Protein AF-0000000068872765 (afdb_homodimer)

Radius of gyration: 24.96 Å; Cα contacts (8 Å, |Δi|>4): 2607; chains: 2; bounding box: 56×69×62 Å

Foldseek 3Di:
DQFWKFFFFKFKFFLQDGALVSVLVCLQVVAFSKDFAVVCVVVPFQAGIAREGPPLVVLLVVQEPPVLCPLADQQQSQLQSRLQRRCVSQPHDADRPCPPPDAAQFEAEEAEEAQALVCCCVVQVVVCVVVVNNVVSDDSSCLSRDQQNNQVSNCVRVRYNYDGYYAYDKLCRFLVQVQVQRVCCSVPVHFKYWGGYWFGDDCRVCVVVSVVQQAFHDCSVPRLLRFAFQAQPQRHFHEYTHAIITIMGGPVVCVVVVGDTLWTWLFKFKDFDQCDDQRHLFRADLVGALCRLLVRCVSSVHQLLQAQEEAEQRRSGPCRLVRLVSQCVSNVHFLCSGHQYAYPCSRGTRHIRRRGRNSVSVVSCCQRVQKRGARENRPRGRPSSPRNVNRHHHHIGRGHGAKYKYKHARRVRMIMIIIIGGDD/DQFFKFFFFKFKQFLQDGALVSVLVCLQVVAFSKDFAVVCVVVVFQAGIAREGPPLVVLLVVQEPPVLCPLADQQQSQLQSRLQRRCVSFPHDADRPCPPPDAAQFEAEEAEEAQALVCCCVVQVVVCVVVVNNVVSDDSSCLSRDQQNNQVSNCVRVRYNYDGYYAYDKLCRFLVQVQVQRVCCSVPVHFKYWGGYWFGDDCRVCVVVSVVQQAFHDCSVPRLLRFAFQAQPQRHFHEYTHAIITIMGGPVVCVVVVGDTLWTWLFKFKDFDQCDDPRHLFRADLVGALVRLLVRCVSSVHQLLQAQEEAEQRRSGPCRLVRLVSQCVSNVHFLCSGHQYAYPCSRGTRHIRRRGRNSVSVVSCCQRVQKRGARENRPRGRPSSVRNVNRHHHHIGRGHGAKYKYKHARRVRMIMIIIIGGDD

Organism: Coxiella burnetii (strain RSA 493 / Nine Mile phase I) (NCBI:txid227377)

Structure (mmCIF, N/CA/C/O backbone):
data_AF-0000000068872765-model_v1
#
loop_
_entity.id
_entity.type
_entity.pdbx_description
1 polymer 3-oxoacyl-
#
loop_
_atom_site.group_PDB
_atom_site.id
_atom_site.type_symbol
_atom_site.label_atom_id
_atom_site.label_alt_id
_atom_site.label_comp_id
_atom_site.label_asym_id
_atom_site.label_entity_id
_atom_site.label_seq_id
_atom_site.pdbx_PDB_ins_code
_atom_site.Cartn_x
_atom_site.Cartn_y
_atom_site.Cartn_z
_atom_site.occupancy
_atom_site.B_iso_or_equiv
_atom_site.auth_seq_id
_atom_site.auth_comp_id
_atom_site.auth_asym_id
_atom_site.auth_atom_id
_atom_site.pdbx_PDB_model_num
ATOM 1 N N . MET A 1 1 ? 25.641 2.045 -1.28 1 64.06 1 MET A N 1
ATOM 2 C CA . MET A 1 1 ? 25.75 3.488 -1.489 1 64.06 1 MET A CA 1
ATOM 3 C C . MET A 1 1 ? 24.719 4.23 -0.635 1 64.06 1 MET A C 1
ATOM 5 O O . MET A 1 1 ? 23.672 3.689 -0.312 1 64.06 1 MET A O 1
ATOM 9 N N . ASN A 1 2 ? 25.203 5.066 0.123 1 81.44 2 ASN A N 1
ATOM 10 C CA . ASN A 1 2 ? 24.438 5.934 1.012 1 81.44 2 ASN A CA 1
ATOM 11 C C . ASN A 1 2 ? 24.25 7.324 0.414 1 81.44 2 ASN A C 1
ATOM 13 O O . ASN A 1 2 ? 24.969 8.258 0.766 1 81.44 2 ASN A O 1
ATOM 17 N N . HIS A 1 3 ? 23.172 7.453 -0.451 1 94.06 3 HIS A N 1
ATOM 18 C CA . HIS A 1 3 ? 22.922 8.695 -1.173 1 94.06 3 HIS A CA 1
ATOM 19 C C . HIS A 1 3 ? 22.188 9.695 -0.298 1 94.06 3 HIS A C 1
ATOM 21 O O . HIS A 1 3 ? 21.344 9.312 0.529 1 94.06 3 HIS A O 1
ATOM 27 N N . ARG A 1 4 ? 22.562 10.969 -0.498 1 98.19 4 ARG A N 1
ATOM 28 C CA . ARG A 1 4 ? 21.703 12.016 0.076 1 98.19 4 ARG A CA 1
ATOM 29 C C . ARG A 1 4 ? 20.438 12.195 -0.743 1 98.19 4 ARG A C 1
ATOM 31 O O . ARG A 1 4 ? 20.469 12.133 -1.974 1 98.19 4 ARG A O 1
ATOM 38 N N . VAL A 1 5 ? 19.312 12.375 -0.152 1 98.81 5 VAL A N 1
ATOM 39 C CA . VAL A 1 5 ? 18.016 12.492 -0.812 1 98.81 5 VAL A CA 1
ATOM 40 C C . VAL A 1 5 ? 17.453 13.898 -0.623 1 98.81 5 VAL A C 1
ATOM 42 O O . VAL A 1 5 ? 17.344 14.391 0.506 1 98.81 5 VAL A O 1
ATOM 45 N N . VAL A 1 6 ? 17.062 14.555 -1.74 1 98.94 6 VAL A N 1
ATOM 46 C CA . VAL A 1 6 ? 16.594 15.93 -1.693 1 98.94 6 VAL A CA 1
ATOM 47 C C . VAL A 1 6 ? 15.211 16.016 -2.34 1 98.94 6 VAL A C 1
ATOM 49 O O . VAL A 1 6 ? 14.766 15.078 -3.008 1 98.94 6 VAL A O 1
ATOM 52 N N . ILE A 1 7 ? 14.523 17.062 -2.002 1 98.94 7 ILE A N 1
ATOM 53 C CA . ILE A 1 7 ? 13.203 17.359 -2.555 1 98.94 7 ILE A CA 1
ATOM 54 C C . ILE A 1 7 ? 13.32 18.438 -3.623 1 98.94 7 ILE A C 1
ATOM 56 O O . ILE A 1 7 ? 13.781 19.547 -3.342 1 98.94 7 ILE A O 1
ATOM 60 N N . THR A 1 8 ? 12.844 18.125 -4.852 1 98.94 8 THR A N 1
ATOM 61 C CA . THR A 1 8 ? 13.086 19.031 -5.965 1 98.94 8 THR A CA 1
ATOM 62 C C . THR A 1 8 ? 11.766 19.531 -6.547 1 98.94 8 THR A C 1
ATOM 64 O O . THR A 1 8 ? 11.758 20.438 -7.391 1 98.94 8 THR A O 1
ATOM 67 N N . GLY A 1 9 ? 10.656 19.031 -6.105 1 98.88 9 GLY A N 1
ATOM 68 C CA . GLY A 1 9 ? 9.344 19.453 -6.578 1 98.88 9 GLY A CA 1
ATOM 69 C C . GLY A 1 9 ? 8.242 19.234 -5.559 1 98.88 9 GLY A C 1
ATOM 70 O O . GLY A 1 9 ? 8.336 18.328 -4.727 1 98.88 9 GLY A O 1
ATOM 71 N N . LEU A 1 10 ? 7.223 20.047 -5.684 1 98.94 10 LEU A N 1
ATOM 72 C CA . LEU A 1 10 ? 6.047 19.969 -4.824 1 98.94 10 LEU A CA 1
ATOM 73 C C . LEU A 1 10 ? 4.766 19.984 -5.652 1 98.94 10 LEU A C 1
ATOM 75 O O . LEU A 1 10 ? 4.699 20.641 -6.691 1 98.94 10 LEU A O 1
ATOM 79 N N . GLY A 1 11 ? 3.787 19.219 -5.262 1 98.94 11 GLY A N 1
ATOM 80 C CA . GLY A 1 11 ? 2.428 19.234 -5.773 1 98.94 11 GLY A CA 1
ATOM 81 C C . GLY A 1 11 ? 1.378 19.109 -4.688 1 98.94 11 GLY A C 1
ATOM 82 O O . GLY A 1 11 ? 1.568 18.359 -3.721 1 98.94 11 GLY A O 1
ATOM 83 N N . ILE A 1 12 ? 0.225 19.859 -4.844 1 98.75 12 ILE A N 1
ATOM 84 C CA . ILE A 1 12 ? -0.726 19.875 -3.738 1 98.75 12 ILE A CA 1
ATOM 85 C C . ILE A 1 12 ? -2.135 20.125 -4.27 1 98.75 12 ILE A C 1
ATOM 87 O O . ILE A 1 12 ? -2.324 20.906 -5.195 1 98.75 12 ILE A O 1
ATOM 91 N N . ILE A 1 13 ? -3.041 19.391 -3.873 1 98.88 13 ILE A N 1
ATOM 92 C CA . ILE A 1 13 ? -4.48 19.625 -3.883 1 98.88 13 ILE A CA 1
ATOM 93 C C . ILE A 1 13 ? -5.023 19.562 -2.457 1 98.88 13 ILE A C 1
ATOM 95 O O . ILE A 1 13 ? -5.094 18.484 -1.859 1 98.88 13 ILE A O 1
ATOM 99 N N . ALA A 1 14 ? -5.316 20.656 -1.861 1 98.88 14 ALA A N 1
ATOM 100 C CA . ALA A 1 14 ? -5.793 20.766 -0.485 1 98.88 14 ALA A CA 1
ATOM 101 C C . ALA A 1 14 ? -7.164 21.438 -0.43 1 98.88 14 ALA A C 1
ATOM 103 O O . ALA A 1 14 ? -7.602 22.047 -1.408 1 98.88 14 ALA A O 1
ATOM 104 N N . PRO A 1 15 ? -7.867 21.312 0.677 1 98.75 15 PRO A N 1
ATOM 105 C CA . PRO A 1 15 ? -9.172 21.953 0.815 1 98.75 15 PRO A CA 1
ATOM 106 C C . PRO A 1 15 ? -9.094 23.469 0.675 1 98.75 15 PRO A C 1
ATOM 108 O O . PRO A 1 15 ? -10.062 24.109 0.247 1 98.75 15 PRO A O 1
ATOM 111 N N . ASN A 1 16 ? -7.914 24.047 0.989 1 98.75 16 ASN A N 1
ATOM 112 C CA . ASN A 1 16 ? -7.82 25.516 0.997 1 98.75 16 ASN A CA 1
ATOM 113 C C . ASN A 1 16 ? -6.926 26.016 -0.131 1 98.75 16 ASN A C 1
ATOM 115 O O . ASN A 1 16 ? -6.676 27.219 -0.236 1 98.75 16 ASN A O 1
ATOM 119 N N . ALA A 1 17 ? -6.438 25.125 -0.99 1 98.56 17 ALA A N 1
ATOM 120 C CA . ALA A 1 17 ? -5.566 25.578 -2.076 1 98.56 17 ALA A CA 1
ATOM 121 C C . ALA A 1 17 ? -5.363 24.469 -3.102 1 98.56 17 ALA A C 1
ATOM 123 O O . ALA A 1 17 ? -5.281 23.281 -2.744 1 98.56 17 ALA A O 1
ATOM 124 N N . ASN A 1 18 ? -5.145 24.812 -4.414 1 97.75 18 ASN A N 1
ATOM 125 C CA . ASN A 1 18 ? -4.926 23.828 -5.469 1 97.75 18 ASN A CA 1
ATOM 126 C C . ASN A 1 18 ? -3.596 24.062 -6.18 1 97.75 18 ASN A C 1
ATOM 128 O O . ASN A 1 18 ? -3.414 23.625 -7.32 1 97.75 18 ASN A O 1
ATOM 132 N N . SER A 1 19 ? -2.746 24.844 -5.555 1 98.06 19 SER A N 1
ATOM 133 C CA . SER A 1 19 ? -1.379 25.062 -6.02 1 98.06 19 SER A CA 1
ATOM 134 C C . SER A 1 19 ? -0.437 25.344 -4.855 1 98.06 19 SER A C 1
ATOM 136 O O . SER A 1 19 ? -0.879 25.734 -3.771 1 98.06 19 SER A O 1
ATOM 138 N N . VAL A 1 20 ? 0.821 25.172 -5.109 1 98.56 20 VAL A N 1
ATOM 139 C CA . VAL A 1 20 ? 1.827 25.344 -4.066 1 98.56 20 VAL A CA 1
ATOM 140 C C . VAL A 1 20 ? 1.855 26.797 -3.607 1 98.56 20 VAL A C 1
ATOM 142 O O . VAL A 1 20 ? 1.938 27.078 -2.41 1 98.56 20 VAL A O 1
ATOM 145 N N . GLU A 1 21 ? 1.75 27.703 -4.559 1 98.31 21 GLU A N 1
ATOM 146 C CA . GLU A 1 21 ? 1.762 29.125 -4.234 1 98.31 21 GLU A CA 1
ATOM 147 C C . GLU A 1 21 ? 0.555 29.5 -3.383 1 98.31 21 GLU A C 1
ATOM 149 O O . GLU A 1 21 ? 0.691 30.219 -2.389 1 98.31 21 GLU A O 1
ATOM 154 N N . HIS A 1 22 ? -0.599 29.078 -3.82 1 98.38 22 HIS A N 1
ATOM 155 C CA . HIS A 1 22 ? -1.811 29.375 -3.066 1 98.38 22 HIS A CA 1
ATOM 156 C C . HIS A 1 22 ? -1.788 28.703 -1.698 1 98.38 22 HIS A C 1
ATOM 158 O O . HIS A 1 22 ? -2.314 29.234 -0.725 1 98.38 22 HIS A O 1
ATOM 164 N N . PHE A 1 23 ? -1.205 27.547 -1.65 1 98.88 23 PHE A N 1
ATOM 165 C CA . PHE A 1 23 ? -1.109 26.828 -0.384 1 98.88 23 PHE A CA 1
ATOM 166 C C . PHE A 1 23 ? -0.205 27.578 0.592 1 98.88 23 PHE A C 1
ATOM 168 O O . PHE A 1 23 ? -0.535 27.703 1.771 1 98.88 23 PHE A O 1
ATOM 175 N N . GLU A 1 24 ? 0.958 28.062 0.125 1 98.81 24 GLU A N 1
ATOM 176 C CA . GLU A 1 24 ? 1.818 28.891 0.965 1 98.81 24 GLU A CA 1
ATOM 177 C C . GLU A 1 24 ? 1.057 30.094 1.522 1 98.81 24 GLU A C 1
ATOM 179 O O . GLU A 1 24 ? 1.142 30.391 2.717 1 98.81 24 GLU A O 1
ATOM 184 N N . SER A 1 25 ? 0.361 30.719 0.652 1 98.75 25 SER A N 1
ATOM 185 C CA . SER A 1 25 ? -0.419 31.891 1.067 1 98.75 25 SER A CA 1
ATOM 186 C C . SER A 1 25 ? -1.452 31.516 2.123 1 98.75 25 SER A C 1
ATOM 188 O O . SER A 1 25 ? -1.624 32.219 3.113 1 98.75 25 SER A O 1
ATOM 190 N N . ALA A 1 26 ? -2.139 30.422 1.904 1 98.81 26 ALA A N 1
ATOM 191 C CA . ALA A 1 26 ? -3.156 29.969 2.85 1 98.81 26 ALA A CA 1
ATOM 192 C C . ALA A 1 26 ? -2.535 29.625 4.203 1 98.81 26 ALA A C 1
ATOM 194 O O . ALA A 1 26 ? -3.119 29.922 5.25 1 98.81 26 ALA A O 1
ATOM 195 N N . LEU A 1 27 ? -1.39 28.969 4.195 1 98.75 27 LEU A N 1
ATOM 196 C CA . LEU A 1 27 ? -0.688 28.641 5.434 1 98.75 27 LEU A CA 1
ATOM 197 C C . LEU A 1 27 ? -0.313 29.922 6.188 1 98.75 27 LEU A C 1
ATOM 199 O O . LEU A 1 27 ? -0.54 30.016 7.395 1 98.75 27 LEU A O 1
ATOM 203 N N . ARG A 1 28 ? 0.235 30.906 5.508 1 98.56 28 ARG A N 1
ATOM 204 C CA . ARG A 1 28 ? 0.707 32.156 6.113 1 98.56 28 ARG A CA 1
ATOM 205 C C . ARG A 1 28 ? -0.452 32.938 6.699 1 98.56 28 ARG A C 1
ATOM 207 O O . ARG A 1 28 ? -0.32 33.562 7.762 1 98.56 28 ARG A O 1
ATOM 214 N N . GLN A 1 29 ? -1.564 32.938 6.02 1 98.44 29 GLN A N 1
ATOM 215 C CA . GLN A 1 29 ? -2.684 33.781 6.383 1 98.44 29 GLN A CA 1
ATOM 216 C C . GLN A 1 29 ? -3.666 33.062 7.293 1 98.44 29 GLN A C 1
ATOM 218 O O . GLN A 1 29 ? -4.613 33.656 7.805 1 98.44 29 GLN A O 1
ATOM 223 N N . GLY A 1 30 ? -3.451 31.812 7.492 1 98.25 30 GLY A N 1
ATOM 224 C CA . GLY A 1 30 ? -4.359 31.047 8.32 1 98.25 30 GLY A CA 1
ATOM 225 C C . GLY A 1 30 ? -5.727 30.859 7.695 1 98.25 30 GLY A C 1
ATOM 226 O O . GLY A 1 30 ? -6.75 31.031 8.359 1 98.25 30 GLY A O 1
ATOM 227 N N . ILE A 1 31 ? -5.781 30.469 6.453 1 98.31 31 ILE A N 1
ATOM 228 C CA . ILE A 1 31 ? -7.043 30.281 5.746 1 98.31 31 ILE A CA 1
ATOM 229 C C . ILE A 1 31 ? -7.516 28.844 5.898 1 98.31 31 ILE A C 1
ATOM 231 O O . ILE A 1 31 ? -6.828 27.906 5.48 1 98.31 31 ILE A O 1
ATOM 235 N N . SER A 1 32 ? -8.703 28.672 6.449 1 98.44 32 SER A N 1
ATOM 236 C CA . SER A 1 32 ? -9.312 27.359 6.613 1 98.44 32 SER A CA 1
ATOM 237 C C . SER A 1 32 ? -10.008 26.906 5.336 1 98.44 32 SER A C 1
ATOM 239 O O . SER A 1 32 ? -10.648 27.719 4.652 1 98.44 32 SER A O 1
ATOM 241 N N . GLY A 1 33 ? -9.859 25.594 5.023 1 98.62 33 GLY A N 1
ATOM 242 C CA . GLY A 1 33 ? -10.555 25 3.885 1 98.62 33 GLY A CA 1
ATOM 243 C C . GLY A 1 33 ? -11.773 24.203 4.277 1 98.62 33 GLY A C 1
ATOM 244 O O . GLY A 1 33 ? -12.352 23.5 3.451 1 98.62 33 GLY A O 1
ATOM 245 N N . ILE A 1 34 ? -12.25 24.266 5.523 1 98.44 34 ILE A N 1
ATOM 246 C CA . ILE A 1 34 ? -13.359 23.469 6.043 1 98.44 34 ILE A CA 1
ATOM 247 C C . ILE A 1 34 ? -14.68 24.156 5.73 1 98.44 34 ILE A C 1
ATOM 249 O O . ILE A 1 34 ? -14.812 25.375 5.906 1 98.44 34 ILE A O 1
ATOM 253 N N . ARG A 1 35 ? -15.617 23.391 5.242 1 97.69 35 ARG A N 1
ATOM 254 C CA . ARG A 1 35 ? -16.938 23.906 4.875 1 97.69 35 ARG A CA 1
ATOM 255 C C . ARG A 1 35 ? -18.047 22.969 5.348 1 97.69 35 ARG A C 1
ATOM 257 O O . ARG A 1 35 ? -17.781 21.812 5.668 1 97.69 35 ARG A O 1
ATOM 264 N N . HIS A 1 36 ? -19.219 23.547 5.398 1 97.5 36 HIS A N 1
ATOM 265 C CA . HIS A 1 36 ? -20.391 22.719 5.641 1 97.5 36 HIS A CA 1
ATOM 266 C C . HIS A 1 36 ? -20.719 21.844 4.434 1 97.5 36 HIS A C 1
ATOM 268 O O . HIS A 1 36 ? -20.594 22.281 3.289 1 97.5 36 HIS A O 1
ATOM 274 N N . HIS A 1 37 ? -21.156 20.594 4.68 1 96.06 37 HIS A N 1
ATOM 275 C CA . HIS A 1 37 ? -21.531 19.656 3.629 1 96.06 37 HIS A CA 1
ATOM 276 C C . HIS A 1 37 ? -22.969 19.188 3.809 1 96.06 37 HIS A C 1
ATOM 278 O O . HIS A 1 37 ? -23.234 18.266 4.582 1 96.06 37 HIS A O 1
ATOM 284 N N . SER A 1 38 ? -23.844 19.641 2.994 1 96.06 38 SER A N 1
ATOM 285 C CA . SER A 1 38 ? -25.266 19.328 3.088 1 96.06 38 SER A CA 1
ATOM 286 C C . SER A 1 38 ? -25.516 17.828 2.854 1 96.06 38 SER A C 1
ATOM 288 O O . SER A 1 38 ? -26.453 17.266 3.418 1 96.06 38 SER A O 1
ATOM 290 N N . SER A 1 39 ? -24.703 17.234 2.025 1 95.38 39 SER A N 1
ATOM 291 C CA . SER A 1 39 ? -24.875 15.805 1.743 1 95.38 39 SER A CA 1
ATOM 292 C C . SER A 1 39 ? -24.703 14.969 3.004 1 95.38 39 SER A C 1
ATOM 294 O O . SER A 1 39 ? -25.391 13.961 3.191 1 95.38 39 SER A O 1
ATOM 296 N N . LEU A 1 40 ? -23.734 15.336 3.826 1 97.62 40 LEU A N 1
ATOM 297 C CA . LEU A 1 40 ? -23.547 14.625 5.086 1 97.62 40 LEU A CA 1
ATOM 298 C C . LEU A 1 40 ? -24.766 14.789 5.988 1 97.62 40 LEU A C 1
ATOM 300 O O . LEU A 1 40 ? -25.172 13.836 6.668 1 97.62 40 LEU A O 1
ATOM 304 N N . GLN A 1 41 ? -25.297 15.977 5.992 1 96.25 41 GLN A N 1
ATOM 305 C CA . GLN A 1 41 ? -26.516 16.234 6.758 1 96.25 41 GLN A CA 1
ATOM 306 C C . GLN A 1 41 ? -27.672 15.367 6.27 1 96.25 41 GLN A C 1
ATOM 308 O O . GLN A 1 41 ? -28.375 14.758 7.078 1 96.25 41 GLN A O 1
ATOM 313 N N . GLN A 1 42 ? -27.844 15.273 4.996 1 97.44 42 GLN A N 1
ATOM 314 C CA . GLN A 1 42 ? -28.906 14.492 4.395 1 97.44 42 GLN A CA 1
ATOM 315 C C . GLN A 1 42 ? -28.766 13.008 4.723 1 97.44 42 GLN A C 1
ATOM 317 O O . GLN A 1 42 ? -29.766 12.289 4.84 1 97.44 42 GLN A O 1
ATOM 322 N N . LEU A 1 43 ? -27.578 12.562 4.895 1 97.88 43 LEU A N 1
ATOM 323 C CA . LEU A 1 43 ? -27.297 11.156 5.18 1 97.88 43 LEU A CA 1
ATOM 324 C C . LEU A 1 43 ? -27.25 10.906 6.684 1 97.88 43 LEU A C 1
ATOM 326 O O . LEU A 1 43 ? -26.844 9.828 7.129 1 97.88 43 LEU A O 1
ATOM 330 N N . ASN A 1 44 ? -27.578 11.859 7.5 1 97.31 44 ASN A N 1
ATOM 331 C CA . ASN A 1 44 ? -27.766 11.773 8.945 1 97.31 44 ASN A CA 1
ATOM 332 C C . ASN A 1 44 ? -26.438 11.602 9.672 1 97.31 44 ASN A C 1
ATOM 334 O O . ASN A 1 44 ? -26.359 10.883 10.672 1 97.31 44 ASN A O 1
ATOM 338 N N . PHE A 1 45 ? -25.422 12.188 9.086 1 98 45 PHE A N 1
ATOM 339 C CA . PHE A 1 45 ? -24.156 12.25 9.812 1 98 45 PHE A CA 1
ATOM 340 C C . PHE A 1 45 ? -24.266 13.203 11 1 98 45 PHE A C 1
ATOM 342 O O . PHE A 1 45 ? -24.906 14.25 10.906 1 98 45 PHE A O 1
ATOM 349 N N . LEU A 1 46 ? -23.578 12.844 12.094 1 97.12 46 LEU A N 1
ATOM 350 C CA . LEU A 1 46 ? -23.422 13.797 13.188 1 97.12 46 LEU A CA 1
ATOM 351 C C . LEU A 1 46 ? -22.5 14.945 12.781 1 97.12 46 LEU A C 1
ATOM 353 O O . LEU A 1 46 ? -22.781 16.109 13.086 1 97.12 46 LEU A O 1
ATOM 357 N N . CYS A 1 47 ? -21.359 14.594 12.188 1 98 47 CYS A N 1
ATOM 358 C CA . CYS A 1 47 ? -20.438 15.594 11.633 1 98 47 CYS A CA 1
ATOM 359 C C . CYS A 1 47 ? -20.906 16.031 10.25 1 98 47 CYS A C 1
ATOM 361 O O . CYS A 1 47 ? -20.969 15.227 9.32 1 98 47 CYS A O 1
ATOM 363 N N . GLN A 1 48 ? -21.109 17.281 10.102 1 98.25 48 GLN A N 1
ATOM 364 C CA . GLN A 1 48 ? -21.656 17.766 8.836 1 98.25 48 GLN A CA 1
ATOM 365 C C . GLN A 1 48 ? -20.719 18.781 8.188 1 98.25 48 GLN A C 1
ATOM 367 O O . GLN A 1 48 ? -21.141 19.594 7.375 1 98.25 48 GLN A O 1
ATOM 372 N N . VAL A 1 49 ? -19.453 18.828 8.578 1 98.31 49 VAL A N 1
ATOM 373 C CA . VAL A 1 49 ? -18.422 19.672 7.992 1 98.31 49 VAL A CA 1
ATOM 374 C C . VAL A 1 49 ? -17.281 18.812 7.469 1 98.31 49 VAL A C 1
ATOM 376 O O . VAL A 1 49 ? -17.109 17.672 7.91 1 98.31 49 VAL A O 1
ATOM 379 N N . ALA A 1 50 ? -16.547 19.25 6.465 1 98.62 50 ALA A N 1
ATOM 380 C CA . ALA A 1 50 ? -15.406 18.531 5.895 1 98.62 50 ALA A CA 1
ATOM 381 C C . ALA A 1 50 ? -14.523 19.484 5.09 1 98.62 50 ALA A C 1
ATOM 383 O O . ALA A 1 50 ? -14.969 20.562 4.684 1 98.62 50 ALA A O 1
ATOM 384 N N . GLY A 1 51 ? -13.25 19.141 5.016 1 98.62 51 GLY A N 1
ATOM 385 C CA . GLY A 1 51 ? -12.359 19.797 4.078 1 98.62 51 GLY A CA 1
ATOM 386 C C . GLY A 1 51 ? -12.297 19.125 2.725 1 98.62 51 GLY A C 1
ATOM 387 O O . GLY A 1 51 ? -11.578 18.125 2.555 1 98.62 51 GLY A O 1
ATOM 388 N N . THR A 1 52 ? -12.969 19.656 1.701 1 98.25 52 THR A N 1
ATOM 389 C CA . THR A 1 52 ? -12.969 19.094 0.354 1 98.25 52 THR A CA 1
ATOM 390 C C . THR A 1 52 ? -12.375 20.078 -0.642 1 98.25 52 THR A C 1
ATOM 392 O O . THR A 1 52 ? -12.812 21.234 -0.722 1 98.25 52 THR A O 1
ATOM 395 N N . PRO A 1 53 ? -11.359 19.594 -1.409 1 98.5 53 PRO A N 1
ATOM 396 C CA . PRO A 1 53 ? -10.82 20.516 -2.426 1 98.5 53 PRO A CA 1
ATOM 397 C C . PRO A 1 53 ? -11.891 21.016 -3.395 1 98.5 53 PRO A C 1
ATOM 399 O O . PRO A 1 53 ? -12.789 20.25 -3.777 1 98.5 53 PRO A O 1
ATOM 402 N N . GLN A 1 54 ? -11.734 22.266 -3.77 1 97 54 GLN A N 1
ATOM 403 C CA . GLN A 1 54 ? -12.711 22.891 -4.664 1 97 54 GLN A CA 1
ATOM 404 C C . GLN A 1 54 ? -12.094 23.188 -6.027 1 97 54 GLN A C 1
ATOM 406 O O . GLN A 1 54 ? -10.898 23.469 -6.129 1 97 54 GLN A O 1
ATOM 411 N N . GLY A 1 55 ? -12.859 23.031 -7.055 1 96.5 55 GLY A N 1
ATOM 412 C CA . GLY A 1 55 ? -12.469 23.469 -8.383 1 96.5 55 GLY A CA 1
ATOM 413 C C . GLY A 1 55 ? -11.453 22.562 -9.047 1 96.5 55 GLY A C 1
ATOM 414 O O . GLY A 1 55 ? -10.836 22.938 -10.039 1 96.5 55 GLY A O 1
ATOM 415 N N . VAL A 1 56 ? -11.266 21.359 -8.602 1 97.69 56 VAL A N 1
ATOM 416 C CA . VAL A 1 56 ? -10.211 20.484 -9.109 1 97.69 56 VAL A CA 1
ATOM 417 C C . VAL A 1 56 ? -10.586 19.984 -10.5 1 97.69 56 VAL A C 1
ATOM 419 O O . VAL A 1 56 ? -9.711 19.797 -11.352 1 97.69 56 VAL A O 1
ATOM 422 N N . GLU A 1 57 ? -11.859 19.766 -10.75 1 95.88 57 GLU A N 1
ATOM 423 C CA . GLU A 1 57 ? -12.312 19.281 -12.047 1 95.88 57 GLU A CA 1
ATOM 424 C C . GLU A 1 57 ? -11.938 20.25 -13.164 1 95.88 57 GLU A C 1
ATOM 426 O O . GLU A 1 57 ? -11.594 19.828 -14.273 1 95.88 57 GLU A O 1
ATOM 431 N N . ALA A 1 58 ? -12.102 21.516 -12.883 1 97 58 ALA A N 1
ATOM 432 C CA . ALA A 1 58 ? -11.742 22.531 -13.875 1 97 58 ALA A CA 1
ATOM 433 C C . ALA A 1 58 ? -10.242 22.484 -14.18 1 97 58 ALA A C 1
ATOM 435 O O . ALA A 1 58 ? -9.836 22.641 -15.336 1 97 58 ALA A O 1
ATOM 436 N N . ILE A 1 59 ? -9.43 22.312 -13.195 1 97.25 59 ILE A N 1
ATOM 437 C CA . ILE A 1 59 ? -7.988 22.219 -13.391 1 97.25 59 ILE A CA 1
ATOM 438 C C . ILE A 1 59 ? -7.668 20.953 -14.195 1 97.25 59 ILE A C 1
ATOM 440 O O . ILE A 1 59 ? -6.879 21 -15.141 1 97.25 59 ILE A O 1
ATOM 444 N N . ALA A 1 60 ? -8.273 19.828 -13.797 1 96.88 60 ALA A N 1
ATOM 445 C CA . ALA A 1 60 ? -8.047 18.562 -14.461 1 96.88 60 ALA A CA 1
ATOM 446 C C . ALA A 1 60 ? -8.383 18.641 -15.953 1 96.88 60 ALA A C 1
ATOM 448 O O . ALA A 1 60 ? -7.707 18.031 -16.781 1 96.88 60 ALA A O 1
ATOM 449 N N . SER A 1 61 ? -9.398 19.406 -16.344 1 95.69 61 SER A N 1
ATOM 450 C CA . SER A 1 61 ? -9.82 19.516 -17.734 1 95.69 61 SER A CA 1
ATOM 451 C C . SER A 1 61 ? -8.789 20.281 -18.562 1 95.69 61 SER A C 1
ATOM 453 O O . SER A 1 61 ? -8.742 20.141 -19.781 1 95.69 61 SER A O 1
ATOM 455 N N . ARG A 1 62 ? -7.984 21.078 -17.906 1 94.31 62 ARG A N 1
ATOM 456 C CA . ARG A 1 62 ? -6.918 21.797 -18.594 1 94.31 62 ARG A CA 1
ATOM 457 C C . ARG A 1 62 ? -5.664 20.938 -18.703 1 94.31 62 ARG A C 1
ATOM 459 O O . ARG A 1 62 ? -4.867 21.109 -19.625 1 94.31 62 ARG A O 1
ATOM 466 N N . TYR A 1 63 ? -5.539 20.047 -17.719 1 94.94 63 TYR A N 1
ATOM 467 C CA . TYR A 1 63 ? -4.332 19.219 -17.672 1 94.94 63 TYR A CA 1
ATOM 468 C C . TYR A 1 63 ? -4.488 17.969 -18.516 1 94.94 63 TYR A C 1
ATOM 470 O O . TYR A 1 63 ? -3.521 17.469 -19.094 1 94.94 63 TYR A O 1
ATOM 478 N N . PHE A 1 64 ? -5.699 17.406 -18.562 1 94.88 64 PHE A N 1
ATOM 479 C CA . PHE A 1 64 ? -5.934 16.094 -19.141 1 94.88 64 PHE A CA 1
ATOM 480 C C . PHE A 1 64 ? -7.039 16.141 -20.188 1 94.88 64 PHE A C 1
ATOM 482 O O . PHE A 1 64 ? -8.016 16.875 -20.031 1 94.88 64 PHE A O 1
ATOM 489 N N . SER A 1 65 ? -6.953 15.32 -21.25 1 92.81 65 SER A N 1
ATOM 490 C CA . SER A 1 65 ? -8.031 15.148 -22.219 1 92.81 65 SER A CA 1
ATOM 491 C C . SER A 1 65 ? -9.242 14.461 -21.594 1 92.81 65 SER A C 1
ATOM 493 O O . SER A 1 65 ? -9.148 13.922 -20.484 1 92.81 65 SER A O 1
ATOM 495 N N . GLU A 1 66 ? -10.32 14.516 -22.266 1 92.5 66 GLU A N 1
ATOM 496 C CA . GLU A 1 66 ? -11.523 13.828 -21.812 1 92.5 66 GLU A CA 1
ATOM 497 C C . GLU A 1 66 ? -11.273 12.328 -21.656 1 92.5 66 GLU A C 1
ATOM 499 O O . GLU A 1 66 ? -11.734 11.711 -20.688 1 92.5 66 GLU A O 1
ATOM 504 N N . GLU A 1 67 ? -10.547 11.789 -22.562 1 89.88 67 GLU A N 1
ATOM 505 C CA . GLU A 1 67 ? -10.219 10.367 -22.516 1 89.88 67 GLU A CA 1
ATOM 506 C C . GLU A 1 67 ? -9.383 10.031 -21.281 1 89.88 67 GLU A C 1
ATOM 508 O O . GLU A 1 67 ? -9.609 9.008 -20.641 1 89.88 67 GLU A O 1
ATOM 513 N N . GLN A 1 68 ? -8.484 10.867 -20.953 1 90.94 68 GLN A N 1
ATOM 514 C CA . GLN A 1 68 ? -7.613 10.648 -19.797 1 90.94 68 GLN A CA 1
ATOM 515 C C . GLN A 1 68 ? -8.391 10.758 -18.5 1 90.94 68 GLN A C 1
ATOM 517 O O . GLN A 1 68 ? -8.055 10.109 -17.516 1 90.94 68 GLN A O 1
ATOM 522 N N . ARG A 1 69 ? -9.391 11.555 -18.5 1 94.06 69 ARG A N 1
ATOM 523 C CA . ARG A 1 69 ? -10.148 11.789 -17.281 1 94.06 69 ARG A CA 1
ATOM 524 C C . ARG A 1 69 ? -11.203 10.703 -17.078 1 94.06 69 ARG A C 1
ATOM 526 O O . ARG A 1 69 ? -11.742 10.555 -15.977 1 94.06 69 ARG A O 1
ATOM 533 N N . LEU A 1 70 ? -11.383 9.992 -18.234 1 87.44 70 LEU A N 1
ATOM 534 C CA . LEU A 1 70 ? -12.367 8.914 -18.141 1 87.44 70 LEU A CA 1
ATOM 535 C C . LEU A 1 70 ? -11.93 7.875 -17.109 1 87.44 70 LEU A C 1
ATOM 537 O O . LEU A 1 70 ? -10.773 7.438 -17.109 1 87.44 70 LEU A O 1
ATOM 541 N N . GLY A 1 71 ? -12.742 7.574 -16.156 1 89.5 71 GLY A N 1
ATOM 542 C CA . GLY A 1 71 ? -12.461 6.523 -15.195 1 89.5 71 GLY A CA 1
ATOM 543 C C . GLY A 1 71 ? -11.703 7.023 -13.977 1 89.5 71 GLY A C 1
ATOM 544 O O . GLY A 1 71 ? -11.133 6.23 -13.227 1 89.5 71 GLY A O 1
ATOM 545 N N . MET A 1 72 ? -11.578 8.328 -13.875 1 96.12 72 MET A N 1
ATOM 546 C CA . MET A 1 72 ? -10.922 8.828 -12.672 1 96.12 72 MET A CA 1
ATOM 547 C C . MET A 1 72 ? -11.93 9.031 -11.547 1 96.12 72 MET A C 1
ATOM 549 O O . MET A 1 72 ? -12.953 9.695 -11.734 1 96.12 72 MET A O 1
ATOM 553 N N . ASN A 1 73 ? -11.695 8.359 -10.461 1 96.88 73 ASN A N 1
ATOM 554 C CA . ASN A 1 73 ? -12.406 8.758 -9.25 1 96.88 73 ASN A CA 1
ATOM 555 C C . ASN A 1 73 ? -11.773 9.992 -8.609 1 96.88 73 ASN A C 1
ATOM 557 O O . ASN A 1 73 ? -10.859 10.594 -9.18 1 96.88 73 ASN A O 1
ATOM 561 N N . SER A 1 74 ? -12.273 10.469 -7.477 1 96.25 74 SER A N 1
ATOM 562 C CA . SER A 1 74 ? -11.812 11.711 -6.867 1 96.25 74 SER A CA 1
ATOM 563 C C . SER A 1 74 ? -10.344 11.617 -6.461 1 96.25 74 SER A C 1
ATOM 565 O O . SER A 1 74 ? -9.562 12.539 -6.719 1 96.25 74 SER A O 1
ATOM 567 N N . SER A 1 75 ? -9.945 10.516 -5.832 1 97.94 75 SER A N 1
ATOM 568 C CA . SER A 1 75 ? -8.562 10.344 -5.406 1 97.94 75 SER A CA 1
ATOM 569 C C . SER A 1 75 ? -7.605 10.367 -6.594 1 97.94 75 SER A C 1
ATOM 571 O O . SER A 1 75 ? -6.539 10.984 -6.527 1 97.94 75 SER A O 1
ATOM 573 N N . MET A 1 76 ? -7.988 9.672 -7.648 1 98.19 76 MET A N 1
ATOM 574 C CA . MET A 1 76 ? -7.164 9.633 -8.852 1 98.19 76 MET A CA 1
ATOM 575 C C . MET A 1 76 ? -6.988 11.031 -9.438 1 98.19 76 MET A C 1
ATOM 577 O O . MET A 1 76 ? -5.895 11.398 -9.859 1 98.19 76 MET A O 1
ATOM 581 N N . MET A 1 77 ? -8.086 11.75 -9.461 1 98.25 77 MET A N 1
ATOM 582 C CA . MET A 1 77 ? -8.039 13.102 -10.016 1 98.25 77 MET A CA 1
ATOM 583 C C . MET A 1 77 ? -7.129 14 -9.188 1 98.25 77 MET A C 1
ATOM 585 O O . MET A 1 77 ? -6.293 14.719 -9.734 1 98.25 77 MET A O 1
ATOM 589 N N . TYR A 1 78 ? -7.301 13.977 -7.832 1 98.81 78 TYR A N 1
ATOM 590 C CA . TYR A 1 78 ? -6.457 14.773 -6.949 1 98.81 78 TYR A CA 1
ATOM 591 C C . TYR A 1 78 ? -4.988 14.414 -7.129 1 98.81 78 TYR A C 1
ATOM 593 O O . TYR A 1 78 ? -4.141 15.297 -7.273 1 98.81 78 TYR A O 1
ATOM 601 N N . ALA A 1 79 ? -4.703 13.133 -7.145 1 98.88 79 ALA A N 1
ATOM 602 C CA . ALA A 1 79 ? -3.326 12.656 -7.273 1 98.88 79 ALA A CA 1
ATOM 603 C C . ALA A 1 79 ? -2.732 13.062 -8.617 1 98.88 79 ALA A C 1
ATOM 605 O O . ALA A 1 79 ? -1.562 13.445 -8.703 1 98.88 79 ALA A O 1
ATOM 606 N N . SER A 1 80 ? -3.502 12.945 -9.664 1 98.38 80 SER A N 1
ATOM 607 C CA . SER A 1 80 ? -3.018 13.234 -11.008 1 98.38 80 SER A CA 1
ATOM 608 C C . SER A 1 80 ? -2.67 14.711 -11.156 1 98.38 80 SER A C 1
ATOM 610 O O . SER A 1 80 ? -1.619 15.055 -11.703 1 98.38 80 SER A O 1
ATOM 612 N N . VAL A 1 81 ? -3.557 15.578 -10.703 1 98.69 81 VAL A N 1
ATOM 613 C CA . VAL A 1 81 ? -3.301 17.016 -10.797 1 98.69 81 VAL A CA 1
ATOM 614 C C . VAL A 1 81 ? -2.078 17.375 -9.953 1 98.69 81 VAL A C 1
ATOM 616 O O . VAL A 1 81 ? -1.181 18.078 -10.422 1 98.69 81 VAL A O 1
ATOM 619 N N . ALA A 1 82 ? -2.027 16.859 -8.719 1 98.94 82 ALA A N 1
ATOM 620 C CA . ALA A 1 82 ? -0.884 17.125 -7.852 1 98.94 82 ALA A CA 1
ATOM 621 C C . ALA A 1 82 ? 0.409 16.609 -8.477 1 98.94 82 ALA A C 1
ATOM 623 O O . ALA A 1 82 ? 1.465 17.234 -8.336 1 98.94 82 ALA A O 1
ATOM 624 N N . ALA A 1 83 ? 0.327 15.484 -9.125 1 98.81 83 ALA A N 1
ATOM 625 C CA . ALA A 1 83 ? 1.504 14.867 -9.734 1 98.81 83 ALA A CA 1
ATOM 626 C C . ALA A 1 83 ? 2.035 15.711 -10.883 1 98.81 83 ALA A C 1
ATOM 628 O O . ALA A 1 83 ? 3.246 15.898 -11.023 1 98.81 83 ALA A O 1
ATOM 629 N N . VAL A 1 84 ? 1.161 16.172 -11.75 1 97.81 84 VAL A N 1
ATOM 630 C CA . VAL A 1 84 ? 1.573 17 -12.875 1 97.81 84 VAL A CA 1
ATOM 631 C C . VAL A 1 84 ? 2.209 18.297 -12.352 1 97.81 84 VAL A C 1
ATOM 633 O O . VAL A 1 84 ? 3.254 18.719 -12.852 1 97.81 84 VAL A O 1
ATOM 636 N N . ASP A 1 85 ? 1.586 18.906 -11.344 1 98.62 85 ASP A N 1
ATOM 637 C CA . ASP A 1 85 ? 2.141 20.109 -10.75 1 98.62 85 ASP A CA 1
ATOM 638 C C . ASP A 1 85 ? 3.508 19.844 -10.133 1 98.62 85 ASP A C 1
ATOM 640 O O . ASP A 1 85 ? 4.426 20.656 -10.266 1 98.62 85 ASP A O 1
ATOM 644 N N . CYS A 1 86 ? 3.619 18.75 -9.43 1 98.81 86 CYS A N 1
ATOM 645 C CA . CYS A 1 86 ? 4.887 18.359 -8.82 1 98.81 86 CYS A CA 1
ATOM 646 C C . CYS A 1 86 ? 5.961 18.141 -9.875 1 98.81 86 CYS A C 1
ATOM 648 O O . CYS A 1 86 ? 7.098 18.578 -9.711 1 98.81 86 CYS A O 1
ATOM 650 N N . TRP A 1 87 ? 5.59 17.438 -10.93 1 98.19 87 TRP A N 1
ATOM 651 C CA . TRP A 1 87 ? 6.461 17.141 -12.062 1 98.19 87 TRP A CA 1
ATOM 652 C C . TRP A 1 87 ? 6.98 18.422 -12.703 1 98.19 87 TRP A C 1
ATOM 654 O O . TRP A 1 87 ? 8.188 18.562 -12.945 1 98.19 87 TRP A O 1
ATOM 664 N N . ARG A 1 88 ? 6.098 19.375 -12.945 1 97.69 88 ARG A N 1
ATOM 665 C CA . ARG A 1 88 ? 6.465 20.672 -13.516 1 97.69 88 ARG A CA 1
ATOM 666 C C . ARG A 1 88 ? 7.328 21.469 -12.555 1 97.69 88 ARG A C 1
ATOM 668 O O . ARG A 1 88 ? 8.305 22.094 -12.961 1 97.69 88 ARG A O 1
ATOM 675 N N . ASP A 1 89 ? 6.934 21.438 -11.312 1 98.69 89 ASP A N 1
ATOM 676 C CA . ASP A 1 89 ? 7.684 22.172 -10.297 1 98.69 89 ASP A CA 1
ATOM 677 C C . ASP A 1 89 ? 9.109 21.641 -10.18 1 98.69 89 ASP A C 1
ATOM 679 O O . ASP A 1 89 ? 10.031 22.391 -9.852 1 98.69 89 ASP A O 1
ATOM 683 N N . ALA A 1 90 ? 9.32 20.406 -10.414 1 98.56 90 ALA A N 1
ATOM 684 C CA . ALA A 1 90 ? 10.641 19.781 -10.359 1 98.56 90 ALA A CA 1
ATOM 685 C C . ALA A 1 90 ? 11.461 20.125 -11.602 1 98.56 90 ALA A C 1
ATOM 687 O O . ALA A 1 90 ? 12.633 19.781 -11.695 1 98.56 90 ALA A O 1
ATOM 688 N N . GLY A 1 91 ? 10.875 20.719 -12.578 1 97.81 91 GLY A N 1
ATOM 689 C CA . GLY A 1 91 ? 11.602 21.188 -13.742 1 97.81 91 GLY A CA 1
ATOM 690 C C . GLY A 1 91 ? 11.406 20.312 -14.969 1 97.81 91 GLY A C 1
ATOM 691 O O . GLY A 1 91 ? 12.094 20.484 -15.977 1 97.81 91 GLY A O 1
ATOM 692 N N . PHE A 1 92 ? 10.492 19.391 -14.945 1 96.12 92 PHE A N 1
ATOM 693 C CA . PHE A 1 92 ? 10.242 18.5 -16.078 1 96.12 92 PHE A CA 1
ATOM 694 C C . PHE A 1 92 ? 9.07 19.016 -16.906 1 96.12 92 PHE A C 1
ATOM 696 O O . PHE A 1 92 ? 8.172 19.688 -16.391 1 96.12 92 PHE A O 1
ATOM 703 N N . GLU A 1 93 ? 9.062 18.688 -18.172 1 92.69 93 GLU A N 1
ATOM 704 C CA . GLU A 1 93 ? 7.996 19.109 -19.062 1 92.69 93 GLU A CA 1
ATOM 705 C C . GLU A 1 93 ? 6.859 18.094 -19.094 1 92.69 93 GLU A C 1
ATOM 707 O O . GLU A 1 93 ? 7.102 16.891 -19.047 1 92.69 93 GLU A O 1
ATOM 712 N N . TYR A 1 94 ? 5.715 18.578 -19.031 1 91.31 94 TYR A N 1
ATOM 713 C CA . TYR A 1 94 ? 4.523 17.75 -19.203 1 91.31 94 TYR A CA 1
ATOM 714 C C . TYR A 1 94 ? 3.67 18.266 -20.359 1 91.31 94 TYR A C 1
ATOM 716 O O . TYR A 1 94 ? 3.402 19.469 -20.453 1 91.31 94 TYR A O 1
ATOM 724 N N . SER A 1 95 ? 3.369 17.406 -21.312 1 83.44 95 SER A N 1
ATOM 725 C CA . SER A 1 95 ? 2.455 17.766 -22.391 1 83.44 95 SER A CA 1
ATOM 726 C C . SER A 1 95 ? 1.285 16.781 -22.469 1 83.44 95 SER A C 1
ATOM 728 O O . SER A 1 95 ? 1.483 15.57 -22.484 1 83.44 95 SER A O 1
ATOM 730 N N . GLN A 1 96 ? 0.146 17.422 -22.438 1 72.88 96 GLN A N 1
ATOM 731 C CA . GLN A 1 96 ? -1.075 16.625 -22.547 1 72.88 96 GLN A CA 1
ATOM 732 C C . GLN A 1 96 ? -1.065 15.773 -23.812 1 72.88 96 GLN A C 1
ATOM 734 O O . GLN A 1 96 ? -1.624 14.68 -23.828 1 72.88 96 GLN A O 1
ATOM 739 N N . ASN A 1 97 ? -0.697 16.453 -24.922 1 60.69 97 ASN A N 1
ATOM 740 C CA . ASN A 1 97 ? -0.777 15.867 -26.25 1 60.69 97 ASN A CA 1
ATOM 741 C C . ASN A 1 97 ? 0.367 14.883 -26.5 1 60.69 97 ASN A C 1
ATOM 743 O O . ASN A 1 97 ? 0.522 14.375 -27.609 1 60.69 97 ASN A O 1
ATOM 747 N N . ASP A 1 98 ? 1.271 14.883 -25.469 1 54.41 98 ASP A N 1
ATOM 748 C CA . ASP A 1 98 ? 2.473 14.156 -25.859 1 54.41 98 ASP A CA 1
ATOM 749 C C . ASP A 1 98 ? 2.211 12.648 -25.906 1 54.41 98 ASP A C 1
ATOM 751 O O . ASP A 1 98 ? 1.825 12.055 -24.891 1 54.41 98 ASP A O 1
ATOM 755 N N . ASP A 1 99 ? 1.545 12.258 -26.844 1 55.5 99 ASP A N 1
ATOM 756 C CA . ASP A 1 99 ? 1.602 10.867 -27.266 1 55.5 99 ASP A CA 1
ATOM 757 C C . ASP A 1 99 ? 2.971 10.258 -26.969 1 55.5 99 ASP A C 1
ATOM 759 O O . ASP A 1 99 ? 3.426 9.367 -27.688 1 55.5 99 ASP A O 1
ATOM 763 N N . HIS A 1 100 ? 3.75 10.891 -26.078 1 63.22 100 HIS A N 1
ATOM 764 C CA . HIS A 1 100 ? 5.184 10.633 -26.078 1 63.22 100 HIS A CA 1
ATOM 765 C C . HIS A 1 100 ? 5.488 9.211 -25.625 1 63.22 100 HIS A C 1
ATOM 767 O O . HIS A 1 100 ? 4.926 8.742 -24.625 1 63.22 100 HIS A O 1
ATOM 773 N N . ASN A 1 101 ? 5.848 8.438 -26.562 1 79.38 101 ASN A N 1
ATOM 774 C CA . ASN A 1 101 ? 6.352 7.07 -26.531 1 79.38 101 ASN A CA 1
ATOM 775 C C . ASN A 1 101 ? 7.555 6.926 -25.609 1 79.38 101 ASN A C 1
ATOM 777 O O . ASN A 1 101 ? 8.047 5.82 -25.391 1 79.38 101 ASN A O 1
ATOM 781 N N . HIS A 1 102 ? 7.832 8.102 -24.891 1 91.06 102 HIS A N 1
ATOM 782 C CA . HIS A 1 102 ? 9.023 8.016 -24.062 1 91.06 102 HIS A CA 1
ATOM 783 C C . HIS A 1 102 ? 8.688 7.473 -22.672 1 91.06 102 HIS A C 1
ATOM 785 O O . HIS A 1 102 ? 7.668 7.84 -22.078 1 91.06 102 HIS A O 1
ATOM 791 N N . ILE A 1 103 ? 9.523 6.633 -22.219 1 95.38 103 ILE A N 1
ATOM 792 C CA . ILE A 1 103 ? 9.414 6.074 -20.875 1 95.38 103 ILE A CA 1
ATOM 793 C C . ILE A 1 103 ? 10.578 6.562 -20.016 1 95.38 103 ILE A C 1
ATOM 795 O O . ILE A 1 103 ? 11.742 6.402 -20.375 1 95.38 103 ILE A O 1
ATOM 799 N N . ASP A 1 104 ? 10.312 7.262 -18.922 1 95.75 104 ASP A N 1
ATOM 800 C CA . ASP A 1 104 ? 11.344 7.609 -17.953 1 95.75 104 ASP A CA 1
ATOM 801 C C . ASP A 1 104 ? 11.648 6.426 -17.031 1 95.75 104 ASP A C 1
ATOM 803 O O . ASP A 1 104 ? 11.031 6.277 -15.969 1 95.75 104 ASP A O 1
ATOM 807 N N . TRP A 1 105 ? 12.641 5.664 -17.312 1 96.56 105 TRP A N 1
ATOM 808 C CA . TRP A 1 105 ? 12.977 4.426 -16.625 1 96.56 105 TRP A CA 1
ATOM 809 C C . TRP A 1 105 ? 13.555 4.707 -15.242 1 96.56 105 TRP A C 1
ATOM 811 O O . TRP A 1 105 ? 13.766 3.787 -14.453 1 96.56 105 TRP A O 1
ATOM 821 N N . THR A 1 106 ? 13.766 6.008 -14.914 1 95.69 106 THR A N 1
ATOM 822 C CA . THR A 1 106 ? 14.539 6.312 -13.719 1 95.69 106 THR A CA 1
ATOM 823 C C . THR A 1 106 ? 13.633 6.859 -12.617 1 95.69 106 THR A C 1
ATOM 825 O O . THR A 1 106 ? 14.07 7.043 -11.477 1 95.69 106 THR A O 1
ATOM 828 N N . THR A 1 107 ? 12.398 7.145 -12.938 1 98 107 THR A N 1
ATOM 829 C CA . THR A 1 107 ? 11.477 7.75 -11.984 1 98 107 THR A CA 1
ATOM 830 C C . THR A 1 107 ? 10.336 6.793 -11.641 1 98 107 THR A C 1
ATOM 832 O O . THR A 1 107 ? 9.75 6.188 -12.539 1 98 107 THR A O 1
ATOM 835 N N . GLY A 1 108 ? 10.086 6.555 -10.359 1 98.56 108 GLY A N 1
ATOM 836 C CA . GLY A 1 108 ? 8.93 5.816 -9.883 1 98.56 108 GLY A CA 1
ATOM 837 C C . GLY A 1 108 ? 7.949 6.684 -9.109 1 98.56 108 GLY A C 1
ATOM 838 O O . GLY A 1 108 ? 8.117 7.902 -9.039 1 98.56 108 GLY A O 1
ATOM 839 N N . ALA A 1 109 ? 6.895 6.117 -8.594 1 98.88 109 ALA A N 1
ATOM 840 C CA . ALA A 1 109 ? 5.914 6.785 -7.746 1 98.88 109 ALA A CA 1
ATOM 841 C C . ALA A 1 109 ? 5.438 5.863 -6.625 1 98.88 109 ALA A C 1
ATOM 843 O O . ALA A 1 109 ? 5.117 4.699 -6.871 1 98.88 109 ALA A O 1
ATOM 844 N N . ILE A 1 110 ? 5.504 6.285 -5.434 1 98.94 110 ILE A N 1
ATOM 845 C CA . ILE A 1 110 ? 4.902 5.625 -4.277 1 98.94 110 ILE A CA 1
ATOM 846 C C . ILE A 1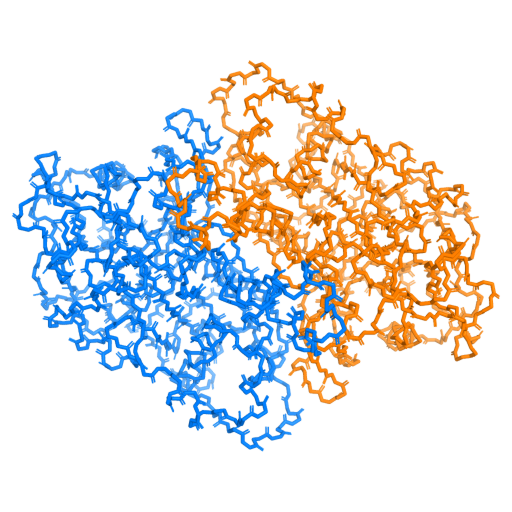 110 ? 3.896 6.562 -3.615 1 98.94 110 ILE A C 1
ATOM 848 O O . ILE A 1 110 ? 4.281 7.543 -2.975 1 98.94 110 ILE A O 1
ATOM 852 N N . ILE A 1 111 ? 2.625 6.246 -3.723 1 98.94 111 ILE A N 1
ATOM 853 C CA . ILE A 1 111 ? 1.556 7.129 -3.275 1 98.94 111 ILE A CA 1
ATOM 854 C C . ILE A 1 111 ? 0.741 6.441 -2.18 1 98.94 111 ILE A C 1
ATOM 856 O O . ILE A 1 111 ? 0.204 5.352 -2.389 1 98.94 111 ILE A O 1
ATOM 860 N N . GLY A 1 112 ? 0.684 7.07 -0.998 1 98.88 112 GLY A N 1
ATOM 861 C CA . GLY A 1 112 ? -0.085 6.535 0.115 1 98.88 112 GLY A CA 1
ATOM 862 C C . GLY A 1 112 ? -1.572 6.812 -0.001 1 98.88 112 GLY A C 1
ATOM 863 O O . GLY A 1 112 ? -1.977 7.887 -0.455 1 98.88 112 GLY A O 1
ATOM 864 N N . THR A 1 113 ? -2.381 5.867 0.366 1 98.38 113 THR A N 1
ATOM 865 C CA . THR A 1 113 ? -3.832 6.02 0.406 1 98.38 113 THR A CA 1
ATOM 866 C C . THR A 1 113 ? -4.418 5.289 1.61 1 98.38 113 THR A C 1
ATOM 868 O O . THR A 1 113 ? -3.965 4.199 1.964 1 98.38 113 THR A O 1
ATOM 871 N N . GLY A 1 114 ? -5.418 5.859 2.242 1 97.31 114 GLY A N 1
ATOM 872 C CA . GLY A 1 114 ? -6.082 5.227 3.371 1 97.31 114 GLY A CA 1
ATOM 873 C C . GLY A 1 114 ? -7.188 4.273 2.955 1 97.31 114 GLY A C 1
ATOM 874 O O . GLY A 1 114 ? -7.141 3.084 3.275 1 97.31 114 GLY A O 1
ATOM 875 N N . ILE A 1 115 ? -8.195 4.707 2.262 1 94.56 115 ILE A N 1
ATOM 876 C CA . ILE A 1 115 ? -9.367 3.924 1.896 1 94.56 115 ILE A CA 1
ATOM 877 C C . ILE A 1 115 ? -9.594 4.008 0.388 1 94.56 115 ILE A C 1
ATOM 879 O O . ILE A 1 115 ? -9.883 3.002 -0.262 1 94.56 115 ILE A O 1
ATOM 883 N N . GLY A 1 116 ? -9.398 5.055 -0.264 1 89.19 116 GLY A N 1
ATOM 884 C CA . GLY A 1 116 ? -9.383 5.332 -1.691 1 89.19 116 GLY A CA 1
ATOM 885 C C . GLY A 1 116 ? -10.617 4.816 -2.412 1 89.19 116 GLY A C 1
ATOM 886 O O . GLY A 1 116 ? -11.242 3.854 -1.968 1 89.19 116 GLY A O 1
ATOM 887 N N . GLY A 1 117 ? -11.031 5.398 -3.496 1 95.31 117 GLY A N 1
ATOM 888 C CA . GLY A 1 117 ? -11.914 4.98 -4.574 1 95.31 117 GLY A CA 1
ATOM 889 C C . GLY A 1 117 ? -13.352 4.793 -4.137 1 95.31 117 GLY A C 1
ATOM 890 O O . GLY A 1 117 ? -14.164 4.227 -4.871 1 95.31 117 GLY A O 1
ATOM 891 N N . MET A 1 118 ? -13.766 5.262 -2.971 1 98 118 MET A N 1
ATOM 892 C CA . MET A 1 118 ? -15.047 4.906 -2.367 1 98 118 MET A CA 1
ATOM 893 C C . MET A 1 118 ? -16.203 5.602 -3.084 1 98 118 MET A C 1
ATOM 895 O O . MET A 1 118 ? -17.328 5.113 -3.07 1 98 118 MET A O 1
ATOM 899 N N . ASP A 1 119 ? -15.93 6.777 -3.719 1 97.44 119 ASP A N 1
ATOM 900 C CA . ASP A 1 119 ? -16.984 7.441 -4.477 1 97.44 119 ASP A CA 1
ATOM 901 C C . ASP A 1 119 ? -17.484 6.555 -5.621 1 97.44 119 ASP A C 1
ATOM 903 O O . ASP A 1 119 ? -18.688 6.406 -5.82 1 97.44 119 ASP A O 1
ATOM 907 N N . THR A 1 120 ? -16.578 5.891 -6.336 1 97.88 120 THR A N 1
ATOM 908 C CA . THR A 1 120 ? -16.922 5 -7.438 1 97.88 120 THR A CA 1
ATOM 909 C C . THR A 1 120 ? -17.484 3.686 -6.91 1 97.88 120 THR A C 1
ATOM 911 O O . THR A 1 120 ? -18.453 3.15 -7.461 1 97.88 120 THR A O 1
ATOM 914 N N . ILE A 1 121 ? -16.922 3.137 -5.855 1 98.38 121 ILE A N 1
ATOM 915 C CA . ILE A 1 121 ? -17.359 1.87 -5.285 1 98.38 121 ILE A CA 1
ATOM 916 C C . ILE A 1 121 ? -18.812 2.004 -4.801 1 98.38 121 ILE A C 1
ATOM 918 O O . ILE A 1 121 ? -19.656 1.177 -5.129 1 98.38 121 ILE A O 1
ATOM 922 N N . GLY A 1 122 ? -19.047 3.02 -4.023 1 98.31 122 GLY A N 1
ATOM 923 C CA . GLY A 1 122 ? -20.375 3.221 -3.465 1 98.31 122 GLY A CA 1
ATOM 924 C C . GLY A 1 122 ? -21.375 3.73 -4.48 1 98.31 122 GLY A C 1
ATOM 925 O O . GLY A 1 122 ? -22.547 3.355 -4.441 1 98.31 122 GLY A O 1
ATOM 926 N N . GLY A 1 123 ? -20.906 4.562 -5.402 1 97.19 123 GLY A N 1
ATOM 927 C CA . GLY A 1 123 ? -21.812 5.234 -6.316 1 97.19 123 GLY A CA 1
ATOM 928 C C . GLY A 1 123 ? -22.125 4.418 -7.555 1 97.19 123 GLY A C 1
ATOM 929 O O . GLY A 1 123 ? -23.156 4.621 -8.203 1 97.19 123 GLY A O 1
ATOM 930 N N . GLU A 1 124 ? -21.266 3.506 -7.902 1 97.69 124 GLU A N 1
ATOM 931 C CA . GLU A 1 124 ? -21.422 2.836 -9.188 1 97.69 124 GLU A CA 1
ATOM 932 C C . GLU A 1 124 ? -21.297 1.323 -9.047 1 97.69 124 GLU A C 1
ATOM 934 O O . GLU A 1 124 ? -22.203 0.574 -9.414 1 97.69 124 GLU A O 1
ATOM 939 N N . LEU A 1 125 ? -20.234 0.838 -8.484 1 98.44 125 LEU A N 1
ATOM 940 C CA . LEU A 1 125 ? -19.906 -0.583 -8.484 1 98.44 125 LEU A CA 1
ATOM 941 C C . LEU A 1 125 ? -20.953 -1.383 -7.707 1 98.44 125 LEU A C 1
ATOM 943 O O . LEU A 1 125 ? -21.547 -2.32 -8.242 1 98.44 125 LEU A O 1
ATOM 947 N N . VAL A 1 126 ? -21.109 -1.006 -6.414 1 98.62 126 VAL A N 1
ATOM 948 C CA . VAL A 1 126 ? -21.969 -1.791 -5.527 1 98.62 126 VAL A CA 1
ATOM 949 C C . VAL A 1 126 ? -23.406 -1.776 -6.047 1 98.62 126 VAL A C 1
ATOM 951 O O . VAL A 1 126 ? -24.016 -2.832 -6.227 1 98.62 126 VAL A O 1
ATOM 954 N N . PRO A 1 127 ? -24 -0.589 -6.387 1 98.25 127 PRO A N 1
ATOM 955 C CA . PRO A 1 127 ? -25.359 -0.599 -6.941 1 98.25 127 PRO A CA 1
ATOM 956 C C . PRO A 1 127 ? -25.453 -1.393 -8.242 1 98.25 127 PRO A C 1
ATOM 958 O O . PRO A 1 127 ? -26.469 -2.059 -8.492 1 98.25 127 PRO A O 1
ATOM 961 N N . GLY A 1 128 ? -24.453 -1.271 -9.117 1 98.44 128 GLY A N 1
ATOM 962 C CA . GLY A 1 128 ? -24.469 -1.994 -10.383 1 98.44 128 GLY A CA 1
ATOM 963 C C . GLY A 1 128 ? -24.453 -3.502 -10.203 1 98.44 128 GLY A C 1
ATOM 964 O O . GLY A 1 128 ? -25.203 -4.215 -10.875 1 98.44 128 GLY A O 1
ATOM 965 N N . VAL A 1 129 ? -23.578 -4.035 -9.328 1 98.62 129 VAL A N 1
ATOM 966 C CA . VAL A 1 129 ? -23.484 -5.465 -9.062 1 98.62 129 VAL A CA 1
ATOM 967 C C . VAL A 1 129 ? -24.797 -5.961 -8.438 1 98.62 129 VAL A C 1
ATOM 969 O O . VAL A 1 129 ? -25.344 -6.98 -8.867 1 98.62 129 VAL A O 1
ATOM 972 N N . ASP A 1 130 ? -25.297 -5.246 -7.445 1 98 130 ASP A N 1
ATOM 973 C CA . ASP A 1 130 ? -26.5 -5.645 -6.719 1 98 130 ASP A CA 1
ATOM 974 C C . ASP A 1 130 ? -27.719 -5.711 -7.648 1 98 130 ASP A C 1
ATOM 976 O O . ASP A 1 130 ? -28.625 -6.523 -7.445 1 98 130 ASP A O 1
ATOM 980 N N . ALA A 1 131 ? -27.734 -4.887 -8.617 1 97.94 131 ALA A N 1
ATOM 981 C CA . ALA A 1 131 ? -28.844 -4.828 -9.555 1 97.94 131 ALA A CA 1
ATOM 982 C C . ALA A 1 131 ? -28.703 -5.879 -10.656 1 97.94 131 ALA A C 1
ATOM 984 O O . ALA A 1 131 ? -29.547 -5.98 -11.547 1 97.94 131 ALA A O 1
ATOM 985 N N . GLY A 1 132 ? -27.656 -6.707 -10.664 1 97.62 132 GLY A N 1
ATOM 986 C CA . GLY A 1 132 ? -27.406 -7.688 -11.703 1 97.62 132 GLY A CA 1
ATOM 987 C C . GLY A 1 132 ? -27 -7.059 -13.023 1 97.62 132 GLY A C 1
ATOM 988 O O . GLY A 1 132 ? -27.25 -7.621 -14.094 1 97.62 132 GLY A O 1
ATOM 989 N N . ARG A 1 133 ? -26.422 -5.867 -13.031 1 97.19 133 ARG A N 1
ATOM 990 C CA . ARG A 1 133 ? -26.016 -5.133 -14.227 1 97.19 133 ARG A CA 1
ATOM 991 C C . ARG A 1 133 ? -24.5 -5.086 -14.359 1 97.19 133 ARG A C 1
ATOM 993 O O . ARG A 1 133 ? -23.922 -4.031 -14.633 1 97.19 133 ARG A O 1
ATOM 1000 N N . VAL A 1 134 ? -23.859 -6.168 -14.008 1 96.81 134 VAL A N 1
ATOM 1001 C CA . VAL A 1 134 ? -22.406 -6.273 -14 1 96.81 134 VAL A CA 1
ATOM 1002 C C . VAL A 1 134 ? -21.844 -5.922 -15.375 1 96.81 134 VAL A C 1
ATOM 1004 O O . VAL A 1 134 ? -20.828 -5.23 -15.484 1 96.81 134 VAL A O 1
ATOM 1007 N N . ARG A 1 135 ? -22.453 -6.273 -16.438 1 91.75 135 ARG A N 1
ATOM 1008 C CA . ARG A 1 135 ? -21.984 -6.051 -17.812 1 91.75 135 ARG A CA 1
ATOM 1009 C C . ARG A 1 135 ? -22.016 -4.57 -18.156 1 91.75 135 ARG A C 1
ATOM 1011 O O . ARG A 1 135 ? -21.391 -4.148 -19.141 1 91.75 135 ARG A O 1
ATOM 1018 N N . ARG A 1 136 ? -22.656 -3.748 -17.375 1 95.62 136 ARG A N 1
ATOM 1019 C CA . ARG A 1 136 ? -22.812 -2.328 -17.672 1 95.62 136 ARG A CA 1
ATOM 1020 C C . ARG A 1 136 ? -21.828 -1.482 -16.891 1 95.62 136 ARG A C 1
ATOM 1022 O O . ARG A 1 136 ? -21.781 -0.259 -17.031 1 95.62 136 ARG A O 1
ATOM 1029 N N . LEU A 1 137 ? -21.031 -2.08 -16 1 96.62 137 LEU A N 1
ATOM 1030 C CA . LEU A 1 137 ? -20.078 -1.354 -15.156 1 96.62 137 LEU A CA 1
ATOM 1031 C C . LEU A 1 137 ? -19.016 -0.676 -16 1 96.62 137 LEU A C 1
ATOM 1033 O O . LEU A 1 137 ? -18.391 0.288 -15.562 1 96.62 137 LEU A O 1
ATOM 1037 N N . GLY A 1 138 ? -18.828 -1.059 -17.234 1 93.75 138 GLY A N 1
ATOM 1038 C CA . GLY A 1 138 ? -17.859 -0.449 -18.141 1 93.75 138 GLY A CA 1
ATOM 1039 C C . GLY A 1 138 ? -16.469 -1.013 -17.984 1 93.75 138 GLY A C 1
ATOM 1040 O O . GLY A 1 138 ? -16.188 -1.717 -17.016 1 93.75 138 GLY A O 1
ATOM 1041 N N . SER A 1 139 ? -15.516 -0.601 -18.859 1 94.12 139 SER A N 1
ATOM 1042 C CA . SER A 1 139 ? -14.188 -1.193 -18.953 1 94.12 139 SER A CA 1
ATOM 1043 C C . SER A 1 139 ? -13.211 -0.51 -18 1 94.12 139 SER A C 1
ATOM 1045 O O . SER A 1 139 ? -12.125 -1.029 -17.734 1 94.12 139 SER A O 1
ATOM 1047 N N . THR A 1 140 ? -13.57 0.615 -17.359 1 95.69 140 THR A N 1
ATOM 1048 C CA . THR A 1 140 ? -12.641 1.37 -16.531 1 95.69 140 THR A CA 1
ATOM 1049 C C . THR A 1 140 ? -12.914 1.127 -15.047 1 95.69 140 THR A C 1
ATOM 1051 O O . THR A 1 140 ? -12.258 1.708 -14.18 1 95.69 140 THR A O 1
ATOM 1054 N N . MET A 1 141 ? -13.883 0.254 -14.711 1 97.19 141 MET A N 1
ATOM 1055 C CA . MET A 1 141 ? -14.312 0.064 -13.328 1 97.19 141 MET A CA 1
ATOM 1056 C C . MET A 1 141 ? -13.18 -0.509 -12.484 1 97.19 141 MET A C 1
ATOM 1058 O O . MET A 1 141 ? -12.914 -0.03 -11.375 1 97.19 141 MET A O 1
ATOM 1062 N N . VAL A 1 142 ? -12.43 -1.471 -13.023 1 97.31 142 VAL A N 1
ATOM 1063 C CA . VAL A 1 142 ? -11.383 -2.127 -12.25 1 97.31 142 VAL A CA 1
ATOM 1064 C C . VAL A 1 142 ? -10.297 -1.114 -11.883 1 97.31 142 VAL A C 1
ATOM 1066 O O . VAL A 1 142 ? -9.859 -1.048 -10.734 1 97.31 142 VAL A O 1
ATOM 1069 N N . GLU A 1 143 ? -9.812 -0.313 -12.867 1 96.25 143 GLU A N 1
ATOM 1070 C CA . GLU A 1 143 ? -8.734 0.628 -12.594 1 96.25 143 GLU A CA 1
ATOM 1071 C C . GLU A 1 143 ? -9.156 1.673 -11.562 1 96.25 143 GLU A C 1
ATOM 1073 O O . GLU A 1 143 ? -8.32 2.217 -10.844 1 96.25 143 GLU A O 1
ATOM 1078 N N . GLN A 1 144 ? -10.492 1.894 -11.453 1 96.94 144 GLN A N 1
ATOM 1079 C CA . GLN A 1 144 ? -10.992 2.898 -10.523 1 96.94 144 GLN A CA 1
ATOM 1080 C C . GLN A 1 144 ? -11.047 2.354 -9.094 1 96.94 144 GLN A C 1
ATOM 1082 O O . GLN A 1 144 ? -10.953 3.115 -8.133 1 96.94 144 GLN A O 1
ATOM 1087 N N . ILE A 1 145 ? -11.164 1.037 -8.984 1 96.06 145 ILE A N 1
ATOM 1088 C CA . ILE A 1 145 ? -11.469 0.553 -7.641 1 96.06 145 ILE A CA 1
ATOM 1089 C C . ILE A 1 145 ? -10.25 -0.175 -7.074 1 96.06 145 ILE A C 1
ATOM 1091 O O . ILE A 1 145 ? -10.203 -0.478 -5.879 1 96.06 145 ILE A O 1
ATOM 1095 N N . MET A 1 146 ? -9.234 -0.491 -7.902 1 97.5 146 MET A N 1
ATOM 1096 C CA . MET A 1 146 ? -8.047 -1.148 -7.355 1 97.5 146 MET A CA 1
ATOM 1097 C C . MET A 1 146 ? -7.32 -0.234 -6.375 1 97.5 146 MET A C 1
ATOM 1099 O O . MET A 1 146 ? -7.293 0.984 -6.559 1 97.5 146 MET A O 1
ATOM 1103 N N . ALA A 1 147 ? -6.73 -0.819 -5.348 1 97.56 147 ALA A N 1
ATOM 1104 C CA . ALA A 1 147 ? -6.031 -0.066 -4.309 1 97.56 147 ALA A CA 1
ATOM 1105 C C . ALA A 1 147 ? -4.859 0.719 -4.895 1 97.56 147 ALA A C 1
ATOM 1107 O O . ALA A 1 147 ? -4.43 1.723 -4.32 1 97.56 147 ALA A O 1
ATOM 1108 N N . SER A 1 148 ? -4.332 0.328 -6.039 1 98.25 148 SER A N 1
ATOM 1109 C CA . SER A 1 148 ? -3.18 0.964 -6.672 1 98.25 148 SER A CA 1
ATOM 1110 C C . SER A 1 148 ? -3.617 1.998 -7.703 1 98.25 148 SER A C 1
ATOM 1112 O O . SER A 1 148 ? -2.809 2.455 -8.516 1 98.25 148 SER A O 1
ATOM 1114 N N . ALA A 1 149 ? -4.844 2.436 -7.738 1 98.19 149 ALA A N 1
ATOM 1115 C CA . ALA A 1 149 ? -5.449 3.242 -8.789 1 98.19 149 ALA A CA 1
ATOM 1116 C C . ALA A 1 149 ? -4.668 4.535 -9.016 1 98.19 149 ALA A C 1
ATOM 1118 O O . ALA A 1 149 ? -4.359 4.895 -10.156 1 98.19 149 ALA A O 1
ATOM 1119 N N . SER A 1 150 ? -4.332 5.203 -7.945 1 98.31 150 SER A N 1
ATOM 1120 C CA . SER A 1 150 ? -3.732 6.527 -8.07 1 98.31 150 SER A CA 1
ATOM 1121 C C . SER A 1 150 ? -2.33 6.449 -8.656 1 98.31 150 SER A C 1
ATOM 1123 O O . SER A 1 150 ? -1.988 7.215 -9.562 1 98.31 150 SER A O 1
ATOM 1125 N N . SER A 1 151 ? -1.495 5.535 -8.117 1 98.56 151 SER A N 1
ATOM 1126 C CA . SER A 1 151 ? -0.139 5.414 -8.641 1 98.56 151 SER A CA 1
ATOM 1127 C C . SER A 1 151 ? -0.146 4.93 -10.086 1 98.56 151 SER A C 1
ATOM 1129 O O . SER A 1 151 ? 0.659 5.383 -10.898 1 98.56 151 SER A O 1
ATOM 1131 N N . ALA A 1 152 ? -1.038 3.982 -10.406 1 98.06 152 ALA A N 1
ATOM 1132 C CA . ALA A 1 152 ? -1.134 3.479 -11.773 1 98.06 152 ALA A CA 1
ATOM 1133 C C . ALA A 1 152 ? -1.498 4.594 -12.742 1 98.06 152 ALA A C 1
ATOM 1135 O O . ALA A 1 152 ? -0.921 4.691 -13.828 1 98.06 152 ALA A O 1
ATOM 1136 N N . LYS A 1 153 ? -2.504 5.379 -12.398 1 97.38 153 LYS A N 1
ATOM 1137 C CA . LYS A 1 153 ? -2.928 6.484 -13.258 1 97.38 153 LYS A CA 1
ATOM 1138 C C . LYS A 1 153 ? -1.803 7.5 -13.445 1 97.38 153 LYS A C 1
ATOM 1140 O O . LYS A 1 153 ? -1.515 7.918 -14.562 1 97.38 153 LYS A O 1
ATOM 1145 N N . VAL A 1 154 ? -1.17 7.883 -12.359 1 97.75 154 VAL A N 1
ATOM 1146 C CA . VAL A 1 154 ? -0.072 8.844 -12.391 1 97.75 154 VAL A CA 1
ATOM 1147 C C . VAL A 1 154 ? 1.065 8.305 -13.25 1 97.75 154 VAL A C 1
ATOM 1149 O O . VAL A 1 154 ? 1.642 9.031 -14.062 1 97.75 154 VAL A O 1
ATOM 1152 N N . GLY A 1 155 ? 1.413 7.016 -13.07 1 97.06 155 GLY A N 1
ATOM 1153 C CA . GLY A 1 155 ? 2.455 6.387 -13.859 1 97.06 155 GLY A CA 1
ATOM 1154 C C . GLY A 1 155 ? 2.203 6.477 -15.359 1 97.06 155 GLY A C 1
ATOM 1155 O O . GLY A 1 155 ? 3.121 6.758 -16.125 1 97.06 155 GLY A O 1
ATOM 1156 N N . GLY A 1 156 ? 1.006 6.191 -15.766 1 95.38 156 GLY A N 1
ATOM 1157 C CA . GLY A 1 156 ? 0.645 6.27 -17.172 1 95.38 156 GLY A CA 1
ATOM 1158 C C . GLY A 1 156 ? 0.681 7.684 -17.719 1 95.38 156 GLY A C 1
ATOM 1159 O O . GLY A 1 156 ? 1.129 7.906 -18.844 1 95.38 156 GLY A O 1
ATOM 1160 N N . LEU A 1 157 ? 0.155 8.648 -16.906 1 94.94 157 LEU A N 1
ATOM 1161 C CA . LEU A 1 157 ? 0.101 10.039 -17.344 1 94.94 157 LEU A CA 1
ATOM 1162 C C . LEU A 1 157 ? 1.503 10.586 -17.594 1 94.94 157 LEU A C 1
ATOM 1164 O O . LEU A 1 157 ? 1.723 11.344 -18.547 1 94.94 157 LEU A O 1
ATOM 1168 N N . LEU A 1 158 ? 2.486 10.148 -16.75 1 95.69 158 LEU A N 1
ATOM 1169 C CA . LEU A 1 158 ? 3.812 10.758 -16.797 1 95.69 158 LEU A CA 1
ATOM 1170 C C . LEU A 1 158 ? 4.801 9.844 -17.516 1 95.69 158 LEU A C 1
ATOM 1172 O O . LEU A 1 158 ? 5.945 10.234 -17.766 1 95.69 158 LEU A O 1
ATOM 1176 N N . GLY A 1 159 ? 4.406 8.633 -17.891 1 95.44 159 GLY A N 1
ATOM 1177 C CA . GLY A 1 159 ? 5.285 7.684 -18.562 1 95.44 159 GLY A CA 1
ATOM 1178 C C . GLY A 1 159 ? 6.418 7.203 -17.672 1 95.44 159 GLY A C 1
ATOM 1179 O O . GLY A 1 159 ? 7.578 7.199 -18.094 1 95.44 159 GLY A O 1
ATOM 1180 N N . LEU A 1 160 ? 6.082 6.812 -16.484 1 97.06 160 LEU A N 1
ATOM 1181 C CA . LEU A 1 160 ? 7.105 6.402 -15.531 1 97.06 160 LEU A CA 1
ATOM 1182 C C . LEU A 1 160 ? 7.508 4.949 -15.75 1 97.06 160 LEU A C 1
ATOM 1184 O O . LEU A 1 160 ? 6.664 4.109 -16.078 1 97.06 160 LEU A O 1
ATOM 1188 N N . GLY A 1 161 ? 8.82 4.629 -15.555 1 97.88 161 GLY A N 1
ATOM 1189 C CA . GLY A 1 161 ? 9.32 3.281 -15.781 1 97.88 161 GLY A CA 1
ATOM 1190 C C . GLY A 1 161 ? 9.875 2.635 -14.523 1 97.88 161 GLY A C 1
ATOM 1191 O O . GLY A 1 161 ? 10.266 1.465 -14.539 1 97.88 161 GLY A O 1
ATOM 1192 N N . GLY A 1 162 ? 9.961 3.43 -13.414 1 98.25 162 GLY A N 1
ATOM 1193 C CA . GLY A 1 162 ? 10.391 2.904 -12.133 1 98.25 162 GLY A CA 1
ATOM 1194 C C . GLY A 1 162 ? 9.281 2.219 -11.359 1 98.25 162 GLY A C 1
ATOM 1195 O O . GLY A 1 162 ? 8.227 1.918 -11.914 1 98.25 162 GLY A O 1
ATOM 1196 N N . GLN A 1 163 ? 9.469 1.987 -10.117 1 98.44 163 GLN A N 1
ATOM 1197 C CA . GLN A 1 163 ? 8.492 1.34 -9.25 1 98.44 163 GLN A CA 1
ATOM 1198 C C . GLN A 1 163 ? 7.227 2.182 -9.117 1 98.44 163 GLN A C 1
ATOM 1200 O O . GLN A 1 163 ? 7.301 3.387 -8.867 1 98.44 163 GLN A O 1
ATOM 1205 N N . LEU A 1 164 ? 6.094 1.622 -9.375 1 98.5 164 LEU A N 1
ATOM 1206 C CA . LEU A 1 164 ? 4.781 2.219 -9.141 1 98.5 164 LEU A CA 1
ATOM 1207 C C . LEU A 1 164 ? 4.02 1.442 -8.07 1 98.5 164 LEU A C 1
ATOM 1209 O O . LEU A 1 164 ? 3.639 0.29 -8.289 1 98.5 164 LEU A O 1
ATOM 1213 N N . SER A 1 165 ? 3.736 2.105 -6.922 1 98.44 165 SER A N 1
ATOM 1214 C CA . SER A 1 165 ? 3.107 1.392 -5.816 1 98.44 165 SER A CA 1
ATOM 1215 C C . SER A 1 165 ? 2.203 2.314 -5.008 1 98.44 165 SER A C 1
ATOM 1217 O O . SER A 1 165 ? 2.49 3.504 -4.863 1 98.44 165 SER A O 1
ATOM 1219 N N . ASN A 1 166 ? 1.105 1.749 -4.574 1 98.69 166 ASN A N 1
ATOM 1220 C CA . ASN A 1 166 ? 0.38 2.355 -3.465 1 98.69 166 ASN A CA 1
ATOM 1221 C C . ASN A 1 166 ? 0.71 1.674 -2.139 1 98.69 166 ASN A C 1
ATOM 1223 O O . ASN A 1 166 ? 0.863 0.452 -2.086 1 98.69 166 ASN A O 1
ATOM 1227 N N . VAL A 1 167 ? 0.873 2.463 -1.138 1 98.69 167 VAL A N 1
ATOM 1228 C CA . VAL A 1 167 ? 1.099 1.913 0.196 1 98.69 167 VAL A CA 1
ATOM 1229 C C . VAL A 1 167 ? 0.028 2.428 1.155 1 98.69 167 VAL A C 1
ATOM 1231 O O . VAL A 1 167 ? -0.549 3.496 0.936 1 98.69 167 VAL A O 1
ATOM 1234 N N . SER A 1 168 ? -0.275 1.588 2.137 1 98.75 168 SER A N 1
ATOM 1235 C CA . SER A 1 168 ? -1.294 1.986 3.104 1 98.75 168 SER A CA 1
ATOM 1236 C C . SER A 1 168 ? -0.917 1.551 4.516 1 98.75 168 SER A C 1
ATOM 1238 O O . SER A 1 168 ? -0.546 0.396 4.734 1 98.75 168 SER A O 1
ATOM 1240 N N . SER A 1 169 ? -0.934 2.461 5.398 1 98.44 169 SER A N 1
ATOM 1241 C CA . SER A 1 169 ? -0.84 2.314 6.844 1 98.44 169 SER A CA 1
ATOM 1242 C C . SER A 1 169 ? -1.786 3.273 7.562 1 98.44 169 SER A C 1
ATOM 1244 O O . SER A 1 169 ? -1.386 3.963 8.5 1 98.44 169 SER A O 1
ATOM 1246 N N . ALA A 1 170 ? -2.938 3.367 7.07 1 97.94 170 ALA A N 1
ATOM 1247 C CA . ALA A 1 170 ? -3.971 4.262 7.586 1 97.94 170 ALA A CA 1
ATOM 1248 C C . ALA A 1 170 ? -3.541 5.723 7.465 1 97.94 170 ALA A C 1
ATOM 1250 O O . ALA A 1 170 ? -3.145 6.172 6.387 1 97.94 170 ALA A O 1
ATOM 1251 N N . CYS A 1 171 ? -3.689 6.496 8.562 1 98.38 171 CYS A N 1
ATOM 1252 C CA . CYS A 1 171 ? -3.477 7.938 8.492 1 98.38 171 CYS A CA 1
ATOM 1253 C C . CYS A 1 171 ? -1.996 8.266 8.328 1 98.38 171 CYS A C 1
ATOM 1255 O O . CYS A 1 171 ? -1.638 9.398 8.008 1 98.38 171 CYS A O 1
ATOM 1257 N N . SER A 1 172 ? -1.092 7.289 8.438 1 98.75 172 SER A N 1
ATOM 1258 C CA . SER A 1 172 ? 0.337 7.523 8.258 1 98.75 172 SER A CA 1
ATOM 1259 C C . SER A 1 172 ? 0.779 7.184 6.836 1 98.75 172 SER A C 1
ATOM 1261 O O . SER A 1 172 ? 1.971 7.227 6.523 1 98.75 172 SER A O 1
ATOM 1263 N N . SER A 1 173 ? -0.141 6.855 5.953 1 98.88 173 SER A N 1
ATOM 1264 C CA . SER A 1 173 ? 0.149 6.316 4.629 1 98.88 173 SER A CA 1
ATOM 1265 C C . SER A 1 173 ? 1.022 7.273 3.822 1 98.88 173 SER A C 1
ATOM 1267 O O . SER A 1 173 ? 1.992 6.852 3.189 1 98.88 173 SER A O 1
ATOM 1269 N N . GLY A 1 174 ? 0.635 8.539 3.779 1 98.94 174 GLY A N 1
ATOM 1270 C CA . GLY A 1 174 ? 1.427 9.5 3.033 1 98.94 174 GLY A CA 1
ATOM 1271 C C . GLY A 1 174 ? 2.857 9.609 3.527 1 98.94 174 GLY A C 1
ATOM 1272 O O . GLY A 1 174 ? 3.795 9.656 2.727 1 98.94 174 GLY A O 1
ATOM 1273 N N . THR A 1 175 ? 3.062 9.68 4.859 1 98.94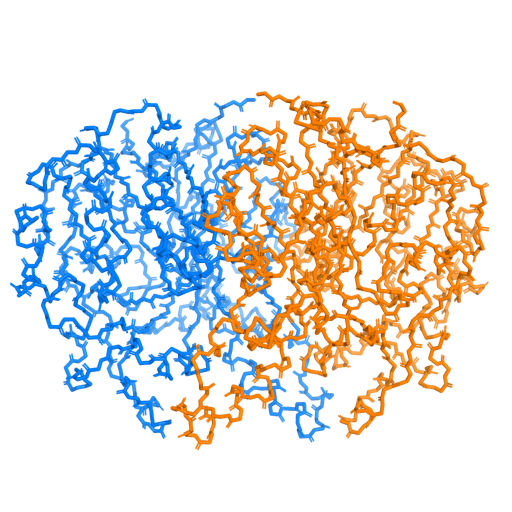 175 THR A N 1
ATOM 1274 C CA . THR A 1 175 ? 4.398 9.75 5.445 1 98.94 175 THR A CA 1
ATOM 1275 C C . THR A 1 175 ? 5.18 8.469 5.164 1 98.94 175 THR A C 1
ATOM 1277 O O . THR A 1 175 ? 6.375 8.516 4.879 1 98.94 175 THR A O 1
ATOM 1280 N N . GLU A 1 176 ? 4.508 7.379 5.242 1 98.81 176 GLU A N 1
ATOM 1281 C CA . GLU A 1 176 ? 5.148 6.102 4.945 1 98.81 176 GLU A CA 1
ATOM 1282 C C . GLU A 1 176 ? 5.598 6.035 3.488 1 98.81 176 GLU A C 1
ATOM 1284 O O . GLU A 1 176 ? 6.641 5.453 3.182 1 98.81 176 GLU A O 1
ATOM 1289 N N . ALA A 1 177 ? 4.73 6.516 2.582 1 98.94 177 ALA A N 1
ATOM 1290 C CA . ALA A 1 177 ? 5.105 6.543 1.17 1 98.94 177 ALA A CA 1
ATOM 1291 C C . ALA A 1 177 ? 6.406 7.309 0.961 1 98.94 177 ALA A C 1
ATOM 1293 O O . ALA A 1 177 ? 7.289 6.859 0.226 1 98.94 177 ALA A O 1
ATOM 1294 N N . ILE A 1 178 ? 6.547 8.43 1.579 1 98.94 178 ILE A N 1
ATOM 1295 C CA . ILE A 1 178 ? 7.75 9.242 1.488 1 98.94 178 ILE A CA 1
ATOM 1296 C C . ILE A 1 178 ? 8.93 8.492 2.096 1 98.94 178 ILE A C 1
ATOM 1298 O O . ILE A 1 178 ? 10.031 8.484 1.533 1 98.94 178 ILE A O 1
ATOM 1302 N N . ALA A 1 179 ? 8.727 7.832 3.24 1 98.88 179 ALA A N 1
ATOM 1303 C CA . ALA A 1 179 ? 9.773 7.043 3.887 1 98.88 179 ALA A CA 1
ATOM 1304 C C . ALA A 1 179 ? 10.266 5.93 2.965 1 98.88 179 ALA A C 1
ATOM 1306 O O . ALA A 1 179 ? 11.477 5.707 2.848 1 98.88 179 ALA A O 1
ATOM 1307 N N . SER A 1 180 ? 9.32 5.23 2.342 1 98.56 180 SER A N 1
ATOM 1308 C CA . SER A 1 180 ? 9.672 4.137 1.441 1 98.56 180 SER A CA 1
ATOM 1309 C C . SER A 1 180 ? 10.492 4.637 0.26 1 98.56 180 SER A C 1
ATOM 1311 O O . SER A 1 180 ? 11.484 4.012 -0.121 1 98.56 180 SER A O 1
ATOM 1313 N N . ALA A 1 181 ? 10.039 5.723 -0.33 1 98.81 181 ALA A N 1
ATOM 1314 C CA . ALA A 1 181 ? 10.781 6.316 -1.438 1 98.81 181 ALA A CA 1
ATOM 1315 C C . ALA A 1 181 ? 12.172 6.758 -0.994 1 98.81 181 ALA A C 1
ATOM 1317 O O . ALA A 1 181 ? 13.148 6.547 -1.712 1 98.81 181 ALA A O 1
ATOM 1318 N N . PHE A 1 182 ? 12.289 7.336 0.203 1 98.75 182 PHE A N 1
ATOM 1319 C CA . PHE A 1 182 ? 13.555 7.789 0.77 1 98.75 182 PHE A CA 1
ATOM 1320 C C . PHE A 1 182 ? 14.555 6.641 0.843 1 98.75 182 PHE A C 1
ATOM 1322 O O . PHE A 1 182 ? 15.688 6.77 0.38 1 98.75 182 PHE A O 1
ATOM 1329 N N . TYR A 1 183 ? 14.141 5.52 1.334 1 97.56 183 TYR A N 1
ATOM 1330 C CA . TYR A 1 183 ? 15.07 4.41 1.526 1 97.56 183 TYR A CA 1
ATOM 1331 C C . TYR A 1 183 ? 15.453 3.783 0.191 1 97.56 183 TYR A C 1
ATOM 1333 O O . TYR A 1 183 ? 16.578 3.322 0.018 1 97.56 183 TYR A O 1
ATOM 1341 N N . ALA A 1 184 ? 14.492 3.723 -0.774 1 97.25 184 ALA A N 1
ATOM 1342 C CA . ALA A 1 184 ? 14.836 3.227 -2.104 1 97.25 184 ALA A CA 1
ATOM 1343 C C . ALA A 1 184 ? 15.922 4.09 -2.746 1 97.25 184 ALA A C 1
ATOM 1345 O O . ALA A 1 184 ? 16.844 3.568 -3.373 1 97.25 184 ALA A O 1
ATOM 1346 N N . LEU A 1 185 ? 15.781 5.379 -2.604 1 98.19 185 LEU A N 1
ATOM 1347 C CA . LEU A 1 185 ? 16.75 6.312 -3.162 1 98.19 185 LEU A CA 1
ATOM 1348 C C . LEU A 1 185 ? 18.078 6.227 -2.414 1 98.19 185 LEU A C 1
ATOM 1350 O O . LEU A 1 185 ? 19.141 6.219 -3.033 1 98.19 185 LEU A O 1
ATOM 1354 N N . LYS A 1 186 ? 17.969 6.215 -1.102 1 96.56 186 LYS A N 1
ATOM 1355 C CA . LYS A 1 186 ? 19.156 6.164 -0.247 1 96.56 186 LYS A CA 1
ATOM 1356 C C . LYS A 1 186 ? 20.031 4.973 -0.601 1 96.56 186 LYS A C 1
ATOM 1358 O O . LYS A 1 186 ? 21.266 5.062 -0.544 1 96.56 186 LYS A O 1
ATOM 1363 N N . ASN A 1 187 ? 19.391 3.877 -1.049 1 93.38 187 ASN A N 1
ATOM 1364 C CA . ASN A 1 187 ? 20.109 2.631 -1.307 1 93.38 187 ASN A CA 1
ATOM 1365 C C . ASN A 1 187 ? 20.406 2.455 -2.791 1 93.38 187 ASN A C 1
ATOM 1367 O O . ASN A 1 187 ? 20.891 1.401 -3.211 1 93.38 187 ASN A O 1
ATOM 1371 N N . GLY A 1 188 ? 20.125 3.402 -3.656 1 92.62 188 GLY A N 1
ATOM 1372 C CA . GLY A 1 188 ? 20.531 3.422 -5.051 1 92.62 188 GLY A CA 1
ATOM 1373 C C . GLY A 1 188 ? 19.625 2.6 -5.949 1 92.62 188 GLY A C 1
ATOM 1374 O O . GLY A 1 188 ? 20 2.252 -7.07 1 92.62 188 GLY A O 1
ATOM 1375 N N . ARG A 1 189 ? 18.422 2.256 -5.535 1 90.56 189 ARG A N 1
ATOM 1376 C CA . ARG A 1 189 ? 17.516 1.431 -6.328 1 90.56 189 ARG A CA 1
ATOM 1377 C C . ARG A 1 189 ? 16.766 2.273 -7.352 1 90.56 189 ARG A C 1
ATOM 1379 O O . ARG A 1 189 ? 16.141 1.734 -8.273 1 90.56 189 ARG A O 1
ATOM 1386 N N . ALA A 1 190 ? 16.797 3.549 -7.137 1 93 190 ALA A N 1
ATOM 1387 C CA . ALA A 1 190 ? 16.156 4.516 -8.031 1 93 190 ALA A CA 1
ATOM 1388 C C . ALA A 1 190 ? 16.875 5.867 -7.969 1 93 190 ALA A C 1
ATOM 1390 O O . ALA A 1 190 ? 17.703 6.098 -7.094 1 93 190 ALA A O 1
ATOM 1391 N N . CYS A 1 191 ? 16.469 6.75 -8.914 1 96.44 191 CYS A N 1
ATOM 1392 C CA . CYS A 1 191 ? 17.031 8.094 -8.922 1 96.44 191 CYS A CA 1
ATOM 1393 C C . CYS A 1 191 ? 16.016 9.125 -8.469 1 96.44 191 CYS A C 1
ATOM 1395 O O . CYS A 1 191 ? 16.359 10.156 -7.898 1 96.44 191 CYS A O 1
ATOM 1397 N N . ARG A 1 192 ? 14.742 8.852 -8.758 1 98.5 192 ARG A N 1
ATOM 1398 C CA . ARG A 1 192 ? 13.672 9.797 -8.453 1 98.5 192 ARG A CA 1
ATOM 1399 C C . ARG A 1 192 ? 12.383 9.062 -8.102 1 98.5 192 ARG A C 1
ATOM 1401 O O . ARG A 1 192 ? 12.102 7.988 -8.641 1 98.5 192 ARG A O 1
ATOM 1408 N N . PHE A 1 193 ? 11.617 9.617 -7.207 1 98.88 193 PHE A N 1
ATOM 1409 C CA . PHE A 1 193 ? 10.273 9.164 -6.898 1 98.88 193 PHE A CA 1
ATOM 1410 C C . PHE A 1 193 ? 9.328 10.344 -6.711 1 98.88 193 PHE A C 1
ATOM 1412 O O . PHE A 1 193 ? 9.672 11.328 -6.047 1 98.88 193 PHE A O 1
ATOM 1419 N N . LEU A 1 194 ? 8.156 10.312 -7.332 1 98.94 194 LEU A N 1
ATOM 1420 C CA . LEU A 1 194 ? 7.02 11.016 -6.75 1 98.94 194 LEU A CA 1
ATOM 1421 C C . LEU A 1 194 ? 6.504 10.297 -5.512 1 98.94 194 LEU A C 1
ATOM 1423 O O . LEU A 1 194 ? 6.184 9.102 -5.574 1 98.94 194 LEU A O 1
ATOM 1427 N N . ALA A 1 195 ? 6.449 10.945 -4.359 1 98.94 195 ALA A N 1
ATOM 1428 C CA . ALA A 1 195 ? 6.031 10.273 -3.133 1 98.94 195 ALA A CA 1
ATOM 1429 C C . ALA A 1 195 ? 5.156 11.188 -2.277 1 98.94 195 ALA A C 1
ATOM 1431 O O . ALA A 1 195 ? 5.379 12.398 -2.223 1 98.94 195 ALA A O 1
ATOM 1432 N N . GLY A 1 196 ? 4.188 10.688 -1.624 1 98.94 196 GLY A N 1
ATOM 1433 C CA . GLY A 1 196 ? 3.238 11.383 -0.765 1 98.94 196 GLY A CA 1
ATOM 1434 C C . GLY A 1 196 ? 1.952 10.609 -0.552 1 98.94 196 GLY A C 1
ATOM 1435 O O . GLY A 1 196 ? 1.981 9.398 -0.321 1 98.94 196 GLY A O 1
ATOM 1436 N N . GLY A 1 197 ? 0.825 11.344 -0.497 1 98.88 197 GLY A N 1
ATOM 1437 C CA . GLY A 1 197 ? -0.432 10.656 -0.232 1 98.88 197 GLY A CA 1
ATOM 1438 C C . GLY A 1 197 ? -1.622 11.32 -0.899 1 98.88 197 GLY A C 1
ATOM 1439 O O . GLY A 1 197 ? -1.526 12.453 -1.367 1 98.88 197 GLY A O 1
ATOM 1440 N N . VAL A 1 198 ? -2.717 10.57 -0.952 1 98.94 198 VAL A N 1
ATOM 1441 C CA . VAL A 1 198 ? -3.965 11.047 -1.537 1 98.94 198 VAL A CA 1
ATOM 1442 C C . VAL A 1 198 ? -5.152 10.398 -0.827 1 98.94 198 VAL A C 1
ATOM 1444 O O . VAL A 1 198 ? -5.039 9.281 -0.316 1 98.94 198 VAL A O 1
ATOM 1447 N N . GLU A 1 199 ? -6.199 11.078 -0.769 1 98.81 199 GLU A N 1
ATOM 1448 C CA . GLU A 1 199 ? -7.484 10.562 -0.307 1 98.81 199 GLU A CA 1
ATOM 1449 C C . GLU A 1 199 ? -8.648 11.305 -0.955 1 98.81 199 GLU A C 1
ATOM 1451 O O . GLU A 1 199 ? -8.57 12.516 -1.172 1 98.81 199 GLU A O 1
ATOM 1456 N N . GLY A 1 200 ? -9.68 10.602 -1.277 1 97.94 200 GLY A N 1
ATOM 1457 C CA . GLY A 1 200 ? -10.867 11.211 -1.857 1 97.94 200 GLY A CA 1
ATOM 1458 C C . GLY A 1 200 ? -11.859 11.68 -0.816 1 97.94 200 GLY A C 1
ATOM 1459 O O . GLY A 1 200 ? -11.703 11.406 0.374 1 97.94 200 GLY A O 1
ATOM 1460 N N . ALA A 1 201 ? -12.844 12.445 -1.308 1 96.81 201 ALA A N 1
ATOM 1461 C CA . ALA A 1 201 ? -13.953 12.906 -0.478 1 96.81 201 ALA A CA 1
ATOM 1462 C C . ALA A 1 201 ? -15.203 12.07 -0.729 1 96.81 201 ALA A C 1
ATOM 1464 O O . ALA A 1 201 ? -15.688 12 -1.86 1 96.81 201 ALA A O 1
ATOM 1465 N N . SER A 1 202 ? -15.672 11.398 0.244 1 97.44 202 SER A N 1
ATOM 1466 C CA . SER A 1 202 ? -16.875 10.602 0.089 1 97.44 202 SER A CA 1
ATOM 1467 C C . SER A 1 202 ? -17.5 10.266 1.442 1 97.44 202 SER A C 1
ATOM 1469 O O . SER A 1 202 ? -16.781 9.938 2.393 1 97.44 202 SER A O 1
ATOM 1471 N N . PRO A 1 203 ? -18.875 10.344 1.535 1 98.06 203 PRO A N 1
ATOM 1472 C CA . PRO A 1 203 ? -19.516 9.883 2.766 1 98.06 203 PRO A CA 1
ATOM 1473 C C . PRO A 1 203 ? -19.188 8.422 3.086 1 98.06 203 PRO A C 1
ATOM 1475 O O . PRO A 1 203 ? -19.188 8.031 4.254 1 98.06 203 PRO A O 1
ATOM 1478 N N . TYR A 1 204 ? -18.859 7.641 2.023 1 98.44 204 TYR A N 1
ATOM 1479 C CA . TYR A 1 204 ? -18.547 6.227 2.219 1 98.44 204 TYR A CA 1
ATOM 1480 C C . TYR A 1 204 ? -17.203 6.051 2.904 1 98.44 204 TYR A C 1
ATOM 1482 O O . TYR A 1 204 ? -16.938 5.02 3.525 1 98.44 204 TYR A O 1
ATOM 1490 N N . ILE A 1 205 ? -16.297 7.055 2.758 1 98.31 205 ILE A N 1
ATOM 1491 C CA . ILE A 1 205 ? -15.016 7.035 3.457 1 98.31 205 ILE A CA 1
ATOM 1492 C C . ILE A 1 205 ? -15.219 7.422 4.918 1 98.31 205 ILE A C 1
ATOM 1494 O O . ILE A 1 205 ? -14.617 6.832 5.816 1 98.31 205 ILE A O 1
ATOM 1498 N N . TRP A 1 206 ? -16.172 8.344 5.18 1 98.31 206 TRP A N 1
ATOM 1499 C CA . TRP A 1 206 ? -16.234 9.023 6.473 1 98.31 206 TRP A CA 1
ATOM 1500 C C . TRP A 1 206 ? -17.266 8.352 7.379 1 98.31 206 TRP A C 1
ATOM 1502 O O . TRP A 1 206 ? -17.266 8.57 8.594 1 98.31 206 TRP A O 1
ATOM 1512 N N . GLY A 1 207 ? -18.156 7.469 6.812 1 98.31 207 GLY A N 1
ATOM 1513 C CA . GLY A 1 207 ? -19.266 6.898 7.559 1 98.31 207 GLY A CA 1
ATOM 1514 C C . GLY A 1 207 ? -18.828 6.098 8.766 1 98.31 207 GLY A C 1
ATOM 1515 O O . GLY A 1 207 ? -19.406 6.23 9.852 1 98.31 207 GLY A O 1
ATOM 1516 N N . GLY A 1 208 ? -17.797 5.258 8.57 1 97.94 208 GLY A N 1
ATOM 1517 C CA . GLY A 1 208 ? -17.312 4.469 9.688 1 97.94 208 GLY A CA 1
ATOM 1518 C C . GLY A 1 208 ? -16.75 5.316 10.82 1 97.94 208 GLY A C 1
ATOM 1519 O O . GLY A 1 208 ? -16.906 4.969 11.992 1 97.94 208 GLY A O 1
ATOM 1520 N N . PHE A 1 209 ? -16.141 6.398 10.492 1 98.06 209 PHE A N 1
ATOM 1521 C CA . PHE A 1 209 ? -15.578 7.285 11.5 1 98.06 209 PHE A CA 1
ATOM 1522 C C . PHE A 1 209 ? -16.688 8 12.266 1 98.06 209 PHE A C 1
ATOM 1524 O O . PHE A 1 209 ? -16.562 8.258 13.469 1 98.06 209 PHE A O 1
ATOM 1531 N N . ASP A 1 210 ? -17.688 8.383 11.555 1 98 210 ASP A N 1
ATOM 1532 C CA . ASP A 1 210 ? -18.828 8.992 12.219 1 98 210 ASP A CA 1
ATOM 1533 C C . ASP A 1 210 ? -19.484 8.016 13.195 1 98 210 ASP A C 1
ATOM 1535 O O . ASP A 1 210 ? -19.875 8.406 14.297 1 98 210 ASP A O 1
ATOM 1539 N N . ALA A 1 211 ? -19.625 6.785 12.766 1 97.5 211 ALA A N 1
ATOM 1540 C CA . ALA A 1 211 ? -20.188 5.734 13.602 1 97.5 211 ALA A CA 1
ATOM 1541 C C . ALA A 1 211 ? -19.375 5.551 14.875 1 97.5 211 ALA A C 1
ATOM 1543 O O . ALA A 1 211 ? -19.922 5.242 15.938 1 97.5 211 ALA A O 1
ATOM 1544 N N . MET A 1 212 ? -18.094 5.762 14.805 1 96.38 212 MET A N 1
ATOM 1545 C CA . MET A 1 212 ? -17.188 5.625 15.938 1 96.38 212 MET A CA 1
ATOM 1546 C C . MET A 1 212 ? -17.25 6.852 16.844 1 96.38 212 MET A C 1
ATOM 1548 O O . MET A 1 212 ? -16.703 6.844 17.953 1 96.38 212 MET A O 1
ATOM 1552 N N . ARG A 1 213 ? -17.844 7.93 16.359 1 95.12 213 ARG A N 1
ATOM 1553 C CA . ARG A 1 213 ? -18 9.18 17.094 1 95.12 213 ARG A CA 1
ATOM 1554 C C . ARG A 1 213 ? -16.641 9.859 17.312 1 95.12 213 ARG A C 1
ATOM 1556 O O . ARG A 1 213 ? -16.375 10.406 18.375 1 95.12 213 ARG A O 1
ATOM 1563 N N . VAL A 1 214 ? -15.797 9.711 16.266 1 96 214 VAL A N 1
ATOM 1564 C CA . VAL A 1 214 ? -14.477 10.32 16.391 1 96 214 VAL A CA 1
ATOM 1565 C C . VAL A 1 214 ? -14.391 11.57 15.531 1 96 214 VAL A C 1
ATOM 1567 O O . VAL A 1 214 ? -13.398 12.297 15.57 1 96 214 VAL A O 1
ATOM 1570 N N . LEU A 1 215 ? -15.461 11.852 14.766 1 97.75 215 LEU A N 1
ATOM 1571 C CA . LEU A 1 215 ? -15.5 13.07 13.969 1 97.75 215 LEU A CA 1
ATOM 1572 C C . LEU A 1 215 ? -16.016 14.25 14.797 1 97.75 215 LEU A C 1
ATOM 1574 O O . LEU A 1 215 ? -16.734 14.055 15.781 1 97.75 215 LEU A O 1
ATOM 1578 N N . ALA A 1 216 ? -15.578 15.43 14.336 1 96 216 ALA A N 1
ATOM 1579 C CA . ALA A 1 216 ? -15.953 16.656 15.031 1 96 216 ALA A CA 1
ATOM 1580 C C . ALA A 1 216 ? -17.469 16.797 15.133 1 96 216 ALA A C 1
ATOM 1582 O O . ALA A 1 216 ? -18.188 16.578 14.156 1 96 216 ALA A O 1
ATOM 1583 N N . LYS A 1 217 ? -17.844 17.078 16.438 1 87.31 217 LYS A N 1
ATOM 1584 C CA . LYS A 1 217 ? -19.25 17.297 16.703 1 87.31 217 LYS A CA 1
ATOM 1585 C C . LYS A 1 217 ? -19.5 18.688 17.281 1 87.31 217 LYS A C 1
ATOM 1587 O O . LYS A 1 217 ? -18.609 19.25 17.938 1 87.31 217 LYS A O 1
ATOM 1592 N N . GLY A 1 218 ? -20.547 19.328 16.969 1 86.69 218 GLY A N 1
ATOM 1593 C CA . GLY A 1 218 ? -20.984 20.531 17.656 1 86.69 218 GLY A CA 1
ATOM 1594 C C . GLY A 1 218 ? -20.641 21.812 16.891 1 86.69 218 GLY A C 1
ATOM 1595 O O . GLY A 1 218 ? -20.922 22.906 17.359 1 86.69 218 GLY A O 1
ATOM 1596 N N . PHE A 1 219 ? -19.906 21.719 15.75 1 93.81 219 PHE A N 1
ATOM 1597 C CA . PHE A 1 219 ? -19.516 22.922 15.023 1 93.81 219 PHE A CA 1
ATOM 1598 C C . PHE A 1 219 ? -20.078 22.906 13.609 1 93.81 219 PHE A C 1
ATOM 1600 O O . PHE A 1 219 ? -19.5 23.484 12.695 1 93.81 219 PHE A O 1
ATOM 1607 N N . ASN A 1 220 ? -21.156 22.219 13.438 1 96.19 220 ASN A N 1
ATOM 1608 C CA . ASN A 1 220 ? -21.75 22.094 12.109 1 96.19 220 ASN A CA 1
ATOM 1609 C C . ASN A 1 220 ? -22.141 23.453 11.547 1 96.19 220 ASN A C 1
ATOM 1611 O O . ASN A 1 220 ? -22.125 23.641 10.328 1 96.19 220 ASN A O 1
ATOM 1615 N N . GLU A 1 221 ? -22.438 24.469 12.414 1 96.19 221 GLU A N 1
ATOM 1616 C CA . GLU A 1 221 ? -22.875 25.781 11.977 1 96.19 221 GLU A CA 1
ATOM 1617 C C . GLU A 1 221 ? -21.703 26.766 11.859 1 96.19 221 GLU A C 1
ATOM 1619 O O . GLU A 1 221 ? -21.875 27.891 11.422 1 96.19 221 GLU A O 1
ATOM 1624 N N . ALA A 1 222 ? -20.562 26.391 12.258 1 97.06 222 ALA A N 1
ATOM 1625 C CA . ALA A 1 222 ? -19.344 27.188 12.172 1 97.06 222 ALA A CA 1
ATOM 1626 C C . ALA A 1 222 ? -18.172 26.344 11.664 1 97.06 222 ALA A C 1
ATOM 1628 O O . ALA A 1 222 ? -17.203 26.109 12.391 1 97.06 222 ALA A O 1
ATOM 1629 N N . PRO A 1 223 ? -18.25 26 10.398 1 97.38 223 PRO A N 1
ATOM 1630 C CA . PRO A 1 223 ? -17.297 25.016 9.852 1 97.38 223 PRO A CA 1
ATOM 1631 C C . PRO A 1 223 ? -15.844 25.438 10.062 1 97.38 223 PRO A C 1
ATOM 1633 O O . PRO A 1 223 ? -15 24.594 10.391 1 97.38 223 PRO A O 1
ATOM 1636 N N . GLU A 1 224 ? -15.477 26.688 9.93 1 96.44 224 GLU A N 1
ATOM 1637 C CA . GLU A 1 224 ? -14.094 27.156 10.016 1 96.44 224 GLU A CA 1
ATOM 1638 C C . GLU A 1 224 ? -13.555 27.016 11.43 1 96.44 224 GLU A C 1
ATOM 1640 O O . GLU A 1 224 ? -12.344 27.094 11.648 1 96.44 224 GLU A O 1
ATOM 1645 N N . LYS A 1 225 ? -14.422 26.766 12.414 1 96.94 225 LYS A N 1
ATOM 1646 C CA . LYS A 1 225 ? -14.016 26.625 13.805 1 96.94 225 LYS A CA 1
ATOM 1647 C C . LYS A 1 225 ? -14 25.156 14.227 1 96.94 225 LYS A C 1
ATOM 1649 O O . LYS A 1 225 ? -13.648 24.828 15.367 1 96.94 225 LYS A O 1
ATOM 1654 N N . ALA A 1 226 ? -14.305 24.25 13.281 1 97.56 226 ALA A N 1
ATOM 1655 C CA . ALA A 1 226 ? -14.57 22.859 13.641 1 97.56 226 ALA A CA 1
ATOM 1656 C C . ALA A 1 226 ? -13.273 22.109 13.93 1 97.56 226 ALA A C 1
ATOM 1658 O O . ALA A 1 226 ? -13.227 21.266 14.836 1 97.56 226 ALA A O 1
ATOM 1659 N N . SER A 1 227 ? -12.266 22.297 13.102 1 98 227 SER A N 1
ATOM 1660 C CA . SER A 1 227 ? -10.977 21.641 13.328 1 98 227 SER A CA 1
ATOM 1661 C C . SER A 1 227 ? -10.141 22.406 14.352 1 98 227 SER A C 1
ATOM 1663 O O . SER A 1 227 ? -9.688 23.516 14.094 1 98 227 SER A O 1
ATOM 1665 N N . ARG A 1 228 ? -9.914 21.828 15.477 1 97.06 228 ARG A N 1
ATOM 1666 C CA . ARG A 1 228 ? -9.336 22.594 16.578 1 97.06 228 ARG A CA 1
ATOM 1667 C C . ARG A 1 228 ? -8.344 21.75 17.375 1 97.06 228 ARG A C 1
ATOM 1669 O O . ARG A 1 228 ? -8.539 21.516 18.578 1 97.06 228 ARG A O 1
ATOM 1676 N N . PRO A 1 229 ? -7.262 21.297 16.719 1 98.19 229 PRO A N 1
ATOM 1677 C CA . PRO A 1 229 ? -6.227 20.547 17.406 1 98.19 229 PRO A CA 1
ATOM 1678 C C . PRO A 1 229 ? -5.688 21.266 18.641 1 98.19 229 PRO A C 1
ATOM 1680 O O . PRO A 1 229 ? -5.512 22.484 18.625 1 98.19 229 PRO A O 1
ATOM 1683 N N . MET A 1 230 ? -5.434 20.484 19.797 1 98.12 230 MET A N 1
ATOM 1684 C CA . MET A 1 230 ? -4.809 20.906 21.047 1 98.12 230 MET A CA 1
ATOM 1685 C C . MET A 1 230 ? -5.754 21.781 21.859 1 98.12 230 MET A C 1
ATOM 1687 O O . MET A 1 230 ? -5.414 22.188 22.969 1 98.12 230 MET A O 1
ATOM 1691 N N . SER A 1 231 ? -6.949 22.016 21.375 1 97.06 231 SER A N 1
ATOM 1692 C CA . SER A 1 231 ? -7.941 22.828 22.062 1 97.06 231 SER A CA 1
ATOM 1693 C C . SER A 1 231 ? -8.648 22.047 23.156 1 97.06 231 SER A C 1
ATOM 1695 O O . SER A 1 231 ? -8.852 20.844 23.031 1 97.06 231 SER A O 1
ATOM 1697 N N . ALA A 1 232 ? -9.07 22.75 24.141 1 96.38 232 ALA A N 1
ATOM 1698 C CA . ALA A 1 232 ? -9.859 22.156 25.219 1 96.38 232 ALA A CA 1
ATOM 1699 C C . ALA A 1 232 ? -11.234 21.734 24.719 1 96.38 232 ALA A C 1
ATOM 1701 O O . ALA A 1 232 ? -11.836 20.797 25.25 1 96.38 232 ALA A O 1
ATOM 1702 N N . SER A 1 233 ? -11.711 22.359 23.734 1 94.94 233 SER A N 1
ATOM 1703 C CA . SER A 1 233 ? -13.055 22.109 23.219 1 94.94 233 SER A CA 1
ATOM 1704 C C . SER A 1 233 ? -13.016 21.25 21.953 1 94.94 233 SER A C 1
ATOM 1706 O O . SER A 1 233 ? -13.992 21.203 21.203 1 94.94 233 SER A O 1
ATOM 1708 N N . ALA A 1 234 ? -11.82 20.641 21.703 1 94.5 234 ALA A N 1
ATOM 1709 C CA . ALA A 1 234 ? -11.742 19.703 20.578 1 94.5 234 ALA A CA 1
ATOM 1710 C C . ALA A 1 234 ? -12.742 18.562 20.75 1 94.5 234 ALA A C 1
ATOM 1712 O O . ALA A 1 234 ? -12.93 18.062 21.859 1 94.5 234 ALA A O 1
ATOM 1713 N N . SER A 1 235 ? -13.445 18.203 19.734 1 90.75 235 SER A N 1
ATOM 1714 C CA . SER A 1 235 ? -14.453 17.156 19.859 1 90.75 235 SER A CA 1
ATOM 1715 C C . SER A 1 235 ? -14.305 16.109 18.75 1 90.75 235 SER A C 1
ATOM 1717 O O . SER A 1 235 ? -15.281 15.438 18.406 1 90.75 235 SER A O 1
ATOM 1719 N N . GLY A 1 236 ? -13.172 15.992 18.109 1 95.81 236 GLY A N 1
ATOM 1720 C CA . GLY A 1 236 ? -12.938 15.039 17.031 1 95.81 236 GLY A CA 1
ATOM 1721 C C . GLY A 1 236 ? -12.281 15.664 15.812 1 95.81 236 GLY A C 1
ATOM 1722 O O . GLY A 1 236 ? -12.172 16.891 15.711 1 95.81 236 GLY A O 1
ATOM 1723 N N . PHE A 1 237 ? -11.812 14.789 14.938 1 97.75 237 PHE A N 1
ATOM 1724 C CA . PHE A 1 237 ? -11.172 15.359 13.758 1 97.75 237 PHE A CA 1
ATOM 1725 C C . PHE A 1 237 ? -12.195 15.68 12.68 1 97.75 237 PHE A C 1
ATOM 1727 O O . PHE A 1 237 ? -13.281 15.086 12.648 1 97.75 237 PHE A O 1
ATOM 1734 N N . VAL A 1 238 ? -11.984 16.688 11.914 1 98.62 238 VAL A N 1
ATOM 1735 C CA . VAL A 1 238 ? -12.789 17.031 10.742 1 98.62 238 VAL A CA 1
ATOM 1736 C C . VAL A 1 238 ? -12.289 16.25 9.523 1 98.62 238 VAL A C 1
ATOM 1738 O O . VAL A 1 238 ? -11.133 16.391 9.125 1 98.62 238 VAL A O 1
ATOM 1741 N N . PRO A 1 239 ? -13.148 15.398 8.938 1 98.44 239 PRO A N 1
ATOM 1742 C CA . PRO A 1 239 ? -12.672 14.656 7.77 1 98.44 239 PRO A CA 1
ATOM 1743 C C . PRO A 1 239 ? -12.344 15.562 6.586 1 98.44 239 PRO A C 1
ATOM 1745 O O . PRO A 1 239 ? -12.945 16.625 6.438 1 98.44 239 PRO A O 1
ATOM 1748 N N . SER A 1 240 ? -11.43 15.148 5.805 1 98.75 240 SER A N 1
ATOM 1749 C CA . SER A 1 240 ? -11.039 15.953 4.652 1 98.75 240 SER A CA 1
ATOM 1750 C C . SER A 1 240 ? -10.453 15.086 3.543 1 98.75 240 SER A C 1
ATOM 1752 O O . SER A 1 240 ? -10.484 13.852 3.633 1 98.75 240 SER A O 1
ATOM 1754 N N . ALA A 1 241 ? -10.078 15.68 2.402 1 98.69 241 ALA A N 1
ATOM 1755 C CA . ALA A 1 241 ? -9.547 15.031 1.205 1 98.69 241 ALA A CA 1
ATOM 1756 C C . ALA A 1 241 ? -8.461 15.883 0.555 1 98.69 241 ALA A C 1
ATOM 1758 O O . ALA A 1 241 ? -8.328 17.062 0.869 1 98.69 241 ALA A O 1
ATOM 1759 N N . GLY A 1 242 ? -7.734 15.242 -0.322 1 98.88 242 GLY A N 1
ATOM 1760 C CA . GLY A 1 242 ? -6.711 15.969 -1.062 1 98.88 242 GLY A CA 1
ATOM 1761 C C . GLY A 1 242 ? -5.547 15.086 -1.479 1 98.88 242 GLY A C 1
ATOM 1762 O O . GLY A 1 242 ? -5.664 13.859 -1.508 1 98.88 242 GLY A O 1
ATOM 1763 N N . ALA A 1 243 ? -4.52 15.742 -1.91 1 98.94 243 ALA A N 1
ATOM 1764 C CA . ALA A 1 243 ? -3.281 15.078 -2.307 1 98.94 243 ALA A CA 1
ATOM 1765 C C . ALA A 1 243 ? -2.076 15.992 -2.094 1 98.94 243 ALA A C 1
ATOM 1767 O O . ALA A 1 243 ? -2.152 17.203 -2.324 1 98.94 243 ALA A O 1
ATOM 1768 N N . GLY A 1 244 ? -1.065 15.5 -1.51 1 98.94 244 GLY A N 1
ATOM 1769 C CA . GLY A 1 244 ? 0.248 16.109 -1.421 1 98.94 244 GLY A CA 1
ATOM 1770 C C . GLY A 1 244 ? 1.368 15.203 -1.886 1 98.94 244 GLY A C 1
ATOM 1771 O O . GLY A 1 244 ? 1.505 14.078 -1.397 1 98.94 244 GLY A O 1
ATOM 1772 N N . LEU A 1 245 ? 2.133 15.703 -2.875 1 98.94 245 LEU A N 1
ATOM 1773 C CA . LEU A 1 245 ? 3.209 14.898 -3.449 1 98.94 245 LEU A CA 1
ATOM 1774 C C . LEU A 1 245 ? 4.512 15.688 -3.49 1 98.94 245 LEU A C 1
ATOM 1776 O O . LEU A 1 245 ? 4.504 16.891 -3.756 1 98.94 245 LEU A O 1
ATOM 1780 N N . LEU A 1 246 ? 5.602 15.008 -3.197 1 99 246 LEU A N 1
ATOM 1781 C CA . LEU A 1 246 ? 6.965 15.508 -3.33 1 99 246 LEU A CA 1
ATOM 1782 C C . LEU A 1 246 ? 7.707 14.773 -4.445 1 99 246 LEU A C 1
ATOM 1784 O O . LEU A 1 246 ? 7.516 13.578 -4.641 1 99 246 LEU A O 1
ATOM 1788 N N . MET A 1 247 ? 8.523 15.5 -5.199 1 98.94 247 MET A N 1
ATOM 1789 C CA . MET A 1 247 ? 9.555 14.844 -6 1 98.94 247 MET A CA 1
ATOM 1790 C C . MET A 1 247 ? 10.82 14.625 -5.184 1 98.94 247 MET A C 1
ATOM 1792 O O . MET A 1 247 ? 11.523 15.578 -4.848 1 98.94 247 MET A O 1
ATOM 1796 N N . LEU A 1 248 ? 11.07 13.422 -4.777 1 98.94 248 LEU A N 1
ATOM 1797 C CA . LEU A 1 248 ? 12.32 13.047 -4.121 1 98.94 248 LEU A CA 1
ATOM 1798 C C . LEU A 1 248 ? 13.367 12.641 -5.148 1 98.94 248 LEU A C 1
ATOM 1800 O O . LEU A 1 248 ? 13.055 11.977 -6.141 1 98.94 248 LEU A O 1
ATOM 1804 N N . GLU A 1 249 ? 14.562 13.016 -4.906 1 98.81 249 GLU A N 1
ATOM 1805 C CA . GLU A 1 249 ? 15.641 12.789 -5.859 1 98.81 249 GLU A CA 1
ATOM 1806 C C . GLU A 1 249 ? 16.984 12.656 -5.148 1 98.81 249 GLU A C 1
ATOM 1808 O O . GLU A 1 249 ? 17.203 13.289 -4.113 1 98.81 249 GLU A O 1
ATOM 1813 N N . THR A 1 250 ? 17.859 11.695 -5.66 1 98.69 250 THR A N 1
ATOM 1814 C CA . THR A 1 250 ? 19.219 11.711 -5.141 1 98.69 250 THR A CA 1
ATOM 1815 C C . THR A 1 250 ? 19.891 13.055 -5.422 1 98.69 250 THR A C 1
ATOM 1817 O O . THR A 1 250 ? 19.641 13.672 -6.453 1 98.69 250 THR A O 1
ATOM 1820 N N . LEU A 1 251 ? 20.719 13.469 -4.492 1 98.56 251 LEU A N 1
ATOM 1821 C CA . LEU A 1 251 ? 21.406 14.742 -4.68 1 98.56 251 LEU A CA 1
ATOM 1822 C C . LEU A 1 251 ? 22.188 14.75 -5.984 1 98.56 251 LEU A C 1
ATOM 1824 O O . LEU A 1 251 ? 22.203 15.758 -6.699 1 98.56 251 LEU A O 1
ATOM 1828 N N . GLU A 1 252 ? 22.844 13.617 -6.332 1 98.06 252 GLU A N 1
ATOM 1829 C CA . GLU A 1 252 ? 23.641 13.508 -7.551 1 98.06 252 GLU A CA 1
ATOM 1830 C C . GLU A 1 252 ? 22.781 13.758 -8.789 1 98.06 252 GLU A C 1
ATOM 1832 O O . GLU A 1 252 ? 23.172 14.523 -9.68 1 98.06 252 GLU A O 1
ATOM 1837 N N . SER A 1 253 ? 21.641 13.109 -8.82 1 97.88 253 SER A N 1
ATOM 1838 C CA . SER A 1 253 ? 20.734 13.289 -9.945 1 97.88 253 SER A CA 1
ATOM 1839 C C . SER A 1 253 ? 20.25 14.734 -10.047 1 97.88 253 SER A C 1
ATOM 1841 O O . SER A 1 253 ? 20.188 15.289 -11.148 1 97.88 253 SER A O 1
ATOM 1843 N N . ALA A 1 254 ? 19.875 15.352 -8.961 1 98.44 254 ALA A N 1
ATOM 1844 C CA . ALA A 1 254 ? 19.375 16.734 -8.922 1 98.44 254 ALA A CA 1
ATOM 1845 C C . ALA A 1 254 ? 20.453 17.703 -9.422 1 98.44 254 ALA A C 1
ATOM 1847 O O . ALA A 1 254 ? 20.156 18.609 -10.203 1 98.44 254 ALA A O 1
ATOM 1848 N N . GLU A 1 255 ? 21.688 17.516 -8.953 1 98.19 255 GLU A N 1
ATOM 1849 C CA . GLU A 1 255 ? 22.797 18.391 -9.328 1 98.19 255 GLU A CA 1
ATOM 1850 C C . GLU A 1 255 ? 23.125 18.25 -10.812 1 98.19 255 GLU A C 1
ATOM 1852 O O . GLU A 1 255 ? 23.438 19.234 -11.484 1 98.19 255 GLU A O 1
ATOM 1857 N N . GLN A 1 256 ? 23.109 17.047 -11.328 1 97.81 256 GLN A N 1
ATOM 1858 C CA . GLN A 1 256 ? 23.422 16.781 -12.727 1 97.81 256 GLN A CA 1
ATOM 1859 C C . GLN A 1 256 ? 22.516 17.578 -13.656 1 97.81 256 GLN A C 1
ATOM 1861 O O . GLN A 1 256 ? 22.953 18.047 -14.711 1 97.81 256 GLN A O 1
ATOM 1866 N N . ARG A 1 257 ? 21.281 17.812 -13.281 1 96.56 257 ARG A N 1
ATOM 1867 C CA . ARG A 1 257 ? 20.359 18.516 -14.164 1 96.56 257 ARG A CA 1
ATOM 1868 C C . ARG A 1 257 ? 20.141 19.953 -13.695 1 96.56 257 ARG A C 1
ATOM 1870 O O . ARG A 1 257 ? 19.25 20.641 -14.195 1 96.56 257 ARG A O 1
ATOM 1877 N N . GLY A 1 258 ? 20.812 20.406 -12.641 1 98.06 258 GLY A N 1
ATOM 1878 C CA . GLY A 1 258 ? 20.688 21.75 -12.133 1 98.06 258 GLY A CA 1
ATOM 1879 C C . GLY A 1 258 ? 19.328 22.047 -11.531 1 98.06 258 GLY A C 1
ATOM 1880 O O . GLY A 1 258 ? 18.781 23.141 -11.719 1 98.06 258 GLY A O 1
ATOM 1881 N N . ALA A 1 259 ? 18.812 21.094 -10.812 1 98.25 259 ALA A N 1
ATOM 1882 C CA . ALA A 1 259 ? 17.469 21.234 -10.234 1 98.25 259 ALA A CA 1
ATOM 1883 C C . ALA A 1 259 ? 17.484 22.203 -9.047 1 98.25 259 ALA A C 1
ATOM 1885 O O . ALA A 1 259 ? 18.453 22.234 -8.289 1 98.25 259 ALA A O 1
ATOM 1886 N N . ARG A 1 260 ? 16.391 22.953 -8.961 1 97.81 260 ARG A N 1
ATOM 1887 C CA . ARG A 1 260 ? 16.141 23.625 -7.691 1 97.81 260 ARG A CA 1
ATOM 1888 C C . ARG A 1 260 ? 15.891 22.609 -6.578 1 97.81 260 ARG A C 1
ATOM 1890 O O . ARG A 1 260 ? 15.203 21.609 -6.785 1 97.81 260 ARG A O 1
ATOM 1897 N N . ILE A 1 261 ? 16.469 22.906 -5.383 1 98.81 261 ILE A N 1
ATOM 1898 C CA . ILE A 1 261 ? 16.297 22.016 -4.238 1 98.81 261 ILE A CA 1
ATOM 1899 C C . ILE A 1 261 ? 15.57 22.75 -3.119 1 98.81 261 ILE A C 1
ATOM 1901 O O . ILE A 1 261 ? 15.992 23.828 -2.697 1 98.81 261 ILE A O 1
ATOM 1905 N N . TYR A 1 262 ? 14.453 22.188 -2.621 1 98.88 262 TYR A N 1
ATOM 1906 C CA . TYR A 1 262 ? 13.648 22.781 -1.562 1 98.88 262 TYR A CA 1
ATOM 1907 C C . TYR A 1 262 ? 14.227 22.453 -0.189 1 98.88 262 TYR A C 1
ATOM 1909 O O . TYR A 1 262 ? 14.305 23.328 0.683 1 98.88 262 TYR A O 1
ATOM 1917 N N . ALA A 1 263 ? 14.508 21.234 0.051 1 98.94 263 ALA A N 1
ATOM 1918 C CA . ALA A 1 263 ? 14.93 20.688 1.343 1 98.94 263 ALA A CA 1
ATOM 1919 C C . ALA A 1 263 ? 15.602 19.328 1.179 1 98.94 263 ALA A C 1
ATOM 1921 O O . ALA A 1 263 ? 15.633 18.781 0.077 1 98.94 263 ALA A O 1
ATOM 1922 N N . GLU A 1 264 ? 16.234 18.891 2.182 1 98.88 264 GLU A N 1
ATOM 1923 C CA . GLU A 1 264 ? 16.828 17.562 2.256 1 98.88 264 GLU A CA 1
ATOM 1924 C C . GLU A 1 264 ? 16.078 16.688 3.268 1 98.88 264 GLU A C 1
ATOM 1926 O O . GLU A 1 264 ? 15.664 17.172 4.324 1 98.88 264 GLU A O 1
ATOM 1931 N N . ILE A 1 265 ? 15.773 15.469 2.938 1 98.88 265 ILE A N 1
ATOM 1932 C CA . ILE A 1 265 ? 15.312 14.508 3.93 1 98.88 265 ILE A CA 1
ATOM 1933 C C . ILE A 1 265 ? 16.5 13.82 4.582 1 98.88 265 ILE A C 1
ATOM 1935 O O . ILE A 1 265 ? 17.266 13.109 3.916 1 98.88 265 ILE A O 1
ATOM 1939 N N . LEU A 1 266 ? 16.641 13.984 5.883 1 98.69 266 LEU A N 1
ATOM 1940 C CA . LEU A 1 266 ? 17.766 13.414 6.605 1 98.69 266 LEU A CA 1
ATOM 1941 C C . LEU A 1 266 ? 17.484 11.961 6.984 1 98.69 266 LEU A C 1
ATOM 1943 O O . LEU A 1 266 ? 18.406 11.148 7.043 1 98.69 266 LEU A O 1
ATOM 1947 N N . SER A 1 267 ? 16.25 11.75 7.316 1 98.5 267 SER A N 1
ATOM 1948 C CA . SER A 1 267 ? 15.898 10.406 7.77 1 98.5 267 SER A CA 1
ATOM 1949 C C . SER A 1 267 ? 14.391 10.188 7.719 1 98.5 267 SER A C 1
ATOM 1951 O O . SER A 1 267 ? 13.625 11.133 7.547 1 98.5 267 SER A O 1
ATOM 1953 N N . ALA A 1 268 ? 14.008 8.984 7.805 1 98.62 268 ALA A N 1
ATOM 1954 C CA . ALA A 1 268 ? 12.641 8.5 7.996 1 98.62 268 ALA A CA 1
ATOM 1955 C C . ALA A 1 268 ? 12.609 7.277 8.906 1 98.62 268 ALA A C 1
ATOM 1957 O O . ALA A 1 268 ? 13.586 6.531 8.984 1 98.62 268 ALA A O 1
ATOM 1958 N N . SER A 1 269 ? 11.508 7.117 9.586 1 98.56 269 SER A N 1
ATOM 1959 C CA . SER A 1 269 ? 11.297 5.941 10.43 1 98.56 269 SER A CA 1
ATOM 1960 C C . SER A 1 269 ? 9.836 5.492 10.383 1 98.56 269 SER A C 1
ATOM 1962 O O . SER A 1 269 ? 8.93 6.316 10.32 1 98.56 269 SER A O 1
ATOM 1964 N N . VAL A 1 270 ? 9.617 4.207 10.297 1 98.69 270 VAL A N 1
ATOM 1965 C CA . VAL A 1 270 ? 8.289 3.602 10.359 1 98.69 270 VAL A CA 1
ATOM 1966 C C . VAL A 1 270 ? 8.305 2.426 11.336 1 98.69 270 VAL A C 1
ATOM 1968 O O . VAL A 1 270 ? 9.242 1.625 11.336 1 98.69 270 VAL A O 1
ATOM 1971 N N . ASN A 1 271 ? 7.336 2.344 12.188 1 98.62 271 ASN A N 1
ATOM 1972 C CA . ASN A 1 271 ? 7.148 1.205 13.086 1 98.62 271 ASN A CA 1
ATOM 1973 C C . ASN A 1 271 ? 5.699 1.094 13.555 1 98.62 271 ASN A C 1
ATOM 1975 O O . ASN A 1 271 ? 4.801 1.681 12.953 1 98.62 271 ASN A O 1
ATOM 1979 N N . CYS A 1 272 ? 5.445 0.173 14.453 1 98.44 272 CYS A N 1
ATOM 1980 C CA . CYS A 1 272 ? 4.141 0.066 15.086 1 98.44 272 CYS A CA 1
ATOM 1981 C C . CYS A 1 272 ? 4.277 -0.287 16.562 1 98.44 272 CYS A C 1
ATOM 1983 O O . CYS A 1 272 ? 5.383 -0.547 17.047 1 98.44 272 CYS A O 1
ATOM 1985 N N . GLY A 1 273 ? 3.229 -0.184 17.281 1 97.5 273 GLY A N 1
ATOM 1986 C CA . GLY A 1 273 ? 3.254 -0.409 18.719 1 97.5 273 GLY A CA 1
ATOM 1987 C C . GLY A 1 273 ? 2.693 -1.76 19.125 1 97.5 273 GLY A C 1
ATOM 1988 O O . GLY A 1 273 ? 2.568 -2.057 20.312 1 97.5 273 GLY A O 1
ATOM 1989 N N . GLY A 1 274 ? 2.322 -2.617 18.125 1 96.44 274 GLY A N 1
ATOM 1990 C CA . GLY A 1 274 ? 1.901 -3.986 18.375 1 96.44 274 GLY A CA 1
ATOM 1991 C C . GLY A 1 274 ? 0.487 -4.086 18.922 1 96.44 274 GLY A C 1
ATOM 1992 O O . GLY A 1 274 ? -0.002 -5.184 19.188 1 96.44 274 GLY A O 1
ATOM 1993 N N . GLN A 1 275 ? -0.156 -2.904 19.109 1 95.5 275 GLN A N 1
ATOM 1994 C CA . GLN A 1 275 ? -1.488 -2.854 19.703 1 95.5 275 GLN A CA 1
ATOM 1995 C C . GLN A 1 275 ? -1.501 -3.51 21.078 1 95.5 275 GLN A C 1
ATOM 1997 O O . GLN A 1 275 ? -2.363 -4.34 21.375 1 95.5 275 GLN A O 1
ATOM 2002 N N . ARG A 1 276 ? -0.48 -3.156 21.844 1 94.06 276 ARG A N 1
ATOM 2003 C CA . ARG A 1 276 ? -0.248 -3.633 23.203 1 94.06 276 ARG A CA 1
ATOM 2004 C C . ARG A 1 276 ? 0.209 -2.498 24.109 1 94.06 276 ARG A C 1
ATOM 2006 O O . ARG A 1 276 ? 0.511 -1.4 23.625 1 94.06 276 ARG A O 1
ATOM 2013 N N . GLN A 1 277 ? 0.159 -2.791 25.484 1 92.56 277 GLN A N 1
ATOM 2014 C CA . GLN A 1 277 ? 0.736 -1.889 26.469 1 92.56 277 GLN A CA 1
ATOM 2015 C C . GLN A 1 277 ? 0.211 -0.467 26.281 1 92.56 277 GLN A C 1
ATOM 2017 O O . GLN A 1 277 ? 0.993 0.482 26.203 1 92.56 277 GLN A O 1
ATOM 2022 N N . GLY A 1 278 ? -1.083 -0.352 26.203 1 91 278 GLY A N 1
ATOM 2023 C CA . GLY A 1 278 ? -1.728 0.945 26.078 1 91 278 GLY A CA 1
ATOM 2024 C C . GLY A 1 278 ? -2.059 1.316 24.641 1 91 278 GLY A C 1
ATOM 2025 O O . GLY A 1 278 ? -2.768 2.295 24.406 1 91 278 GLY A O 1
ATOM 2026 N N . GLY A 1 279 ? -1.548 0.548 23.688 1 94.75 279 GLY A N 1
ATOM 2027 C CA . GLY A 1 279 ? -1.927 0.715 22.281 1 94.75 279 GLY A CA 1
ATOM 2028 C C . GLY A 1 279 ? -3.088 -0.17 21.875 1 94.75 279 GLY A C 1
ATOM 2029 O O . GLY A 1 279 ? -3.4 -1.15 22.547 1 94.75 279 GLY A O 1
ATOM 2030 N N . SER A 1 280 ? -3.773 0.167 20.859 1 95.69 280 SER A N 1
ATOM 2031 C CA . SER A 1 280 ? -4.859 -0.6 20.25 1 95.69 280 SER A CA 1
ATOM 2032 C C . SER A 1 280 ? -4.953 -0.346 18.75 1 95.69 280 SER A C 1
ATOM 2034 O O . SER A 1 280 ? -4.113 0.352 18.188 1 95.69 280 SER A O 1
ATOM 2036 N N . MET A 1 281 ? -5.949 -0.936 18.141 1 96 281 MET A N 1
ATOM 2037 C CA . MET A 1 281 ? -6.207 -0.704 16.719 1 96 281 MET A CA 1
ATOM 2038 C C . MET A 1 281 ? -6.414 0.781 16.438 1 96 281 MET A C 1
ATOM 2040 O O . MET A 1 281 ? -6.02 1.277 15.383 1 96 281 MET A O 1
ATOM 2044 N N . THR A 1 282 ? -6.965 1.549 17.438 1 95.56 282 THR A N 1
ATOM 2045 C CA . THR A 1 282 ? -7.391 2.916 17.156 1 95.56 282 THR A CA 1
ATOM 2046 C C . THR A 1 282 ? -6.59 3.912 18 1 95.56 282 THR A C 1
ATOM 2048 O O . THR A 1 282 ? -6.816 5.121 17.906 1 95.56 282 THR A O 1
ATOM 2051 N N . ALA A 1 283 ? -5.707 3.428 18.844 1 95.06 283 ALA A N 1
ATOM 2052 C CA . ALA A 1 283 ? -4.906 4.301 19.703 1 95.06 283 ALA A CA 1
ATOM 2053 C C . ALA A 1 283 ? -3.43 3.924 19.641 1 95.06 283 ALA A C 1
ATOM 2055 O O . ALA A 1 283 ? -3.086 2.74 19.641 1 95.06 283 ALA A O 1
ATOM 2056 N N . PRO A 1 284 ? -2.598 4.891 19.562 1 95.69 284 PRO A N 1
ATOM 2057 C CA . PRO A 1 284 ? -1.165 4.598 19.484 1 95.69 284 PRO A CA 1
ATOM 2058 C C . PRO A 1 284 ? -0.567 4.176 20.812 1 95.69 284 PRO A C 1
ATOM 2060 O O . PRO A 1 284 ? -0.942 4.715 21.859 1 95.69 284 PRO A O 1
ATOM 2063 N N . ASN A 1 285 ? 0.349 3.227 20.781 1 96.62 285 ASN A N 1
ATOM 2064 C CA . ASN A 1 285 ? 1.231 2.889 21.891 1 96.62 285 ASN A CA 1
ATOM 2065 C C . ASN A 1 285 ? 2.301 3.957 22.109 1 96.62 285 ASN A C 1
ATOM 2067 O O . ASN A 1 285 ? 3.096 4.23 21.203 1 96.62 285 ASN A O 1
ATOM 2071 N N . PRO A 1 286 ? 2.332 4.57 23.344 1 97.62 286 PRO A N 1
ATOM 2072 C CA . PRO A 1 286 ? 3.311 5.641 23.547 1 97.62 286 PRO A CA 1
ATOM 2073 C C . PRO A 1 286 ? 4.746 5.188 23.281 1 97.62 286 PRO A C 1
ATOM 2075 O O . PRO A 1 286 ? 5.535 5.938 22.703 1 97.62 286 PRO A O 1
ATOM 2078 N N . LEU A 1 287 ? 5.066 3.971 23.672 1 97.81 287 LEU A N 1
ATOM 2079 C CA . LEU A 1 287 ? 6.418 3.467 23.469 1 97.81 287 LEU A CA 1
ATOM 2080 C C . LEU A 1 287 ? 6.734 3.355 21.969 1 97.81 287 LEU A C 1
ATOM 2082 O O . LEU A 1 287 ? 7.848 3.67 21.547 1 97.81 287 LEU A O 1
ATOM 2086 N N . GLY A 1 288 ? 5.773 2.84 21.188 1 98.31 288 GLY A N 1
ATOM 2087 C CA . GLY A 1 288 ? 5.953 2.773 19.734 1 98.31 288 GLY A CA 1
ATOM 2088 C C . GLY A 1 288 ? 6.188 4.129 19.109 1 98.31 288 GLY A C 1
ATOM 2089 O O . GLY A 1 288 ? 7.043 4.27 18.219 1 98.31 288 GLY A O 1
ATOM 2090 N N . VAL A 1 289 ? 5.43 5.141 19.562 1 98.62 289 VAL A N 1
ATOM 2091 C CA . VAL A 1 289 ? 5.559 6.504 19.047 1 98.62 289 VAL A CA 1
ATOM 2092 C C . VAL A 1 289 ? 6.945 7.051 19.391 1 98.62 289 VAL A C 1
ATOM 2094 O O . VAL A 1 289 ? 7.641 7.578 18.516 1 98.62 289 VAL A O 1
ATOM 2097 N N . GLN A 1 290 ? 7.348 6.922 20.656 1 98.81 290 GLN A N 1
ATOM 2098 C CA . GLN A 1 290 ? 8.641 7.426 21.109 1 98.81 290 GLN A CA 1
ATOM 2099 C C . GLN A 1 290 ? 9.789 6.754 20.359 1 98.81 290 GLN A C 1
ATOM 2101 O O . GLN A 1 290 ? 10.719 7.426 19.906 1 98.81 290 GLN A O 1
ATOM 2106 N N . ARG A 1 291 ? 9.727 5.434 20.172 1 98.56 291 ARG A N 1
ATOM 2107 C CA . ARG A 1 291 ? 10.758 4.684 19.469 1 98.56 291 ARG A CA 1
ATOM 2108 C C . ARG A 1 291 ? 10.867 5.137 18.016 1 98.56 291 ARG A C 1
ATOM 2110 O O . ARG A 1 291 ? 11.969 5.223 17.469 1 98.56 291 ARG A O 1
ATOM 2117 N N . CYS A 1 292 ? 9.711 5.375 17.375 1 98.75 292 CYS A N 1
ATOM 2118 C CA . CYS A 1 292 ? 9.703 5.828 15.992 1 98.75 292 CYS A CA 1
ATOM 2119 C C . CYS A 1 292 ? 10.422 7.164 15.852 1 98.75 292 CYS A C 1
ATOM 2121 O O . CYS A 1 292 ? 11.25 7.336 14.953 1 98.75 292 CYS A O 1
ATOM 2123 N N . ILE A 1 293 ? 10.102 8.117 16.75 1 98.88 293 ILE A N 1
ATOM 2124 C CA . ILE A 1 293 ? 10.711 9.445 16.75 1 98.88 293 ILE A CA 1
ATOM 2125 C C . ILE A 1 293 ? 12.211 9.328 17.016 1 98.88 293 ILE A C 1
ATOM 2127 O O . ILE A 1 293 ? 13.031 9.898 16.297 1 98.88 293 ILE A O 1
ATOM 2131 N N . GLN A 1 294 ? 12.602 8.555 18 1 98.81 294 GLN A N 1
ATOM 2132 C CA . GLN A 1 294 ? 13.992 8.391 18.391 1 98.81 294 GLN A CA 1
ATOM 2133 C C . GLN A 1 294 ? 14.797 7.727 17.266 1 98.81 294 GLN A C 1
ATOM 2135 O O . GLN A 1 294 ? 15.938 8.117 17 1 98.81 294 GLN A O 1
ATOM 2140 N N . SER A 1 295 ? 14.195 6.742 16.625 1 98.44 295 SER A N 1
ATOM 2141 C CA . SER A 1 295 ? 14.867 6.062 15.531 1 98.44 295 SER A CA 1
ATOM 2142 C C . SER A 1 295 ? 15.148 7.02 14.375 1 98.44 295 SER A C 1
ATOM 2144 O O . SER A 1 295 ? 16.203 6.938 13.734 1 98.44 295 SER A O 1
ATOM 2146 N N . ALA A 1 296 ? 14.18 7.863 14.055 1 98.69 296 ALA A N 1
ATOM 2147 C CA . ALA A 1 296 ? 14.375 8.852 13 1 98.69 296 ALA A CA 1
ATOM 2148 C C . ALA A 1 296 ? 15.523 9.797 13.336 1 98.69 296 ALA A C 1
ATOM 2150 O O . ALA A 1 296 ? 16.344 10.125 12.469 1 98.69 296 ALA A O 1
ATOM 2151 N N . ILE A 1 297 ? 15.578 10.227 14.547 1 98.69 297 ILE A N 1
ATOM 2152 C CA . ILE A 1 297 ? 16.609 11.164 14.984 1 98.69 297 ILE A CA 1
ATOM 2153 C C . ILE A 1 297 ? 17.984 10.484 14.938 1 98.69 297 ILE A C 1
ATOM 2155 O O . ILE A 1 297 ? 18.953 11.062 14.453 1 98.69 297 ILE A O 1
ATOM 2159 N N . GLU A 1 298 ? 18.031 9.266 15.445 1 98.12 298 GLU A N 1
ATOM 2160 C CA . GLU A 1 298 ? 19.281 8.5 15.453 1 98.12 298 GLU A CA 1
ATOM 2161 C C . GLU A 1 298 ? 19.797 8.273 14.031 1 98.12 298 GLU A C 1
ATOM 2163 O O . GLU A 1 298 ? 20.984 8.453 13.758 1 98.12 298 GLU A O 1
ATOM 2168 N N . TYR A 1 299 ? 18.906 7.914 13.164 1 96.75 299 TYR A N 1
ATOM 2169 C CA . TYR A 1 299 ? 19.297 7.641 11.781 1 96.75 299 TYR A CA 1
ATOM 2170 C C . TYR A 1 299 ? 19.766 8.914 11.086 1 96.75 299 TYR A C 1
ATOM 2172 O O . TYR A 1 299 ? 20.641 8.867 10.219 1 96.75 299 TYR A O 1
ATOM 2180 N N . ALA A 1 300 ? 19.141 10.008 11.438 1 97.94 300 ALA A N 1
ATOM 2181 C CA . ALA A 1 300 ? 19.531 11.297 10.867 1 97.94 300 ALA A CA 1
ATOM 2182 C C . ALA A 1 300 ? 20.891 11.742 11.375 1 97.94 300 ALA A C 1
ATOM 2184 O O . ALA A 1 300 ? 21.5 12.656 10.82 1 97.94 300 ALA A O 1
ATOM 2185 N N . THR A 1 301 ? 21.453 11.141 12.445 1 97.81 301 THR A N 1
ATOM 2186 C CA . THR A 1 301 ? 22.719 11.469 13.086 1 97.81 301 THR A CA 1
ATOM 2187 C C . THR A 1 301 ? 22.734 12.922 13.555 1 97.81 301 THR A C 1
ATOM 2189 O O . THR A 1 301 ? 23.672 13.664 13.289 1 97.81 301 THR A O 1
ATOM 2192 N N . ILE A 1 302 ? 21.672 13.297 14.172 1 98.19 302 ILE A N 1
ATOM 2193 C CA . ILE A 1 302 ? 21.578 14.609 14.797 1 98.19 302 ILE A CA 1
ATOM 2194 C C . ILE A 1 302 ? 21.203 14.453 16.266 1 98.19 302 ILE A C 1
ATOM 2196 O O . ILE A 1 302 ? 20.812 13.375 16.703 1 98.19 302 ILE A O 1
ATOM 2200 N N . SER A 1 303 ? 21.406 15.531 17 1 98.19 303 SER A N 1
ATOM 2201 C CA . SER A 1 303 ? 20.922 15.586 18.375 1 98.19 303 SER A CA 1
ATOM 2202 C C . SER A 1 303 ? 19.453 16.016 18.422 1 98.19 303 SER A C 1
ATOM 2204 O O . SER A 1 303 ? 19 16.797 17.594 1 98.19 303 SER A O 1
ATOM 2206 N N . PRO A 1 304 ? 18.75 15.438 19.406 1 98.25 304 PRO A N 1
ATOM 2207 C CA . PRO A 1 304 ? 17.359 15.875 19.562 1 98.25 304 PRO A CA 1
ATOM 2208 C C . PRO A 1 304 ? 17.234 17.391 19.656 1 98.25 304 PRO A C 1
ATOM 2210 O O . PRO A 1 304 ? 16.234 17.969 19.188 1 98.25 304 PRO A O 1
ATOM 2213 N N . SER A 1 305 ? 18.25 18.062 20.156 1 97.94 305 SER A N 1
ATOM 2214 C CA . SER A 1 305 ? 18.203 19.5 20.375 1 97.94 305 SER A CA 1
ATOM 2215 C C . SER A 1 305 ? 18.312 20.25 19.047 1 97.94 305 SER A C 1
ATOM 2217 O O . SER A 1 305 ? 18.062 21.469 19 1 97.94 305 SER A O 1
ATOM 2219 N N . GLU A 1 306 ? 18.625 19.578 18 1 98.31 306 GLU A N 1
ATOM 2220 C CA . GLU A 1 306 ? 18.766 20.219 16.688 1 98.31 306 GLU A CA 1
ATOM 2221 C C . GLU A 1 306 ? 17.422 20.344 16 1 98.31 306 GLU A C 1
ATOM 2223 O O . GLU A 1 306 ? 17.297 21.078 15.008 1 98.31 306 GLU A O 1
ATOM 2228 N N . ILE A 1 307 ? 16.406 19.688 16.484 1 98.81 307 ILE A N 1
ATOM 2229 C CA . ILE A 1 307 ? 15.062 19.844 15.922 1 98.81 307 ILE A CA 1
ATOM 2230 C C . ILE A 1 307 ? 14.492 21.188 16.344 1 98.81 307 ILE A C 1
ATOM 2232 O O . ILE A 1 307 ? 14.32 21.469 17.531 1 98.81 307 ILE A O 1
ATOM 2236 N N . ASP A 1 308 ? 14.133 22.016 15.367 1 98.69 308 ASP A N 1
ATOM 2237 C CA . ASP A 1 308 ? 13.641 23.375 15.633 1 98.69 308 ASP A CA 1
ATOM 2238 C C . ASP A 1 308 ? 12.117 23.406 15.703 1 98.69 308 ASP A C 1
ATOM 2240 O O . ASP A 1 308 ? 11.539 24.25 16.375 1 98.69 308 ASP A O 1
ATOM 2244 N N . ALA A 1 309 ? 11.555 22.547 14.938 1 98.88 309 ALA A N 1
ATOM 2245 C CA . ALA A 1 309 ? 10.094 22.594 14.82 1 98.88 309 ALA A CA 1
ATOM 2246 C C . ALA A 1 309 ? 9.523 21.203 14.57 1 98.88 309 ALA A C 1
ATOM 2248 O O . ALA A 1 309 ? 10.227 20.312 14.062 1 98.88 309 ALA A O 1
ATOM 2249 N N . ILE A 1 310 ? 8.305 21.016 14.992 1 98.88 310 ILE A N 1
ATOM 2250 C CA . ILE A 1 310 ? 7.543 19.797 14.797 1 98.88 310 ILE A CA 1
ATOM 2251 C C . ILE A 1 310 ? 6.223 20.109 14.102 1 98.88 310 ILE A C 1
ATOM 2253 O O . ILE A 1 310 ? 5.48 21 14.531 1 98.88 310 ILE A O 1
ATOM 2257 N N . ASN A 1 311 ? 6 19.547 12.953 1 98.88 311 ASN A N 1
ATOM 2258 C CA . ASN A 1 311 ? 4.648 19.469 12.406 1 98.88 311 ASN A CA 1
ATOM 2259 C C . ASN A 1 311 ? 3.939 18.188 12.875 1 98.88 311 ASN A C 1
ATOM 2261 O O . ASN A 1 311 ? 4.23 17.109 12.383 1 98.88 311 ASN A O 1
ATOM 2265 N N . GLY A 1 312 ? 3.059 18.297 13.758 1 98.5 312 GLY A N 1
ATOM 2266 C CA . GLY A 1 312 ? 2.469 17.156 14.438 1 98.5 312 GLY A CA 1
ATOM 2267 C C . GLY A 1 312 ? 1.373 16.484 13.633 1 98.5 312 GLY A C 1
ATOM 2268 O O . GLY A 1 312 ? 0.949 17 12.602 1 98.5 312 GLY A O 1
ATOM 2269 N N . HIS A 1 313 ? 1.02 15.258 14.062 1 98.56 313 HIS A N 1
ATOM 2270 C CA . HIS A 1 313 ? -0.182 14.602 13.562 1 98.56 313 HIS A CA 1
ATOM 2271 C C . HIS A 1 313 ? -1.44 15.32 14.023 1 98.56 313 HIS A C 1
ATOM 2273 O O . HIS A 1 313 ? -2.336 15.602 13.227 1 98.56 313 HIS A O 1
ATOM 2279 N N . LEU A 1 314 ? -1.607 15.578 15.328 1 98.44 314 LEU A N 1
ATOM 2280 C CA . LEU A 1 314 ? -2.535 16.5 15.984 1 98.44 314 LEU A CA 1
ATOM 2281 C C . LEU A 1 314 ? -3.863 16.547 15.242 1 98.44 314 LEU A C 1
ATOM 2283 O O . LEU A 1 314 ? -4.137 17.516 14.523 1 98.44 314 LEU A O 1
ATOM 2287 N N . THR A 1 315 ? -4.781 15.633 15.516 1 96.12 315 THR A N 1
ATOM 2288 C CA . THR A 1 315 ? -6.008 15.438 14.75 1 96.12 315 THR A CA 1
ATOM 2289 C C . THR A 1 315 ? -7.164 16.203 15.383 1 96.12 315 THR A C 1
ATOM 2291 O O . THR A 1 315 ? -8.258 16.281 14.812 1 96.12 315 THR A O 1
ATOM 2294 N N . GLY A 1 316 ? -6.914 16.844 16.516 1 95.75 316 GLY A N 1
ATOM 2295 C CA . GLY A 1 316 ? -8.016 17.484 17.219 1 95.75 316 GLY A CA 1
ATOM 2296 C C . GLY A 1 316 ? -8.844 16.516 18.047 1 95.75 316 GLY A C 1
ATOM 2297 O O . GLY A 1 316 ? -10.062 16.672 18.156 1 95.75 316 GLY A O 1
ATOM 2298 N N . THR A 1 317 ? -8.195 15.453 18.484 1 93.19 317 THR A N 1
ATOM 2299 C CA . THR A 1 317 ? -8.82 14.453 19.328 1 93.19 317 THR A CA 1
ATOM 2300 C C . THR A 1 317 ? -8.148 14.406 20.703 1 93.19 317 THR A C 1
ATOM 2302 O O . THR A 1 317 ? -7.246 15.195 20.984 1 93.19 317 THR A O 1
ATOM 2305 N N . MET A 1 318 ? -8.586 13.461 21.547 1 87.75 318 MET A N 1
ATOM 2306 C CA . MET A 1 318 ? -8.023 13.297 22.875 1 87.75 318 MET A CA 1
ATOM 2307 C C . MET A 1 318 ? -6.57 12.82 22.797 1 87.75 318 MET A C 1
ATOM 2309 O O . MET A 1 318 ? -5.836 12.914 23.781 1 87.75 318 MET A O 1
ATOM 2313 N N . ALA A 1 319 ? -6.172 12.414 21.625 1 93.06 319 ALA A N 1
ATOM 2314 C CA . ALA A 1 319 ? -4.82 11.883 21.469 1 93.06 319 ALA A CA 1
ATOM 2315 C C . ALA A 1 319 ? -3.797 13.008 21.391 1 93.06 319 ALA A C 1
ATOM 2317 O O . ALA A 1 319 ? -2.594 12.773 21.531 1 93.06 319 ALA A O 1
ATOM 2318 N N . ASP A 1 320 ? -4.223 14.281 21.234 1 97.12 320 ASP A N 1
ATOM 2319 C CA . ASP A 1 320 ? -3.299 15.398 21.062 1 97.12 320 ASP A CA 1
ATOM 2320 C C . ASP A 1 320 ? -2.404 15.57 22.281 1 97.12 320 ASP A C 1
ATOM 2322 O O . ASP A 1 320 ? -1.21 15.836 22.156 1 97.12 320 ASP A O 1
ATOM 2326 N N . LYS A 1 321 ? -3.023 15.508 23.516 1 95.75 321 LYS A N 1
ATOM 2327 C CA . LYS A 1 321 ? -2.236 15.711 24.719 1 95.75 321 LYS A CA 1
ATOM 2328 C C . LYS A 1 321 ? -1.151 14.648 24.859 1 95.75 321 LYS A C 1
ATOM 2330 O O . LYS A 1 321 ? -0.016 14.953 25.234 1 95.75 321 LYS A O 1
ATOM 2335 N N . MET A 1 322 ? -1.518 13.414 24.469 1 96.56 322 MET A N 1
ATOM 2336 C CA . MET A 1 322 ? -0.536 12.336 24.531 1 96.56 322 MET A CA 1
ATOM 2337 C C . MET A 1 322 ? 0.568 12.547 23.5 1 96.56 322 MET A C 1
ATOM 2339 O O . MET A 1 322 ? 1.728 12.211 23.75 1 96.56 322 MET A O 1
ATOM 2343 N N . GLU A 1 323 ? 0.228 13.055 22.359 1 98.31 323 GLU A N 1
ATOM 2344 C CA . GLU A 1 323 ? 1.223 13.273 21.312 1 98.31 323 GLU A CA 1
ATOM 2345 C C . GLU A 1 323 ? 2.314 14.227 21.781 1 98.31 323 GLU A C 1
ATOM 2347 O O . GLU A 1 323 ? 3.504 13.961 21.609 1 98.31 323 GLU A O 1
ATOM 2352 N N . LEU A 1 324 ? 1.968 15.383 22.359 1 98.62 324 LEU A N 1
ATOM 2353 C CA . LEU A 1 324 ? 2.971 16.344 22.812 1 98.62 324 LEU A CA 1
ATOM 2354 C C . LEU A 1 324 ? 3.84 15.734 23.906 1 98.62 324 LEU A C 1
ATOM 2356 O O . LEU A 1 324 ? 5.059 15.93 23.922 1 98.62 324 LEU A O 1
ATOM 2360 N N . LYS A 1 325 ? 3.205 15.023 24.828 1 98.31 325 LYS A N 1
ATOM 2361 C CA . LYS A 1 325 ? 3.965 14.367 25.891 1 98.31 325 LYS A CA 1
ATOM 2362 C C . LYS A 1 325 ? 4.953 13.359 25.312 1 98.31 325 LYS A C 1
ATOM 2364 O O . LYS A 1 325 ? 6.086 13.25 25.781 1 98.31 325 LYS A O 1
ATOM 2369 N N . ASN A 1 326 ? 4.504 12.578 24.312 1 98.56 326 ASN A N 1
ATOM 2370 C CA . ASN A 1 326 ? 5.387 11.617 23.656 1 98.56 326 ASN A CA 1
ATOM 2371 C C . ASN A 1 326 ? 6.559 12.312 22.969 1 98.56 326 ASN A C 1
ATOM 2373 O O . ASN A 1 326 ? 7.676 11.789 22.953 1 98.56 326 ASN A O 1
ATOM 2377 N N . TRP A 1 327 ? 6.328 13.453 22.328 1 98.81 327 TRP A N 1
ATOM 2378 C CA . TRP A 1 327 ? 7.406 14.219 21.703 1 98.81 327 TRP A CA 1
ATOM 2379 C C . TRP A 1 327 ? 8.43 14.648 22.75 1 98.81 327 TRP A C 1
ATOM 2381 O O . TRP A 1 327 ? 9.633 14.477 22.547 1 98.81 327 TRP A O 1
ATOM 2391 N N . ALA A 1 328 ? 7.961 15.266 23.859 1 98.75 328 ALA A N 1
ATOM 2392 C CA . ALA A 1 328 ? 8.867 15.719 24.906 1 98.75 328 ALA A CA 1
ATOM 2393 C C . ALA A 1 328 ? 9.711 14.562 25.453 1 98.75 328 ALA A C 1
ATOM 2395 O O . ALA A 1 328 ? 10.922 14.703 25.641 1 98.75 328 ALA A O 1
ATOM 2396 N N . THR A 1 329 ? 9.039 13.43 25.688 1 98.69 329 THR A N 1
ATOM 2397 C CA . THR A 1 329 ? 9.734 12.25 26.188 1 98.69 329 THR A CA 1
ATOM 2398 C C . THR A 1 329 ? 10.758 11.75 25.172 1 98.69 329 THR A C 1
ATOM 2400 O O . THR A 1 329 ? 11.898 11.445 25.531 1 98.69 329 THR A O 1
ATOM 2403 N N . ALA A 1 330 ? 10.344 11.617 23.938 1 98.81 330 ALA A N 1
ATOM 2404 C CA . ALA A 1 330 ? 11.227 11.109 22.891 1 98.81 330 ALA A CA 1
ATOM 2405 C C . ALA A 1 330 ? 12.461 11.992 22.719 1 98.81 330 ALA A C 1
ATOM 2407 O O . ALA A 1 330 ? 13.555 11.5 22.438 1 98.81 330 ALA A O 1
ATOM 2408 N N . LEU A 1 331 ? 12.266 13.289 22.875 1 98.81 331 LEU A N 1
ATOM 2409 C CA . LEU A 1 331 ? 13.359 14.242 22.688 1 98.81 331 LEU A CA 1
ATOM 2410 C C . LEU A 1 331 ? 14.156 14.43 23.969 1 98.81 331 LEU A C 1
ATOM 2412 O O . LEU A 1 331 ? 15.227 15.039 23.953 1 98.81 331 LEU A O 1
ATOM 2416 N N . GLY A 1 332 ? 13.68 13.914 25.078 1 98.5 332 GLY A N 1
ATOM 2417 C CA . GLY A 1 332 ? 14.336 14.047 26.359 1 98.5 332 GLY A CA 1
ATOM 2418 C C . GLY A 1 332 ? 14.383 15.484 26.859 1 98.5 332 GLY A C 1
ATOM 2419 O O . GLY A 1 332 ? 15.406 15.922 27.406 1 98.5 332 GLY A O 1
ATOM 2420 N N . CYS A 1 333 ? 13.32 16.219 26.672 1 98.44 333 CYS A N 1
ATOM 2421 C CA . CYS A 1 333 ? 13.312 17.625 27.094 1 98.44 333 CYS A CA 1
ATOM 2422 C C . CYS A 1 333 ? 12.078 17.938 27.922 1 98.44 333 CYS A C 1
ATOM 2424 O O . CYS A 1 333 ? 11.141 17.141 27.984 1 98.44 333 CYS A O 1
ATOM 2426 N N . LYS A 1 334 ? 12.102 19.141 28.609 1 97.75 334 LYS A N 1
ATOM 2427 C CA . LYS A 1 334 ? 10.953 19.641 29.359 1 97.75 334 LYS A CA 1
ATOM 2428 C C . LYS A 1 334 ? 9.914 20.25 28.406 1 97.75 334 LYS A C 1
ATOM 2430 O O . LYS A 1 334 ? 10.242 20.641 27.297 1 97.75 334 LYS A O 1
ATOM 2435 N N . PRO A 1 335 ? 8.695 20.203 28.891 1 97.56 335 PRO A N 1
ATOM 2436 C CA . PRO A 1 335 ? 7.621 20.734 28.031 1 97.56 335 PRO A CA 1
ATOM 2437 C C . PRO A 1 335 ? 7.93 22.125 27.484 1 97.56 335 PRO A C 1
ATOM 2439 O O . PRO A 1 335 ? 7.672 22.406 26.312 1 97.56 335 PRO A O 1
ATOM 2442 N N . ASN A 1 336 ? 8.523 22.984 28.266 1 95.88 336 ASN A N 1
ATOM 2443 C CA . ASN A 1 336 ? 8.789 24.359 27.844 1 95.88 336 ASN A CA 1
ATOM 2444 C C . ASN A 1 336 ? 10.023 24.438 26.953 1 95.88 336 ASN A C 1
ATOM 2446 O O . ASN A 1 336 ? 10.359 25.516 26.453 1 95.88 336 ASN A O 1
ATOM 2450 N N . GLU A 1 337 ? 10.695 23.297 26.703 1 97.62 337 GLU A N 1
ATOM 2451 C CA . GLU A 1 337 ? 11.859 23.219 25.828 1 97.62 337 GLU A CA 1
ATOM 2452 C C . GLU A 1 337 ? 11.531 22.5 24.531 1 97.62 337 GLU A C 1
ATOM 2454 O O . GLU A 1 337 ? 12.391 22.344 23.656 1 97.62 337 GLU A O 1
ATOM 2459 N N . LEU A 1 338 ? 10.305 22.078 24.359 1 98.5 338 LEU A N 1
ATOM 2460 C CA . LEU A 1 338 ? 9.875 21.406 23.141 1 98.5 338 LEU A CA 1
ATOM 2461 C C . LEU A 1 338 ? 10.125 22.297 21.922 1 98.5 338 LEU A C 1
ATOM 2463 O O . LEU A 1 338 ? 9.961 23.516 22 1 98.5 338 LEU A O 1
ATOM 2467 N N . PRO A 1 339 ? 10.578 21.734 20.781 1 98.75 339 PRO A N 1
ATOM 2468 C CA . PRO A 1 339 ? 10.57 22.547 19.562 1 98.75 339 PRO A CA 1
ATOM 2469 C C . PRO A 1 339 ? 9.211 23.172 19.281 1 98.75 339 PRO A C 1
ATOM 2471 O O . PRO A 1 339 ? 8.188 22.703 19.781 1 98.75 339 PRO A O 1
ATOM 2474 N N . TRP A 1 340 ? 9.227 24.266 18.484 1 98.75 340 TRP A N 1
ATOM 2475 C CA . TRP A 1 340 ? 7.953 24.844 18.062 1 98.75 340 TRP A CA 1
ATOM 2476 C C . TRP A 1 340 ? 7.059 23.781 17.438 1 98.75 340 TRP A C 1
ATOM 2478 O O . TRP A 1 340 ? 7.527 22.953 16.656 1 98.75 340 TRP A O 1
ATOM 2488 N N . ILE A 1 341 ? 5.797 23.797 17.844 1 98.75 341 ILE A N 1
ATOM 2489 C CA . ILE A 1 341 ? 4.938 22.75 17.312 1 98.75 341 ILE A CA 1
ATOM 2490 C C . ILE A 1 341 ? 3.654 23.359 16.75 1 98.75 341 ILE A C 1
ATOM 2492 O O . ILE A 1 341 ? 3.098 24.297 17.344 1 98.75 341 ILE A O 1
ATOM 2496 N N . ASN A 1 342 ? 3.254 22.969 15.539 1 98.75 342 ASN A N 1
ATOM 2497 C CA . ASN A 1 342 ? 2.012 23.406 14.922 1 98.75 342 ASN A CA 1
ATOM 2498 C C . ASN A 1 342 ? 1.249 22.25 14.297 1 98.75 342 ASN A C 1
ATOM 2500 O O . ASN A 1 342 ? 1.77 21.125 14.219 1 98.75 342 ASN A O 1
ATOM 2504 N N . SER A 1 343 ? -0.027 22.453 13.977 1 98.69 343 SER A N 1
ATOM 2505 C CA . SER A 1 343 ? -0.896 21.484 13.312 1 98.69 343 SER A CA 1
ATOM 2506 C C . SER A 1 343 ? -1.469 22.047 12.016 1 98.69 343 SER A C 1
ATOM 2508 O O . SER A 1 343 ? -2.301 22.953 12.047 1 98.69 343 SER A O 1
ATOM 2510 N N . THR A 1 344 ? -1.078 21.438 10.93 1 98.88 344 THR A N 1
ATOM 2511 C CA . THR A 1 344 ? -1.619 21.812 9.633 1 98.88 344 THR A CA 1
ATOM 2512 C C . THR A 1 344 ? -3.1 21.453 9.539 1 98.88 344 THR A C 1
ATOM 2514 O O . THR A 1 344 ? -3.863 22.125 8.844 1 98.88 344 THR A O 1
ATOM 2517 N N . LYS A 1 345 ? -3.602 20.422 10.281 1 98.56 345 LYS A N 1
ATOM 2518 C CA . LYS A 1 345 ? -4.973 19.938 10.203 1 98.56 345 LYS A CA 1
ATOM 2519 C C . LYS A 1 345 ? -5.969 21 10.672 1 98.56 345 LYS A C 1
ATOM 2521 O O . LYS A 1 345 ? -7.148 20.938 10.328 1 98.56 345 LYS A O 1
ATOM 2526 N N . SER A 1 346 ? -5.496 21.938 11.469 1 98.38 346 SER A N 1
ATOM 2527 C CA . SER A 1 346 ? -6.375 23.016 11.891 1 98.38 346 SER A CA 1
ATOM 2528 C C . SER A 1 346 ? -6.883 23.828 10.695 1 98.38 346 SER A C 1
ATOM 2530 O O . SER A 1 346 ? -7.93 24.469 10.781 1 98.38 346 SER A O 1
ATOM 2532 N N . LEU A 1 347 ? -6.129 23.766 9.602 1 98.69 347 LEU A N 1
ATOM 2533 C CA . LEU A 1 347 ? -6.449 24.547 8.414 1 98.69 347 LEU A CA 1
ATOM 2534 C C . LEU A 1 347 ? -7.156 23.688 7.375 1 98.69 347 LEU A C 1
ATOM 2536 O O . LEU A 1 347 ? -7.969 24.188 6.594 1 98.69 347 LEU A O 1
ATOM 2540 N N . ILE A 1 348 ? -6.859 22.359 7.352 1 98.81 348 ILE A N 1
ATOM 2541 C CA . ILE A 1 348 ? -7.27 21.594 6.176 1 98.81 348 ILE A CA 1
ATOM 2542 C C . ILE A 1 348 ? -8.078 20.375 6.613 1 98.81 348 ILE A C 1
ATOM 2544 O O . ILE A 1 348 ? -8.562 19.609 5.773 1 98.81 348 ILE A O 1
ATOM 2548 N N . GLY A 1 349 ? -8.289 20.172 7.883 1 98.69 349 GLY A N 1
ATOM 2549 C CA . GLY A 1 349 ? -8.898 18.938 8.359 1 98.69 349 GLY A CA 1
ATOM 2550 C C . GLY A 1 349 ? -7.98 17.734 8.25 1 98.69 349 GLY A C 1
ATOM 2551 O O . GLY A 1 349 ? -6.781 17.875 8.008 1 98.69 349 GLY A O 1
ATOM 2552 N N . HIS A 1 350 ? -8.508 16.594 8.547 1 98.75 350 HIS A N 1
ATOM 2553 C CA . HIS A 1 350 ? -7.738 15.344 8.516 1 98.75 350 HIS A CA 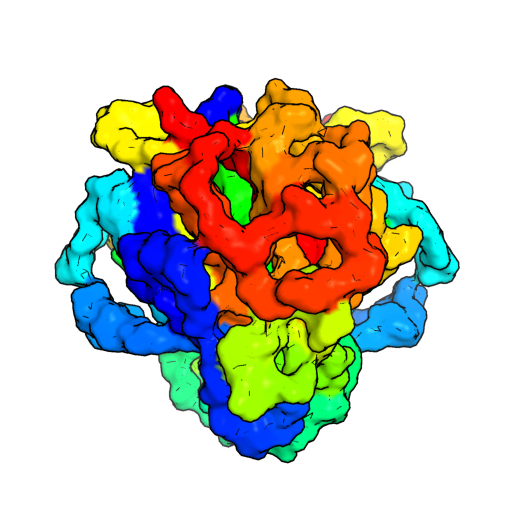1
ATOM 2554 C C . HIS A 1 350 ? -8.07 14.523 7.273 1 98.75 350 HIS A C 1
ATOM 2556 O O . HIS A 1 350 ? -9.133 13.906 7.199 1 98.75 350 HIS A O 1
ATOM 2562 N N . SER A 1 351 ? -7.094 14.445 6.391 1 98.69 351 SER A N 1
ATOM 2563 C CA . SER A 1 351 ? -7.293 13.836 5.078 1 98.69 351 SER A CA 1
ATOM 2564 C C . SER A 1 351 ? -6.836 12.383 5.07 1 98.69 351 SER A C 1
ATOM 2566 O O . SER A 1 351 ? -6.441 11.859 4.027 1 98.69 351 SER A O 1
ATOM 2568 N N . LEU A 1 352 ? -6.77 11.805 6.199 1 98.31 352 LEU A N 1
ATOM 2569 C CA . LEU A 1 352 ? -6.477 10.383 6.344 1 98.31 352 LEU A CA 1
ATOM 2570 C C . LEU A 1 352 ? -5.188 10.016 5.613 1 98.31 352 LEU A C 1
ATOM 2572 O O . LEU A 1 352 ? -4.117 10.539 5.938 1 98.31 352 LEU A O 1
ATOM 2576 N N . GLY A 1 353 ? -5.242 9.195 4.578 1 98.5 353 GLY A N 1
ATOM 2577 C CA . GLY A 1 353 ? -4.039 8.742 3.896 1 98.5 353 GLY A CA 1
ATOM 2578 C C . GLY A 1 353 ? -3.273 9.875 3.229 1 98.5 353 GLY A C 1
ATOM 2579 O O . GLY A 1 353 ? -2.07 9.758 2.994 1 98.5 353 GLY A O 1
ATOM 2580 N N . ALA A 1 354 ? -3.906 10.945 2.953 1 98.81 354 ALA A N 1
ATOM 2581 C CA . ALA A 1 354 ? -3.277 12.07 2.27 1 98.81 354 ALA A CA 1
ATOM 2582 C C . ALA A 1 354 ? -2.564 12.984 3.262 1 98.81 354 ALA A C 1
ATOM 2584 O O . ALA A 1 354 ? -1.76 13.828 2.867 1 98.81 354 ALA A O 1
ATOM 2585 N N . ALA A 1 355 ? -2.889 12.844 4.562 1 98.81 355 ALA A N 1
ATOM 2586 C CA . ALA A 1 355 ? -2.461 13.805 5.578 1 98.81 355 ALA A CA 1
ATOM 2587 C C . ALA A 1 355 ? -0.946 13.984 5.562 1 98.81 355 ALA A C 1
ATOM 2589 O O . ALA A 1 355 ? -0.448 15.109 5.535 1 98.81 355 ALA A O 1
ATOM 2590 N N . GLY A 1 356 ? -0.244 12.828 5.559 1 98.88 356 GLY A N 1
ATOM 2591 C CA . GLY A 1 356 ? 1.209 12.883 5.602 1 98.88 356 GLY A CA 1
ATOM 2592 C C . GLY A 1 356 ? 1.809 13.617 4.414 1 98.88 356 GLY A C 1
ATOM 2593 O O . GLY A 1 356 ? 2.816 14.312 4.555 1 98.88 356 GLY A O 1
ATOM 2594 N N . GLY A 1 357 ? 1.224 13.398 3.203 1 98.94 357 GLY A N 1
ATOM 2595 C CA . GLY A 1 357 ? 1.688 14.102 2.016 1 98.94 357 GLY A CA 1
ATOM 2596 C C . GLY A 1 357 ? 1.438 15.594 2.068 1 98.94 357 GLY A C 1
ATOM 2597 O O . GLY A 1 357 ? 2.334 16.391 1.771 1 98.94 357 GLY A O 1
ATOM 2598 N N . LEU A 1 358 ? 0.211 16.016 2.439 1 98.94 358 LEU A N 1
ATOM 2599 C CA . LEU A 1 358 ? -0.151 17.422 2.539 1 98.94 358 LEU A CA 1
ATOM 2600 C C . LEU A 1 358 ? 0.715 18.141 3.574 1 98.94 358 LEU A C 1
ATOM 2602 O O . LEU A 1 358 ? 1.215 19.234 3.322 1 98.94 358 LEU A O 1
ATOM 2606 N N . GLU A 1 359 ? 0.892 17.5 4.672 1 98.94 359 GLU A N 1
ATOM 2607 C CA . GLU A 1 359 ? 1.657 18.078 5.77 1 98.94 359 GLU A CA 1
ATOM 2608 C C . GLU A 1 359 ? 3.145 18.141 5.438 1 98.94 359 GLU A C 1
ATOM 2610 O O . GLU A 1 359 ? 3.85 19.047 5.879 1 98.94 359 GLU A O 1
ATOM 2615 N N . ALA A 1 360 ? 3.613 17.156 4.648 1 98.94 360 ALA A N 1
ATOM 2616 C CA . ALA A 1 360 ? 5.004 17.219 4.203 1 98.94 360 ALA A CA 1
ATOM 2617 C C . ALA A 1 360 ? 5.246 18.422 3.301 1 98.94 360 ALA A C 1
ATOM 2619 O O . ALA A 1 360 ? 6.277 19.094 3.412 1 98.94 360 ALA A O 1
ATOM 2620 N N . VAL A 1 361 ? 4.328 18.688 2.371 1 98.94 361 VAL A N 1
ATOM 2621 C CA . VAL A 1 361 ? 4.453 19.875 1.533 1 98.94 361 VAL A CA 1
ATOM 2622 C C . VAL A 1 361 ? 4.492 21.125 2.41 1 98.94 361 VAL A C 1
ATOM 2624 O O . VAL A 1 361 ? 5.324 22.016 2.205 1 98.94 361 VAL A O 1
ATOM 2627 N N . ALA A 1 362 ? 3.602 21.203 3.4 1 98.94 362 ALA A N 1
ATOM 2628 C CA . ALA A 1 362 ? 3.59 22.344 4.328 1 98.94 362 ALA A CA 1
ATOM 2629 C C . ALA A 1 362 ? 4.922 22.453 5.062 1 98.94 362 ALA A C 1
ATOM 2631 O O . ALA A 1 362 ? 5.453 23.562 5.227 1 98.94 362 ALA A O 1
ATOM 2632 N N . SER A 1 363 ? 5.414 21.344 5.547 1 98.94 363 SER A N 1
ATOM 2633 C CA . SER A 1 363 ? 6.664 21.328 6.293 1 98.94 363 SER A CA 1
ATOM 2634 C C . SER A 1 363 ? 7.828 21.828 5.441 1 98.94 363 SER A C 1
ATOM 2636 O O . SER A 1 363 ? 8.656 22.609 5.91 1 98.94 363 SER A O 1
ATOM 2638 N N . VAL A 1 364 ? 7.887 21.375 4.207 1 98.94 364 VAL A N 1
ATOM 2639 C CA . VAL A 1 364 ? 8.953 21.766 3.293 1 98.94 364 VAL A CA 1
ATOM 2640 C C . VAL A 1 364 ? 8.867 23.266 3.021 1 98.94 364 VAL A C 1
ATOM 2642 O O . VAL A 1 364 ? 9.891 23.953 2.996 1 98.94 364 VAL A O 1
ATOM 2645 N N . LEU A 1 365 ? 7.648 23.766 2.789 1 98.88 365 LEU A N 1
ATOM 2646 C CA . LEU A 1 365 ? 7.469 25.188 2.543 1 98.88 365 LEU A CA 1
ATOM 2647 C C . LEU A 1 365 ? 7.922 26.016 3.746 1 98.88 365 LEU A C 1
ATOM 2649 O O . LEU A 1 365 ? 8.531 27.078 3.584 1 98.88 365 LEU A O 1
ATOM 2653 N N . GLN A 1 366 ? 7.582 25.578 4.953 1 98.81 366 GLN A N 1
ATOM 2654 C CA . GLN A 1 366 ? 8 26.266 6.16 1 98.81 366 GLN A CA 1
ATOM 2655 C C . GLN A 1 366 ? 9.523 26.344 6.25 1 98.81 366 GLN A C 1
ATOM 2657 O O . GLN A 1 366 ? 10.078 27.406 6.582 1 98.81 366 GLN A O 1
ATOM 2662 N N . LEU A 1 367 ? 10.203 25.234 5.949 1 98.56 367 LEU A N 1
ATOM 2663 C CA . LEU A 1 367 ? 11.656 25.172 5.961 1 98.56 367 LEU A CA 1
ATOM 2664 C C . LEU A 1 367 ? 12.25 26.109 4.906 1 98.56 367 LEU A C 1
ATOM 2666 O O . LEU A 1 367 ? 13.172 26.875 5.195 1 98.56 367 LEU A O 1
ATOM 2670 N N . ASN A 1 368 ? 11.742 25.969 3.703 1 98.5 368 ASN A N 1
ATOM 2671 C CA . ASN A 1 368 ? 12.289 26.656 2.533 1 98.5 368 ASN A CA 1
ATOM 2672 C C . ASN A 1 368 ? 12.047 28.156 2.596 1 98.5 368 ASN A C 1
ATOM 2674 O O . ASN A 1 368 ? 12.898 28.938 2.172 1 98.5 368 ASN A O 1
ATOM 2678 N N . LYS A 1 369 ? 10.883 28.609 3.131 1 98 369 LYS A N 1
ATOM 2679 C CA . LYS A 1 369 ? 10.484 30 3.066 1 98 369 LYS A CA 1
ATOM 2680 C C . LYS A 1 369 ? 10.703 30.703 4.406 1 98 369 LYS A C 1
ATOM 2682 O O . LYS A 1 369 ? 10.555 31.922 4.512 1 98 369 LYS A O 1
ATOM 2687 N N . GLY A 1 370 ? 10.984 30 5.426 1 98.06 370 GLY A N 1
ATOM 2688 C CA . GLY A 1 370 ? 11.359 30.594 6.703 1 98.06 370 GLY A CA 1
ATOM 2689 C C . GLY A 1 370 ? 10.172 31.125 7.484 1 98.06 370 GLY A C 1
ATOM 2690 O O . GLY A 1 370 ? 10.156 32.281 7.891 1 98.06 370 GLY A O 1
ATOM 2691 N N . PHE A 1 371 ? 9.219 30.281 7.738 1 98.69 371 PHE A N 1
ATOM 2692 C CA . PHE A 1 371 ? 8.086 30.625 8.586 1 98.69 371 PHE A CA 1
ATOM 2693 C C . PHE A 1 371 ? 7.531 29.391 9.273 1 98.69 371 PHE A C 1
ATOM 2695 O O . PHE A 1 371 ? 7.926 28.266 8.945 1 98.69 371 PHE A O 1
ATOM 2702 N N . ILE A 1 372 ? 6.758 29.469 10.281 1 98.81 372 ILE A N 1
ATOM 2703 C CA . ILE A 1 372 ? 5.953 28.422 10.914 1 98.81 372 ILE A CA 1
ATOM 2704 C C . ILE A 1 372 ? 4.492 28.859 10.961 1 98.81 372 ILE A C 1
ATOM 2706 O O . ILE A 1 372 ? 4.168 29.906 11.539 1 98.81 372 ILE A O 1
ATOM 2710 N N . HIS A 1 373 ? 3.621 28.141 10.297 1 98.81 373 HIS A N 1
ATOM 2711 C CA . HIS A 1 373 ? 2.223 28.562 10.258 1 98.81 373 HIS A CA 1
ATOM 2712 C C . HIS A 1 373 ? 1.543 28.328 11.602 1 98.81 373 HIS A C 1
ATOM 2714 O O . HIS A 1 373 ? 2.006 27.5 12.406 1 98.81 373 HIS A O 1
ATOM 2720 N N . GLY A 1 374 ? 0.462 29.047 11.844 1 98.5 374 GLY A N 1
ATOM 2721 C CA . GLY A 1 374 ? -0.283 28.906 13.078 1 98.5 374 GLY A CA 1
ATOM 2722 C C . GLY A 1 374 ? -1.224 27.719 13.086 1 98.5 374 GLY A C 1
ATOM 2723 O O . GLY A 1 374 ? -1.52 27.156 12.031 1 98.5 374 GLY A O 1
ATOM 2724 N N . SER A 1 375 ? -1.604 27.266 14.281 1 98.19 375 SER A N 1
ATOM 2725 C CA . SER A 1 375 ? -2.695 26.328 14.5 1 98.19 375 SER A CA 1
ATOM 2726 C C . SER A 1 375 ? -3.992 27.047 14.844 1 98.19 375 SER A C 1
ATOM 2728 O O . SER A 1 375 ? -4.129 27.594 15.938 1 98.19 375 SER A O 1
ATOM 2730 N N . LEU A 1 376 ? -4.926 26.906 13.969 1 97.44 376 LEU A N 1
ATOM 2731 C CA . LEU A 1 376 ? -6.184 27.609 14.164 1 97.44 376 LEU A CA 1
ATOM 2732 C C . LEU A 1 376 ? -6.98 27 15.312 1 97.44 376 LEU A C 1
ATOM 2734 O O . LEU A 1 376 ? -6.809 25.828 15.633 1 97.44 376 LEU A O 1
ATOM 2738 N N . ASN A 1 377 ? -7.816 27.812 15.906 1 97.06 377 ASN A N 1
ATOM 2739 C CA . ASN A 1 377 ? -8.891 27.406 16.812 1 97.06 377 ASN A CA 1
ATOM 2740 C C . ASN A 1 377 ? -8.344 26.781 18.094 1 97.06 377 ASN A C 1
ATOM 2742 O O . ASN A 1 377 ? -8.977 25.906 18.688 1 97.06 377 ASN A O 1
ATOM 2746 N N . CYS A 1 378 ? -7.191 27.031 18.5 1 95.81 378 CYS A N 1
ATOM 2747 C CA . CYS A 1 378 ? -6.625 26.453 19.719 1 95.81 378 CYS A CA 1
ATOM 2748 C C . CYS A 1 378 ? -6.309 27.531 20.75 1 95.81 378 CYS A C 1
ATOM 2750 O O . CYS A 1 378 ? -5.359 27.406 21.516 1 95.81 378 CYS A O 1
ATOM 2752 N N . GLU A 1 379 ? -7.039 28.594 20.75 1 94.56 379 GLU A N 1
ATOM 2753 C CA . GLU A 1 379 ? -6.875 29.656 21.75 1 94.56 379 GLU A CA 1
ATOM 2754 C C . GLU A 1 379 ? -7.188 29.125 23.156 1 94.56 379 GLU A C 1
ATOM 2756 O O . GLU A 1 379 ? -6.594 29.578 24.141 1 94.56 379 GLU A O 1
ATOM 2761 N N . ASP A 1 380 ? -8.102 28.266 23.25 1 96.12 380 ASP A N 1
ATOM 2762 C CA . ASP A 1 380 ? -8.406 27.578 24.5 1 96.12 380 ASP A CA 1
ATOM 2763 C C . ASP A 1 380 ? -7.641 26.266 24.609 1 96.12 380 ASP A C 1
ATOM 2765 O O . ASP A 1 380 ? -8.242 25.188 24.578 1 96.12 380 ASP A O 1
ATOM 2769 N N . ILE A 1 381 ? -6.375 26.359 24.906 1 97.44 381 ILE A N 1
ATOM 2770 C CA . ILE A 1 381 ? -5.492 25.203 24.953 1 97.44 381 ILE A CA 1
ATOM 2771 C C . ILE A 1 381 ? -6.004 24.219 26 1 97.44 381 ILE A C 1
ATOM 2773 O O . ILE A 1 381 ? -6.434 24.609 27.078 1 97.44 381 ILE A O 1
ATOM 2777 N N . HIS A 1 382 ? -6.012 22.953 25.656 1 97.44 382 HIS A N 1
ATOM 2778 C CA . HIS A 1 382 ? -6.379 21.938 26.625 1 97.44 382 HIS A CA 1
ATOM 2779 C C . HIS A 1 382 ? -5.586 22.094 27.922 1 97.44 382 HIS A C 1
ATOM 2781 O O . HIS A 1 382 ? -4.379 22.328 27.891 1 97.44 382 HIS A O 1
ATOM 2787 N N . PRO A 1 383 ? -6.164 21.906 29.062 1 97.56 383 PRO A N 1
ATOM 2788 C CA . PRO A 1 383 ? -5.492 22.156 30.344 1 97.56 383 PRO A CA 1
ATOM 2789 C C . PRO A 1 383 ? -4.223 21.328 30.516 1 97.56 383 PRO A C 1
ATOM 2791 O O . PRO A 1 383 ? -3.227 21.812 31.047 1 97.56 383 PRO A O 1
ATOM 2794 N N . GLU A 1 384 ? -4.199 20.141 30.031 1 97.06 384 GLU A N 1
ATOM 2795 C CA . GLU A 1 384 ? -3.037 19.266 30.156 1 97.06 384 GLU A CA 1
ATOM 2796 C C . GLU A 1 384 ? -1.901 19.719 29.25 1 97.06 384 GLU A C 1
ATOM 2798 O O . GLU A 1 384 ? -0.767 19.25 29.391 1 97.06 384 GLU A O 1
ATOM 2803 N N . LEU A 1 385 ? -2.189 20.609 28.375 1 97.88 385 LEU A N 1
ATOM 2804 C CA . LEU A 1 385 ? -1.187 21.078 27.422 1 97.88 385 LEU A CA 1
ATOM 2805 C C . LEU A 1 385 ? -0.711 22.484 27.766 1 97.88 385 LEU A C 1
ATOM 2807 O O . LEU A 1 385 ? 0.148 23.031 27.078 1 97.88 385 LEU A O 1
ATOM 2811 N N . GLU A 1 386 ? -1.18 22.984 28.859 1 97.62 386 GLU A N 1
ATOM 2812 C CA . GLU A 1 386 ? -0.806 24.344 29.266 1 97.62 386 GLU A CA 1
ATOM 2813 C C . GLU A 1 386 ? 0.701 24.469 29.469 1 97.62 386 GLU A C 1
ATOM 2815 O O . GLU A 1 386 ? 1.289 25.516 29.188 1 97.62 386 GLU A O 1
ATOM 2820 N N . VAL A 1 387 ? 1.321 23.406 29.938 1 97.94 387 VAL A N 1
ATOM 2821 C CA . VAL A 1 387 ? 2.756 23.406 30.219 1 97.94 387 VAL A CA 1
ATOM 2822 C C . VAL A 1 387 ? 3.531 23.531 28.906 1 97.94 387 VAL A C 1
ATOM 2824 O O . VAL A 1 387 ? 4.707 23.906 28.906 1 97.94 387 VAL A O 1
ATOM 2827 N N . PHE A 1 388 ? 2.881 23.203 27.734 1 98.12 388 PHE A N 1
ATOM 2828 C CA . PHE A 1 388 ? 3.502 23.297 26.422 1 98.12 388 PHE A CA 1
ATOM 2829 C C . PHE A 1 388 ? 3.123 24.594 25.719 1 98.12 388 PHE A C 1
ATOM 2831 O O . PHE A 1 388 ? 3.547 24.844 24.594 1 98.12 388 PHE A O 1
ATOM 2838 N N . GLN A 1 389 ? 2.324 25.469 26.328 1 96.88 389 GLN A N 1
ATOM 2839 C CA . GLN A 1 389 ? 1.615 26.562 25.672 1 96.88 389 GLN A CA 1
ATOM 2840 C C . GLN A 1 389 ? 2.582 27.484 24.922 1 96.88 389 GLN A C 1
ATOM 2842 O O . GLN A 1 389 ? 2.273 27.953 23.828 1 96.88 389 GLN A O 1
ATOM 2847 N N . ASP A 1 390 ? 3.783 27.734 25.469 1 97 390 ASP A N 1
ATOM 2848 C CA . ASP A 1 390 ? 4.734 28.688 24.891 1 97 390 ASP A CA 1
ATOM 2849 C C . ASP A 1 390 ? 5.402 28.094 23.656 1 97 390 ASP A C 1
ATOM 2851 O O . ASP A 1 390 ? 6.07 28.812 22.906 1 97 390 ASP A O 1
ATOM 2855 N N . ARG A 1 391 ? 5.207 26.781 23.375 1 98.19 391 ARG A N 1
ATOM 2856 C CA . ARG A 1 391 ? 5.824 26.109 22.234 1 98.19 391 ARG A CA 1
ATOM 2857 C C . ARG A 1 391 ? 4.805 25.859 21.141 1 98.19 391 ARG A C 1
ATOM 2859 O O . ARG A 1 391 ? 5.172 25.516 20 1 98.19 391 ARG A O 1
ATOM 2866 N N . ILE A 1 392 ? 3.5 26.031 21.438 1 98.38 392 ILE A N 1
ATOM 2867 C CA . ILE A 1 392 ? 2.428 25.844 20.469 1 98.38 392 ILE A CA 1
ATOM 2868 C C . ILE A 1 392 ? 2.266 27.109 19.641 1 98.38 392 ILE A C 1
ATOM 2870 O O . ILE A 1 392 ? 2.014 28.188 20.172 1 98.38 392 ILE A O 1
ATOM 2874 N N . VAL A 1 393 ? 2.447 27 18.359 1 98.56 393 VAL A N 1
ATOM 2875 C CA . VAL A 1 393 ? 2.328 28.156 17.469 1 98.56 393 VAL A CA 1
ATOM 2876 C C . VAL A 1 393 ? 0.862 28.375 17.109 1 98.56 393 VAL A C 1
ATOM 2878 O O . VAL A 1 393 ? 0.277 27.625 16.344 1 98.56 393 VAL A O 1
ATOM 2881 N N . GLN A 1 394 ? 0.281 29.422 17.625 1 97.69 394 GLN A N 1
ATOM 2882 C CA . GLN A 1 394 ? -1.13 29.719 17.406 1 97.69 394 GLN A CA 1
ATOM 2883 C C . GLN A 1 394 ? -1.312 30.703 16.25 1 97.69 394 GLN A C 1
ATOM 2885 O O . GLN A 1 394 ? -2.344 30.688 15.57 1 97.69 394 GLN A O 1
ATOM 2890 N N . ARG A 1 395 ? -0.293 31.562 16.047 1 97.31 395 ARG A N 1
ATOM 2891 C CA . ARG A 1 395 ? -0.259 32.5 14.938 1 97.31 395 ARG A CA 1
ATOM 2892 C C . ARG A 1 395 ? 1.023 32.375 14.125 1 97.31 395 ARG A C 1
ATOM 2894 O O . ARG A 1 395 ? 2.094 32.125 14.688 1 97.31 395 ARG A O 1
ATOM 2901 N N . THR A 1 396 ? 0.809 32.531 12.828 1 98.38 396 THR A N 1
ATOM 2902 C CA . THR A 1 396 ? 1.954 32.375 11.938 1 98.38 396 THR A CA 1
ATOM 2903 C C . THR A 1 396 ? 3.111 33.25 12.391 1 98.38 396 THR A C 1
ATOM 2905 O O . THR A 1 396 ? 2.906 34.406 12.766 1 98.38 396 THR A O 1
ATOM 2908 N N . GLN A 1 397 ? 4.312 32.75 12.32 1 98 397 GLN A N 1
ATOM 2909 C CA . GLN A 1 397 ? 5.531 33.469 12.672 1 98 397 GLN A CA 1
ATOM 2910 C C . GLN A 1 397 ? 6.57 33.375 11.562 1 98 397 GLN A C 1
ATOM 2912 O O . GLN A 1 397 ? 6.766 32.281 10.984 1 98 397 GLN A O 1
ATOM 2917 N N . GLU A 1 398 ? 7.145 34.531 11.297 1 98 398 GLU A N 1
ATOM 2918 C CA . GLU A 1 398 ? 8.352 34.5 10.469 1 98 398 GLU A CA 1
ATOM 2919 C C . GLU A 1 398 ? 9.555 34.031 11.273 1 98 398 GLU A C 1
ATOM 2921 O O . GLU A 1 398 ? 9.984 34.688 12.211 1 98 398 GLU A O 1
ATOM 2926 N N . LYS A 1 399 ? 10.039 32.875 10.984 1 96.56 399 LYS A N 1
ATOM 2927 C CA . LYS A 1 399 ? 11.133 32.25 11.727 1 96.56 399 LYS A CA 1
ATOM 2928 C C . LYS A 1 399 ? 11.898 31.281 10.844 1 96.56 399 LYS A C 1
ATOM 2930 O O . LYS A 1 399 ? 11.305 30.391 10.242 1 96.56 399 LYS A O 1
ATOM 2935 N N . GLN A 1 400 ? 13.188 31.5 10.82 1 96.75 400 GLN A N 1
ATOM 2936 C CA . GLN A 1 400 ? 14 30.531 10.094 1 96.75 400 GLN A CA 1
ATOM 2937 C C . GLN A 1 400 ? 14.234 29.281 10.922 1 96.75 400 GLN A C 1
ATOM 2939 O O . GLN A 1 400 ? 14.664 29.359 12.078 1 96.75 400 GLN A O 1
ATOM 2944 N N . ILE A 1 401 ? 13.867 28.172 10.445 1 97 401 ILE A N 1
ATOM 2945 C CA . ILE A 1 401 ? 14.109 26.875 11.078 1 97 401 ILE A CA 1
ATOM 2946 C C . ILE A 1 401 ? 15.023 26.031 10.188 1 97 401 ILE A C 1
ATOM 2948 O O . ILE A 1 401 ? 14.961 26.125 8.961 1 97 401 ILE A O 1
ATOM 2952 N N . ASP A 1 402 ? 15.875 25.219 10.789 1 98.44 402 ASP A N 1
ATOM 2953 C CA . ASP A 1 402 ? 16.859 24.438 10.047 1 98.44 402 ASP A CA 1
ATOM 2954 C C . ASP A 1 402 ? 16.422 22.984 9.922 1 98.44 402 ASP A C 1
ATOM 2956 O O . ASP A 1 402 ? 16.656 22.344 8.898 1 98.44 402 ASP A O 1
ATOM 2960 N N . VAL A 1 403 ? 15.891 22.422 11.016 1 98.88 403 VAL A N 1
ATOM 2961 C CA . VAL A 1 403 ? 15.461 21.016 11.031 1 98.88 403 VAL A CA 1
ATOM 2962 C C . VAL A 1 403 ? 14.023 20.922 11.539 1 98.88 403 VAL A C 1
ATOM 2964 O O . VAL A 1 403 ? 13.695 21.484 12.586 1 98.88 403 VAL A O 1
ATOM 2967 N N . LEU A 1 404 ? 13.188 20.312 10.773 1 98.94 404 LEU A N 1
ATOM 2968 C CA . LEU A 1 404 ? 11.789 20.109 11.109 1 98.94 404 LEU A CA 1
ATOM 2969 C C . LEU A 1 404 ? 11.438 18.625 11.102 1 98.94 404 LEU A C 1
ATOM 2971 O O . LEU A 1 404 ? 11.836 17.891 10.195 1 98.94 404 LEU A O 1
ATOM 2975 N N . ALA A 1 405 ? 10.766 18.109 12.195 1 98.94 405 ALA A N 1
ATOM 2976 C CA . ALA A 1 405 ? 10.266 16.734 12.258 1 98.94 405 ALA A CA 1
ATOM 2977 C C . ALA A 1 405 ? 8.781 16.688 11.914 1 98.94 405 ALA A C 1
ATOM 2979 O O . ALA A 1 405 ? 8.008 17.531 12.344 1 98.94 405 ALA A O 1
ATOM 2980 N N . LYS A 1 406 ? 8.367 15.797 11.055 1 98.88 406 LYS A N 1
ATOM 2981 C CA . LYS A 1 406 ? 6.98 15.516 10.703 1 98.88 406 LYS A CA 1
ATOM 2982 C C . LYS A 1 406 ? 6.594 14.086 11.07 1 98.88 406 LYS A C 1
ATOM 2984 O O . LYS A 1 406 ? 7.25 13.133 10.648 1 98.88 406 LYS A O 1
ATOM 2989 N N . ALA A 1 407 ? 5.598 13.93 11.875 1 98.38 407 ALA A N 1
ATOM 2990 C CA . ALA A 1 407 ? 5.176 12.586 12.266 1 98.38 407 ALA A CA 1
ATOM 2991 C C . ALA A 1 407 ? 3.707 12.352 11.914 1 98.38 407 ALA A C 1
ATOM 2993 O O . ALA A 1 407 ? 2.922 13.305 11.844 1 98.38 407 ALA A O 1
ATOM 2994 N N . SER A 1 408 ? 3.342 11.18 11.641 1 98.75 408 SER A N 1
ATOM 2995 C CA . SER A 1 408 ? 1.989 10.68 11.406 1 98.75 408 SER A CA 1
ATOM 2996 C C . SER A 1 408 ? 1.724 9.406 12.195 1 98.75 408 SER A C 1
ATOM 2998 O O . SER A 1 408 ? 2.6 8.547 12.312 1 98.75 408 SER A O 1
ATOM 3000 N N . PHE A 1 409 ? 0.577 9.305 12.75 1 98.38 409 PHE A N 1
ATOM 3001 C CA . PHE A 1 409 ? 0.146 8.148 13.531 1 98.38 409 PHE A CA 1
ATOM 3002 C C . PHE A 1 409 ? -1.206 7.645 13.039 1 98.38 409 PHE A C 1
ATOM 3004 O O . PHE A 1 409 ? -2.117 8.438 12.789 1 98.38 409 PHE A O 1
ATOM 3011 N N . GLY A 1 410 ? -1.28 6.367 12.828 1 97.81 410 GLY A N 1
ATOM 3012 C CA . GLY A 1 410 ? -2.498 5.867 12.211 1 97.81 410 GLY A CA 1
ATOM 3013 C C . GLY A 1 410 ? -3.078 4.66 12.93 1 97.81 410 GLY A C 1
ATOM 3014 O O . GLY A 1 410 ? -2.424 4.07 13.797 1 97.81 410 GLY A O 1
ATOM 3015 N N . PHE A 1 411 ? -4.445 4.367 12.562 1 97.75 411 PHE A N 1
ATOM 3016 C CA . PHE A 1 411 ? -5.066 3.125 13.008 1 97.75 411 PHE A CA 1
ATOM 3017 C C . PHE A 1 411 ? -4.199 1.924 12.648 1 97.75 411 PHE A C 1
ATOM 3019 O O . PHE A 1 411 ? -3.594 1.887 11.578 1 97.75 411 PHE A O 1
ATOM 3026 N N . GLY A 1 412 ? -4.211 0.929 13.508 1 97.69 412 GLY A N 1
ATOM 3027 C CA . GLY A 1 412 ? -3.277 -0.181 13.398 1 97.69 412 GLY A CA 1
ATOM 3028 C C . GLY A 1 412 ? -2.059 -0.032 14.289 1 97.69 412 GLY A C 1
ATOM 3029 O O . GLY A 1 412 ? -1.199 -0.915 14.32 1 97.69 412 GLY A O 1
ATOM 3030 N N . ASP A 1 413 ? -2.119 1.153 15.047 1 98.12 413 ASP A N 1
ATOM 3031 C CA . ASP A 1 413 ? -1.007 1.442 15.945 1 98.12 413 ASP A CA 1
ATOM 3032 C C . ASP A 1 413 ? 0.302 1.583 15.172 1 98.12 413 ASP A C 1
ATOM 3034 O O . ASP A 1 413 ? 1.33 1.036 15.578 1 98.12 413 ASP A O 1
ATOM 3038 N N . VAL A 1 414 ? 0.233 2.281 14.047 1 98.69 414 VAL A N 1
ATOM 3039 C CA . VAL A 1 414 ? 1.372 2.465 13.156 1 98.69 414 VAL A CA 1
ATOM 3040 C C . VAL A 1 414 ? 1.885 3.898 13.258 1 98.69 414 VAL A C 1
ATOM 3042 O O . VAL A 1 414 ? 1.108 4.828 13.5 1 98.69 414 VAL A O 1
ATOM 3045 N N . ASN A 1 415 ? 3.184 4.055 13.102 1 98.81 415 ASN A N 1
ATOM 3046 C CA . ASN A 1 415 ? 3.852 5.344 13.25 1 98.81 415 ASN A CA 1
ATOM 3047 C C . ASN A 1 415 ? 4.848 5.586 12.117 1 98.81 415 ASN A C 1
ATOM 3049 O O . ASN A 1 415 ? 5.504 4.656 11.648 1 98.81 415 ASN A O 1
ATOM 3053 N N . ALA A 1 416 ? 4.945 6.809 11.711 1 98.88 416 ALA A N 1
ATOM 3054 C CA . ALA A 1 416 ? 5.965 7.246 10.766 1 98.88 416 ALA A CA 1
ATOM 3055 C C . ALA A 1 416 ? 6.496 8.633 11.133 1 98.88 416 ALA A C 1
ATOM 3057 O O . ALA A 1 416 ? 5.75 9.477 11.625 1 98.88 416 ALA A O 1
ATOM 3058 N N . CYS A 1 417 ? 7.762 8.867 10.922 1 98.94 417 CYS A N 1
ATOM 3059 C CA . CYS A 1 417 ? 8.398 10.141 11.242 1 98.94 417 CYS A CA 1
ATOM 3060 C C . CYS A 1 417 ? 9.461 10.492 10.211 1 98.94 417 CYS A C 1
ATOM 3062 O O . CYS A 1 417 ? 10.258 9.641 9.812 1 98.94 417 CYS A O 1
ATOM 3064 N N . LEU A 1 418 ? 9.414 11.695 9.695 1 98.94 418 LEU A N 1
ATOM 3065 C CA . LEU A 1 418 ? 10.414 12.258 8.797 1 98.94 418 LEU A CA 1
ATOM 3066 C C . LEU A 1 418 ? 11.227 13.336 9.492 1 98.94 418 LEU A C 1
ATOM 3068 O O . LEU A 1 418 ? 10.688 14.117 10.281 1 98.94 418 LEU A O 1
ATOM 3072 N N . ILE A 1 419 ? 12.5 13.375 9.234 1 98.94 419 ILE A N 1
ATOM 3073 C CA . ILE A 1 419 ? 13.352 14.5 9.609 1 98.94 419 ILE A CA 1
ATOM 3074 C C . ILE A 1 419 ? 13.789 15.25 8.352 1 98.94 419 ILE A C 1
ATOM 3076 O O . ILE A 1 419 ? 14.5 14.703 7.508 1 98.94 419 ILE A O 1
ATOM 3080 N N . LEU A 1 420 ? 13.359 16.5 8.25 1 98.94 420 LEU A N 1
ATOM 3081 C CA . LEU A 1 420 ? 13.633 17.359 7.098 1 98.94 420 LEU A CA 1
ATOM 3082 C C . LEU A 1 420 ? 14.594 18.484 7.469 1 98.94 420 LEU A C 1
ATOM 3084 O O . LEU A 1 420 ? 14.523 19.031 8.57 1 98.94 420 LEU A O 1
ATOM 3088 N N . LYS A 1 421 ? 15.422 18.844 6.551 1 98.88 421 LYS A N 1
ATOM 3089 C CA . LYS A 1 421 ? 16.422 19.875 6.793 1 98.88 421 LYS A CA 1
ATOM 3090 C C . LYS A 1 421 ? 16.359 20.953 5.703 1 98.88 421 LYS A C 1
ATOM 3092 O O . LYS A 1 421 ? 16.219 20.641 4.523 1 98.88 421 LYS A O 1
ATOM 3097 N N . ARG A 1 422 ? 16.562 22.141 6.102 1 98.56 422 ARG A N 1
ATOM 3098 C CA . ARG A 1 422 ? 16.656 23.266 5.164 1 98.56 422 ARG A CA 1
ATOM 3099 C C . ARG A 1 422 ? 17.844 23.094 4.223 1 98.56 422 ARG A C 1
ATOM 3101 O O . ARG A 1 422 ? 18.922 22.688 4.648 1 98.56 422 ARG A O 1
ATOM 3108 N N . TRP A 1 423 ? 17.562 23.359 2.965 1 97.25 423 TRP A N 1
ATOM 3109 C CA . TRP A 1 423 ? 18.656 23.328 2.008 1 97.25 423 TRP A CA 1
ATOM 3110 C C . TRP A 1 423 ? 19.484 24.594 2.098 1 97.25 423 TRP A C 1
ATOM 3112 O O . TRP A 1 423 ? 18.953 25.703 2.111 1 97.25 423 TRP A O 1
ATOM 3122 N N . GLN A 1 424 ? 20.828 24.453 2.287 1 90.25 424 GLN A N 1
ATOM 3123 C CA . GLN A 1 424 ? 21.734 25.578 2.346 1 90.25 424 GLN A CA 1
ATOM 3124 C C . GLN A 1 424 ? 22.719 25.547 1.181 1 90.25 424 GLN A C 1
ATOM 3126 O O . GLN A 1 424 ? 23.188 24.484 0.778 1 90.25 424 GLN A O 1
ATOM 3131 N N . MET B 1 1 ? 25.172 -2.336 4.945 1 63.75 1 MET B N 1
ATOM 3132 C CA . MET B 1 1 ? 25.219 -3.775 5.184 1 63.75 1 MET B CA 1
ATOM 3133 C C . MET B 1 1 ? 24.359 -4.527 4.172 1 63.75 1 MET B C 1
ATOM 3135 O O . MET B 1 1 ? 23.375 -3.984 3.664 1 63.75 1 MET B O 1
ATOM 3139 N N . ASN B 1 2 ? 24.969 -5.371 3.5 1 81.75 2 ASN B N 1
ATOM 3140 C CA . ASN B 1 2 ? 24.359 -6.242 2.496 1 81.75 2 ASN B CA 1
ATOM 3141 C C . ASN B 1 2 ? 24.094 -7.637 3.053 1 81.75 2 ASN B C 1
ATOM 3143 O O . ASN B 1 2 ? 24.859 -8.57 2.812 1 81.75 2 ASN B O 1
ATOM 3147 N N . HIS B 1 3 ? 22.891 -7.773 3.75 1 94.06 3 HIS B N 1
ATOM 3148 C CA . HIS B 1 3 ? 22.531 -9.016 4.418 1 94.06 3 HIS B CA 1
ATOM 3149 C C . HIS B 1 3 ? 21.938 -10.023 3.434 1 94.06 3 HIS B C 1
ATOM 3151 O O . HIS B 1 3 ? 21.266 -9.641 2.477 1 94.06 3 HIS B O 1
ATOM 3157 N N . ARG B 1 4 ? 22.297 -11.289 3.703 1 98.19 4 ARG B N 1
ATOM 3158 C CA . ARG B 1 4 ? 21.562 -12.336 2.996 1 98.19 4 ARG B CA 1
ATOM 3159 C C . ARG B 1 4 ? 20.172 -12.531 3.592 1 98.19 4 ARG B C 1
ATOM 3161 O O . ARG B 1 4 ? 20 -12.469 4.812 1 98.19 4 ARG B O 1
ATOM 3168 N N . VAL B 1 5 ? 19.156 -12.727 2.822 1 98.81 5 VAL B N 1
ATOM 3169 C CA . VAL B 1 5 ? 17.766 -12.852 3.262 1 98.81 5 VAL B CA 1
ATOM 3170 C C . VAL B 1 5 ? 17.25 -14.266 2.982 1 98.81 5 VAL B C 1
ATOM 3172 O O . VAL B 1 5 ? 17.344 -14.75 1.851 1 98.81 5 VAL B O 1
ATOM 3175 N N . VAL B 1 6 ? 16.703 -14.922 4.016 1 98.94 6 VAL B N 1
ATOM 3176 C CA . VAL B 1 6 ? 16.234 -16.297 3.891 1 98.94 6 VAL B CA 1
ATOM 3177 C C . VAL B 1 6 ? 14.773 -16.406 4.301 1 98.94 6 VAL B C 1
ATOM 3179 O O . VAL B 1 6 ? 14.219 -15.469 4.891 1 98.94 6 VAL B O 1
ATOM 3182 N N . ILE B 1 7 ? 14.172 -17.453 3.846 1 98.94 7 ILE B N 1
ATOM 3183 C CA . ILE B 1 7 ? 12.781 -17.75 4.172 1 98.94 7 ILE B CA 1
ATOM 3184 C C . ILE B 1 7 ? 12.727 -18.844 5.242 1 98.94 7 ILE B C 1
ATOM 3186 O O . ILE B 1 7 ? 13.227 -19.953 5.043 1 98.94 7 ILE B O 1
ATOM 3190 N N . THR B 1 8 ? 12.039 -18.516 6.375 1 98.94 8 THR B N 1
ATOM 3191 C CA . THR B 1 8 ? 12.102 -19.438 7.508 1 98.94 8 THR B CA 1
ATOM 3192 C C . THR B 1 8 ? 10.711 -19.953 7.863 1 98.94 8 THR B C 1
ATOM 3194 O O . THR B 1 8 ? 10.562 -20.844 8.695 1 98.94 8 THR B O 1
ATOM 3197 N N . GLY B 1 9 ? 9.68 -19.453 7.242 1 98.88 9 GLY B N 1
ATOM 3198 C CA . GLY B 1 9 ? 8.312 -19.891 7.492 1 98.88 9 GLY B CA 1
ATOM 3199 C C . GLY B 1 9 ? 7.395 -19.656 6.309 1 98.88 9 GLY B C 1
ATOM 3200 O O . GLY B 1 9 ? 7.617 -18.766 5.5 1 98.88 9 GLY B O 1
ATOM 3201 N N . LEU B 1 10 ? 6.375 -20.484 6.262 1 98.94 10 LEU B N 1
ATOM 3202 C CA . LEU B 1 10 ? 5.355 -20.422 5.223 1 98.94 10 LEU B CA 1
ATOM 3203 C C . LEU B 1 10 ? 3.955 -20.438 5.828 1 98.94 10 LEU B C 1
ATOM 3205 O O . LEU B 1 10 ? 3.721 -21.109 6.84 1 98.94 10 LEU B O 1
ATOM 3209 N N . GLY B 1 11 ? 3.049 -19.688 5.281 1 98.88 11 GLY B N 1
ATOM 3210 C CA . GLY B 1 11 ? 1.622 -19.719 5.559 1 98.88 11 GLY B CA 1
ATOM 3211 C C . GLY B 1 11 ? 0.767 -19.594 4.316 1 98.88 11 GLY B C 1
ATOM 3212 O O . GLY B 1 11 ? 1.106 -18.844 3.398 1 98.88 11 GLY B O 1
ATOM 3213 N N . ILE B 1 12 ? -0.391 -20.344 4.281 1 98.75 12 ILE B N 1
ATOM 3214 C CA . ILE B 1 12 ? -1.146 -20.359 3.033 1 98.75 12 ILE B CA 1
ATOM 3215 C C . ILE B 1 12 ? -2.621 -20.609 3.322 1 98.75 12 ILE B C 1
ATOM 3217 O O . ILE B 1 12 ? -2.957 -21.406 4.207 1 98.75 12 ILE B O 1
ATOM 3221 N N . ILE B 1 13 ? -3.457 -19.891 2.779 1 98.88 13 ILE B N 1
ATOM 3222 C CA . ILE B 1 13 ? -4.875 -20.125 2.547 1 98.88 13 ILE B CA 1
ATOM 3223 C C . ILE B 1 13 ? -5.172 -20.078 1.051 1 98.88 13 ILE B C 1
ATOM 3225 O O . ILE B 1 13 ? -5.152 -19 0.451 1 98.88 13 ILE B O 1
ATOM 3229 N N . ALA B 1 14 ? -5.352 -21.172 0.414 1 98.88 14 ALA B N 1
ATOM 3230 C CA . ALA B 1 14 ? -5.59 -21.281 -1.022 1 98.88 14 ALA B CA 1
ATOM 3231 C C . ALA B 1 14 ? -6.93 -21.969 -1.305 1 98.88 14 ALA B C 1
ATOM 3233 O O . ALA B 1 14 ? -7.523 -22.578 -0.412 1 98.88 14 ALA B O 1
ATOM 3234 N N . PRO B 1 15 ? -7.441 -21.828 -2.518 1 98.75 15 PRO B N 1
ATOM 3235 C CA . PRO B 1 15 ? -8.703 -22.484 -2.869 1 98.75 15 PRO B CA 1
ATOM 3236 C C . PRO B 1 15 ? -8.641 -24 -2.713 1 98.75 15 PRO B C 1
ATOM 3238 O O . PRO B 1 15 ? -9.656 -24.641 -2.453 1 98.75 15 PRO B O 1
ATOM 3241 N N . ASN B 1 16 ? -7.418 -24.578 -2.826 1 98.69 16 ASN B N 1
ATOM 3242 C CA . ASN B 1 16 ? -7.312 -26.047 -2.816 1 98.69 16 ASN B CA 1
ATOM 3243 C C . ASN B 1 16 ? -6.617 -26.547 -1.556 1 98.69 16 ASN B C 1
ATOM 3245 O O . ASN B 1 16 ? -6.371 -27.75 -1.413 1 98.69 16 ASN B O 1
ATOM 3249 N N . ALA B 1 17 ? -6.293 -25.656 -0.63 1 98.56 17 ALA B N 1
ATOM 3250 C CA . ALA B 1 17 ? -5.613 -26.094 0.587 1 98.56 17 ALA B CA 1
ATOM 3251 C C . ALA B 1 17 ? -5.59 -24.984 1.631 1 98.56 17 ALA B C 1
ATOM 3253 O O . ALA B 1 17 ? -5.457 -23.797 1.29 1 98.56 17 ALA B O 1
ATOM 3254 N N . ASN B 1 18 ? -5.594 -25.312 2.955 1 97.75 18 ASN B N 1
ATOM 3255 C CA . ASN B 1 18 ? -5.555 -24.328 4.031 1 97.75 18 ASN B CA 1
ATOM 3256 C C . ASN B 1 18 ? -4.359 -24.562 4.953 1 97.75 18 ASN B C 1
ATOM 3258 O O . ASN B 1 18 ? -4.371 -24.125 6.105 1 97.75 18 ASN B O 1
ATOM 3262 N N . SER B 1 19 ? -3.412 -25.359 4.484 1 98.06 19 SER B N 1
ATOM 3263 C CA . SER B 1 19 ? -2.141 -25.562 5.168 1 98.06 19 SER B CA 1
ATOM 3264 C C . SER B 1 19 ? -1.017 -25.844 4.176 1 98.06 19 SER B C 1
ATOM 3266 O O . SER B 1 19 ? -1.271 -26.234 3.035 1 98.06 19 SER B O 1
ATOM 3268 N N . VAL B 1 20 ? 0.182 -25.656 4.637 1 98.56 20 VAL B N 1
ATOM 3269 C CA . VAL B 1 20 ? 1.348 -25.812 3.773 1 98.56 20 VAL B CA 1
ATOM 3270 C C . VAL B 1 20 ? 1.462 -27.266 3.326 1 98.56 20 VAL B C 1
ATOM 3272 O O . VAL B 1 20 ? 1.742 -27.547 2.158 1 98.56 20 VAL B O 1
ATOM 3275 N N . GLU B 1 21 ? 1.202 -28.172 4.25 1 98.31 21 GLU B N 1
ATOM 3276 C CA . GLU B 1 21 ? 1.278 -29.594 3.934 1 98.31 21 GLU B CA 1
ATOM 3277 C C . GLU B 1 21 ? 0.233 -29.984 2.893 1 98.31 21 GLU B C 1
ATOM 3279 O O . GLU B 1 21 ? 0.539 -30.703 1.936 1 98.31 21 GLU B O 1
ATOM 3284 N N . HIS B 1 22 ? -0.982 -29.562 3.137 1 98.38 22 HIS B N 1
ATOM 3285 C CA . HIS B 1 22 ? -2.049 -29.875 2.189 1 98.38 22 HIS B CA 1
ATOM 3286 C C . HIS B 1 22 ? -1.803 -29.203 0.844 1 98.38 22 HIS B C 1
ATOM 3288 O O . HIS B 1 22 ? -2.156 -29.75 -0.203 1 98.38 22 HIS B O 1
ATOM 3294 N N . PHE B 1 23 ? -1.23 -28.047 0.89 1 98.88 23 PHE B N 1
ATOM 3295 C CA . PHE B 1 23 ? -0.932 -27.328 -0.343 1 98.88 23 PHE B CA 1
ATOM 3296 C C . PHE B 1 23 ? 0.127 -28.062 -1.155 1 98.88 23 PHE B C 1
ATOM 3298 O O . PHE B 1 23 ? -0.002 -28.203 -2.373 1 98.88 23 PHE B O 1
ATOM 3305 N N . GLU B 1 24 ? 1.203 -28.531 -0.498 1 98.81 24 GLU B N 1
ATOM 3306 C CA . GLU B 1 24 ? 2.197 -29.359 -1.185 1 98.81 24 GLU B CA 1
ATOM 3307 C C . GLU B 1 24 ? 1.549 -30.562 -1.86 1 98.81 24 GLU B C 1
ATOM 3309 O O . GLU B 1 24 ? 1.835 -30.859 -3.023 1 98.81 24 GLU B O 1
ATOM 3314 N N . SER B 1 25 ? 0.718 -31.203 -1.117 1 98.75 25 SER B N 1
ATOM 3315 C CA . SER B 1 25 ? 0.028 -32.375 -1.656 1 98.75 25 SER B CA 1
ATOM 3316 C C . SER B 1 25 ? -0.818 -32 -2.869 1 98.75 25 SER B C 1
ATOM 3318 O O . SER B 1 25 ? -0.817 -32.719 -3.875 1 98.75 25 SER B O 1
ATOM 3320 N N . ALA B 1 26 ? -1.54 -30.922 -2.77 1 98.81 26 ALA B N 1
ATOM 3321 C CA . ALA B 1 26 ? -2.389 -30.469 -3.869 1 98.81 26 ALA B CA 1
ATOM 3322 C C . ALA B 1 26 ? -1.557 -30.125 -5.102 1 98.81 26 ALA B C 1
ATOM 3324 O O . ALA B 1 26 ? -1.955 -30.422 -6.23 1 98.81 26 ALA B O 1
ATOM 3325 N N . LEU B 1 27 ? -0.432 -29.453 -4.902 1 98.75 27 LEU B N 1
ATOM 3326 C CA . LEU B 1 27 ? 0.463 -29.125 -6.008 1 98.75 27 LEU B CA 1
ATOM 3327 C C . LEU B 1 27 ? 0.967 -30.391 -6.691 1 98.75 27 LEU B C 1
ATOM 3329 O O . LEU B 1 27 ? 0.943 -30.5 -7.918 1 98.75 27 LEU B O 1
ATOM 3333 N N . ARG B 1 28 ? 1.403 -31.375 -5.926 1 98.56 28 ARG B N 1
ATOM 3334 C CA . ARG B 1 28 ? 1.98 -32.625 -6.445 1 98.56 28 ARG B CA 1
ATOM 3335 C C . ARG B 1 28 ? 0.941 -33.406 -7.215 1 98.56 28 ARG B C 1
ATOM 3337 O O . ARG B 1 28 ? 1.253 -34.031 -8.242 1 98.56 28 ARG B O 1
ATOM 3344 N N . GLN B 1 29 ? -0.268 -33.406 -6.73 1 98.44 29 GLN B N 1
ATOM 3345 C CA . GLN B 1 29 ? -1.304 -34.281 -7.273 1 98.44 29 GLN B CA 1
ATOM 3346 C C . GLN B 1 29 ? -2.129 -33.562 -8.336 1 98.44 29 GLN B C 1
ATOM 3348 O O . GLN B 1 29 ? -2.979 -34.188 -8.992 1 98.44 29 GLN B O 1
ATOM 3353 N N . GLY B 1 30 ? -1.896 -32.312 -8.5 1 98.25 30 GLY B N 1
ATOM 3354 C CA . GLY B 1 30 ? -2.658 -31.562 -9.469 1 98.25 30 GLY B CA 1
ATOM 3355 C C . GLY B 1 30 ? -4.113 -31.375 -9.078 1 98.25 30 GLY B C 1
ATOM 3356 O O . GLY B 1 30 ? -5.012 -31.531 -9.906 1 98.25 30 GLY B O 1
ATOM 3357 N N . ILE B 1 31 ? -4.375 -31 -7.848 1 98.31 31 ILE B N 1
ATOM 3358 C CA . ILE B 1 31 ? -5.738 -30.812 -7.359 1 98.31 31 ILE B CA 1
ATOM 3359 C C . ILE B 1 31 ? -6.184 -29.375 -7.594 1 98.31 31 ILE B C 1
ATOM 3361 O O . ILE B 1 31 ? -5.578 -28.438 -7.066 1 98.31 31 ILE B O 1
ATOM 3365 N N . SER B 1 32 ? -7.258 -29.219 -8.344 1 98.44 32 SER B N 1
ATOM 3366 C CA . SER B 1 32 ? -7.836 -27.891 -8.602 1 98.44 32 SER B CA 1
ATOM 3367 C C . SER B 1 32 ? -8.742 -27.453 -7.461 1 98.44 32 SER B C 1
ATOM 3369 O O . SER B 1 32 ? -9.477 -28.266 -6.895 1 98.44 32 SER B O 1
ATOM 3371 N N . GLY B 1 33 ? -8.648 -26.125 -7.129 1 98.62 33 GLY B N 1
ATOM 3372 C CA . GLY B 1 33 ? -9.523 -25.547 -6.121 1 98.62 33 GLY B CA 1
ATOM 3373 C C . GLY B 1 33 ? -10.672 -24.766 -6.711 1 98.62 33 GLY B C 1
ATOM 3374 O O . GLY B 1 33 ? -11.383 -24.047 -5.988 1 98.62 33 GLY B O 1
ATOM 3375 N N . ILE B 1 34 ? -10.938 -24.812 -8.016 1 98.44 34 ILE B N 1
ATOM 3376 C CA . ILE B 1 34 ? -11.953 -24.031 -8.711 1 98.44 34 ILE B CA 1
ATOM 3377 C C . ILE B 1 34 ? -13.305 -24.734 -8.617 1 98.44 34 ILE B C 1
ATOM 3379 O O . ILE B 1 34 ? -13.391 -25.938 -8.805 1 98.44 34 ILE B O 1
ATOM 3383 N N . ARG B 1 35 ? -14.32 -23.984 -8.289 1 97.69 35 ARG B N 1
ATOM 3384 C CA . ARG B 1 35 ? -15.672 -24.5 -8.141 1 97.69 35 ARG B CA 1
ATOM 3385 C C . ARG B 1 35 ? -16.688 -23.578 -8.789 1 97.69 35 ARG B C 1
ATOM 3387 O O . ARG B 1 35 ? -16.391 -22.406 -9.07 1 97.69 35 ARG B O 1
ATOM 3394 N N . HIS B 1 36 ? -17.844 -24.156 -9.039 1 97.5 36 HIS B N 1
ATOM 3395 C CA . HIS B 1 36 ? -18.969 -23.344 -9.477 1 97.5 36 HIS B CA 1
ATOM 3396 C C . HIS B 1 36 ? -19.484 -22.469 -8.336 1 97.5 36 HIS B C 1
ATOM 3398 O O . HIS B 1 36 ? -19.547 -22.906 -7.188 1 97.5 36 HIS B O 1
ATOM 3404 N N . HIS B 1 37 ? -19.875 -21.219 -8.656 1 96 37 HIS B N 1
ATOM 3405 C CA . HIS B 1 37 ? -20.438 -20.297 -7.68 1 96 37 HIS B CA 1
ATOM 3406 C C . HIS B 1 37 ? -21.828 -19.828 -8.094 1 96 37 HIS B C 1
ATOM 3408 O O . HIS B 1 37 ? -21.953 -18.906 -8.898 1 96 37 HIS B O 1
ATOM 3414 N N . SER B 1 38 ? -22.812 -20.281 -7.438 1 95.94 38 SER B N 1
ATOM 3415 C CA . SER B 1 38 ? -24.203 -19.984 -7.77 1 95.94 38 SER B CA 1
ATOM 3416 C C . SER B 1 38 ? -24.5 -18.5 -7.582 1 95.94 38 SER B C 1
ATOM 3418 O O . SER B 1 38 ? -25.344 -17.922 -8.297 1 95.94 38 SER B O 1
ATOM 3420 N N . SER B 1 39 ? -23.844 -17.875 -6.625 1 95.25 39 SER B N 1
ATOM 3421 C CA . SER B 1 39 ? -24.078 -16.469 -6.379 1 95.25 39 SER B CA 1
ATOM 3422 C C . SER B 1 39 ? -23.703 -15.617 -7.59 1 95.25 39 SER B C 1
ATOM 3424 O O . SER B 1 39 ? -24.359 -14.625 -7.891 1 95.25 39 SER B O 1
ATOM 3426 N N . LEU B 1 40 ? -22.609 -15.984 -8.242 1 97.56 40 LEU B N 1
ATOM 3427 C CA . LEU B 1 40 ? -22.219 -15.266 -9.453 1 97.56 40 LEU B CA 1
ATOM 3428 C C . LEU B 1 40 ? -23.266 -15.438 -10.539 1 97.56 40 LEU B C 1
ATOM 3430 O O . LEU B 1 40 ? -23.562 -14.492 -11.281 1 97.56 40 LEU B O 1
ATOM 3434 N N . GLN B 1 41 ? -23.781 -16.625 -10.633 1 96.06 41 GLN B N 1
ATOM 3435 C CA . GLN B 1 41 ? -24.859 -16.891 -11.586 1 96.06 41 GLN B CA 1
ATOM 3436 C C . GLN B 1 41 ? -26.078 -16.031 -11.297 1 96.06 41 GLN B C 1
ATOM 3438 O O . GLN B 1 41 ? -26.656 -15.43 -12.211 1 96.06 41 GLN B O 1
ATOM 3443 N N . GLN B 1 42 ? -26.453 -15.938 -10.07 1 97.44 42 GLN B N 1
ATOM 3444 C CA . GLN B 1 42 ? -27.625 -15.164 -9.656 1 97.44 42 GLN B CA 1
ATOM 3445 C C . GLN B 1 42 ? -27.438 -13.68 -9.953 1 97.44 42 GLN B C 1
ATOM 3447 O O . GLN B 1 42 ? -28.406 -12.961 -10.219 1 97.44 42 GLN B O 1
ATOM 3452 N N . LEU B 1 43 ? -26.234 -13.227 -9.93 1 97.88 43 LEU B N 1
ATOM 3453 C CA . LEU B 1 43 ? -25.922 -11.82 -10.164 1 97.88 43 LEU B CA 1
ATOM 3454 C C . LEU B 1 43 ? -25.625 -11.57 -11.641 1 97.88 43 LEU B C 1
ATOM 3456 O O . LEU B 1 43 ? -25.156 -10.492 -12.008 1 97.88 43 LEU B O 1
ATOM 3460 N N . ASN B 1 44 ? -25.812 -12.523 -12.5 1 97.25 44 ASN B N 1
ATOM 3461 C CA . ASN B 1 44 ? -25.766 -12.438 -13.961 1 97.25 44 ASN B CA 1
ATOM 3462 C C . ASN B 1 44 ? -24.328 -12.258 -14.453 1 97.25 44 ASN B C 1
ATOM 3464 O O . ASN B 1 44 ? -24.094 -11.539 -15.43 1 97.25 44 ASN B O 1
ATOM 3468 N N . PHE B 1 45 ? -23.438 -12.836 -13.703 1 98 45 PHE B N 1
ATOM 3469 C CA . PHE B 1 45 ? -22.062 -12.891 -14.211 1 98 45 PHE B CA 1
ATOM 3470 C C . PHE B 1 45 ? -21.969 -13.852 -15.391 1 98 45 PHE B C 1
ATOM 3472 O O . PHE B 1 45 ? -22.609 -14.898 -15.406 1 98 45 PHE B O 1
ATOM 3479 N N . LEU B 1 46 ? -21.094 -13.492 -16.375 1 97.12 46 LEU B N 1
ATOM 3480 C CA . LEU B 1 46 ? -20.766 -14.445 -17.422 1 97.12 46 LEU B CA 1
ATOM 3481 C C . LEU B 1 46 ? -19.922 -15.586 -16.859 1 97.12 46 LEU B C 1
ATOM 3483 O O . LEU B 1 46 ? -20.141 -16.75 -17.203 1 97.12 46 LEU B O 1
ATOM 3487 N N . CYS B 1 47 ? -18.891 -15.234 -16.094 1 98 47 CYS B N 1
ATOM 3488 C CA . CYS B 1 47 ? -18.062 -16.219 -15.391 1 98 47 CYS B CA 1
ATOM 3489 C C . CYS B 1 47 ? -18.75 -16.672 -14.102 1 98 47 CYS B C 1
ATOM 3491 O O . CYS B 1 47 ? -18.969 -15.859 -13.195 1 98 47 CYS B O 1
ATOM 3493 N N . GLN B 1 48 ? -18.984 -17.906 -13.992 1 98.19 48 GLN B N 1
ATOM 3494 C CA . GLN B 1 48 ? -19.719 -18.406 -12.836 1 98.19 48 GLN B CA 1
ATOM 3495 C C . GLN B 1 48 ? -18.891 -19.406 -12.031 1 98.19 48 GLN B C 1
ATOM 3497 O O . GLN B 1 48 ? -19.438 -20.234 -11.305 1 98.19 48 GLN B O 1
ATOM 3502 N N . VAL B 1 49 ? -17.578 -19.438 -12.211 1 98.25 49 VAL B N 1
ATOM 3503 C CA . VAL B 1 49 ? -16.656 -20.281 -11.469 1 98.25 49 VAL B CA 1
ATOM 3504 C C . VAL B 1 49 ? -15.617 -19.406 -10.758 1 98.25 49 VAL B C 1
ATOM 3506 O O . VAL B 1 49 ? -15.383 -18.266 -11.172 1 98.25 49 VAL B O 1
ATOM 3509 N N . ALA B 1 50 ? -15.055 -19.828 -9.656 1 98.62 50 ALA B N 1
ATOM 3510 C CA . ALA B 1 50 ? -14.031 -19.109 -8.906 1 98.62 50 ALA B CA 1
ATOM 3511 C C . ALA B 1 50 ? -13.281 -20.047 -7.961 1 98.62 50 ALA B C 1
ATOM 3513 O O . ALA B 1 50 ? -13.781 -21.125 -7.625 1 98.62 50 ALA B O 1
ATOM 3514 N N . GLY B 1 51 ? -12.047 -19.703 -7.688 1 98.62 51 GLY B N 1
ATOM 3515 C CA . GLY B 1 51 ? -11.32 -20.359 -6.613 1 98.62 51 GLY B CA 1
ATOM 3516 C C . GLY B 1 51 ? -11.492 -19.672 -5.27 1 98.62 51 GLY B C 1
ATOM 3517 O O . GLY B 1 51 ? -10.82 -18.688 -4.977 1 98.62 51 GLY B O 1
ATOM 3518 N N . THR B 1 52 ? -12.328 -20.203 -4.371 1 98.25 52 THR B N 1
ATOM 3519 C CA . THR B 1 52 ? -12.547 -19.641 -3.043 1 98.25 52 THR B CA 1
ATOM 3520 C C . THR B 1 52 ? -12.125 -20.641 -1.962 1 98.25 52 THR B C 1
ATOM 3522 O O . THR B 1 52 ? -12.57 -21.781 -1.959 1 98.25 52 THR B O 1
ATOM 3525 N N . PRO B 1 53 ? -11.25 -20.156 -1.036 1 98.44 53 PRO B N 1
ATOM 3526 C CA . PRO B 1 53 ? -10.883 -21.062 0.053 1 98.44 53 PRO B CA 1
ATOM 3527 C C . PRO B 1 53 ? -12.094 -21.562 0.832 1 98.44 53 PRO B C 1
ATOM 3529 O O . PRO B 1 53 ? -13.047 -20.812 1.065 1 98.44 53 PRO B O 1
ATOM 3532 N N . GLN B 1 54 ? -12 -22.828 1.226 1 97 54 GLN B N 1
ATOM 3533 C CA . GLN B 1 54 ? -13.102 -23.453 1.95 1 97 54 GLN B CA 1
ATOM 3534 C C . GLN B 1 54 ? -12.711 -23.734 3.396 1 97 54 GLN B C 1
ATOM 3536 O O . GLN B 1 54 ? -11.547 -24.031 3.688 1 97 54 GLN B O 1
ATOM 3541 N N . GLY B 1 55 ? -13.641 -23.594 4.281 1 96.38 55 GLY B N 1
ATOM 3542 C CA . GLY B 1 55 ? -13.469 -24.047 5.652 1 96.38 55 GLY B CA 1
ATOM 3543 C C . GLY B 1 55 ? -12.586 -23.125 6.477 1 96.38 55 GLY B C 1
ATOM 3544 O O . GLY B 1 55 ? -12.141 -23.484 7.562 1 96.38 55 GLY B O 1
ATOM 3545 N N . VAL B 1 56 ? -12.328 -21.938 6.066 1 97.62 56 VAL B N 1
ATOM 3546 C CA . VAL B 1 56 ? -11.383 -21.047 6.738 1 97.62 56 VAL B CA 1
ATOM 3547 C C . VAL B 1 56 ? -11.984 -20.547 8.055 1 97.62 56 VAL B C 1
ATOM 3549 O O . VAL B 1 56 ? -11.273 -20.359 9.039 1 97.62 56 VAL B O 1
ATOM 3552 N N . GLU B 1 57 ? -13.289 -20.328 8.086 1 95.75 57 GLU B N 1
ATOM 3553 C CA . GLU B 1 57 ? -13.953 -19.844 9.289 1 95.75 57 GLU B CA 1
ATOM 3554 C C . GLU B 1 57 ? -13.766 -20.812 10.453 1 95.75 57 GLU B C 1
ATOM 3556 O O . GLU B 1 57 ? -13.617 -20.391 11.602 1 95.75 57 GLU B O 1
ATOM 3561 N N . ALA B 1 58 ? -13.875 -22.078 10.148 1 96.94 58 ALA B N 1
ATOM 3562 C CA . ALA B 1 58 ? -13.68 -23.094 11.188 1 96.94 58 ALA B CA 1
ATOM 3563 C C . ALA B 1 58 ? -12.258 -23.047 11.734 1 96.94 58 ALA B C 1
ATOM 3565 O O . ALA B 1 58 ? -12.055 -23.203 12.945 1 96.94 58 ALA B O 1
ATOM 3566 N N . ILE B 1 59 ? -11.297 -22.875 10.898 1 97.19 59 ILE B N 1
ATOM 3567 C CA . ILE B 1 59 ? -9.906 -22.766 11.336 1 97.19 59 ILE B CA 1
ATOM 3568 C C . ILE B 1 59 ? -9.727 -21.516 12.18 1 97.19 59 ILE B C 1
ATOM 3570 O O . ILE B 1 59 ? -9.109 -21.547 13.242 1 97.19 59 ILE B O 1
ATOM 3574 N N . ALA B 1 60 ? -10.266 -20.391 11.688 1 96.88 60 ALA B N 1
ATOM 3575 C CA . ALA B 1 60 ? -10.156 -19.109 12.391 1 96.88 60 ALA B CA 1
ATOM 3576 C C . ALA B 1 60 ? -10.742 -19.203 13.797 1 96.88 60 ALA B C 1
ATOM 3578 O O . ALA B 1 60 ? -10.211 -18.594 14.734 1 96.88 60 ALA B O 1
ATOM 3579 N N . SER B 1 61 ? -11.805 -19.969 14.008 1 95.62 61 SER B N 1
ATOM 3580 C CA . SER B 1 61 ? -12.453 -20.078 15.305 1 95.62 61 SER B CA 1
ATOM 3581 C C . SER B 1 61 ? -11.578 -20.844 16.297 1 95.62 61 SER B C 1
ATOM 3583 O O . SER B 1 61 ? -11.734 -20.703 17.516 1 95.62 61 SER B O 1
ATOM 3585 N N . ARG B 1 62 ? -10.68 -21.641 15.781 1 94.25 62 ARG B N 1
ATOM 3586 C CA . ARG B 1 62 ? -9.742 -22.359 16.641 1 94.25 62 ARG B CA 1
ATOM 3587 C C . ARG B 1 62 ? -8.531 -21.5 16.953 1 94.25 62 ARG B C 1
ATOM 3589 O O . ARG B 1 62 ? -7.906 -21.672 18.016 1 94.25 62 ARG B O 1
ATOM 3596 N N . TYR B 1 63 ? -8.25 -20.594 16.016 1 94.81 63 TYR B N 1
ATOM 3597 C CA . TYR B 1 63 ? -7.047 -19.781 16.172 1 94.81 63 TYR B CA 1
ATOM 3598 C C . TYR B 1 63 ? -7.348 -18.531 16.984 1 94.81 63 TYR B C 1
ATOM 3600 O O . TYR B 1 63 ? -6.492 -18.031 17.719 1 94.81 63 TYR B O 1
ATOM 3608 N N . PHE B 1 64 ? -8.547 -17.969 16.828 1 94.81 64 PHE B N 1
ATOM 3609 C CA . PHE B 1 64 ? -8.875 -16.656 17.344 1 94.81 64 PHE B CA 1
ATOM 3610 C C . PHE B 1 64 ? -10.133 -16.703 18.203 1 94.81 64 PHE B C 1
ATOM 3612 O O . PHE B 1 64 ? -11.07 -17.453 17.891 1 94.81 64 PHE B O 1
ATOM 3619 N N . SER B 1 65 ? -10.219 -15.883 19.266 1 92.75 65 SER B N 1
ATOM 3620 C CA . SER B 1 65 ? -11.438 -15.711 20.047 1 92.75 65 SER B CA 1
ATOM 3621 C C . SER B 1 65 ? -12.531 -15.031 19.219 1 92.75 65 SER B C 1
ATOM 3623 O O . SER B 1 65 ? -12.258 -14.492 18.141 1 92.75 65 SER B O 1
ATOM 3625 N N . GLU B 1 66 ? -13.711 -15.086 19.719 1 92.44 66 GLU B N 1
ATOM 3626 C CA . GLU B 1 66 ? -14.82 -14.398 19.062 1 92.44 66 GLU B CA 1
ATOM 3627 C C . GLU B 1 66 ? -14.547 -12.898 18.953 1 92.44 66 GLU B C 1
ATOM 3629 O O . GLU B 1 66 ? -14.844 -12.281 17.922 1 92.44 66 GLU B O 1
ATOM 3634 N N . GLU B 1 67 ? -13.977 -12.359 19.953 1 89.81 67 GLU B N 1
ATOM 3635 C CA . GLU B 1 67 ? -13.648 -10.938 19.969 1 89.81 67 GLU B CA 1
ATOM 3636 C C . GLU B 1 67 ? -12.617 -10.602 18.891 1 89.81 67 GLU B C 1
ATOM 3638 O O . GLU B 1 67 ? -12.742 -9.578 18.203 1 89.81 67 GLU B O 1
ATOM 3643 N N . GLN B 1 68 ? -11.68 -11.438 18.719 1 90.81 68 GLN B N 1
ATOM 3644 C CA . GLN B 1 68 ? -10.625 -11.219 17.719 1 90.81 68 GLN B CA 1
ATOM 3645 C C . GLN B 1 68 ? -11.18 -11.328 16.312 1 90.81 68 GLN B C 1
ATOM 3647 O O . GLN B 1 68 ? -10.68 -10.68 15.391 1 90.81 68 GLN B O 1
ATOM 3652 N N . ARG B 1 69 ? -12.172 -12.125 16.141 1 94 69 ARG B N 1
ATOM 3653 C CA . ARG B 1 69 ? -12.719 -12.359 14.812 1 94 69 ARG B CA 1
ATOM 3654 C C . ARG B 1 69 ? -13.727 -11.273 14.438 1 94 69 ARG B C 1
ATOM 3656 O O . ARG B 1 69 ? -14.078 -11.125 13.266 1 94 69 ARG B O 1
ATOM 3663 N N . LEU B 1 70 ? -14.094 -10.57 15.539 1 87.38 70 LEU B N 1
ATOM 3664 C CA . LEU B 1 70 ? -15.055 -9.492 15.289 1 87.38 70 LEU B CA 1
ATOM 3665 C C . LEU B 1 70 ? -14.469 -8.453 14.344 1 87.38 70 LEU B C 1
ATOM 3667 O O . LEU B 1 70 ? -13.328 -8.008 14.523 1 87.38 70 LEU B O 1
ATOM 3671 N N . GLY B 1 71 ? -15.133 -8.164 13.289 1 89.25 71 GLY B N 1
ATOM 3672 C CA . GLY B 1 71 ? -14.711 -7.113 12.375 1 89.25 71 GLY B CA 1
ATOM 3673 C C . GLY B 1 71 ? -13.773 -7.605 11.289 1 89.25 71 GLY B C 1
ATOM 3674 O O . GLY B 1 71 ? -13.117 -6.805 10.617 1 89.25 71 GLY B O 1
ATOM 3675 N N . MET B 1 72 ? -13.609 -8.906 11.227 1 96.06 72 MET B N 1
ATOM 3676 C CA . MET B 1 72 ? -12.766 -9.398 10.141 1 96.06 72 MET B CA 1
ATOM 3677 C C . MET B 1 72 ? -13.578 -9.617 8.875 1 96.06 72 MET B C 1
ATOM 3679 O O . MET B 1 72 ? -14.617 -10.273 8.898 1 96.06 72 MET B O 1
ATOM 3683 N N . ASN B 1 73 ? -13.164 -8.961 7.828 1 96.81 73 ASN B N 1
ATOM 3684 C CA . ASN B 1 73 ? -13.664 -9.367 6.52 1 96.81 73 ASN B CA 1
ATOM 3685 C C . ASN B 1 73 ? -12.93 -10.594 5.996 1 96.81 73 ASN B C 1
ATOM 3687 O O . ASN B 1 73 ? -12.117 -11.188 6.707 1 96.81 73 ASN B O 1
ATOM 3691 N N . SER B 1 74 ? -13.227 -11.055 4.797 1 96.19 74 SER B N 1
ATOM 3692 C CA . SER B 1 74 ? -12.664 -12.297 4.27 1 96.19 74 SER B CA 1
ATOM 3693 C C . SER B 1 74 ? -11.148 -12.188 4.113 1 96.19 74 SER B C 1
ATOM 3695 O O . SER B 1 74 ? -10.414 -13.102 4.504 1 96.19 74 SER B O 1
ATOM 3697 N N . SER B 1 75 ? -10.656 -11.094 3.553 1 97.88 75 SER B N 1
ATOM 3698 C CA . SER B 1 75 ? -9.227 -10.914 3.357 1 97.88 75 SER B CA 1
ATOM 3699 C C . SER B 1 75 ? -8.477 -10.93 4.688 1 97.88 75 SER B C 1
ATOM 3701 O O . SER B 1 75 ? -7.41 -11.531 4.801 1 97.88 75 SER B O 1
ATOM 3703 N N . MET B 1 76 ? -9.031 -10.234 5.672 1 98.19 76 MET B N 1
ATOM 3704 C CA . MET B 1 76 ? -8.422 -10.188 6.996 1 98.19 76 MET B CA 1
ATOM 3705 C C . MET B 1 76 ? -8.336 -11.586 7.602 1 98.19 76 MET B C 1
ATOM 3707 O O . MET B 1 76 ? -7.32 -11.945 8.203 1 98.19 76 MET B O 1
ATOM 3711 N N . MET B 1 77 ? -9.414 -12.305 7.445 1 98.25 77 MET B N 1
ATOM 3712 C CA . MET B 1 77 ? -9.445 -13.656 8 1 98.25 77 MET B CA 1
ATOM 3713 C C . MET B 1 77 ? -8.406 -14.547 7.336 1 98.25 77 MET B C 1
ATOM 3715 O O . MET B 1 77 ? -7.668 -15.266 8.016 1 98.25 77 MET B O 1
ATOM 3719 N N . TYR B 1 78 ? -8.352 -14.531 5.973 1 98.81 78 TYR B N 1
ATOM 3720 C CA . TYR B 1 78 ? -7.367 -15.32 5.242 1 98.81 78 TYR B CA 1
ATOM 3721 C C . TYR B 1 78 ? -5.953 -14.953 5.664 1 98.81 78 TYR B C 1
ATOM 3723 O O . TYR B 1 78 ? -5.133 -15.828 5.949 1 98.81 78 TYR B O 1
ATOM 3731 N N . ALA B 1 79 ? -5.68 -13.664 5.73 1 98.81 79 ALA B N 1
ATOM 3732 C CA . ALA B 1 79 ? -4.348 -13.18 6.09 1 98.81 79 ALA B CA 1
ATOM 3733 C C . ALA B 1 79 ? -3.982 -13.586 7.516 1 98.81 79 ALA B C 1
ATOM 3735 O O . ALA B 1 79 ? -2.838 -13.953 7.789 1 98.81 79 ALA B O 1
ATOM 3736 N N . SER B 1 80 ? -4.914 -13.469 8.406 1 98.31 80 SER B N 1
ATOM 3737 C CA . SER B 1 80 ? -4.66 -13.758 9.812 1 98.31 80 SER B CA 1
ATOM 3738 C C . SER B 1 80 ? -4.328 -15.234 10.023 1 98.31 80 SER B C 1
ATOM 3740 O O . SER B 1 80 ? -3.381 -15.57 10.734 1 98.31 80 SER B O 1
ATOM 3742 N N . VAL B 1 81 ? -5.125 -16.109 9.43 1 98.69 81 VAL B N 1
ATOM 3743 C CA . VAL B 1 81 ? -4.875 -17.531 9.562 1 98.69 81 VAL B CA 1
ATOM 3744 C C . VAL B 1 81 ? -3.527 -17.891 8.93 1 98.69 81 VAL B C 1
ATOM 3746 O O . VAL B 1 81 ? -2.717 -18.578 9.547 1 98.69 81 VAL B O 1
ATOM 3749 N N . ALA B 1 82 ? -3.279 -17.375 7.727 1 98.94 82 ALA B N 1
ATOM 3750 C CA . ALA B 1 82 ? -2.006 -17.625 7.059 1 98.94 82 ALA B CA 1
ATOM 3751 C C . ALA B 1 82 ? -0.837 -17.094 7.887 1 98.94 82 ALA B C 1
ATOM 3753 O O . ALA B 1 82 ? 0.231 -17.719 7.926 1 98.94 82 ALA B O 1
ATOM 3754 N N . ALA B 1 83 ? -1.033 -15.984 8.516 1 98.81 83 ALA B N 1
ATOM 3755 C CA . ALA B 1 83 ? 0.023 -15.359 9.312 1 98.81 83 ALA B CA 1
ATOM 3756 C C . ALA B 1 83 ? 0.359 -16.203 10.539 1 98.81 83 ALA B C 1
ATOM 3758 O O . ALA B 1 83 ? 1.532 -16.375 10.875 1 98.81 83 ALA B O 1
ATOM 3759 N N . VAL B 1 84 ? -0.638 -16.672 11.242 1 97.81 84 VAL B N 1
ATOM 3760 C CA . VAL B 1 84 ? -0.412 -17.5 12.414 1 97.81 84 VAL B CA 1
ATOM 3761 C C . VAL B 1 84 ? 0.309 -18.781 12.008 1 97.81 84 VAL B C 1
ATOM 3763 O O . VAL B 1 84 ? 1.259 -19.203 12.672 1 97.81 84 VAL B O 1
ATOM 3766 N N . ASP B 1 85 ? -0.139 -19.391 10.914 1 98.62 85 ASP B N 1
ATOM 3767 C CA . ASP B 1 85 ? 0.514 -20.609 10.422 1 98.62 85 ASP B CA 1
ATOM 3768 C C . ASP B 1 85 ? 1.964 -20.328 10.031 1 98.62 85 ASP B C 1
ATOM 3770 O O . ASP B 1 85 ? 2.854 -21.125 10.328 1 98.62 85 ASP B O 1
ATOM 3774 N N . CYS B 1 86 ? 2.189 -19.234 9.359 1 98.81 86 CYS B N 1
ATOM 3775 C CA . CYS B 1 86 ? 3.539 -18.844 8.969 1 98.81 86 CYS B CA 1
ATOM 3776 C C . CYS B 1 86 ? 4.418 -18.609 10.188 1 98.81 86 CYS B C 1
ATOM 3778 O O . CYS B 1 86 ? 5.57 -19.047 10.219 1 98.81 86 CYS B O 1
ATOM 3780 N N . TRP B 1 87 ? 3.873 -17.906 11.172 1 98.19 87 TRP B N 1
ATOM 3781 C CA . TRP B 1 87 ? 4.543 -17.609 12.43 1 98.19 87 TRP B CA 1
ATOM 3782 C C . TRP B 1 87 ? 4.957 -18.891 13.148 1 98.19 87 TRP B C 1
ATOM 3784 O O . TRP B 1 87 ? 6.105 -19.016 13.578 1 98.19 87 TRP B O 1
ATOM 3794 N N . ARG B 1 88 ? 4.055 -19.844 13.234 1 97.69 88 ARG B N 1
ATOM 3795 C CA . ARG B 1 88 ? 4.328 -21.125 13.867 1 97.69 88 ARG B CA 1
ATOM 3796 C C . ARG B 1 88 ? 5.344 -21.922 13.062 1 97.69 88 ARG B C 1
ATOM 3798 O O . ARG B 1 88 ? 6.246 -22.547 13.625 1 97.69 88 ARG B O 1
ATOM 3805 N N . ASP B 1 89 ? 5.16 -21.891 11.773 1 98.69 89 ASP B N 1
ATOM 3806 C CA . ASP B 1 89 ? 6.07 -22.625 10.898 1 98.69 89 ASP B CA 1
ATOM 3807 C C . ASP B 1 89 ? 7.496 -22.094 11.016 1 98.69 89 ASP B C 1
ATOM 3809 O O . ASP B 1 89 ? 8.461 -22.828 10.844 1 98.69 89 ASP B O 1
ATOM 3813 N N . ALA B 1 90 ? 7.652 -20.844 11.281 1 98.56 90 ALA B N 1
ATOM 3814 C CA . ALA B 1 90 ? 8.961 -20.219 11.445 1 98.56 90 ALA B CA 1
ATOM 3815 C C . ALA B 1 90 ? 9.562 -20.547 12.797 1 98.56 90 ALA B C 1
ATOM 3817 O O . ALA B 1 90 ? 10.711 -20.188 13.086 1 98.56 90 ALA B O 1
ATOM 3818 N N . GLY B 1 91 ? 8.836 -21.141 13.672 1 97.81 91 GLY B N 1
ATOM 3819 C CA . GLY B 1 91 ? 9.359 -21.609 14.938 1 97.81 91 GLY B CA 1
ATOM 3820 C C . GLY B 1 91 ? 8.961 -20.734 16.109 1 97.81 91 GLY B C 1
ATOM 3821 O O . GLY B 1 91 ? 9.477 -20.891 17.219 1 97.81 91 GLY B O 1
ATOM 3822 N N . PHE B 1 92 ? 8.062 -19.812 15.938 1 96.12 92 PHE B N 1
ATOM 3823 C CA . PHE B 1 92 ? 7.617 -18.938 17.016 1 96.12 92 PHE B CA 1
ATOM 3824 C C . PHE B 1 92 ? 6.328 -19.453 17.641 1 96.12 92 PHE B C 1
ATOM 3826 O O . PHE B 1 92 ? 5.543 -20.141 16.969 1 96.12 92 PHE B O 1
ATOM 3833 N N . GLU B 1 93 ? 6.113 -19.141 18.875 1 92.62 93 GLU B N 1
ATOM 3834 C CA . GLU B 1 93 ? 4.914 -19.562 19.594 1 92.62 93 GLU B CA 1
ATOM 3835 C C . GLU B 1 93 ? 3.779 -18.562 19.422 1 92.62 93 GLU B C 1
ATOM 3837 O O . GLU B 1 93 ? 4.012 -17.344 19.422 1 92.62 93 GLU B O 1
ATOM 3842 N N . TYR B 1 94 ? 2.658 -19.047 19.172 1 91.25 94 TYR B N 1
ATOM 3843 C CA . TYR B 1 94 ? 1.447 -18.234 19.156 1 91.25 94 TYR B CA 1
ATOM 3844 C C . TYR B 1 94 ? 0.418 -18.766 20.141 1 91.25 94 TYR B C 1
ATOM 3846 O O . TYR B 1 94 ? 0.149 -19.969 20.172 1 91.25 94 TYR B O 1
ATOM 3854 N N . SER B 1 95 ? -0.048 -17.906 21.047 1 83.5 95 SER B N 1
ATOM 3855 C CA . SER B 1 95 ? -1.124 -18.266 21.953 1 83.5 95 SER B CA 1
ATOM 3856 C C . SER B 1 95 ? -2.295 -17.297 21.844 1 83.5 95 SER B C 1
ATOM 3858 O O . SER B 1 95 ? -2.107 -16.078 21.906 1 83.5 95 SER B O 1
ATOM 3860 N N . GLN B 1 96 ? -3.412 -17.938 21.625 1 72.88 96 GLN B N 1
ATOM 3861 C CA . GLN B 1 96 ? -4.637 -17.156 21.547 1 72.88 96 GLN B CA 1
ATOM 3862 C C . GLN B 1 96 ? -4.844 -16.312 22.797 1 72.88 96 GLN B C 1
ATOM 3864 O O . GLN B 1 96 ? -5.402 -15.219 22.734 1 72.88 96 GLN B O 1
ATOM 3869 N N . ASN B 1 97 ? -4.633 -16.984 23.953 1 60.59 97 ASN B N 1
ATOM 3870 C CA . ASN B 1 97 ? -4.934 -16.422 25.266 1 60.59 97 ASN B CA 1
ATOM 3871 C C . ASN B 1 97 ? -3.855 -15.43 25.703 1 60.59 97 ASN B C 1
ATOM 3873 O O . ASN B 1 97 ? -3.896 -14.914 26.812 1 60.59 97 ASN B O 1
ATOM 3877 N N . ASP B 1 98 ? -2.803 -15.406 24.844 1 54.81 98 ASP B N 1
ATOM 3878 C CA . ASP B 1 98 ? -1.699 -14.648 25.438 1 54.81 98 ASP B CA 1
ATOM 3879 C C . ASP B 1 98 ? -1.992 -13.148 25.406 1 54.81 98 ASP B C 1
ATOM 3881 O O . ASP B 1 98 ? -2.244 -12.57 24.344 1 54.81 98 ASP B O 1
ATOM 3885 N N . ASP B 1 99 ? -2.779 -12.75 26.266 1 56.09 99 ASP B N 1
ATOM 3886 C CA . ASP B 1 99 ? -2.826 -11.336 26.625 1 56.09 99 ASP B CA 1
ATOM 3887 C C . ASP B 1 99 ? -1.448 -10.688 26.5 1 56.09 99 ASP B C 1
ATOM 3889 O O . ASP B 1 99 ? -1.145 -9.719 27.203 1 56.09 99 ASP B O 1
ATOM 3893 N N . HIS B 1 100 ? -0.54 -11.305 25.797 1 63.28 100 HIS B N 1
ATOM 3894 C CA . HIS B 1 100 ? 0.895 -11.094 25.938 1 63.28 100 HIS B CA 1
ATOM 3895 C C . HIS B 1 100 ? 1.279 -9.664 25.562 1 63.28 100 HIS B C 1
ATOM 3897 O O . HIS B 1 100 ? 0.936 -9.188 24.484 1 63.28 100 HIS B O 1
ATOM 3903 N N . ASN B 1 101 ? 1.444 -8.922 26.562 1 78.75 101 ASN B N 1
ATOM 3904 C CA . ASN B 1 101 ? 1.944 -7.555 26.656 1 78.75 101 ASN B CA 1
ATOM 3905 C C . ASN B 1 101 ? 3.283 -7.398 25.938 1 78.75 101 ASN B C 1
ATOM 3907 O O . ASN B 1 101 ? 3.801 -6.285 25.828 1 78.75 101 ASN B O 1
ATOM 3911 N N . HIS B 1 102 ? 3.695 -8.562 25.297 1 91.06 102 HIS B N 1
ATOM 3912 C CA . HIS B 1 102 ? 5.008 -8.461 24.672 1 91.06 102 HIS B CA 1
ATOM 3913 C C . HIS B 1 102 ? 4.906 -7.922 23.25 1 91.06 102 HIS B C 1
ATOM 3915 O O . HIS B 1 102 ? 4.008 -8.305 22.5 1 91.06 102 HIS B O 1
ATOM 3921 N N . ILE B 1 103 ? 5.801 -7.078 22.953 1 95.38 103 ILE B N 1
ATOM 3922 C CA . ILE B 1 103 ? 5.914 -6.516 21.609 1 95.38 103 ILE B CA 1
ATOM 3923 C C . ILE B 1 103 ? 7.207 -6.996 20.969 1 95.38 103 ILE B C 1
ATOM 3925 O O . ILE B 1 103 ? 8.297 -6.824 21.516 1 95.38 103 ILE B O 1
ATOM 3929 N N . ASP B 1 104 ? 7.129 -7.695 19.844 1 95.75 104 ASP B N 1
ATOM 3930 C CA . ASP B 1 104 ? 8.312 -8.031 19.047 1 95.75 104 ASP B CA 1
ATOM 3931 C C . ASP B 1 104 ? 8.758 -6.848 18.188 1 95.75 104 ASP B C 1
ATOM 3933 O O . ASP B 1 104 ? 8.32 -6.707 17.047 1 95.75 104 ASP B O 1
ATOM 3937 N N . TRP B 1 105 ? 9.688 -6.09 18.641 1 96.5 105 TRP B N 1
ATOM 3938 C CA . TRP B 1 105 ? 10.117 -4.844 18.016 1 96.5 105 TRP B CA 1
ATOM 3939 C C . TRP B 1 105 ? 10.922 -5.121 16.75 1 96.5 105 TRP B C 1
ATOM 3941 O O . TRP B 1 105 ? 11.258 -4.199 16 1 96.5 105 TRP B O 1
ATOM 3951 N N . THR B 1 106 ? 11.203 -6.414 16.469 1 95.62 106 THR B N 1
ATOM 3952 C CA . THR B 1 106 ? 12.164 -6.715 15.406 1 95.62 106 THR B CA 1
ATOM 3953 C C . THR B 1 106 ? 11.461 -7.27 14.172 1 95.62 106 THR B C 1
ATOM 3955 O O . THR B 1 106 ? 12.078 -7.457 13.125 1 95.62 106 THR B O 1
ATOM 3958 N N . THR B 1 107 ? 10.18 -7.559 14.289 1 98 107 THR B N 1
ATOM 3959 C CA . THR B 1 107 ? 9.438 -8.172 13.195 1 98 107 THR B CA 1
ATOM 3960 C C . THR B 1 107 ? 8.367 -7.223 12.672 1 98 107 THR B C 1
ATOM 3962 O O . THR B 1 107 ? 7.625 -6.621 13.453 1 98 107 THR B O 1
ATOM 3965 N N . GLY B 1 108 ? 8.336 -6.98 11.359 1 98.56 108 GLY B N 1
ATOM 3966 C CA . GLY B 1 108 ? 7.262 -6.254 10.703 1 98.56 108 GLY B CA 1
ATOM 3967 C C . GLY B 1 108 ? 6.43 -7.125 9.773 1 98.56 108 GLY B C 1
ATOM 3968 O O . GLY B 1 108 ? 6.613 -8.344 9.734 1 98.56 108 GLY B O 1
ATOM 3969 N N . ALA B 1 109 ? 5.473 -6.559 9.094 1 98.88 109 ALA B N 1
ATOM 3970 C CA . ALA B 1 109 ? 4.652 -7.234 8.094 1 98.88 109 ALA B CA 1
ATOM 3971 C C . ALA B 1 109 ? 4.359 -6.316 6.91 1 98.88 109 ALA B C 1
ATOM 3973 O O . ALA B 1 109 ? 3.996 -5.152 7.098 1 98.88 109 ALA B O 1
ATOM 3974 N N . ILE B 1 110 ? 4.621 -6.734 5.746 1 98.94 110 ILE B N 1
ATOM 3975 C CA . ILE B 1 110 ? 4.211 -6.078 4.508 1 98.94 110 ILE B CA 1
ATOM 3976 C C . ILE B 1 110 ? 3.334 -7.023 3.688 1 98.94 110 ILE B C 1
ATOM 3978 O O . ILE B 1 110 ? 3.828 -8 3.119 1 98.94 110 ILE B O 1
ATOM 3982 N N . ILE B 1 111 ? 2.062 -6.711 3.582 1 98.94 111 ILE B N 1
ATOM 3983 C CA . ILE B 1 111 ? 1.09 -7.605 2.961 1 98.94 111 ILE B CA 1
ATOM 3984 C C . ILE B 1 111 ? 0.465 -6.922 1.746 1 98.94 111 ILE B C 1
ATOM 3986 O O . ILE B 1 111 ? -0.104 -5.832 1.863 1 98.94 111 ILE B O 1
ATOM 3990 N N . GLY B 1 112 ? 0.606 -7.555 0.575 1 98.88 112 GLY B N 1
ATOM 3991 C CA . GLY B 1 112 ? 0.034 -7.023 -0.652 1 98.88 112 GLY B CA 1
ATOM 3992 C C . GLY B 1 112 ? -1.448 -7.312 -0.794 1 98.88 112 GLY B C 1
ATOM 3993 O O . GLY B 1 112 ? -1.913 -8.391 -0.422 1 98.88 112 GLY B O 1
ATOM 3994 N N . THR B 1 113 ? -2.195 -6.367 -1.287 1 98.38 113 THR B N 1
ATOM 3995 C CA . THR B 1 113 ? -3.615 -6.531 -1.575 1 98.38 113 THR B CA 1
ATOM 3996 C C . THR B 1 113 ? -3.994 -5.805 -2.863 1 98.38 113 THR B C 1
ATOM 3998 O O . THR B 1 113 ? -3.494 -4.711 -3.135 1 98.38 113 THR B O 1
ATOM 4001 N N . GLY B 1 114 ? -4.871 -6.379 -3.656 1 97.31 114 GLY B N 1
ATOM 4002 C CA . GLY B 1 114 ? -5.336 -5.75 -4.883 1 97.31 114 GLY B CA 1
ATOM 4003 C C . GLY B 1 114 ? -6.504 -4.809 -4.66 1 97.31 114 GLY B C 1
ATOM 4004 O O . GLY B 1 114 ? -6.422 -3.621 -4.98 1 97.31 114 GLY B O 1
ATOM 4005 N N . ILE B 1 115 ? -7.605 -5.254 -4.137 1 94.88 115 ILE B N 1
ATOM 4006 C CA . ILE B 1 115 ? -8.836 -4.484 -3.979 1 94.88 115 ILE B CA 1
ATOM 4007 C C . ILE B 1 115 ? -9.305 -4.562 -2.529 1 94.88 115 ILE B C 1
ATOM 4009 O O . ILE B 1 115 ? -9.703 -3.551 -1.941 1 94.88 115 ILE B O 1
ATOM 4013 N N . GLY B 1 116 ? -9.219 -5.617 -1.85 1 89.19 116 GLY B N 1
ATOM 4014 C CA . GLY B 1 116 ? -9.445 -5.879 -0.438 1 89.19 116 GLY B CA 1
ATOM 4015 C C . GLY B 1 116 ? -10.781 -5.367 0.059 1 89.19 116 GLY B C 1
ATOM 4016 O O . GLY B 1 116 ? -11.336 -4.414 -0.495 1 89.19 116 GLY B O 1
ATOM 4017 N N . GLY B 1 117 ? -11.375 -5.945 1.062 1 95.25 117 GLY B N 1
ATOM 4018 C CA . GLY B 1 117 ? -12.422 -5.523 1.979 1 95.25 117 GLY B CA 1
ATOM 4019 C C . GLY B 1 117 ? -13.773 -5.355 1.307 1 95.25 117 GLY B C 1
ATOM 4020 O O . GLY B 1 117 ? -14.695 -4.789 1.895 1 95.25 117 GLY B O 1
ATOM 4021 N N . MET B 1 118 ? -13.984 -5.82 0.098 1 98 118 MET B N 1
ATOM 4022 C CA . MET B 1 118 ? -15.148 -5.477 -0.711 1 98 118 MET B CA 1
ATOM 4023 C C . MET B 1 118 ? -16.391 -6.184 -0.196 1 98 118 MET B C 1
ATOM 4025 O O . MET B 1 118 ? -17.516 -5.703 -0.397 1 98 118 MET B O 1
ATOM 4029 N N . ASP B 1 119 ? -16.219 -7.355 0.478 1 97.44 119 ASP B N 1
ATOM 4030 C CA . ASP B 1 119 ? -17.391 -8.023 1.051 1 97.44 119 ASP B CA 1
ATOM 4031 C C . ASP B 1 119 ? -18.078 -7.145 2.094 1 97.44 119 ASP B C 1
ATOM 4033 O O . ASP B 1 119 ? -19.297 -7.008 2.09 1 97.44 119 ASP B O 1
ATOM 4037 N N . THR B 1 120 ? -17.297 -6.477 2.945 1 97.88 120 THR B N 1
ATOM 4038 C CA . THR B 1 120 ? -17.844 -5.594 3.973 1 97.88 120 THR B CA 1
ATOM 4039 C C . THR B 1 120 ? -18.312 -4.277 3.359 1 97.88 120 THR B C 1
ATOM 4041 O O . THR B 1 120 ? -19.359 -3.752 3.742 1 97.88 120 THR B O 1
ATOM 4044 N N . ILE B 1 121 ? -17.578 -3.715 2.414 1 98.38 121 ILE B N 1
ATOM 4045 C CA . ILE B 1 121 ? -17.938 -2.453 1.775 1 98.38 121 ILE B CA 1
ATOM 4046 C C . ILE B 1 121 ? -19.281 -2.6 1.062 1 98.38 121 ILE B C 1
ATOM 4048 O O . ILE B 1 121 ? -20.188 -1.777 1.246 1 98.38 121 ILE B O 1
ATOM 4052 N N . GLY B 1 122 ? -19.391 -3.623 0.256 1 98.31 122 GLY B N 1
ATOM 4053 C CA . GLY B 1 122 ? -20.594 -3.83 -0.518 1 98.31 122 GLY B CA 1
ATOM 4054 C C . GLY B 1 122 ? -21.75 -4.352 0.315 1 98.31 122 GLY B C 1
ATOM 4055 O O . GLY B 1 122 ? -22.906 -3.988 0.077 1 98.31 122 GLY B O 1
ATOM 4056 N N . GLY B 1 123 ? -21.438 -5.176 1.303 1 97.19 123 GLY B N 1
ATOM 4057 C CA . GLY B 1 123 ? -22.484 -5.855 2.053 1 97.19 123 GLY B CA 1
ATOM 4058 C C . GLY B 1 123 ? -23.016 -5.039 3.223 1 97.19 123 GLY B C 1
ATOM 4059 O O . GLY B 1 123 ? -24.125 -5.258 3.686 1 97.19 123 GLY B O 1
ATOM 4060 N N . GLU B 1 124 ? -22.219 -4.129 3.709 1 97.62 124 GLU B N 1
ATOM 4061 C CA . GLU B 1 124 ? -22.594 -3.461 4.949 1 97.62 124 GLU B CA 1
ATOM 4062 C C . GLU B 1 124 ? -22.453 -1.947 4.828 1 97.62 124 GLU B C 1
ATOM 4064 O O . GLU B 1 124 ? -23.406 -1.204 5.039 1 97.62 124 GLU B O 1
ATOM 4069 N N . LEU B 1 125 ? -21.328 -1.456 4.453 1 98.44 125 LEU B N 1
ATOM 4070 C CA . LEU B 1 125 ? -21 -0.034 4.512 1 98.44 125 LEU B CA 1
ATOM 4071 C C . LEU B 1 125 ? -21.906 0.764 3.568 1 98.44 125 LEU B C 1
ATOM 4073 O O . LEU B 1 125 ? -22.578 1.697 3.994 1 98.44 125 LEU B O 1
ATOM 4077 N N . VAL B 1 126 ? -21.844 0.389 2.268 1 98.62 126 VAL B N 1
ATOM 4078 C CA . VAL B 1 126 ? -22.547 1.173 1.254 1 98.62 126 VAL B CA 1
ATOM 4079 C C . VAL B 1 126 ? -24.047 1.146 1.522 1 98.62 126 VAL B C 1
ATOM 4081 O O . VAL B 1 126 ? -24.688 2.197 1.601 1 98.62 126 VAL B O 1
ATOM 4084 N N . PRO B 1 127 ? -24.688 -0.043 1.753 1 98.25 127 PRO B N 1
ATOM 4085 C CA . PRO B 1 127 ? -26.109 -0.043 2.072 1 98.25 127 PRO B CA 1
ATOM 4086 C C . PRO B 1 127 ? -26.438 0.747 3.34 1 98.25 127 PRO B C 1
ATOM 4088 O O . PRO B 1 127 ? -27.469 1.406 3.412 1 98.25 127 PRO B O 1
ATOM 4091 N N . GLY B 1 128 ? -25.594 0.627 4.375 1 98.44 128 GLY B N 1
ATOM 4092 C CA . GLY B 1 128 ? -25.828 1.348 5.617 1 98.44 128 GLY B CA 1
ATOM 4093 C C . GLY B 1 128 ? -25.797 2.855 5.449 1 98.44 128 GLY B C 1
ATOM 4094 O O . GLY B 1 128 ? -26.656 3.562 5.98 1 98.44 128 GLY B O 1
ATOM 4095 N N . VAL B 1 129 ? -24.781 3.398 4.73 1 98.62 129 VAL B N 1
ATOM 4096 C CA . VAL B 1 129 ? -24.656 4.832 4.488 1 98.62 129 VAL B CA 1
ATOM 4097 C C . VAL B 1 129 ? -25.844 5.32 3.658 1 98.62 129 VAL B C 1
ATOM 4099 O O . VAL B 1 129 ? -26.469 6.336 3.982 1 98.62 129 VAL B O 1
ATOM 4102 N N . ASP B 1 130 ? -26.172 4.602 2.59 1 98 130 ASP B N 1
ATOM 4103 C CA . ASP B 1 130 ? -27.25 4.996 1.675 1 98 130 ASP B CA 1
ATOM 4104 C C . ASP B 1 130 ? -28.594 5.055 2.393 1 98 130 ASP B C 1
ATOM 4106 O O . ASP B 1 130 ? -29.453 5.867 2.047 1 98 130 ASP B O 1
ATOM 4110 N N . ALA B 1 131 ? -28.766 4.223 3.342 1 97.94 131 ALA B N 1
ATOM 4111 C CA . ALA B 1 131 ? -30.031 4.16 4.078 1 97.94 131 ALA B CA 1
ATOM 4112 C C . ALA B 1 131 ? -30.062 5.207 5.191 1 97.94 131 ALA B C 1
ATOM 4114 O O . ALA B 1 131 ? -31.062 5.305 5.922 1 97.94 131 ALA B O 1
ATOM 4115 N N . GLY B 1 132 ? -29.047 6.039 5.371 1 97.62 132 GLY B N 1
ATOM 4116 C CA . GLY B 1 132 ? -28.984 7.02 6.445 1 97.62 132 GLY B CA 1
ATOM 4117 C C . GLY B 1 132 ? -28.781 6.391 7.812 1 97.62 132 GLY B C 1
ATOM 4118 O O . GLY B 1 132 ? -29.219 6.949 8.82 1 97.62 132 GLY B O 1
ATOM 4119 N N . ARG B 1 133 ? -28.203 5.203 7.918 1 97.25 133 ARG B N 1
ATOM 4120 C CA . ARG B 1 133 ? -28 4.469 9.164 1 97.25 133 ARG B CA 1
ATOM 4121 C C . ARG B 1 133 ? -26.531 4.434 9.555 1 97.25 133 ARG B C 1
ATOM 4123 O O . ARG B 1 133 ? -26 3.381 9.914 1 97.25 133 ARG B O 1
ATOM 4130 N N . VAL B 1 134 ? -25.859 5.52 9.328 1 96.81 134 VAL B N 1
ATOM 4131 C CA . VAL B 1 134 ? -24.422 5.633 9.562 1 96.81 134 VAL B CA 1
ATOM 4132 C C . VAL B 1 134 ? -24.109 5.273 11.008 1 96.81 134 VAL B C 1
ATOM 4134 O O . VAL B 1 134 ? -23.125 4.586 11.289 1 96.81 134 VAL B O 1
ATOM 4137 N N . ARG B 1 135 ? -24.891 5.621 11.977 1 91.56 135 ARG B N 1
ATOM 4138 C CA . ARG B 1 135 ? -24.656 5.387 13.391 1 91.56 135 ARG B CA 1
ATOM 4139 C C . ARG B 1 135 ? -24.719 3.896 13.719 1 91.56 135 ARG B C 1
ATOM 4141 O O . ARG B 1 135 ? -24.25 3.465 14.773 1 91.56 135 ARG B O 1
ATOM 4148 N N . ARG B 1 136 ? -25.219 3.084 12.836 1 95.62 136 ARG B N 1
ATOM 4149 C CA . ARG B 1 136 ? -25.422 1.662 13.094 1 95.62 136 ARG B CA 1
ATOM 4150 C C . ARG B 1 136 ? -24.297 0.832 12.477 1 95.62 136 ARG B C 1
ATOM 4152 O O . ARG B 1 136 ? -24.266 -0.391 12.633 1 95.62 136 ARG B O 1
ATOM 4159 N N . LEU B 1 137 ? -23.359 1.431 11.719 1 96.56 137 LEU B N 1
ATOM 4160 C CA . LEU B 1 137 ? -22.281 0.719 11.055 1 96.56 137 LEU B CA 1
ATOM 4161 C C . LEU B 1 137 ? -21.359 0.054 12.07 1 96.56 137 LEU B C 1
ATOM 4163 O O . LEU B 1 137 ? -20.656 -0.901 11.742 1 96.56 137 LEU B O 1
ATOM 4167 N N . GLY B 1 138 ? -21.406 0.43 13.312 1 93.56 138 GLY B N 1
ATOM 4168 C CA . GLY B 1 138 ? -20.594 -0.171 14.359 1 93.56 138 GLY B CA 1
ATOM 4169 C C . GLY B 1 138 ? -19.188 0.407 14.445 1 93.56 138 GLY B C 1
ATOM 4170 O O . GLY B 1 138 ? -18.75 1.104 13.531 1 93.56 138 GLY B O 1
ATOM 4171 N N . SER B 1 139 ? -18.406 0.003 15.477 1 93.88 139 SER B N 1
ATOM 4172 C CA . SER B 1 139 ? -17.109 0.608 15.781 1 93.88 139 SER B CA 1
ATOM 4173 C C . SER B 1 139 ? -15.984 -0.066 15.008 1 93.88 139 SER B C 1
ATOM 4175 O O . SER B 1 139 ? -14.875 0.466 14.93 1 93.88 139 SER B O 1
ATOM 4177 N N . THR B 1 140 ? -16.219 -1.204 14.336 1 95.5 140 THR B N 1
ATOM 4178 C CA . THR B 1 140 ? -15.148 -1.95 13.672 1 95.5 140 THR B CA 1
ATOM 4179 C C . THR B 1 140 ? -15.18 -1.704 12.164 1 95.5 140 THR B C 1
ATOM 4181 O O . THR B 1 140 ? -14.367 -2.268 11.422 1 95.5 140 THR B O 1
ATOM 4184 N N . MET B 1 141 ? -16.078 -0.839 11.664 1 97.12 141 MET B N 1
ATOM 4185 C CA . MET B 1 141 ? -16.281 -0.652 10.234 1 97.12 141 MET B CA 1
ATOM 4186 C C . MET B 1 141 ? -15.023 -0.074 9.586 1 97.12 141 MET B C 1
ATOM 4188 O O . MET B 1 141 ? -14.586 -0.553 8.539 1 97.12 141 MET B O 1
ATOM 4192 N N . VAL B 1 142 ? -14.391 0.898 10.234 1 97.25 142 VAL B N 1
ATOM 4193 C CA . VAL B 1 142 ? -13.227 1.553 9.641 1 97.25 142 VAL B CA 1
ATOM 4194 C C . VAL B 1 142 ? -12.094 0.543 9.477 1 97.25 142 VAL B C 1
ATOM 4196 O O . VAL B 1 142 ? -11.469 0.473 8.414 1 97.25 142 VAL B O 1
ATOM 4199 N N . GLU B 1 143 ? -11.789 -0.247 10.523 1 96.06 143 GLU B N 1
ATOM 4200 C CA . GLU B 1 143 ? -10.68 -1.197 10.445 1 96.06 143 GLU B CA 1
ATOM 4201 C C . GLU B 1 143 ? -10.922 -2.236 9.359 1 96.06 143 GLU B C 1
ATOM 4203 O O . GLU B 1 143 ? -9.969 -2.76 8.773 1 96.06 143 GLU B O 1
ATOM 4208 N N . GLN B 1 144 ? -12.203 -2.471 9.031 1 96.81 144 GLN B N 1
ATOM 4209 C CA . GLN B 1 144 ? -12.539 -3.482 8.039 1 96.81 144 GLN B CA 1
ATOM 4210 C C . GLN B 1 144 ? -12.352 -2.947 6.625 1 96.81 144 GLN B C 1
ATOM 4212 O O . GLN B 1 144 ? -12.086 -3.713 5.695 1 96.81 144 GLN B O 1
ATOM 4217 N N . ILE B 1 145 ? -12.453 -1.635 6.484 1 95.94 145 ILE B N 1
ATOM 4218 C CA . ILE B 1 145 ? -12.523 -1.164 5.105 1 95.94 145 ILE B CA 1
ATOM 4219 C C . ILE B 1 145 ? -11.234 -0.424 4.746 1 95.94 145 ILE B C 1
ATOM 4221 O O . ILE B 1 145 ? -10.992 -0.128 3.576 1 95.94 145 ILE B O 1
ATOM 4225 N N . MET B 1 146 ? -10.383 -0.083 5.742 1 97.5 146 MET B N 1
ATOM 4226 C CA . MET B 1 146 ? -9.133 0.595 5.398 1 97.5 146 MET B CA 1
ATOM 4227 C C . MET B 1 146 ? -8.234 -0.306 4.559 1 97.5 146 MET B C 1
ATOM 4229 O O . MET B 1 146 ? -8.219 -1.524 4.746 1 97.5 146 MET B O 1
ATOM 4233 N N . ALA B 1 147 ? -7.484 0.286 3.639 1 97.62 147 ALA B N 1
ATOM 4234 C CA . ALA B 1 147 ? -6.613 -0.454 2.729 1 97.62 147 ALA B CA 1
ATOM 4235 C C . ALA B 1 147 ? -5.551 -1.23 3.5 1 97.62 147 ALA B C 1
ATOM 4237 O O . ALA B 1 147 ? -5.023 -2.23 3.006 1 97.62 147 ALA B O 1
ATOM 4238 N N . SER B 1 148 ? -5.219 -0.839 4.715 1 98.25 148 SER B N 1
ATOM 4239 C CA . SER B 1 148 ? -4.18 -1.465 5.527 1 98.25 148 SER B CA 1
ATOM 4240 C C . SER B 1 148 ? -4.77 -2.508 6.473 1 98.25 148 SER B C 1
ATOM 4242 O O . SER B 1 148 ? -4.102 -2.959 7.402 1 98.25 148 SER B O 1
ATOM 4244 N N . ALA B 1 149 ? -5.98 -2.955 6.305 1 98.12 149 ALA B N 1
ATOM 4245 C CA . ALA B 1 149 ? -6.742 -3.768 7.246 1 98.12 149 ALA B CA 1
ATOM 4246 C C . ALA B 1 149 ? -6 -5.055 7.586 1 98.12 149 ALA B C 1
ATOM 4248 O O . ALA B 1 149 ? -5.875 -5.418 8.758 1 98.12 149 ALA B O 1
ATOM 4249 N N . SER B 1 150 ? -5.496 -5.723 6.586 1 98.31 150 SER B N 1
ATOM 4250 C CA . SER B 1 150 ? -4.918 -7.047 6.801 1 98.31 150 SER B CA 1
ATOM 4251 C C . SER B 1 150 ? -3.631 -6.965 7.617 1 98.31 150 SER B C 1
ATOM 4253 O O . SER B 1 150 ? -3.438 -7.734 8.562 1 98.31 150 SER B O 1
ATOM 4255 N N . SER B 1 151 ? -2.727 -6.043 7.219 1 98.56 151 SER B N 1
ATOM 4256 C CA . SER B 1 151 ? -1.475 -5.918 7.961 1 98.56 151 SER B CA 1
ATOM 4257 C C . SER B 1 151 ? -1.723 -5.434 9.391 1 98.56 151 SER B C 1
ATOM 4259 O O . SER B 1 151 ? -1.059 -5.883 10.328 1 98.56 151 SER B O 1
ATOM 4261 N N . ALA B 1 152 ? -2.664 -4.492 9.555 1 98 152 ALA B N 1
ATOM 4262 C CA . ALA B 1 152 ? -2.986 -3.992 10.891 1 98 152 ALA B CA 1
ATOM 4263 C C . ALA B 1 152 ? -3.5 -5.113 11.789 1 98 152 ALA B C 1
ATOM 4265 O O . ALA B 1 152 ? -3.107 -5.215 12.953 1 98 152 ALA B O 1
ATOM 4266 N N . LYS B 1 153 ? -4.43 -5.902 11.281 1 97.38 153 LYS B N 1
ATOM 4267 C CA . LYS B 1 153 ? -4.98 -7.012 12.055 1 97.38 153 LYS B CA 1
ATOM 4268 C C . LYS B 1 153 ? -3.895 -8.023 12.422 1 97.38 153 LYS B C 1
ATOM 4270 O O . LYS B 1 153 ? -3.795 -8.438 13.578 1 97.38 153 LYS B O 1
ATOM 4275 N N . VAL B 1 154 ? -3.092 -8.398 11.453 1 97.69 154 VAL B N 1
ATOM 4276 C CA . VAL B 1 154 ? -2.006 -9.352 11.664 1 97.69 154 VAL B CA 1
ATOM 4277 C C . VAL B 1 154 ? -1.031 -8.805 12.703 1 97.69 154 VAL B C 1
ATOM 4279 O O . VAL B 1 154 ? -0.593 -9.531 13.602 1 97.69 154 VAL B O 1
ATOM 4282 N N . GLY B 1 155 ? -0.665 -7.512 12.578 1 97.06 155 GLY B N 1
ATOM 4283 C CA . GLY B 1 155 ? 0.226 -6.875 13.539 1 97.06 155 GLY B CA 1
ATOM 4284 C C . GLY B 1 155 ? -0.271 -6.973 14.969 1 97.06 155 GLY B C 1
ATOM 4285 O O . GLY B 1 155 ? 0.506 -7.25 15.883 1 97.06 155 GLY B O 1
ATOM 4286 N N . GLY B 1 156 ? -1.521 -6.699 15.172 1 95.31 156 GLY B N 1
ATOM 4287 C CA . GLY B 1 156 ? -2.111 -6.777 16.5 1 95.31 156 GLY B CA 1
ATOM 4288 C C . GLY B 1 156 ? -2.156 -8.195 17.047 1 95.31 156 GLY B C 1
ATOM 4289 O O . GLY B 1 156 ? -1.895 -8.414 18.234 1 95.31 156 GLY B O 1
ATOM 4290 N N . LEU B 1 157 ? -2.537 -9.164 16.172 1 94.88 157 LEU B N 1
ATOM 4291 C CA . LEU B 1 157 ? -2.652 -10.555 16.594 1 94.88 157 LEU B CA 1
ATOM 4292 C C . LEU B 1 157 ? -1.306 -11.094 17.062 1 94.88 157 LEU B C 1
ATOM 4294 O O . LEU B 1 157 ? -1.241 -11.844 18.047 1 94.88 157 LEU B O 1
ATOM 4298 N N . LEU B 1 158 ? -0.201 -10.648 16.406 1 95.69 158 LEU B N 1
ATOM 4299 C CA . LEU B 1 158 ? 1.104 -11.242 16.672 1 95.69 158 LEU B CA 1
ATOM 4300 C C . LEU B 1 158 ? 1.951 -10.32 17.547 1 95.69 158 LEU B C 1
ATOM 4302 O O . LEU B 1 158 ? 3.037 -10.703 17.984 1 95.69 158 LEU B O 1
ATOM 4306 N N . GLY B 1 159 ? 1.494 -9.117 17.828 1 95.44 159 GLY B N 1
ATOM 4307 C CA . GLY B 1 159 ? 2.244 -8.164 18.641 1 95.44 159 GLY B CA 1
ATOM 4308 C C . GLY B 1 159 ? 3.508 -7.676 17.953 1 95.44 159 GLY B C 1
ATOM 4309 O O . GLY B 1 159 ? 4.582 -7.668 18.562 1 95.44 159 GLY B O 1
ATOM 4310 N N . LEU B 1 160 ? 3.367 -7.285 16.719 1 97.06 160 LEU B N 1
ATOM 4311 C CA . LEU B 1 160 ? 4.531 -6.867 15.953 1 97.06 160 LEU B CA 1
ATOM 4312 C C . LEU B 1 160 ? 4.879 -5.406 16.234 1 97.06 160 LEU B C 1
ATOM 4314 O O . LEU B 1 160 ? 3.984 -4.574 16.406 1 97.06 160 LEU B O 1
ATOM 4318 N N . GLY B 1 161 ? 6.203 -5.074 16.266 1 97.81 161 GLY B N 1
ATOM 4319 C CA . GLY B 1 161 ? 6.648 -3.723 16.562 1 97.81 161 GLY B CA 1
ATOM 4320 C C . GLY B 1 161 ? 7.395 -3.07 15.422 1 97.81 161 GLY B C 1
ATOM 4321 O O . GLY B 1 161 ? 7.762 -1.897 15.5 1 97.81 161 GLY B O 1
ATOM 4322 N N . GLY B 1 162 ? 7.672 -3.865 14.352 1 98.19 162 GLY B N 1
ATOM 4323 C CA . GLY B 1 162 ? 8.312 -3.34 13.156 1 98.19 162 GLY B CA 1
ATOM 4324 C C . GLY B 1 162 ? 7.344 -2.662 12.203 1 98.19 162 GLY B C 1
ATOM 4325 O O . GLY B 1 162 ? 6.203 -2.379 12.57 1 98.19 162 GLY B O 1
ATOM 4326 N N . GLN B 1 163 ? 7.734 -2.414 11.016 1 98.44 163 GLN B N 1
ATOM 4327 C CA . GLN B 1 163 ? 6.914 -1.771 10 1 98.44 163 GLN B CA 1
ATOM 4328 C C . GLN B 1 163 ? 5.695 -2.625 9.656 1 98.44 163 GLN B C 1
ATOM 4330 O O . GLN B 1 163 ? 5.824 -3.826 9.414 1 98.44 163 GLN B O 1
ATOM 4335 N N . LEU B 1 164 ? 4.527 -2.078 9.734 1 98.5 164 LEU B N 1
ATOM 4336 C CA . LEU B 1 164 ? 3.279 -2.682 9.273 1 98.5 164 LEU B CA 1
ATOM 4337 C C . LEU B 1 164 ? 2.703 -1.906 8.094 1 98.5 164 LEU B C 1
ATOM 4339 O O . LEU B 1 164 ? 2.301 -0.75 8.242 1 98.5 164 LEU B O 1
ATOM 4343 N N . SER B 1 165 ? 2.602 -2.574 6.922 1 98.44 165 SER B N 1
ATOM 4344 C CA . SER B 1 165 ? 2.162 -1.862 5.73 1 98.44 165 SER B CA 1
ATOM 4345 C C . SER B 1 165 ? 1.41 -2.789 4.777 1 98.44 165 SER B C 1
ATOM 4347 O O . SER B 1 165 ? 1.721 -3.979 4.688 1 98.44 165 SER B O 1
ATOM 4349 N N . ASN B 1 166 ? 0.406 -2.23 4.168 1 98.69 166 ASN B N 1
ATOM 4350 C CA . ASN B 1 166 ? -0.128 -2.84 2.955 1 98.69 166 ASN B CA 1
ATOM 4351 C C . ASN B 1 166 ? 0.406 -2.154 1.7 1 98.69 166 ASN B C 1
ATOM 4353 O O . ASN B 1 166 ? 0.552 -0.932 1.67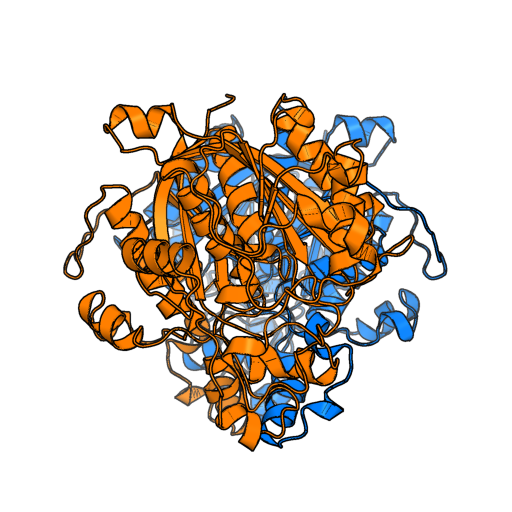1 1 98.69 166 ASN B O 1
ATOM 4357 N N . VAL B 1 167 ? 0.737 -2.941 0.743 1 98.69 167 VAL B N 1
ATOM 4358 C CA . VAL B 1 167 ? 1.177 -2.389 -0.535 1 98.69 167 VAL B CA 1
ATOM 4359 C C . VAL B 1 167 ? 0.281 -2.908 -1.657 1 98.69 167 VAL B C 1
ATOM 4361 O O . VAL B 1 167 ? -0.312 -3.982 -1.54 1 98.69 167 VAL B O 1
ATOM 4364 N N . SER B 1 168 ? 0.134 -2.072 -2.67 1 98.75 168 SER B N 1
ATOM 4365 C CA . SER B 1 168 ? -0.706 -2.475 -3.793 1 98.75 168 SER B CA 1
ATOM 4366 C C . SER B 1 168 ? -0.101 -2.035 -5.121 1 98.75 168 SER B C 1
ATOM 4368 O O . SER B 1 168 ? 0.292 -0.877 -5.277 1 98.75 168 SER B O 1
ATOM 4370 N N . SER B 1 169 ? 0.035 -2.939 -5.996 1 98.5 169 SER B N 1
ATOM 4371 C CA . SER B 1 169 ? 0.373 -2.793 -7.41 1 98.5 169 SER B CA 1
ATOM 4372 C C . SER B 1 169 ? -0.43 -3.762 -8.273 1 98.5 169 SER B C 1
ATOM 4374 O O . SER B 1 169 ? 0.13 -4.449 -9.133 1 98.5 169 SER B O 1
ATOM 4376 N N . ALA B 1 170 ? -1.652 -3.867 -7.984 1 98 170 ALA B N 1
ATOM 4377 C CA . ALA B 1 170 ? -2.578 -4.77 -8.664 1 98 170 ALA B CA 1
ATOM 4378 C C . ALA B 1 170 ? -2.162 -6.227 -8.469 1 98 170 ALA B C 1
ATOM 4380 O O . ALA B 1 170 ? -1.943 -6.672 -7.344 1 98 170 ALA B O 1
ATOM 4381 N N . CYS B 1 171 ? -2.123 -7 -9.586 1 98.44 171 CYS B N 1
ATOM 4382 C CA . CYS B 1 171 ? -1.911 -8.438 -9.484 1 98.44 171 CYS B CA 1
ATOM 4383 C C . CYS B 1 171 ? -0.476 -8.75 -9.078 1 98.44 171 CYS B C 1
ATOM 4385 O O . CYS B 1 171 ? -0.166 -9.883 -8.695 1 98.44 171 CYS B O 1
ATOM 4387 N N . SER B 1 172 ? 0.427 -7.773 -9.031 1 98.75 172 SER B N 1
ATOM 4388 C CA . SER B 1 172 ? 1.809 -7.996 -8.617 1 98.75 172 SER B CA 1
ATOM 4389 C C . SER B 1 172 ? 2.008 -7.656 -7.145 1 98.75 172 SER B C 1
ATOM 4391 O O . SER B 1 172 ? 3.131 -7.703 -6.637 1 98.75 172 SER B O 1
ATOM 4393 N N . SER B 1 173 ? 0.951 -7.336 -6.43 1 98.88 173 SER B N 1
ATOM 4394 C CA . SER B 1 173 ? 1.012 -6.797 -5.074 1 98.88 173 SER B CA 1
ATOM 4395 C C . SER B 1 173 ? 1.745 -7.75 -4.133 1 98.88 173 SER B C 1
ATOM 4397 O O . SER B 1 173 ? 2.594 -7.324 -3.348 1 98.88 173 SER B O 1
ATOM 4399 N N . GLY B 1 174 ? 1.367 -9.008 -4.16 1 98.94 174 GLY B N 1
ATOM 4400 C CA . GLY B 1 174 ? 2.027 -9.977 -3.293 1 98.94 174 GLY B CA 1
ATOM 4401 C C . GLY B 1 174 ? 3.52 -10.07 -3.539 1 98.94 174 GLY B C 1
ATOM 4402 O O . GLY B 1 174 ? 4.309 -10.117 -2.592 1 98.94 174 GLY B O 1
ATOM 4403 N N . THR B 1 175 ? 3.947 -10.141 -4.812 1 98.94 175 THR B N 1
ATOM 4404 C CA . THR B 1 175 ? 5.359 -10.203 -5.164 1 98.94 175 THR B CA 1
ATOM 4405 C C . THR B 1 175 ? 6.074 -8.914 -4.754 1 98.94 175 THR B C 1
ATOM 4407 O O . THR B 1 175 ? 7.211 -8.961 -4.273 1 98.94 175 THR B O 1
ATOM 4410 N N . GLU B 1 176 ? 5.414 -7.828 -4.949 1 98.81 176 GLU B N 1
ATOM 4411 C CA . GLU B 1 176 ? 5.984 -6.547 -4.551 1 98.81 176 GLU B CA 1
ATOM 4412 C C . GLU B 1 176 ? 6.184 -6.48 -3.037 1 98.81 176 GLU B C 1
ATOM 4414 O O . GLU B 1 176 ? 7.156 -5.895 -2.559 1 98.81 176 GLU B O 1
ATOM 4419 N N . ALA B 1 177 ? 5.188 -6.965 -2.291 1 98.94 177 ALA B N 1
ATOM 4420 C CA . ALA B 1 177 ? 5.32 -6.992 -0.836 1 98.94 177 ALA B CA 1
ATOM 4421 C C . ALA B 1 177 ? 6.57 -7.754 -0.413 1 98.94 177 ALA B C 1
ATOM 4423 O O . ALA B 1 177 ? 7.316 -7.297 0.461 1 98.94 177 ALA B O 1
ATOM 4424 N N . ILE B 1 178 ? 6.82 -8.867 -1.001 1 98.94 178 ILE B N 1
ATOM 4425 C CA . ILE B 1 178 ? 8 -9.68 -0.71 1 98.94 178 ILE B CA 1
ATOM 4426 C C . ILE B 1 178 ? 9.258 -8.914 -1.11 1 98.94 178 ILE B C 1
ATOM 4428 O O . ILE B 1 178 ? 10.25 -8.906 -0.372 1 98.94 178 ILE B O 1
ATOM 4432 N N . ALA B 1 179 ? 9.25 -8.258 -2.271 1 98.88 179 ALA B N 1
ATOM 4433 C CA . ALA B 1 179 ? 10.383 -7.461 -2.734 1 98.88 179 ALA B CA 1
ATOM 4434 C C . ALA B 1 179 ? 10.711 -6.348 -1.743 1 98.88 179 ALA B C 1
ATOM 4436 O O . ALA B 1 179 ? 11.875 -6.113 -1.427 1 98.88 179 ALA B O 1
ATOM 4437 N N . SER B 1 180 ? 9.664 -5.652 -1.29 1 98.56 180 SER B N 1
ATOM 4438 C CA . SER B 1 180 ? 9.852 -4.559 -0.344 1 98.56 180 SER B CA 1
ATOM 4439 C C . SER B 1 180 ? 10.469 -5.051 0.958 1 98.56 180 SER B C 1
ATOM 4441 O O . SER B 1 180 ? 11.375 -4.422 1.499 1 98.56 180 SER B O 1
ATOM 4443 N N . ALA B 1 181 ? 9.93 -6.137 1.466 1 98.81 181 ALA B N 1
ATOM 4444 C CA . ALA B 1 181 ? 10.477 -6.727 2.682 1 98.81 181 ALA B CA 1
ATOM 4445 C C . ALA B 1 181 ? 11.93 -7.156 2.477 1 98.81 181 ALA B C 1
ATOM 4447 O O . ALA B 1 181 ? 12.781 -6.941 3.346 1 98.81 181 ALA B O 1
ATOM 4448 N N . PHE B 1 182 ? 12.25 -7.738 1.319 1 98.81 182 PHE B N 1
ATOM 4449 C CA . PHE B 1 182 ? 13.594 -8.18 0.971 1 98.81 182 PHE B CA 1
ATOM 4450 C C . PHE B 1 182 ? 14.586 -7.027 1.061 1 98.81 182 PHE B C 1
ATOM 4452 O O . PHE B 1 182 ? 15.633 -7.148 1.703 1 98.81 182 PHE B O 1
ATOM 4459 N N . TYR B 1 183 ? 14.25 -5.914 0.507 1 97.62 183 TYR B N 1
ATOM 4460 C CA . TYR B 1 183 ? 15.188 -4.801 0.469 1 97.62 183 TYR B CA 1
ATOM 4461 C C . TYR B 1 183 ? 15.344 -4.168 1.849 1 97.62 183 TYR B C 1
ATOM 4463 O O . TYR B 1 183 ? 16.422 -3.699 2.205 1 97.62 183 TYR B O 1
ATOM 4471 N N . ALA B 1 184 ? 14.234 -4.113 2.641 1 97.19 184 ALA B N 1
ATOM 4472 C CA . ALA B 1 184 ? 14.359 -3.613 4.008 1 97.19 184 ALA B CA 1
ATOM 4473 C C . ALA B 1 184 ? 15.328 -4.469 4.82 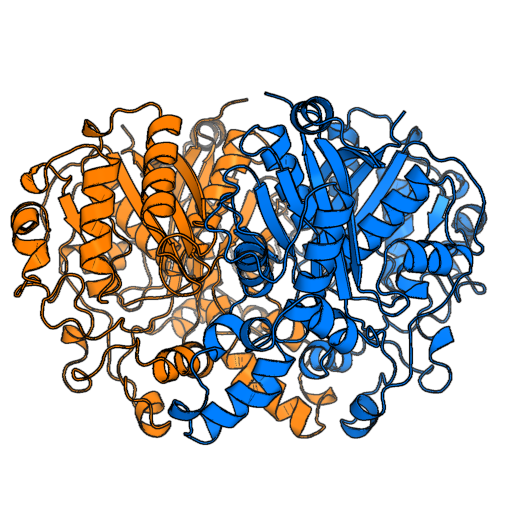1 97.19 184 ALA B C 1
ATOM 4475 O O . ALA B 1 184 ? 16.125 -3.939 5.594 1 97.19 184 ALA B O 1
ATOM 4476 N N . LEU B 1 185 ? 15.219 -5.758 4.664 1 98.19 185 LEU B N 1
ATOM 4477 C CA . LEU B 1 185 ? 16.094 -6.684 5.375 1 98.19 185 LEU B CA 1
ATOM 4478 C C . LEU B 1 185 ? 17.531 -6.586 4.859 1 98.19 185 LEU B C 1
ATOM 4480 O O . LEU B 1 185 ? 18.469 -6.566 5.645 1 98.19 185 LEU B O 1
ATOM 4484 N N . LYS B 1 186 ? 17.641 -6.578 3.551 1 96.56 186 LYS B N 1
ATOM 4485 C CA . LYS B 1 186 ? 18.938 -6.516 2.904 1 96.56 186 LYS B CA 1
ATOM 4486 C C . LYS B 1 186 ? 19.734 -5.312 3.396 1 96.56 186 LYS B C 1
ATOM 4488 O O . LYS B 1 186 ? 20.969 -5.391 3.545 1 96.56 186 LYS B O 1
ATOM 4493 N N . ASN B 1 187 ? 19.016 -4.223 3.727 1 93.31 187 ASN B N 1
ATOM 4494 C CA . ASN B 1 187 ? 19.672 -2.969 4.094 1 93.31 187 ASN B CA 1
ATOM 4495 C C . ASN B 1 187 ? 19.719 -2.789 5.609 1 93.31 187 ASN B C 1
ATOM 4497 O O . ASN B 1 187 ? 20.109 -1.728 6.098 1 93.31 187 ASN B O 1
ATOM 4501 N N . GLY B 1 188 ? 19.312 -3.74 6.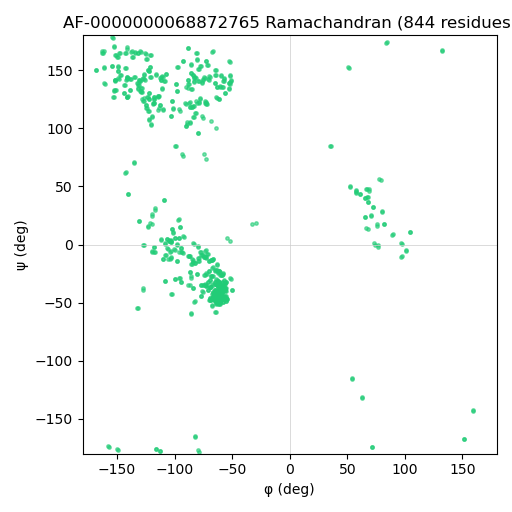41 1 92.69 188 GLY B N 1
ATOM 4502 C CA . GLY B 1 188 ? 19.484 -3.758 7.855 1 92.69 188 GLY B CA 1
ATOM 4503 C C . GLY B 1 188 ? 18.422 -2.947 8.594 1 92.69 188 GLY B C 1
ATOM 4504 O O . GLY B 1 188 ? 18.609 -2.602 9.758 1 92.69 188 GLY B O 1
ATOM 4505 N N . ARG B 1 189 ? 17.312 -2.615 7.98 1 90.56 189 ARG B N 1
ATOM 4506 C CA . ARG B 1 189 ? 16.281 -1.803 8.609 1 90.56 189 ARG B CA 1
ATOM 4507 C C . ARG B 1 189 ? 15.375 -2.656 9.492 1 90.56 189 ARG B C 1
ATOM 4509 O O . ARG B 1 189 ? 14.609 -2.127 10.305 1 90.56 189 ARG B O 1
ATOM 4516 N N . ALA B 1 190 ? 15.461 -3.926 9.281 1 92.94 190 ALA B N 1
ATOM 4517 C CA . ALA B 1 190 ? 14.695 -4.898 10.062 1 92.94 190 ALA B CA 1
ATOM 4518 C C . ALA B 1 190 ? 15.414 -6.242 10.109 1 92.94 190 ALA B C 1
ATOM 4520 O O . ALA B 1 190 ? 16.391 -6.465 9.383 1 92.94 190 ALA B O 1
ATOM 4521 N N . CYS B 1 191 ? 14.875 -7.133 10.984 1 96.44 191 CYS B N 1
ATOM 4522 C CA . CYS B 1 191 ? 15.445 -8.477 11.086 1 96.44 191 CYS B CA 1
ATOM 4523 C C . CYS B 1 191 ? 14.508 -9.508 10.477 1 96.44 191 CYS B C 1
ATOM 4525 O O . CYS B 1 191 ? 14.961 -10.539 9.969 1 96.44 191 CYS B O 1
ATOM 4527 N N . ARG B 1 192 ? 13.211 -9.242 10.555 1 98.5 192 ARG B N 1
ATOM 4528 C CA . ARG B 1 192 ? 12.211 -10.195 10.078 1 98.5 192 ARG B CA 1
ATOM 4529 C C . ARG B 1 192 ? 10.992 -9.477 9.516 1 98.5 192 ARG B C 1
ATOM 4531 O O . ARG B 1 192 ? 10.625 -8.398 9.992 1 98.5 192 ARG B O 1
ATOM 4538 N N . PHE B 1 193 ? 10.391 -10.039 8.508 1 98.88 193 PHE B N 1
ATOM 4539 C CA . PHE B 1 193 ? 9.102 -9.594 7.98 1 98.88 193 PHE B CA 1
ATOM 4540 C C . PHE B 1 193 ? 8.219 -10.781 7.637 1 98.88 193 PHE B C 1
ATOM 4542 O O . PHE B 1 193 ? 8.672 -11.75 7.039 1 98.88 193 PHE B O 1
ATOM 4549 N N . LEU B 1 194 ? 6.953 -10.75 8.055 1 98.94 194 LEU B N 1
ATOM 4550 C CA . LEU B 1 194 ? 5.938 -11.469 7.289 1 98.94 194 LEU B CA 1
ATOM 4551 C C . LEU B 1 194 ? 5.629 -10.742 5.984 1 98.94 194 LEU B C 1
ATOM 4553 O O . LEU B 1 194 ? 5.297 -9.555 5.992 1 98.94 194 LEU B O 1
ATOM 4557 N N . ALA B 1 195 ? 5.758 -11.391 4.84 1 98.94 195 ALA B N 1
ATOM 4558 C CA . ALA B 1 195 ? 5.547 -10.719 3.561 1 98.94 195 ALA B CA 1
ATOM 4559 C C . ALA B 1 195 ? 4.836 -11.633 2.57 1 98.94 195 ALA B C 1
ATOM 4561 O O . ALA B 1 195 ? 5.078 -12.844 2.547 1 98.94 195 ALA B O 1
ATOM 4562 N N . GLY B 1 196 ? 3.979 -11.148 1.771 1 98.94 196 GLY B N 1
ATOM 4563 C CA . GLY B 1 196 ? 3.191 -11.844 0.766 1 98.94 196 GLY B CA 1
ATOM 4564 C C . GLY B 1 196 ? 1.95 -11.078 0.345 1 98.94 196 GLY B C 1
ATOM 4565 O O . GLY B 1 196 ? 2.004 -9.867 0.135 1 98.94 196 GLY B O 1
ATOM 4566 N N . GLY B 1 197 ? 0.863 -11.828 0.094 1 98.88 197 GLY B N 1
ATOM 4567 C CA . GLY B 1 197 ? -0.335 -11.156 -0.378 1 98.88 197 GLY B CA 1
ATOM 4568 C C . GLY B 1 197 ? -1.617 -11.82 0.084 1 98.88 197 GLY B C 1
ATOM 4569 O O . GLY B 1 197 ? -1.593 -12.953 0.569 1 98.88 197 GLY B O 1
ATOM 4570 N N . VAL B 1 198 ? -2.711 -11.07 -0.053 1 98.94 198 VAL B N 1
ATOM 4571 C CA . VAL B 1 198 ? -4.035 -11.555 0.313 1 98.94 198 VAL B CA 1
ATOM 4572 C C . VAL B 1 198 ? -5.09 -10.914 -0.586 1 98.94 198 VAL B C 1
ATOM 4574 O O . VAL B 1 198 ? -4.902 -9.797 -1.07 1 98.94 198 VAL B O 1
ATOM 4577 N N . GLU B 1 199 ? -6.109 -11.609 -0.816 1 98.81 199 GLU B N 1
ATOM 4578 C CA . GLU B 1 199 ? -7.301 -11.094 -1.484 1 98.81 199 GLU B CA 1
ATOM 4579 C C . GLU B 1 199 ? -8.555 -11.852 -1.04 1 98.81 199 GLU B C 1
ATOM 4581 O O . GLU B 1 199 ? -8.508 -13.062 -0.814 1 98.81 199 GLU B O 1
ATOM 4586 N N . GLY B 1 200 ? -9.633 -11.148 -0.892 1 97.94 200 GLY B N 1
ATOM 4587 C CA . GLY B 1 200 ? -10.891 -11.766 -0.515 1 97.94 200 GLY B CA 1
ATOM 4588 C C . GLY B 1 200 ? -11.703 -12.242 -1.706 1 97.94 200 GLY B C 1
ATOM 4589 O O . GLY B 1 200 ? -11.352 -11.953 -2.854 1 97.94 200 GLY B O 1
ATOM 4590 N N . ALA B 1 201 ? -12.742 -13.008 -1.376 1 96.81 201 ALA B N 1
ATOM 4591 C CA . ALA B 1 201 ? -13.703 -13.477 -2.377 1 96.81 201 ALA B CA 1
ATOM 4592 C C . ALA B 1 201 ? -14.984 -12.656 -2.338 1 96.81 201 ALA B C 1
ATOM 4594 O O . ALA B 1 201 ? -15.648 -12.578 -1.301 1 96.81 201 ALA B O 1
ATOM 4595 N N . SER B 1 202 ? -15.289 -11.977 -3.375 1 97.38 202 SER B N 1
ATOM 4596 C CA . SER B 1 202 ? -16.516 -11.18 -3.424 1 97.38 202 SER B CA 1
ATOM 4597 C C . SER B 1 202 ? -16.906 -10.852 -4.863 1 97.38 202 SER B C 1
ATOM 4599 O O . SER B 1 202 ? -16.031 -10.523 -5.684 1 97.38 202 SER B O 1
ATOM 4601 N N . PRO B 1 203 ? -18.234 -10.938 -5.184 1 98 203 PRO B N 1
ATOM 4602 C CA . PRO B 1 203 ? -18.656 -10.477 -6.504 1 98 203 PRO B CA 1
ATOM 4603 C C . PRO B 1 203 ? -18.297 -9.016 -6.77 1 98 203 PRO B C 1
ATOM 4605 O O . PRO B 1 203 ? -18.094 -8.625 -7.926 1 98 203 PRO B O 1
ATOM 4608 N N . TYR B 1 204 ? -18.141 -8.234 -5.668 1 98.44 204 TYR B N 1
ATOM 4609 C CA . TYR B 1 204 ? -17.812 -6.82 -5.812 1 98.44 204 TYR B CA 1
ATOM 4610 C C . TYR B 1 204 ? -16.375 -6.641 -6.258 1 98.44 204 TYR B C 1
ATOM 4612 O O . TYR B 1 204 ? -16.016 -5.605 -6.832 1 98.44 204 TYR B O 1
ATOM 4620 N N . ILE B 1 205 ? -15.508 -7.645 -5.961 1 98.25 205 ILE B N 1
ATOM 4621 C CA . ILE B 1 205 ? -14.125 -7.625 -6.434 1 98.25 205 ILE B CA 1
ATOM 4622 C C . ILE B 1 205 ? -14.086 -8.016 -7.91 1 98.25 205 ILE B C 1
ATOM 4624 O O . ILE B 1 205 ? -13.336 -7.418 -8.695 1 98.25 205 ILE B O 1
ATOM 4628 N N . TRP B 1 206 ? -14.969 -8.93 -8.328 1 98.31 206 TRP B N 1
ATOM 4629 C CA . TRP B 1 206 ? -14.82 -9.609 -9.609 1 98.31 206 TRP B CA 1
ATOM 4630 C C . TRP B 1 206 ? -15.688 -8.953 -10.68 1 98.31 206 TRP B C 1
ATOM 4632 O O . TRP B 1 206 ? -15.484 -9.164 -11.875 1 98.31 206 TRP B O 1
ATOM 4642 N N . GLY B 1 207 ? -16.672 -8.07 -10.266 1 98.25 207 GLY B N 1
ATOM 4643 C CA . GLY B 1 207 ? -17.641 -7.512 -11.188 1 98.25 207 GLY B CA 1
ATOM 4644 C C . GLY B 1 207 ? -17.016 -6.707 -12.312 1 98.25 207 GLY B C 1
ATOM 4645 O O . GLY B 1 207 ? -17.406 -6.836 -13.469 1 98.25 207 GLY B O 1
ATOM 4646 N N . GLY B 1 208 ? -16.031 -5.859 -11.945 1 97.88 208 GLY B N 1
ATOM 4647 C CA . GLY B 1 208 ? -15.375 -5.066 -12.969 1 97.88 208 GLY B CA 1
ATOM 4648 C C . GLY B 1 208 ? -14.633 -5.906 -13.984 1 97.88 208 GLY B C 1
ATOM 4649 O O . GLY B 1 208 ? -14.586 -5.559 -15.172 1 97.88 208 GLY B O 1
ATOM 4650 N N . PHE B 1 209 ? -14.078 -6.992 -13.57 1 98 209 PHE B N 1
ATOM 4651 C CA . PHE B 1 209 ? -13.352 -7.879 -14.477 1 98 209 PHE B CA 1
ATOM 4652 C C . PHE B 1 209 ? -14.312 -8.602 -15.414 1 98 209 PHE B C 1
ATOM 4654 O O . PHE B 1 209 ? -13.984 -8.852 -16.578 1 98 209 PHE B O 1
ATOM 4661 N N . ASP B 1 210 ? -15.414 -8.984 -14.859 1 98 210 ASP B N 1
ATOM 4662 C CA . ASP B 1 210 ? -16.438 -9.602 -15.711 1 98 210 ASP B CA 1
ATOM 4663 C C . ASP B 1 210 ? -16.922 -8.625 -16.781 1 98 210 ASP B C 1
ATOM 4665 O O . ASP B 1 210 ? -17.125 -9.016 -17.938 1 98 210 ASP B O 1
ATOM 4669 N N . ALA B 1 211 ? -17.141 -7.395 -16.375 1 97.5 211 ALA B N 1
ATOM 4670 C CA . ALA B 1 211 ? -17.578 -6.348 -17.297 1 97.5 211 ALA B CA 1
ATOM 4671 C C . ALA B 1 211 ? -16.562 -6.152 -18.422 1 97.5 211 ALA B C 1
ATOM 4673 O O . ALA B 1 211 ? -16.938 -5.848 -19.562 1 97.5 211 ALA B O 1
ATOM 4674 N N . MET B 1 212 ? -15.305 -6.359 -18.141 1 96.38 212 MET B N 1
ATOM 4675 C CA . MET B 1 212 ? -14.219 -6.219 -19.109 1 96.38 212 MET B CA 1
ATOM 4676 C C . MET B 1 212 ? -14.133 -7.445 -20.016 1 96.38 212 MET B C 1
ATOM 4678 O O . MET B 1 212 ? -13.422 -7.434 -21.016 1 96.38 212 MET B O 1
ATOM 4682 N N . ARG B 1 213 ? -14.789 -8.523 -19.641 1 95.06 213 ARG B N 1
ATOM 4683 C CA . ARG B 1 213 ? -14.812 -9.781 -20.391 1 95.06 213 ARG B CA 1
ATOM 4684 C C . ARG B 1 213 ? -13.438 -10.445 -20.375 1 95.06 213 ARG B C 1
ATOM 4686 O O . ARG B 1 213 ? -13.008 -11 -21.391 1 95.06 213 ARG B O 1
ATOM 4693 N N . VAL B 1 214 ? -12.773 -10.297 -19.203 1 95.88 214 VAL B N 1
ATOM 4694 C CA . VAL B 1 214 ? -11.445 -10.891 -19.125 1 95.88 214 VAL B CA 1
ATOM 4695 C C . VAL B 1 214 ? -11.5 -12.141 -18.25 1 95.88 214 VAL B C 1
ATOM 4697 O O . VAL B 1 214 ? -10.5 -12.859 -18.125 1 95.88 214 VAL B O 1
ATOM 4700 N N . LEU B 1 215 ? -12.672 -12.43 -17.672 1 97.69 215 LEU B N 1
ATOM 4701 C CA . LEU B 1 215 ? -12.828 -13.648 -16.891 1 97.69 215 LEU B CA 1
ATOM 4702 C C . LEU B 1 215 ? -13.188 -14.828 -17.781 1 97.69 215 LEU B C 1
ATOM 4704 O O . LEU B 1 215 ? -13.727 -14.641 -18.875 1 97.69 215 LEU B O 1
ATOM 4708 N N . ALA B 1 216 ? -12.836 -16 -17.266 1 95.94 216 ALA B N 1
ATOM 4709 C CA . ALA B 1 216 ? -13.078 -17.234 -18 1 95.94 216 ALA B CA 1
ATOM 4710 C C . ALA B 1 216 ? -14.562 -17.375 -18.359 1 95.94 216 ALA B C 1
ATOM 4712 O O . ALA B 1 216 ? -15.43 -17.156 -17.516 1 95.94 216 ALA B O 1
ATOM 4713 N N . LYS B 1 217 ? -14.711 -17.672 -19.703 1 87.44 217 LYS B N 1
ATOM 4714 C CA . LYS B 1 217 ? -16.062 -17.906 -20.203 1 87.44 217 LYS B CA 1
ATOM 4715 C C . LYS B 1 217 ? -16.188 -19.297 -20.812 1 87.44 217 LYS B C 1
ATOM 4717 O O . LYS B 1 217 ? -15.211 -19.844 -21.312 1 87.44 217 LYS B O 1
ATOM 4722 N N . GLY B 1 218 ? -17.281 -19.938 -20.672 1 86.69 218 GLY B N 1
ATOM 4723 C CA . GLY B 1 218 ? -17.578 -21.156 -21.422 1 86.69 218 GLY B CA 1
ATOM 4724 C C . GLY B 1 218 ? -17.359 -22.422 -20.609 1 86.69 218 GLY B C 1
ATOM 4725 O O . GLY B 1 218 ? -17.547 -23.531 -21.109 1 86.69 218 GLY B O 1
ATOM 4726 N N . PHE B 1 219 ? -16.828 -22.328 -19.375 1 93.88 219 PHE B N 1
ATOM 4727 C CA . PHE B 1 219 ? -16.531 -23.516 -18.594 1 93.88 219 PHE B CA 1
ATOM 4728 C C . PHE B 1 219 ? -17.328 -23.516 -17.297 1 93.88 219 PHE B C 1
ATOM 4730 O O . PHE B 1 219 ? -16.906 -24.109 -16.297 1 93.88 219 PHE B O 1
ATOM 4737 N N . ASN B 1 220 ? -18.422 -22.828 -17.281 1 96.19 220 ASN B N 1
ATOM 4738 C CA . ASN B 1 220 ? -19.234 -22.719 -16.078 1 96.19 220 ASN B CA 1
ATOM 4739 C C . ASN B 1 220 ? -19.703 -24.078 -15.586 1 96.19 220 ASN B C 1
ATOM 4741 O O . ASN B 1 220 ? -19.875 -24.281 -14.383 1 96.19 220 ASN B O 1
ATOM 4745 N N . GLU B 1 221 ? -19.828 -25.094 -16.484 1 96.12 221 GLU B N 1
ATOM 4746 C CA . GLU B 1 221 ? -20.344 -26.422 -16.125 1 96.12 221 GLU B CA 1
ATOM 4747 C C . GLU B 1 221 ? -19.188 -27.391 -15.828 1 96.12 221 GLU B C 1
ATOM 4749 O O . GLU B 1 221 ? -19.422 -28.516 -15.414 1 96.12 221 GLU B O 1
ATOM 4754 N N . ALA B 1 222 ? -18 -27 -16.031 1 97.06 222 ALA B N 1
ATOM 4755 C CA . ALA B 1 222 ? -16.812 -27.797 -15.734 1 97.06 222 ALA B CA 1
ATOM 4756 C C . ALA B 1 222 ? -15.75 -26.938 -15.039 1 97.06 222 ALA B C 1
ATOM 4758 O O . ALA B 1 222 ? -14.672 -26.703 -15.594 1 97.06 222 ALA B O 1
ATOM 4759 N N . PRO B 1 223 ? -16.047 -26.594 -13.805 1 97.38 223 PRO B N 1
ATOM 4760 C CA . PRO B 1 223 ? -15.203 -25.609 -13.109 1 97.38 223 PRO B CA 1
ATOM 4761 C C . PRO B 1 223 ? -13.734 -26.016 -13.078 1 97.38 223 PRO B C 1
ATOM 4763 O O . PRO B 1 223 ? -12.852 -25.172 -13.258 1 97.38 223 PRO B O 1
ATOM 4766 N N . GLU B 1 224 ? -13.383 -27.266 -12.875 1 96.5 224 GLU B N 1
ATOM 4767 C CA . GLU B 1 224 ? -12 -27.719 -12.734 1 96.5 224 GLU B CA 1
ATOM 4768 C C . GLU B 1 224 ? -11.234 -27.578 -14.047 1 96.5 224 GLU B C 1
ATOM 4770 O O . GLU B 1 224 ? -10 -27.641 -14.055 1 96.5 224 GLU B O 1
ATOM 4775 N N . LYS B 1 225 ? -11.93 -27.344 -15.148 1 96.94 225 LYS B N 1
ATOM 4776 C CA . LYS B 1 225 ? -11.297 -27.203 -16.453 1 96.94 225 LYS B CA 1
ATOM 4777 C C . LYS B 1 225 ? -11.219 -25.734 -16.875 1 96.94 225 LYS B C 1
ATOM 4779 O O . LYS B 1 225 ? -10.688 -25.406 -17.938 1 96.94 225 LYS B O 1
ATOM 4784 N N . ALA B 1 226 ? -11.68 -24.828 -16 1 97.56 226 ALA B N 1
ATOM 4785 C CA . ALA B 1 226 ? -11.898 -23.438 -16.391 1 97.56 226 ALA B CA 1
ATOM 4786 C C . ALA B 1 226 ? -10.57 -22.672 -16.469 1 97.56 226 ALA B C 1
ATOM 4788 O O . ALA B 1 226 ? -10.383 -21.844 -17.359 1 97.56 226 ALA B O 1
ATOM 4789 N N . SER B 1 227 ? -9.719 -22.859 -15.484 1 98 227 SER B N 1
ATOM 4790 C CA . SER B 1 227 ? -8.422 -22.188 -15.492 1 98 227 SER B CA 1
ATOM 4791 C C . SER B 1 227 ? -7.414 -22.938 -16.359 1 98 227 SER B C 1
ATOM 4793 O O . SER B 1 227 ? -7 -24.047 -16.016 1 98 227 SER B O 1
ATOM 4795 N N . ARG B 1 228 ? -7 -22.359 -17.438 1 97.06 228 ARG B N 1
ATOM 4796 C CA . ARG B 1 228 ? -6.246 -23.125 -18.422 1 97.06 228 ARG B CA 1
ATOM 4797 C C . ARG B 1 228 ? -5.145 -22.281 -19.047 1 97.06 228 ARG B C 1
ATOM 4799 O O . ARG B 1 228 ? -5.137 -22.047 -20.266 1 97.06 228 ARG B O 1
ATOM 4806 N N . PRO B 1 229 ? -4.191 -21.812 -18.219 1 98.19 229 PRO B N 1
ATOM 4807 C CA . PRO B 1 229 ? -3.055 -21.047 -18.734 1 98.19 229 PRO B CA 1
ATOM 4808 C C . PRO B 1 229 ? -2.318 -21.766 -19.859 1 98.19 229 PRO B C 1
ATOM 4810 O O . PRO B 1 229 ? -2.133 -22.984 -19.797 1 98.19 229 PRO B O 1
ATOM 4813 N N . MET B 1 230 ? -1.886 -20.984 -20.953 1 98.12 230 MET B N 1
ATOM 4814 C CA . MET B 1 230 ? -1.057 -21.406 -22.078 1 98.12 230 MET B CA 1
ATOM 4815 C C . MET B 1 230 ? -1.847 -22.281 -23.047 1 98.12 230 MET B C 1
ATOM 4817 O O . MET B 1 230 ? -1.325 -22.703 -24.078 1 98.12 230 MET B O 1
ATOM 4821 N N . SER B 1 231 ? -3.098 -22.531 -22.766 1 97.06 231 SER B N 1
ATOM 4822 C CA . SER B 1 231 ? -3.957 -23.359 -23.594 1 97.06 231 SER B CA 1
ATOM 4823 C C . SER B 1 231 ? -4.469 -22.578 -24.812 1 97.06 231 SER B C 1
ATOM 4825 O O . SER B 1 231 ? -4.703 -21.375 -24.719 1 97.06 231 SER B O 1
ATOM 4827 N N . ALA B 1 232 ? -4.727 -23.281 -25.859 1 96.38 232 ALA B N 1
ATOM 4828 C CA . ALA B 1 232 ? -5.332 -22.703 -27.047 1 96.38 232 ALA B CA 1
ATOM 4829 C C . ALA B 1 232 ? -6.773 -22.281 -26.781 1 96.38 232 ALA B C 1
ATOM 4831 O O . ALA B 1 232 ? -7.281 -21.344 -27.406 1 96.38 232 ALA B O 1
ATOM 4832 N N . SER B 1 233 ? -7.406 -22.906 -25.875 1 94.94 233 SER B N 1
ATOM 4833 C CA . SER B 1 233 ? -8.812 -22.672 -25.594 1 94.94 233 SER B CA 1
ATOM 4834 C C . SER B 1 233 ? -8.992 -21.812 -24.344 1 94.94 233 SER B C 1
ATOM 4836 O O . SER B 1 233 ? -10.078 -21.766 -23.766 1 94.94 233 SER B O 1
ATOM 4838 N N . ALA B 1 234 ? -7.859 -21.203 -23.906 1 94.44 234 ALA B N 1
ATOM 4839 C CA . ALA B 1 234 ? -7.977 -20.266 -22.781 1 94.44 234 ALA B CA 1
ATOM 4840 C C . ALA B 1 234 ? -8.945 -19.141 -23.109 1 94.44 234 ALA B C 1
ATOM 4842 O O . ALA B 1 234 ? -8.961 -18.625 -24.234 1 94.44 234 ALA B O 1
ATOM 4843 N N . SER B 1 235 ? -9.82 -18.781 -22.219 1 90.69 235 SER B N 1
ATOM 4844 C CA . SER B 1 235 ? -10.805 -17.75 -22.516 1 90.69 235 SER B CA 1
ATOM 4845 C C . SER B 1 235 ? -10.852 -16.703 -21.406 1 90.69 235 SER B C 1
ATOM 4847 O O . SER B 1 235 ? -11.875 -16.047 -21.219 1 90.69 235 SER B O 1
ATOM 4849 N N . GLY B 1 236 ? -9.828 -16.562 -20.578 1 95.75 236 GLY B N 1
ATOM 4850 C CA . GLY B 1 236 ? -9.781 -15.602 -19.484 1 95.75 236 GLY B CA 1
ATOM 4851 C C . GLY B 1 236 ? -9.328 -16.219 -18.172 1 95.75 236 GLY B C 1
ATOM 4852 O O . GLY B 1 236 ? -9.227 -17.438 -18.062 1 95.75 236 GLY B O 1
ATOM 4853 N N . PHE B 1 237 ? -9.023 -15.344 -17.25 1 97.69 237 PHE B N 1
ATOM 4854 C CA . PHE B 1 237 ? -8.578 -15.906 -15.977 1 97.69 237 PHE B CA 1
ATOM 4855 C C . PHE B 1 237 ? -9.766 -16.234 -15.086 1 97.69 237 PHE B C 1
ATOM 4857 O O . PHE B 1 237 ? -10.836 -15.648 -15.234 1 97.69 237 PHE B O 1
ATOM 4864 N N . VAL B 1 238 ? -9.672 -17.25 -14.281 1 98.62 238 VAL B N 1
ATOM 4865 C CA . VAL B 1 238 ? -10.656 -17.594 -13.258 1 98.62 238 VAL B CA 1
ATOM 4866 C C . VAL B 1 238 ? -10.375 -16.812 -11.984 1 98.62 238 VAL B C 1
ATOM 4868 O O . VAL B 1 238 ? -9.297 -16.938 -11.391 1 98.62 238 VAL B O 1
ATOM 4871 N N . PRO B 1 239 ? -11.32 -15.969 -11.547 1 98.44 239 PRO B N 1
ATOM 4872 C CA . PRO B 1 239 ? -11.047 -15.219 -10.312 1 98.44 239 PRO B CA 1
ATOM 4873 C C . PRO B 1 239 ? -10.922 -16.125 -9.086 1 98.44 239 PRO B C 1
ATOM 4875 O O . PRO B 1 239 ? -11.531 -17.188 -9.039 1 98.44 239 PRO B O 1
ATOM 4878 N N . SER B 1 240 ? -10.148 -15.703 -8.164 1 98.75 240 SER B N 1
ATOM 4879 C CA . SER B 1 240 ? -9.945 -16.5 -6.965 1 98.75 240 SER B CA 1
ATOM 4880 C C . SER B 1 240 ? -9.562 -15.633 -5.773 1 98.75 240 SER B C 1
ATOM 4882 O O . SER B 1 240 ? -9.586 -14.406 -5.871 1 98.75 240 SER B O 1
ATOM 4884 N N . ALA B 1 241 ? -9.383 -16.219 -4.59 1 98.69 241 ALA B N 1
ATOM 4885 C CA . ALA B 1 241 ? -9.062 -15.57 -3.32 1 98.69 241 ALA B CA 1
ATOM 4886 C C . ALA B 1 241 ? -8.094 -16.422 -2.498 1 98.69 241 ALA B C 1
ATOM 4888 O O . ALA B 1 241 ? -7.895 -17.609 -2.783 1 98.69 241 ALA B O 1
ATOM 4889 N N . GLY B 1 242 ? -7.527 -15.773 -1.508 1 98.88 242 GLY B N 1
ATOM 4890 C CA . GLY B 1 242 ? -6.641 -16.5 -0.607 1 98.88 242 GLY B CA 1
ATOM 4891 C C . GLY B 1 242 ? -5.562 -15.609 -0.003 1 98.88 242 GLY B C 1
ATOM 4892 O O . GLY B 1 242 ? -5.691 -14.383 0.009 1 98.88 242 GLY B O 1
ATOM 4893 N N . ALA B 1 243 ? -4.613 -16.266 0.587 1 98.94 243 ALA B N 1
ATOM 4894 C CA . ALA B 1 243 ? -3.463 -15.594 1.184 1 98.94 243 ALA B CA 1
ATOM 4895 C C . ALA B 1 243 ? -2.232 -16.5 1.174 1 98.94 243 ALA B C 1
ATOM 4897 O O . ALA B 1 243 ? -2.338 -17.703 1.389 1 98.94 243 ALA B O 1
ATOM 4898 N N . GLY B 1 244 ? -1.137 -15.992 0.767 1 98.94 244 GLY B N 1
ATOM 4899 C CA . GLY B 1 244 ? 0.178 -16.594 0.902 1 98.94 244 GLY B CA 1
ATOM 4900 C C . GLY B 1 244 ? 1.196 -15.68 1.551 1 98.94 244 GLY B C 1
ATOM 4901 O O . GLY B 1 244 ? 1.403 -14.555 1.095 1 98.94 244 GLY B O 1
ATOM 4902 N N . LEU B 1 245 ? 1.787 -16.172 2.658 1 98.94 245 LEU B N 1
ATOM 4903 C CA . LEU B 1 245 ? 2.746 -15.367 3.406 1 98.94 245 LEU B CA 1
ATOM 4904 C C . LEU B 1 245 ? 4.027 -16.156 3.664 1 98.94 245 LEU B C 1
ATOM 4906 O O . LEU B 1 245 ? 3.986 -17.359 3.926 1 98.94 245 LEU B O 1
ATOM 4910 N N . LEU B 1 246 ? 5.152 -15.453 3.555 1 99 246 LEU B N 1
ATOM 4911 C CA . LEU B 1 246 ? 6.477 -15.945 3.912 1 99 246 LEU B CA 1
ATOM 4912 C C . LEU B 1 246 ? 7.02 -15.211 5.133 1 99 246 LEU B C 1
ATOM 4914 O O . LEU B 1 246 ? 6.789 -14.016 5.293 1 99 246 LEU B O 1
ATOM 4918 N N . MET B 1 247 ? 7.703 -15.93 6.012 1 98.94 247 MET B N 1
ATOM 4919 C CA . MET B 1 247 ? 8.578 -15.273 6.977 1 98.94 247 MET B CA 1
ATOM 4920 C C . MET B 1 247 ? 9.969 -15.039 6.379 1 98.94 247 MET B C 1
ATOM 4922 O O . MET B 1 247 ? 10.727 -15.992 6.168 1 98.94 247 MET B O 1
ATOM 4926 N N . LEU B 1 248 ? 10.266 -13.844 6.027 1 98.94 248 LEU B N 1
ATOM 4927 C CA . LEU B 1 248 ? 11.602 -13.461 5.59 1 98.94 248 LEU B CA 1
ATOM 4928 C C . LEU B 1 248 ? 12.469 -13.047 6.777 1 98.94 248 LEU B C 1
ATOM 4930 O O . LEU B 1 248 ? 11.984 -12.391 7.699 1 98.94 248 LEU B O 1
ATOM 4934 N N . GLU B 1 249 ? 13.688 -13.414 6.727 1 98.81 249 GLU B N 1
ATOM 4935 C CA . GLU B 1 249 ? 14.594 -13.172 7.844 1 98.81 249 GLU B CA 1
ATOM 4936 C C . GLU B 1 249 ? 16.031 -13.031 7.363 1 98.81 249 GLU B C 1
ATOM 4938 O O . GLU B 1 249 ? 16.438 -13.656 6.375 1 98.81 249 GLU B O 1
ATOM 4943 N N . THR B 1 250 ? 16.812 -12.07 8.008 1 98.62 250 THR B N 1
ATOM 4944 C CA . THR B 1 250 ? 18.234 -12.078 7.723 1 98.62 250 THR B CA 1
ATOM 4945 C C . THR B 1 250 ? 18.859 -13.414 8.109 1 98.62 250 THR B C 1
ATOM 4947 O O . THR B 1 250 ? 18.453 -14.039 9.094 1 98.62 250 THR B O 1
ATOM 4950 N N . LEU B 1 251 ? 19.844 -13.82 7.34 1 98.56 251 LEU B N 1
ATOM 4951 C CA . LEU B 1 251 ? 20.484 -15.086 7.641 1 98.56 251 LEU B CA 1
ATOM 4952 C C . LEU B 1 251 ? 21.047 -15.094 9.062 1 98.56 251 LEU B C 1
ATOM 4954 O O . LEU B 1 251 ? 20.953 -16.094 9.766 1 98.56 251 LEU B O 1
ATOM 4958 N N . GLU B 1 252 ? 21.641 -13.945 9.508 1 98.06 252 GLU B N 1
ATOM 4959 C CA . GLU B 1 252 ? 22.219 -13.836 10.844 1 98.06 252 GLU B CA 1
ATOM 4960 C C . GLU B 1 252 ? 21.156 -14.094 11.922 1 98.06 252 GLU B C 1
ATOM 4962 O O . GLU B 1 252 ? 21.406 -14.852 12.859 1 98.06 252 GLU B O 1
ATOM 4967 N N . SER B 1 253 ? 20.031 -13.453 11.758 1 97.88 253 SER B N 1
ATOM 4968 C CA . SER B 1 253 ? 18.938 -13.641 12.711 1 97.88 253 SER B CA 1
ATOM 4969 C C . SER B 1 253 ? 18.469 -15.086 12.734 1 97.88 253 SER B C 1
ATOM 4971 O O . SER B 1 253 ? 18.219 -15.648 13.805 1 97.88 253 SER B O 1
ATOM 4973 N N . ALA B 1 254 ? 18.266 -15.711 11.594 1 98.44 254 ALA B N 1
ATOM 4974 C CA . ALA B 1 254 ? 17.797 -17.094 11.484 1 98.44 254 ALA B CA 1
ATOM 4975 C C . ALA B 1 254 ? 18.781 -18.047 12.156 1 98.44 254 ALA B C 1
ATOM 4977 O O . ALA B 1 254 ? 18.359 -18.969 12.875 1 98.44 254 ALA B O 1
ATOM 4978 N N . GLU B 1 255 ? 20.078 -17.844 11.898 1 98.19 255 GLU B N 1
ATOM 4979 C CA . GLU B 1 255 ? 21.109 -18.719 12.453 1 98.19 255 GLU B CA 1
ATOM 4980 C C . GLU B 1 255 ? 21.188 -18.578 13.969 1 98.19 255 GLU B C 1
ATOM 4982 O O . GLU B 1 255 ? 21.406 -19.562 14.68 1 98.19 255 GLU B O 1
ATOM 4987 N N . GLN B 1 256 ? 21.094 -17.375 14.477 1 97.81 256 GLN B N 1
ATOM 4988 C CA . GLN B 1 256 ? 21.172 -17.109 15.906 1 97.81 256 GLN B CA 1
ATOM 4989 C C . GLN B 1 256 ? 20.125 -17.922 16.672 1 97.81 256 GLN B C 1
ATOM 4991 O O . GLN B 1 256 ? 20.391 -18.375 17.781 1 97.81 256 GLN B O 1
ATOM 4996 N N . ARG B 1 257 ? 18.969 -18.156 16.094 1 96.56 257 ARG B N 1
ATOM 4997 C CA . ARG B 1 257 ? 17.922 -18.875 16.812 1 96.56 257 ARG B CA 1
ATOM 4998 C C . ARG B 1 257 ? 17.797 -20.312 16.312 1 96.56 257 ARG B C 1
ATOM 5000 O O . ARG B 1 257 ? 16.828 -21.016 16.656 1 96.56 257 ARG B O 1
ATOM 5007 N N . GLY B 1 258 ? 18.625 -20.75 15.391 1 98.06 258 GLY B N 1
ATOM 5008 C CA . GLY B 1 258 ? 18.594 -22.109 14.867 1 98.06 258 GLY B CA 1
ATOM 5009 C C . GLY B 1 258 ? 17.359 -22.406 14.055 1 98.06 258 GLY B C 1
ATOM 5010 O O . GLY B 1 258 ? 16.797 -23.5 14.148 1 98.06 258 GLY B O 1
ATOM 5011 N N . ALA B 1 259 ? 16.969 -21.453 13.25 1 98.25 259 ALA B N 1
ATOM 5012 C CA . ALA B 1 259 ? 15.758 -21.609 12.461 1 98.25 259 ALA B CA 1
ATOM 5013 C C . ALA B 1 259 ? 15.969 -22.578 11.297 1 98.25 259 ALA B C 1
ATOM 5015 O O . ALA B 1 259 ? 17.047 -22.609 10.703 1 98.25 259 ALA B O 1
ATOM 5016 N N . ARG B 1 260 ? 14.898 -23.328 11.031 1 97.81 260 ARG B N 1
ATOM 5017 C CA . ARG B 1 260 ? 14.859 -24 9.734 1 97.81 260 ARG B CA 1
ATOM 5018 C C . ARG B 1 260 ? 14.789 -22.984 8.594 1 97.81 260 ARG B C 1
ATOM 5020 O O . ARG B 1 260 ? 14.078 -21.984 8.688 1 97.81 260 ARG B O 1
ATOM 5027 N N . ILE B 1 261 ? 15.562 -23.281 7.508 1 98.81 261 ILE B N 1
ATOM 5028 C CA . ILE B 1 261 ? 15.578 -22.391 6.352 1 98.81 261 ILE B CA 1
ATOM 5029 C C . ILE B 1 261 ? 15.047 -23.125 5.125 1 98.81 261 ILE B C 1
ATOM 5031 O O . ILE B 1 261 ? 15.547 -24.203 4.781 1 98.81 261 ILE B O 1
ATOM 5035 N N . TYR B 1 262 ? 14.023 -22.578 4.457 1 98.88 262 TYR B N 1
ATOM 5036 C CA . TYR B 1 262 ? 13.414 -23.172 3.279 1 98.88 262 TYR B CA 1
ATOM 5037 C C . TYR B 1 262 ? 14.203 -22.844 2.021 1 98.88 262 TYR B C 1
ATOM 5039 O O . TYR B 1 262 ? 14.438 -23.703 1.177 1 98.88 262 TYR B O 1
ATOM 5047 N N . ALA B 1 263 ? 14.523 -21.609 1.835 1 98.94 263 ALA B N 1
ATOM 5048 C CA . ALA B 1 263 ? 15.148 -21.078 0.63 1 98.94 263 ALA B CA 1
ATOM 5049 C C . ALA B 1 263 ? 15.766 -19.703 0.902 1 98.94 263 ALA B C 1
ATOM 5051 O O . ALA B 1 263 ? 15.609 -19.156 1.993 1 98.94 263 ALA B O 1
ATOM 5052 N N . GLU B 1 264 ? 16.562 -19.266 0.016 1 98.88 264 GLU B N 1
ATOM 5053 C CA . GLU B 1 264 ? 17.141 -17.922 0.04 1 98.88 264 GLU B CA 1
ATOM 5054 C C . GLU B 1 264 ? 16.578 -17.047 -1.08 1 98.88 264 GLU B C 1
ATOM 5056 O O . GLU B 1 264 ? 16.344 -17.531 -2.189 1 98.88 264 GLU B O 1
ATOM 5061 N N . ILE B 1 265 ? 16.203 -15.844 -0.809 1 98.88 265 ILE B N 1
ATOM 5062 C CA . ILE B 1 265 ? 15.898 -14.891 -1.866 1 98.88 265 ILE B CA 1
ATOM 5063 C C . ILE B 1 265 ? 17.188 -14.188 -2.314 1 98.88 265 ILE B C 1
ATOM 5065 O O . ILE B 1 265 ? 17.812 -13.477 -1.532 1 98.88 265 ILE B O 1
ATOM 5069 N N . LEU B 1 266 ? 17.531 -14.359 -3.566 1 98.69 266 LEU B N 1
ATOM 5070 C CA . LEU B 1 266 ? 18.75 -13.773 -4.094 1 98.69 266 LEU B CA 1
ATOM 5071 C C . LEU B 1 266 ? 18.531 -12.328 -4.512 1 98.69 266 LEU B C 1
ATOM 5073 O O . LEU B 1 266 ? 19.453 -11.5 -4.41 1 98.69 266 LEU B O 1
ATOM 5077 N N . SER B 1 267 ? 17.375 -12.125 -5.055 1 98.5 267 SER B N 1
ATOM 5078 C CA . SER B 1 267 ? 17.094 -10.781 -5.551 1 98.5 267 SER B CA 1
ATOM 5079 C C . SER B 1 267 ? 15.602 -10.57 -5.758 1 98.5 267 SER B C 1
ATOM 5081 O O . SER B 1 267 ? 14.82 -11.523 -5.723 1 98.5 267 SER B O 1
ATOM 5083 N N . ALA B 1 268 ? 15.219 -9.367 -5.902 1 98.69 268 ALA B N 1
ATOM 5084 C CA . ALA B 1 268 ? 13.898 -8.898 -6.312 1 98.69 268 ALA B CA 1
ATOM 5085 C C . ALA B 1 268 ? 14.008 -7.672 -7.211 1 98.69 268 ALA B C 1
ATOM 5087 O O . ALA B 1 268 ? 14.977 -6.91 -7.117 1 98.69 268 ALA B O 1
ATOM 5088 N N . SER B 1 269 ? 13.039 -7.516 -8.062 1 98.56 269 SER B N 1
ATOM 5089 C CA . SER B 1 269 ? 12.961 -6.344 -8.93 1 98.56 269 SER B CA 1
ATOM 5090 C C . SER B 1 269 ? 11.516 -5.902 -9.133 1 98.56 269 SER B C 1
ATOM 5092 O O . SER B 1 269 ? 10.617 -6.738 -9.219 1 98.56 269 SER B O 1
ATOM 5094 N N . VAL B 1 270 ? 11.266 -4.633 -9.078 1 98.69 270 VAL B N 1
ATOM 5095 C CA . VAL B 1 270 ? 9.969 -4.035 -9.367 1 98.69 270 VAL B CA 1
ATOM 5096 C C . VAL B 1 270 ? 10.133 -2.859 -10.328 1 98.69 270 VAL B C 1
ATOM 5098 O O . VAL B 1 270 ? 11.055 -2.057 -10.18 1 98.69 270 VAL B O 1
ATOM 5101 N N . ASN B 1 271 ? 9.32 -2.773 -11.328 1 98.69 271 ASN B N 1
ATOM 5102 C CA . ASN B 1 271 ? 9.273 -1.634 -12.242 1 98.69 271 ASN B CA 1
ATOM 5103 C C . ASN B 1 271 ? 7.926 -1.534 -12.945 1 98.69 271 ASN B C 1
ATOM 5105 O O . ASN B 1 271 ? 6.941 -2.127 -12.5 1 98.69 271 ASN B O 1
ATOM 5109 N N . CYS B 1 272 ? 7.812 -0.624 -13.883 1 98.5 272 CYS B N 1
ATOM 5110 C CA . CYS B 1 272 ? 6.629 -0.522 -14.727 1 98.5 272 CYS B CA 1
ATOM 5111 C C . CYS B 1 272 ? 7.008 -0.171 -16.156 1 98.5 272 CYS B C 1
ATOM 5113 O O . CYS B 1 272 ? 8.18 0.062 -16.453 1 98.5 272 CYS B O 1
ATOM 5115 N N . GLY B 1 273 ? 6.09 -0.252 -17.031 1 97.56 273 GLY B N 1
ATOM 5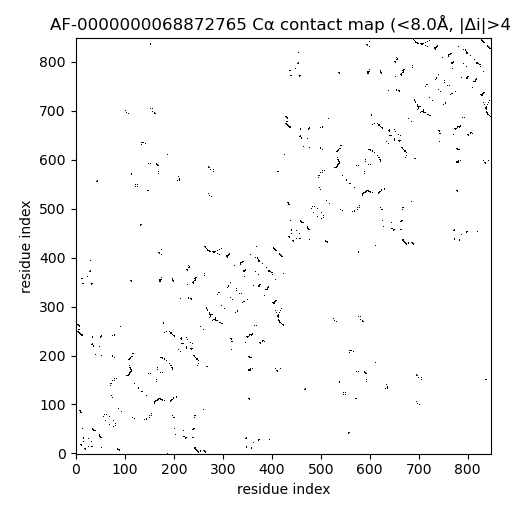116 C CA . GLY B 1 273 ? 6.352 -0.034 -18.453 1 97.56 273 GLY B CA 1
ATOM 5117 C C . GLY B 1 273 ? 5.855 1.31 -18.953 1 97.56 273 GLY B C 1
ATOM 5118 O O . GLY B 1 273 ? 5.93 1.599 -20.141 1 97.56 273 GLY B O 1
ATOM 5119 N N . GLY B 1 274 ? 5.324 2.168 -18.031 1 96.56 274 GLY B N 1
ATOM 5120 C CA . GLY B 1 274 ? 4.938 3.531 -18.359 1 96.56 274 GLY B CA 1
ATOM 5121 C C . GLY B 1 274 ? 3.631 3.615 -19.125 1 96.56 274 GLY B C 1
ATOM 5122 O O . GLY B 1 274 ? 3.178 4.707 -19.469 1 96.56 274 GLY B O 1
ATOM 5123 N N . GLN B 1 275 ? 3.041 2.424 -19.422 1 95.56 275 GLN B N 1
ATOM 5124 C CA . GLN B 1 275 ? 1.828 2.359 -20.234 1 95.56 275 GLN B CA 1
ATOM 5125 C C . GLN B 1 275 ? 2.037 3.01 -21.594 1 95.56 275 GLN B C 1
ATOM 5127 O O . GLN B 1 275 ? 1.225 3.828 -22.031 1 95.56 275 GLN B O 1
ATOM 5132 N N . ARG B 1 276 ? 3.18 2.664 -22.156 1 94.12 276 ARG B N 1
ATOM 5133 C CA . ARG B 1 276 ? 3.631 3.139 -23.469 1 94.12 276 ARG B CA 1
ATOM 5134 C C . ARG B 1 276 ? 4.238 2.002 -24.281 1 94.12 276 ARG B C 1
ATOM 5136 O O . ARG B 1 276 ? 4.465 0.908 -23.75 1 94.12 276 ARG B O 1
ATOM 5143 N N . GLN B 1 277 ? 4.414 2.295 -25.641 1 92.69 277 GLN B N 1
ATOM 5144 C CA . GLN B 1 277 ? 5.156 1.394 -26.516 1 92.69 277 GLN B CA 1
ATOM 5145 C C . GLN B 1 277 ? 4.621 -0.032 -26.422 1 92.69 277 GLN B C 1
ATOM 5147 O O . GLN B 1 277 ? 5.383 -0.974 -26.188 1 92.69 277 GLN B O 1
ATOM 5152 N N . GLY B 1 278 ? 3.324 -0.152 -26.547 1 91.12 278 GLY B N 1
ATOM 5153 C CA . GLY B 1 278 ? 2.678 -1.455 -26.531 1 91.12 278 GLY B CA 1
ATOM 5154 C C . GLY B 1 278 ? 2.115 -1.826 -25.172 1 91.12 278 GLY B C 1
ATOM 5155 O O . GLY B 1 278 ? 1.378 -2.805 -25.047 1 91.12 278 GLY B O 1
ATOM 5156 N N . GLY B 1 279 ? 2.451 -1.051 -24.141 1 94.88 279 GLY B N 1
ATOM 5157 C CA . GLY B 1 279 ? 1.848 -1.218 -22.828 1 94.88 279 GLY B CA 1
ATOM 5158 C C . GLY B 1 279 ? 0.625 -0.345 -22.609 1 94.88 279 GLY B C 1
ATOM 5159 O O . GLY B 1 279 ? 0.417 0.628 -23.344 1 94.88 279 GLY B O 1
ATOM 5160 N N . SER B 1 280 ? -0.221 -0.683 -21.719 1 95.75 280 SER B N 1
ATOM 5161 C CA . SER B 1 280 ? -1.399 0.075 -21.312 1 95.75 280 SER B CA 1
ATOM 5162 C C . SER B 1 280 ? -1.736 -0.173 -19.844 1 95.75 280 SER B C 1
ATOM 5164 O O . SER B 1 280 ? -0.999 -0.867 -19.141 1 95.75 280 SER B O 1
ATOM 5166 N N . MET B 1 281 ? -2.82 0.412 -19.406 1 96.06 281 MET B N 1
ATOM 5167 C CA . MET B 1 281 ? -3.311 0.184 -18.047 1 96.06 281 MET B CA 1
ATOM 5168 C C . MET B 1 281 ? -3.547 -1.302 -17.797 1 96.06 281 MET B C 1
ATOM 5170 O O . MET B 1 281 ? -3.332 -1.789 -16.688 1 96.06 281 MET B O 1
ATOM 5174 N N . THR B 1 282 ? -3.92 -2.072 -18.859 1 95.62 282 THR B N 1
ATOM 5175 C CA . THR B 1 282 ? -4.375 -3.441 -18.641 1 95.62 282 THR B CA 1
ATOM 5176 C C . THR B 1 282 ? -3.441 -4.434 -19.328 1 95.62 282 THR B C 1
ATOM 5178 O O . THR B 1 282 ? -3.676 -5.645 -19.297 1 95.62 282 THR B O 1
ATOM 5181 N N . ALA B 1 283 ? -2.43 -3.947 -20.031 1 95.06 283 ALA B N 1
ATOM 5182 C CA . ALA B 1 283 ? -1.493 -4.82 -20.734 1 95.06 283 ALA B CA 1
ATOM 5183 C C . ALA B 1 283 ? -0.049 -4.43 -20.438 1 95.06 283 ALA B C 1
ATOM 5185 O O . ALA B 1 283 ? 0.282 -3.24 -20.391 1 95.06 283 ALA B O 1
ATOM 5186 N N . PRO B 1 284 ? 0.77 -5.387 -20.219 1 95.75 284 PRO B N 1
ATOM 5187 C CA . PRO B 1 284 ? 2.166 -5.078 -19.906 1 95.75 284 PRO B CA 1
ATOM 5188 C C . PRO B 1 284 ? 2.973 -4.656 -21.125 1 95.75 284 PRO B C 1
ATOM 5190 O O . PRO B 1 284 ? 2.783 -5.207 -22.219 1 95.75 284 PRO B O 1
ATOM 5193 N N . ASN B 1 285 ? 3.861 -3.691 -20.953 1 96.69 285 ASN B N 1
ATOM 5194 C CA . ASN B 1 285 ? 4.91 -3.344 -21.906 1 96.69 285 ASN B CA 1
ATOM 5195 C C . ASN B 1 285 ? 6.008 -4.402 -21.938 1 96.69 285 ASN B C 1
ATOM 5197 O O . ASN B 1 285 ? 6.645 -4.68 -20.922 1 96.69 285 ASN B O 1
ATOM 5201 N N . PRO B 1 286 ? 6.254 -5.016 -23.156 1 97.62 286 PRO B N 1
ATOM 5202 C CA . PRO B 1 286 ? 7.266 -6.078 -23.203 1 97.62 286 PRO B CA 1
ATOM 5203 C C . PRO B 1 286 ? 8.633 -5.613 -22.703 1 97.62 286 PRO B C 1
ATOM 5205 O O . PRO B 1 286 ? 9.328 -6.359 -22.016 1 97.62 286 PRO B O 1
ATOM 5208 N N . LEU B 1 287 ? 8.992 -4.387 -23.016 1 97.81 287 LEU B N 1
ATOM 5209 C CA . LEU B 1 287 ? 10.289 -3.873 -22.578 1 97.81 287 LEU B CA 1
ATOM 5210 C C . LEU B 1 287 ? 10.359 -3.766 -21.062 1 97.81 287 LEU B C 1
ATOM 5212 O O . LEU B 1 287 ? 11.383 -4.074 -20.453 1 97.81 287 LEU B O 1
ATOM 5216 N N . GLY B 1 288 ? 9.273 -3.262 -20.438 1 98.38 288 GLY B N 1
ATOM 5217 C CA . GLY B 1 288 ? 9.211 -3.199 -18.984 1 98.38 288 GLY B CA 1
ATOM 5218 C C . GLY B 1 288 ? 9.344 -4.559 -18.328 1 98.38 288 GLY B C 1
ATOM 5219 O O . GLY B 1 288 ? 10.047 -4.695 -17.312 1 98.38 288 GLY B O 1
ATOM 5220 N N . VAL B 1 289 ? 8.68 -5.57 -18.906 1 98.62 289 VAL B N 1
ATOM 5221 C CA . VAL B 1 289 ? 8.734 -6.934 -18.391 1 98.62 289 VAL B CA 1
ATOM 5222 C C . VAL B 1 289 ? 10.164 -7.469 -18.484 1 98.62 289 VAL B C 1
ATOM 5224 O O . VAL B 1 289 ? 10.703 -7.992 -17.516 1 98.62 289 VAL B O 1
ATOM 5227 N N . GLN B 1 290 ? 10.766 -7.336 -19.672 1 98.81 290 GLN B N 1
ATOM 5228 C CA . GLN B 1 290 ? 12.117 -7.832 -19.906 1 98.81 290 GLN B CA 1
ATOM 5229 C C . GLN B 1 290 ? 13.117 -7.156 -18.984 1 98.81 290 GLN B C 1
ATOM 5231 O O . GLN B 1 290 ? 13.969 -7.82 -18.375 1 98.81 290 GLN B O 1
ATOM 5236 N N . ARG B 1 291 ? 13.016 -5.836 -18.797 1 98.62 291 ARG B N 1
ATOM 5237 C CA . ARG B 1 291 ? 13.914 -5.082 -17.938 1 98.62 291 ARG B CA 1
ATOM 5238 C C . ARG B 1 291 ? 13.781 -5.535 -16.484 1 98.62 291 ARG B C 1
ATOM 5240 O O . ARG B 1 291 ? 14.781 -5.617 -15.758 1 98.62 291 ARG B O 1
ATOM 5247 N N . CYS B 1 292 ? 12.539 -5.781 -16.047 1 98.75 292 CYS B N 1
ATOM 5248 C CA . CYS B 1 292 ? 12.305 -6.234 -14.68 1 98.75 292 CYS B CA 1
ATOM 5249 C C . CYS B 1 292 ? 13 -7.566 -14.422 1 98.75 292 CYS B C 1
ATOM 5251 O O . CYS B 1 292 ? 13.664 -7.734 -13.398 1 98.75 292 CYS B O 1
ATOM 5253 N N . ILE B 1 293 ? 12.844 -8.523 -15.367 1 98.88 293 ILE B N 1
ATOM 5254 C CA . ILE B 1 293 ? 13.445 -9.844 -15.266 1 98.88 293 ILE B CA 1
ATOM 5255 C C . ILE B 1 293 ? 14.969 -9.711 -15.289 1 98.88 293 ILE B C 1
ATOM 5257 O O . ILE B 1 293 ? 15.656 -10.281 -14.438 1 98.88 293 ILE B O 1
ATOM 5261 N N . GLN B 1 294 ? 15.508 -8.945 -16.188 1 98.81 294 GLN B N 1
ATOM 5262 C CA . GLN B 1 294 ? 16.953 -8.766 -16.328 1 98.81 294 GLN B CA 1
ATOM 5263 C C . GLN B 1 294 ? 17.562 -8.102 -15.102 1 98.81 294 GLN B C 1
ATOM 5265 O O . GLN B 1 294 ? 18.641 -8.484 -14.648 1 98.81 294 GLN B O 1
ATOM 5270 N N . SER B 1 295 ? 16.844 -7.125 -14.57 1 98.44 295 SER B N 1
ATOM 5271 C CA . SER B 1 295 ? 17.328 -6.445 -13.367 1 98.44 295 SER B CA 1
ATOM 5272 C C . SER B 1 295 ? 17.422 -7.402 -12.188 1 98.44 295 SER B C 1
ATOM 5274 O O . SER B 1 295 ? 18.344 -7.32 -11.383 1 98.44 295 SER B O 1
ATOM 5276 N N . ALA B 1 296 ? 16.422 -8.25 -12.031 1 98.69 296 ALA B N 1
ATOM 5277 C CA . ALA B 1 296 ? 16.438 -9.234 -10.961 1 98.69 296 ALA B CA 1
ATOM 5278 C C . ALA B 1 296 ? 17.641 -10.172 -11.102 1 98.69 296 ALA B C 1
ATOM 5280 O O . ALA B 1 296 ? 18.297 -10.492 -10.109 1 98.69 296 ALA B O 1
ATOM 5281 N N . ILE B 1 297 ? 17.891 -10.602 -12.281 1 98.69 297 ILE B N 1
ATOM 5282 C CA . ILE B 1 297 ? 18.984 -11.523 -12.555 1 98.69 297 ILE B CA 1
ATOM 5283 C C . ILE B 1 297 ? 20.312 -10.836 -12.281 1 98.69 297 ILE B C 1
ATOM 5285 O O . ILE B 1 297 ? 21.203 -11.406 -11.633 1 98.69 297 ILE B O 1
ATOM 5289 N N . GLU B 1 298 ? 20.453 -9.625 -12.766 1 98.12 298 GLU B N 1
ATOM 5290 C CA . GLU B 1 298 ? 21.672 -8.852 -12.57 1 98.12 298 GLU B CA 1
ATOM 5291 C C . GLU B 1 298 ? 21.938 -8.625 -11.086 1 98.12 298 GLU B C 1
ATOM 5293 O O . GLU B 1 298 ? 23.078 -8.797 -10.617 1 98.12 298 GLU B O 1
ATOM 5298 N N . TYR B 1 299 ? 20.922 -8.273 -10.375 1 96.75 299 TYR B N 1
ATOM 5299 C CA . TYR B 1 299 ? 21.078 -7.996 -8.953 1 96.75 299 TYR B CA 1
ATOM 5300 C C . TYR B 1 299 ? 21.422 -9.266 -8.18 1 96.75 299 TYR B C 1
ATOM 5302 O O . TYR B 1 299 ? 22.141 -9.211 -7.18 1 96.75 299 TYR B O 1
ATOM 5310 N N . ALA B 1 300 ? 20.891 -10.359 -8.633 1 97.94 300 ALA B N 1
ATOM 5311 C CA . ALA B 1 300 ? 21.188 -11.648 -8.008 1 97.94 300 ALA B CA 1
ATOM 5312 C C . ALA B 1 300 ? 22.625 -12.078 -8.289 1 97.94 300 ALA B C 1
ATOM 5314 O O . ALA B 1 300 ? 23.141 -13 -7.641 1 97.94 300 ALA B O 1
ATOM 5315 N N . THR B 1 301 ? 23.344 -11.477 -9.234 1 97.81 301 THR B N 1
ATOM 5316 C CA . THR B 1 301 ? 24.703 -11.797 -9.664 1 97.81 301 THR B CA 1
ATOM 5317 C C . THR B 1 301 ? 24.797 -13.25 -10.125 1 97.81 301 THR B C 1
ATOM 5319 O O . THR B 1 301 ? 25.703 -13.984 -9.703 1 97.81 301 THR B O 1
ATOM 5322 N N . ILE B 1 302 ? 23.859 -13.625 -10.914 1 98.19 302 ILE B N 1
ATOM 5323 C CA . ILE B 1 302 ? 23.891 -14.945 -11.547 1 98.19 302 ILE B CA 1
ATOM 5324 C C . ILE B 1 302 ? 23.766 -14.789 -13.062 1 98.19 302 ILE B C 1
ATOM 5326 O O . ILE B 1 302 ? 23.422 -13.711 -13.555 1 98.19 302 ILE B O 1
ATOM 5330 N N . SER B 1 303 ? 24.094 -15.867 -13.75 1 98.19 303 SER B N 1
ATOM 5331 C CA . SER B 1 303 ? 23.844 -15.922 -15.188 1 98.19 303 SER B CA 1
ATOM 5332 C C . SER B 1 303 ? 22.406 -16.359 -15.484 1 98.19 303 SER B C 1
ATOM 5334 O O . SER B 1 303 ? 21.828 -17.156 -14.742 1 98.19 303 SER B O 1
ATOM 5336 N N . PRO B 1 304 ? 21.875 -15.789 -16.562 1 98.25 304 PRO B N 1
ATOM 5337 C CA . PRO B 1 304 ? 20.531 -16.234 -16.953 1 98.25 304 PRO B CA 1
ATOM 5338 C C . PRO B 1 304 ? 20.422 -17.766 -17.047 1 98.25 304 PRO B C 1
ATOM 5340 O O . PRO B 1 304 ? 19.375 -18.328 -16.766 1 98.25 304 PRO B O 1
ATOM 5343 N N . SER B 1 305 ? 21.516 -18.406 -17.375 1 97.94 305 SER B N 1
ATOM 5344 C CA . SER B 1 305 ? 21.516 -19.859 -17.594 1 97.94 305 SER B CA 1
ATOM 5345 C C . SER B 1 305 ? 21.406 -20.609 -16.281 1 97.94 305 SER B C 1
ATOM 5347 O O . SER B 1 305 ? 21.156 -21.828 -16.266 1 97.94 305 SER B O 1
ATOM 5349 N N . GLU B 1 306 ? 21.547 -19.938 -15.195 1 98.31 306 GLU B N 1
ATOM 5350 C CA . GLU B 1 306 ? 21.469 -20.578 -13.883 1 98.31 306 GLU B CA 1
ATOM 5351 C C . GLU B 1 306 ? 20.031 -20.719 -13.422 1 98.31 306 GLU B C 1
ATOM 5353 O O . GLU B 1 306 ? 19.75 -21.438 -12.469 1 98.31 306 GLU B O 1
ATOM 5358 N N . ILE B 1 307 ? 19.109 -20.047 -14.062 1 98.81 307 ILE B N 1
ATOM 5359 C CA . ILE B 1 307 ? 17.688 -20.219 -13.734 1 98.81 307 ILE B CA 1
ATOM 5360 C C . ILE B 1 307 ? 17.203 -21.578 -14.242 1 98.81 307 ILE B C 1
ATOM 5362 O O . ILE B 1 307 ? 17.25 -21.844 -15.445 1 98.81 307 ILE B O 1
ATOM 5366 N N . ASP B 1 308 ? 16.688 -22.406 -13.336 1 98.69 308 ASP B N 1
ATOM 5367 C CA . ASP B 1 308 ? 16.266 -23.75 -13.68 1 98.69 308 ASP B CA 1
ATOM 5368 C C . ASP B 1 308 ? 14.773 -23.797 -14.008 1 98.69 308 ASP B C 1
ATOM 5370 O O . ASP B 1 308 ? 14.32 -24.641 -14.773 1 98.69 308 ASP B O 1
ATOM 5374 N N . ALA B 1 309 ? 14.07 -22.938 -13.344 1 98.88 309 ALA B N 1
ATOM 5375 C CA . ALA B 1 309 ? 12.617 -23 -13.477 1 98.88 309 ALA B CA 1
ATOM 5376 C C . ALA B 1 309 ? 12.008 -21.609 -13.32 1 98.88 309 ALA B C 1
ATOM 5378 O O . ALA B 1 309 ? 12.602 -20.719 -12.703 1 98.88 309 ALA B O 1
ATOM 5379 N N . ILE B 1 310 ? 10.867 -21.438 -13.93 1 98.88 310 ILE B N 1
ATOM 5380 C CA . ILE B 1 310 ? 10.078 -20.219 -13.867 1 98.88 310 ILE B CA 1
ATOM 5381 C C . ILE B 1 310 ? 8.664 -20.547 -13.398 1 98.88 310 ILE B C 1
ATOM 5383 O O . ILE B 1 310 ? 8.008 -21.438 -13.953 1 98.88 310 ILE B O 1
ATOM 5387 N N . ASN B 1 311 ? 8.242 -19.984 -12.312 1 98.88 311 ASN B N 1
ATOM 5388 C CA . ASN B 1 311 ? 6.82 -19.906 -11.992 1 98.88 311 ASN B CA 1
ATOM 5389 C C . ASN B 1 311 ? 6.188 -18.641 -12.57 1 98.88 311 ASN B C 1
ATOM 5391 O O . ASN B 1 311 ? 6.383 -17.547 -12.031 1 98.88 311 ASN B O 1
ATOM 5395 N N . GLY B 1 312 ? 5.48 -18.75 -13.594 1 98.5 312 GLY B N 1
ATOM 5396 C CA . GLY B 1 312 ? 5 -17.609 -14.359 1 98.5 312 GLY B CA 1
ATOM 5397 C C . GLY B 1 312 ? 3.783 -16.953 -13.75 1 98.5 312 GLY B C 1
ATOM 5398 O O . GLY B 1 312 ? 3.197 -17.469 -12.797 1 98.5 312 GLY B O 1
ATOM 5399 N N . HIS B 1 313 ? 3.49 -15.727 -14.227 1 98.56 313 HIS B N 1
ATOM 5400 C CA . HIS B 1 313 ? 2.215 -15.078 -13.93 1 98.56 313 HIS B CA 1
ATOM 5401 C C . HIS B 1 313 ? 1.059 -15.812 -14.594 1 98.56 313 HIS B C 1
ATOM 5403 O O . HIS B 1 313 ? 0.046 -16.109 -13.953 1 98.56 313 HIS B O 1
ATOM 5409 N N . LEU B 1 314 ? 1.111 -16.062 -15.914 1 98.44 314 LEU B N 1
ATOM 5410 C CA . LEU B 1 314 ? 0.318 -16.984 -16.719 1 98.44 314 LEU B CA 1
ATOM 5411 C C . LEU B 1 314 ? -1.115 -17.062 -16.203 1 98.44 314 LEU B C 1
ATOM 5413 O O . LEU B 1 314 ? -1.489 -18.031 -15.539 1 98.44 314 LEU B O 1
ATOM 5417 N N . THR B 1 315 ? -1.982 -16.141 -16.625 1 96.12 315 THR B N 1
ATOM 5418 C CA . THR B 1 315 ? -3.322 -15.977 -16.062 1 96.12 315 THR B CA 1
ATOM 5419 C C . THR B 1 315 ? -4.348 -16.75 -16.891 1 96.12 315 THR B C 1
ATOM 5421 O O . THR B 1 315 ? -5.516 -16.844 -16.5 1 96.12 315 THR B O 1
ATOM 5424 N N . GLY B 1 316 ? -3.908 -17.375 -17.969 1 95.75 316 GLY B N 1
ATOM 5425 C CA . GLY B 1 316 ? -4.867 -18.016 -18.859 1 95.75 316 GLY B CA 1
ATOM 5426 C C . GLY B 1 316 ? -5.559 -17.047 -19.797 1 95.75 316 GLY B C 1
ATOM 5427 O O . GLY B 1 316 ? -6.742 -17.219 -20.109 1 95.75 316 GLY B O 1
ATOM 5428 N N . THR B 1 317 ? -4.852 -15.977 -20.125 1 93 317 THR B N 1
ATOM 5429 C CA . THR B 1 317 ? -5.344 -14.977 -21.062 1 93 317 THR B CA 1
ATOM 5430 C C . THR B 1 317 ? -4.461 -14.93 -22.312 1 93 317 THR B C 1
ATOM 5432 O O . THR B 1 317 ? -3.52 -15.711 -22.438 1 93 317 THR B O 1
ATOM 5435 N N . MET B 1 318 ? -4.762 -13.992 -23.203 1 87.56 318 MET B N 1
ATOM 5436 C CA . MET B 1 318 ? -3.996 -13.812 -24.438 1 87.56 318 MET B CA 1
ATOM 5437 C C . MET B 1 318 ? -2.58 -13.328 -24.125 1 87.56 318 MET B C 1
ATOM 5439 O O . MET B 1 318 ? -1.696 -13.406 -24.984 1 87.56 318 MET B O 1
ATOM 5443 N N . ALA B 1 319 ? -2.379 -12.93 -22.906 1 92.88 319 ALA B N 1
ATOM 5444 C CA . ALA B 1 319 ? -1.074 -12.391 -22.531 1 92.88 319 ALA B CA 1
ATOM 5445 C C . ALA B 1 319 ? -0.067 -13.508 -22.281 1 92.88 319 ALA B C 1
ATOM 5447 O O . ALA B 1 319 ? 1.141 -13.266 -22.219 1 92.88 319 ALA B O 1
ATOM 5448 N N . ASP B 1 320 ? -0.5 -14.789 -22.188 1 97.06 320 ASP B N 1
ATOM 5449 C CA . ASP B 1 320 ? 0.39 -15.898 -21.859 1 97.06 320 ASP B CA 1
ATOM 5450 C C . ASP B 1 320 ? 1.479 -16.062 -22.906 1 97.06 320 ASP B C 1
ATOM 5452 O O . ASP B 1 320 ? 2.639 -16.328 -22.578 1 97.06 320 ASP B O 1
ATOM 5456 N N . LYS B 1 321 ? 1.08 -16 -24.219 1 95.69 321 LYS B N 1
ATOM 5457 C CA . LYS B 1 321 ? 2.062 -16.203 -25.281 1 95.69 321 LYS B CA 1
ATOM 5458 C C . LYS B 1 321 ? 3.148 -15.125 -25.25 1 95.69 321 LYS B C 1
ATOM 5460 O O . LYS B 1 321 ? 4.332 -15.43 -25.422 1 95.69 321 LYS B O 1
ATOM 5465 N N . MET B 1 322 ? 2.709 -13.906 -24.922 1 96.44 322 MET B N 1
ATOM 5466 C CA . MET B 1 322 ? 3.68 -12.812 -24.828 1 96.44 322 MET B CA 1
ATOM 5467 C C . MET B 1 322 ? 4.594 -13.008 -23.625 1 96.44 322 MET B C 1
ATOM 5469 O O . MET B 1 322 ? 5.773 -12.656 -23.672 1 96.44 322 MET B O 1
ATOM 5473 N N . GLU B 1 323 ? 4.066 -13.523 -22.547 1 98.31 323 GLU B N 1
ATOM 5474 C CA . GLU B 1 323 ? 4.875 -13.734 -21.359 1 98.31 323 GLU B CA 1
ATOM 5475 C C . GLU B 1 323 ? 6.039 -14.68 -21.625 1 98.31 323 GLU B C 1
ATOM 5477 O O . GLU B 1 323 ? 7.18 -14.398 -21.25 1 98.31 323 GLU B O 1
ATOM 5482 N N . LEU B 1 324 ? 5.805 -15.828 -22.25 1 98.62 324 LEU B N 1
ATOM 5483 C CA . LEU B 1 324 ? 6.879 -16.781 -22.531 1 98.62 324 LEU B CA 1
ATOM 5484 C C . LEU B 1 324 ? 7.914 -16.172 -23.469 1 98.62 324 LEU B C 1
ATOM 5486 O O . LEU B 1 324 ? 9.117 -16.359 -23.281 1 98.62 324 LEU B O 1
ATOM 5490 N N . LYS B 1 325 ? 7.438 -15.461 -24.484 1 98.31 325 LYS B N 1
ATOM 5491 C CA . LYS B 1 325 ? 8.359 -14.797 -25.406 1 98.31 325 LYS B CA 1
ATOM 5492 C C . LYS B 1 325 ? 9.227 -13.781 -24.672 1 98.31 325 LYS B C 1
ATOM 5494 O O . LYS B 1 325 ? 10.422 -13.664 -24.953 1 98.31 325 LYS B O 1
ATOM 5499 N N . ASN B 1 326 ? 8.609 -13 -23.75 1 98.56 326 ASN B N 1
ATOM 5500 C CA . ASN B 1 326 ? 9.359 -12.039 -22.953 1 98.56 326 ASN B CA 1
ATOM 5501 C C . ASN B 1 326 ? 10.406 -12.727 -22.094 1 98.56 326 ASN B C 1
ATOM 5503 O O . ASN B 1 326 ? 11.508 -12.195 -21.891 1 98.56 326 ASN B O 1
ATOM 5507 N N . TRP B 1 327 ? 10.086 -13.867 -21.5 1 98.81 327 TRP B N 1
ATOM 5508 C CA . TRP B 1 327 ? 11.055 -14.625 -20.703 1 98.81 327 TRP B CA 1
ATOM 5509 C C . TRP B 1 327 ? 12.242 -15.047 -21.562 1 98.81 327 TRP B C 1
ATOM 5511 O O . TRP B 1 327 ? 13.398 -14.867 -21.172 1 98.81 327 TRP B O 1
ATOM 5521 N N . ALA B 1 328 ? 11.969 -15.664 -22.734 1 98.75 328 ALA B N 1
ATOM 5522 C CA . ALA B 1 328 ? 13.039 -16.109 -23.625 1 98.75 328 ALA B CA 1
ATOM 5523 C C . ALA B 1 328 ? 13.945 -14.945 -24.016 1 98.75 328 ALA B C 1
ATOM 5525 O O . ALA B 1 328 ? 15.172 -15.078 -24 1 98.75 328 ALA B O 1
ATOM 5526 N N . THR B 1 329 ? 13.312 -13.828 -24.359 1 98.69 329 THR B N 1
ATOM 5527 C CA . THR B 1 329 ? 14.07 -12.641 -24.734 1 98.69 329 THR B CA 1
ATOM 5528 C C . THR B 1 329 ? 14.906 -12.133 -23.562 1 98.69 329 THR B C 1
ATOM 5530 O O . THR B 1 329 ? 16.094 -11.82 -23.734 1 98.69 329 THR B O 1
ATOM 5533 N N . ALA B 1 330 ? 14.297 -12 -22.422 1 98.81 330 ALA B N 1
ATOM 5534 C CA . ALA B 1 330 ? 14.984 -11.492 -21.234 1 98.81 330 ALA B CA 1
ATOM 5535 C C . ALA B 1 330 ? 16.188 -12.367 -20.875 1 98.81 330 ALA B C 1
ATOM 5537 O O . ALA B 1 330 ? 17.203 -11.859 -20.406 1 98.81 330 ALA B O 1
ATOM 5538 N N . LEU B 1 331 ? 16.031 -13.664 -21.062 1 98.81 331 LEU B N 1
ATOM 5539 C CA . LEU B 1 331 ? 17.078 -14.602 -20.688 1 98.81 331 LEU B CA 1
ATOM 5540 C C . LEU B 1 331 ? 18.078 -14.781 -21.828 1 98.81 331 LEU B C 1
ATOM 5542 O O . LEU B 1 331 ? 19.141 -15.383 -21.641 1 98.81 331 LEU B O 1
ATOM 5546 N N . GLY B 1 332 ? 17.797 -14.266 -23 1 98.5 332 GLY B N 1
ATOM 5547 C CA . GLY B 1 332 ? 18.656 -14.398 -24.156 1 98.5 332 GLY B CA 1
ATOM 5548 C C . GLY B 1 332 ? 18.797 -15.828 -24.641 1 98.5 332 GLY B C 1
ATOM 5549 O O . GLY B 1 332 ? 19.891 -16.266 -25 1 98.5 332 GLY B O 1
ATOM 5550 N N . CYS B 1 333 ? 17.719 -16.562 -24.625 1 98.44 333 CYS B N 1
ATOM 5551 C CA . CYS B 1 333 ? 17.781 -17.969 -25.031 1 98.44 333 CYS B CA 1
ATOM 5552 C C . CYS B 1 333 ? 16.719 -18.297 -26.062 1 98.44 333 CYS B C 1
ATOM 5554 O O . CYS B 1 333 ? 15.789 -17.5 -26.281 1 98.44 333 CYS B O 1
ATOM 5556 N N . LYS B 1 334 ? 16.875 -19.484 -26.734 1 97.81 334 LYS B N 1
ATOM 5557 C CA . LYS B 1 334 ? 15.859 -20 -27.656 1 97.81 334 LYS B CA 1
ATOM 5558 C C . LYS B 1 334 ? 14.688 -20.609 -26.906 1 97.81 334 LYS B C 1
ATOM 5560 O O . LYS B 1 334 ? 14.828 -21.016 -25.75 1 97.81 334 LYS B O 1
ATOM 5565 N N . PRO B 1 335 ? 13.555 -20.594 -27.562 1 97.62 335 PRO B N 1
ATOM 5566 C CA . PRO B 1 335 ? 12.359 -21.125 -26.906 1 97.62 335 PRO B CA 1
ATOM 5567 C C . PRO B 1 335 ? 12.586 -22.516 -26.312 1 97.62 335 PRO B C 1
ATOM 5569 O O . PRO B 1 335 ? 12.141 -22.797 -25.203 1 97.62 335 PRO B O 1
ATOM 5572 N N . ASN B 1 336 ? 13.312 -23.375 -26.984 1 95.94 336 ASN B N 1
ATOM 5573 C CA . ASN B 1 336 ? 13.508 -24.734 -26.531 1 95.94 336 ASN B CA 1
ATOM 5574 C C . ASN B 1 336 ? 14.578 -24.812 -25.438 1 95.94 336 ASN B C 1
ATOM 5576 O O . ASN B 1 336 ? 14.836 -25.891 -24.891 1 95.94 336 ASN B O 1
ATOM 5580 N N . GLU B 1 337 ? 15.188 -23.672 -25.094 1 97.69 337 GLU B N 1
ATOM 5581 C CA . GLU B 1 337 ? 16.203 -23.578 -24.031 1 97.69 337 GLU B CA 1
ATOM 5582 C C . GLU B 1 337 ? 15.648 -22.859 -22.812 1 97.69 337 GLU B C 1
ATOM 5584 O O . GLU B 1 337 ? 16.359 -22.703 -21.812 1 97.69 337 GLU B O 1
ATOM 5589 N N . LEU B 1 338 ? 14.414 -22.453 -22.859 1 98.5 338 LEU B N 1
ATOM 5590 C CA . LEU B 1 338 ? 13.781 -21.781 -21.719 1 98.5 338 LEU B CA 1
ATOM 5591 C C . LEU B 1 338 ? 13.836 -22.672 -20.469 1 98.5 338 LEU B C 1
ATOM 5593 O O . LEU B 1 338 ? 13.688 -23.891 -20.578 1 98.5 338 LEU B O 1
ATOM 5597 N N . PRO B 1 339 ? 14.086 -22.125 -19.281 1 98.75 339 PRO B N 1
ATOM 5598 C CA . PRO B 1 339 ? 13.883 -22.922 -18.078 1 98.75 339 PRO B CA 1
ATOM 5599 C C . PRO B 1 339 ? 12.5 -23.578 -18.016 1 98.75 339 PRO B C 1
ATOM 5601 O O . PRO B 1 339 ? 11.57 -23.109 -18.688 1 98.75 339 PRO B O 1
ATOM 5604 N N . TRP B 1 340 ? 12.383 -24.672 -17.234 1 98.75 340 TRP B N 1
ATOM 5605 C CA . TRP B 1 340 ? 11.062 -25.25 -17.031 1 98.75 340 TRP B CA 1
ATOM 5606 C C . TRP B 1 340 ? 10.07 -24.203 -16.547 1 98.75 340 TRP B C 1
ATOM 5608 O O . TRP B 1 340 ? 10.398 -23.375 -15.703 1 98.75 340 TRP B O 1
ATOM 5618 N N . ILE B 1 341 ? 8.898 -24.219 -17.172 1 98.75 341 ILE B N 1
ATOM 5619 C CA . ILE B 1 341 ? 7.949 -23.172 -16.797 1 98.75 341 ILE B CA 1
ATOM 5620 C C . ILE B 1 341 ? 6.598 -23.797 -16.453 1 98.75 341 ILE B C 1
ATOM 5622 O O . ILE B 1 341 ? 6.152 -24.734 -17.125 1 98.75 341 ILE B O 1
ATOM 5626 N N . ASN B 1 342 ? 5.992 -23.422 -15.32 1 98.75 342 ASN B N 1
ATOM 5627 C CA . ASN B 1 342 ? 4.664 -23.875 -14.922 1 98.75 342 ASN B CA 1
ATOM 5628 C C . ASN B 1 342 ? 3.805 -22.703 -14.43 1 98.75 342 ASN B C 1
ATOM 5630 O O . ASN B 1 342 ? 4.301 -21.594 -14.258 1 98.75 342 ASN B O 1
ATOM 5634 N N . SER B 1 343 ? 2.496 -22.938 -14.328 1 98.69 343 SER B N 1
ATOM 5635 C CA . SER B 1 343 ? 1.524 -21.969 -13.82 1 98.69 343 SER B CA 1
ATOM 5636 C C . SER B 1 343 ? 0.75 -22.531 -12.641 1 98.69 343 SER B C 1
ATOM 5638 O O . SER B 1 343 ? -0.063 -23.453 -12.805 1 98.69 343 SER B O 1
ATOM 5640 N N . THR B 1 344 ? 0.959 -21.922 -11.5 1 98.88 344 THR B N 1
ATOM 5641 C CA . THR B 1 344 ? 0.213 -22.312 -10.312 1 98.88 344 THR B CA 1
ATOM 5642 C C . THR B 1 344 ? -1.265 -21.969 -10.461 1 98.88 344 THR B C 1
ATOM 5644 O O . THR B 1 344 ? -2.127 -22.641 -9.898 1 98.88 344 THR B O 1
ATOM 5647 N N . LYS B 1 345 ? -1.646 -20.938 -11.273 1 98.56 345 LYS B N 1
ATOM 5648 C CA . LYS B 1 345 ? -3.014 -20.453 -11.422 1 98.56 345 LYS B CA 1
ATOM 5649 C C . LYS B 1 345 ? -3.91 -21.516 -12.055 1 98.56 345 LYS B C 1
ATOM 5651 O O . LYS B 1 345 ? -5.133 -21.469 -11.906 1 98.56 345 LYS B O 1
ATOM 5656 N N . SER B 1 346 ? -3.312 -22.453 -12.758 1 98.38 346 SER B N 1
ATOM 5657 C CA . SER B 1 346 ? -4.102 -23.547 -13.32 1 98.38 346 SER B CA 1
ATOM 5658 C C . SER B 1 346 ? -4.793 -24.344 -12.227 1 98.38 346 SER B C 1
ATOM 5660 O O . SER B 1 346 ? -5.809 -25 -12.469 1 98.38 346 SER B O 1
ATOM 5662 N N . LEU B 1 347 ? -4.227 -24.281 -11.023 1 98.69 347 LEU B N 1
ATOM 5663 C CA . LEU B 1 347 ? -4.73 -25.062 -9.898 1 98.69 347 LEU B CA 1
ATOM 5664 C C . LEU B 1 347 ? -5.602 -24.203 -8.984 1 98.69 347 LEU B C 1
ATOM 5666 O O . LEU B 1 347 ? -6.52 -24.719 -8.336 1 98.69 347 LEU B O 1
ATOM 5670 N N . ILE B 1 348 ? -5.324 -22.875 -8.922 1 98.81 348 ILE B N 1
ATOM 5671 C CA . ILE B 1 348 ? -5.922 -22.109 -7.832 1 98.81 348 ILE B CA 1
ATOM 5672 C C . ILE B 1 348 ? -6.66 -20.906 -8.398 1 98.81 348 ILE B C 1
ATOM 5674 O O . ILE B 1 348 ? -7.277 -20.141 -7.648 1 98.81 348 ILE B O 1
ATOM 5678 N N . GLY B 1 349 ? -6.668 -20.703 -9.688 1 98.69 349 GLY B N 1
ATOM 5679 C CA . GLY B 1 349 ? -7.203 -19.484 -10.258 1 98.69 349 GLY B CA 1
ATOM 5680 C C . GLY B 1 349 ? -6.324 -18.266 -9.992 1 98.69 349 GLY B C 1
ATOM 5681 O O . GLY B 1 349 ? -5.184 -18.406 -9.547 1 98.69 349 GLY B O 1
ATOM 5682 N N . HIS B 1 350 ? -6.789 -17.125 -10.375 1 98.75 350 HIS B N 1
ATOM 5683 C CA . HIS B 1 350 ? -6.051 -15.883 -10.219 1 98.75 350 HIS B CA 1
ATOM 5684 C C . HIS B 1 350 ? -6.59 -15.062 -9.047 1 98.75 350 HIS B C 1
ATOM 5686 O O . HIS B 1 350 ? -7.652 -14.445 -9.156 1 98.75 350 HIS B O 1
ATOM 5692 N N . SER B 1 351 ? -5.781 -14.984 -8.016 1 98.69 351 SER B N 1
ATOM 5693 C CA . SER B 1 351 ? -6.203 -14.375 -6.754 1 98.69 351 SER B CA 1
ATOM 5694 C C . SER B 1 351 ? -5.762 -12.914 -6.672 1 98.69 351 SER B C 1
ATOM 5696 O O . SER B 1 351 ? -5.551 -12.391 -5.578 1 98.69 351 SER B O 1
ATOM 5698 N N . LEU B 1 352 ? -5.516 -12.336 -7.773 1 98.31 352 LEU B N 1
ATOM 5699 C CA . LEU B 1 352 ? -5.215 -10.906 -7.867 1 98.31 352 LEU B CA 1
ATOM 5700 C C . LEU B 1 352 ? -4.066 -10.539 -6.934 1 98.31 352 LEU B C 1
ATOM 5702 O O . LEU B 1 352 ? -2.953 -11.055 -7.074 1 98.31 352 LEU B O 1
ATOM 5706 N N . GLY B 1 353 ? -4.289 -9.711 -5.93 1 98.56 353 GLY B N 1
ATOM 5707 C CA . GLY B 1 353 ? -3.219 -9.25 -5.062 1 98.56 353 GLY B CA 1
ATOM 5708 C C . GLY B 1 353 ? -2.57 -10.375 -4.273 1 98.56 353 GLY B C 1
ATOM 5709 O O . GLY B 1 353 ? -1.424 -10.258 -3.836 1 98.56 353 GLY B O 1
ATOM 5710 N N . ALA B 1 354 ? -3.236 -11.445 -4.105 1 98.81 354 ALA B N 1
ATOM 5711 C CA . ALA B 1 354 ? -2.723 -12.57 -3.322 1 98.81 354 ALA B CA 1
ATOM 5712 C C . ALA B 1 354 ? -1.845 -13.477 -4.176 1 98.81 354 ALA B C 1
ATOM 5714 O O . ALA B 1 354 ? -1.111 -14.32 -3.65 1 98.81 354 ALA B O 1
ATOM 5715 N N . ALA B 1 355 ? -1.948 -13.352 -5.512 1 98.81 355 ALA B N 1
ATOM 5716 C CA . ALA B 1 355 ? -1.352 -14.312 -6.438 1 98.81 355 ALA B CA 1
ATOM 5717 C C . ALA B 1 355 ? 0.142 -14.477 -6.172 1 98.81 355 ALA B C 1
ATOM 5719 O O . ALA B 1 355 ? 0.641 -15.594 -6.062 1 98.81 355 ALA B O 1
ATOM 5720 N N . GLY B 1 356 ? 0.822 -13.312 -6.055 1 98.88 356 GLY B N 1
ATOM 5721 C CA . GLY B 1 356 ? 2.262 -13.352 -5.852 1 98.88 356 GLY B CA 1
ATOM 5722 C C . GLY B 1 356 ? 2.662 -14.086 -4.586 1 98.88 356 GLY B C 1
ATOM 5723 O O . GLY B 1 356 ? 3.686 -14.773 -4.555 1 98.88 356 GLY B O 1
ATOM 5724 N N . GLY B 1 357 ? 1.888 -13.875 -3.484 1 98.94 357 GLY B N 1
ATOM 5725 C CA . GLY B 1 357 ? 2.154 -14.578 -2.236 1 98.94 357 GLY B CA 1
ATOM 5726 C C . GLY B 1 357 ? 1.925 -16.078 -2.33 1 98.94 357 GLY B C 1
ATOM 5727 O O . GLY B 1 357 ? 2.764 -16.859 -1.895 1 98.94 357 GLY B O 1
ATOM 5728 N N . LEU B 1 358 ? 0.775 -16.5 -2.9 1 98.94 358 LEU B N 1
ATOM 5729 C CA . LEU B 1 358 ? 0.442 -17.922 -3.061 1 98.94 358 LEU B CA 1
ATOM 5730 C C . LEU B 1 358 ? 1.472 -18.625 -3.936 1 98.94 358 LEU B C 1
ATOM 5732 O O . LEU B 1 358 ? 1.929 -19.719 -3.605 1 98.94 358 LEU B O 1
ATOM 5736 N N . GLU B 1 359 ? 1.824 -17.984 -4.992 1 98.94 359 GLU B N 1
ATOM 5737 C CA . GLU B 1 359 ? 2.764 -18.562 -5.949 1 98.94 359 GLU B CA 1
ATOM 5738 C C . GLU B 1 359 ? 4.176 -18.609 -5.371 1 98.94 359 GLU B C 1
ATOM 5740 O O . GLU B 1 359 ? 4.953 -19.5 -5.695 1 98.94 359 GLU B O 1
ATOM 5745 N N . ALA B 1 360 ? 4.504 -17.625 -4.52 1 98.94 360 ALA B N 1
ATOM 5746 C CA . ALA B 1 360 ? 5.801 -17.672 -3.85 1 98.94 360 ALA B CA 1
ATOM 5747 C C . ALA B 1 360 ? 5.898 -18.875 -2.92 1 98.94 360 ALA B C 1
ATOM 5749 O O . ALA B 1 360 ? 6.938 -19.531 -2.859 1 98.94 360 ALA B O 1
ATOM 5750 N N . VAL B 1 361 ? 4.844 -19.156 -2.158 1 98.94 361 VAL B N 1
ATOM 5751 C CA . VAL B 1 361 ? 4.836 -20.344 -1.312 1 98.94 361 VAL B CA 1
ATOM 5752 C C . VAL B 1 361 ? 5.023 -21.594 -2.172 1 98.94 361 VAL B C 1
ATOM 5754 O O . VAL B 1 361 ? 5.816 -22.469 -1.831 1 98.94 361 VAL B O 1
ATOM 5757 N N . ALA B 1 362 ? 4.305 -21.672 -3.295 1 98.94 362 ALA B N 1
ATOM 5758 C CA . ALA B 1 362 ? 4.453 -22.797 -4.215 1 98.94 362 ALA B CA 1
ATOM 5759 C C . ALA B 1 362 ? 5.891 -22.906 -4.715 1 98.94 362 ALA B C 1
ATOM 5761 O O . ALA B 1 362 ? 6.445 -24.016 -4.789 1 98.94 362 ALA B O 1
ATOM 5762 N N . SER B 1 363 ? 6.453 -21.797 -5.105 1 98.94 363 SER B N 1
ATOM 5763 C CA . SER B 1 363 ? 7.812 -21.766 -5.633 1 98.94 363 SER B CA 1
ATOM 5764 C C . SER B 1 363 ? 8.82 -22.25 -4.602 1 98.94 363 SER B C 1
ATOM 5766 O O . SER B 1 363 ? 9.719 -23.031 -4.922 1 98.94 363 SER B O 1
ATOM 5768 N N . VAL B 1 364 ? 8.672 -21.797 -3.373 1 98.94 364 VAL B N 1
ATOM 5769 C CA . VAL B 1 364 ? 9.57 -22.188 -2.295 1 98.94 364 VAL B CA 1
ATOM 5770 C C . VAL B 1 364 ? 9.453 -23.688 -2.043 1 98.94 364 VAL B C 1
ATOM 5772 O O . VAL B 1 364 ? 10.461 -24.375 -1.849 1 98.94 364 VAL B O 1
ATOM 5775 N N . LEU B 1 365 ? 8.219 -24.203 -2.016 1 98.88 365 LEU B N 1
ATOM 5776 C CA . LEU B 1 365 ? 8.008 -25.625 -1.803 1 98.88 365 LEU B CA 1
ATOM 5777 C C . LEU B 1 365 ? 8.656 -26.438 -2.914 1 98.88 365 LEU B C 1
ATOM 5779 O O . LEU B 1 365 ? 9.25 -27.5 -2.656 1 98.88 365 LEU B O 1
ATOM 5783 N N . GLN B 1 366 ? 8.516 -26 -4.168 1 98.81 366 GLN B N 1
ATOM 5784 C CA . GLN B 1 366 ? 9.133 -26.703 -5.289 1 98.81 366 GLN B CA 1
ATOM 5785 C C . GLN B 1 366 ? 10.648 -26.766 -5.129 1 98.81 366 GLN B C 1
ATOM 5787 O O . GLN B 1 366 ? 11.258 -27.812 -5.363 1 98.81 366 GLN B O 1
ATOM 5792 N N . LEU B 1 367 ? 11.258 -25.641 -4.715 1 98.56 367 LEU B N 1
ATOM 5793 C CA . LEU B 1 367 ? 12.703 -25.578 -4.492 1 98.56 367 LEU B CA 1
ATOM 5794 C C . LEU B 1 367 ? 13.117 -26.5 -3.352 1 98.56 367 LEU B C 1
ATOM 5796 O O . LEU B 1 367 ? 14.078 -27.266 -3.484 1 98.56 367 LEU B O 1
ATOM 5800 N N . ASN B 1 368 ? 12.43 -26.375 -2.244 1 98.5 368 ASN B N 1
ATOM 5801 C CA . ASN B 1 368 ? 12.781 -27.047 -0.999 1 98.5 368 ASN B CA 1
ATOM 5802 C C . ASN B 1 368 ? 12.562 -28.547 -1.096 1 98.5 368 ASN B C 1
ATOM 5804 O O . ASN B 1 368 ? 13.336 -29.328 -0.54 1 98.5 368 ASN B O 1
ATOM 5808 N N . LYS B 1 369 ? 11.5 -29.016 -1.809 1 98 369 LYS B N 1
ATOM 5809 C CA . LYS B 1 369 ? 11.102 -30.422 -1.812 1 98 369 LYS B CA 1
ATOM 5810 C C . LYS B 1 369 ? 11.547 -31.109 -3.094 1 98 369 LYS B C 1
ATOM 5812 O O . LYS B 1 369 ? 11.43 -32.344 -3.219 1 98 369 LYS B O 1
ATOM 5817 N N . GLY B 1 370 ? 11.977 -30.406 -4.055 1 98.06 370 GLY B N 1
ATOM 5818 C CA . GLY B 1 370 ? 12.562 -31 -5.246 1 98.06 370 GLY B CA 1
ATOM 5819 C C . GLY B 1 370 ? 11.523 -31.531 -6.215 1 98.06 370 GLY B C 1
ATOM 5820 O O . GLY B 1 370 ? 11.594 -32.688 -6.633 1 98.06 370 GLY B O 1
ATOM 5821 N N . PHE B 1 371 ? 10.625 -30.719 -6.625 1 98.69 371 PHE B N 1
ATOM 5822 C CA . PHE B 1 371 ? 9.648 -31.062 -7.652 1 98.69 371 PHE B CA 1
ATOM 5823 C C . PHE B 1 371 ? 9.211 -29.812 -8.422 1 98.69 371 PHE B C 1
ATOM 5825 O O . PHE B 1 371 ? 9.539 -28.688 -8.031 1 98.69 371 PHE B O 1
ATOM 5832 N N . ILE B 1 372 ? 8.625 -29.906 -9.547 1 98.81 372 ILE B N 1
ATOM 5833 C CA . ILE B 1 372 ? 7.93 -28.859 -10.305 1 98.81 372 ILE B CA 1
ATOM 5834 C C . ILE B 1 372 ? 6.5 -29.312 -10.602 1 98.81 372 ILE B C 1
ATOM 5836 O O . ILE B 1 372 ? 6.281 -30.359 -11.227 1 98.81 372 ILE B O 1
ATOM 5840 N N . HIS B 1 373 ? 5.523 -28.594 -10.086 1 98.81 373 HIS B N 1
ATOM 5841 C CA . HIS B 1 373 ? 4.145 -29.031 -10.281 1 98.81 373 HIS B CA 1
ATOM 5842 C C . HIS B 1 373 ? 3.697 -28.797 -11.719 1 98.81 373 HIS B C 1
ATOM 5844 O O . HIS B 1 373 ? 4.273 -27.969 -12.43 1 98.81 373 HIS B O 1
ATOM 5850 N N . GLY B 1 374 ? 2.689 -29.531 -12.133 1 98.5 374 GLY B N 1
ATOM 5851 C CA . GLY B 1 374 ? 2.16 -29.391 -13.484 1 98.5 374 GLY B CA 1
ATOM 5852 C C . GLY B 1 374 ? 1.22 -28.219 -13.641 1 98.5 374 GLY B C 1
ATOM 5853 O O . GLY B 1 374 ? 0.739 -27.656 -12.648 1 98.5 374 GLY B O 1
ATOM 5854 N N . SER B 1 375 ? 1.034 -27.766 -14.883 1 98.19 375 SER B N 1
ATOM 5855 C CA . SER B 1 375 ? -0.016 -26.828 -15.273 1 98.19 375 SER B CA 1
ATOM 5856 C C . SER B 1 375 ? -1.23 -27.562 -15.828 1 98.19 375 SER B C 1
ATOM 5858 O O . SER B 1 375 ? -1.175 -28.125 -16.922 1 98.19 375 SER B O 1
ATOM 5860 N N . LEU B 1 376 ? -2.303 -27.422 -15.133 1 97.44 376 LEU B N 1
ATOM 5861 C CA . LEU B 1 376 ? -3.506 -28.141 -15.531 1 97.44 376 LEU B CA 1
ATOM 5862 C C . LEU B 1 376 ? -4.105 -27.531 -16.797 1 97.44 376 LEU B C 1
ATOM 5864 O O . LEU B 1 376 ? -3.891 -26.344 -17.078 1 97.44 376 LEU B O 1
ATOM 5868 N N . ASN B 1 377 ? -4.824 -28.328 -17.516 1 97.12 377 ASN B N 1
ATOM 5869 C CA . ASN B 1 377 ? -5.738 -27.938 -18.578 1 97.12 377 ASN B CA 1
ATOM 5870 C C . ASN B 1 377 ? -4.992 -27.312 -19.766 1 97.12 377 ASN B C 1
ATOM 5872 O O . ASN B 1 377 ? -5.527 -26.438 -20.453 1 97.12 377 ASN B O 1
ATOM 5876 N N . CYS B 1 378 ? -3.785 -27.547 -19.984 1 95.88 378 CYS B N 1
ATOM 5877 C CA . CYS B 1 378 ? -3.037 -26.969 -21.094 1 95.88 378 CYS B CA 1
ATOM 5878 C C . CYS B 1 378 ? -2.539 -28.047 -22.047 1 95.88 378 CYS B C 1
ATOM 5880 O O . CYS B 1 378 ? -1.473 -27.906 -22.641 1 95.88 378 CYS B O 1
ATOM 5882 N N . GLU B 1 379 ? -3.254 -29.109 -22.172 1 94.69 379 GLU B N 1
ATOM 5883 C CA . GLU B 1 379 ? -2.92 -30.172 -23.125 1 94.69 379 GLU B CA 1
ATOM 5884 C C . GLU B 1 379 ? -2.994 -29.641 -24.562 1 94.69 379 GLU B C 1
ATOM 5886 O O . GLU B 1 379 ? -2.244 -30.094 -25.422 1 94.69 379 GLU B O 1
ATOM 5891 N N . ASP B 1 380 ? -3.883 -28.781 -24.812 1 96.12 380 ASP B N 1
ATOM 5892 C CA . ASP B 1 380 ? -3.973 -28.109 -26.094 1 96.12 380 ASP B CA 1
ATOM 5893 C C . ASP B 1 380 ? -3.211 -26.781 -26.062 1 96.12 380 ASP B C 1
ATOM 5895 O O . ASP B 1 380 ? -3.814 -25.703 -26.141 1 96.12 380 ASP B O 1
ATOM 5899 N N . ILE B 1 381 ? -1.916 -26.875 -26.156 1 97.44 381 ILE B N 1
ATOM 5900 C CA . ILE B 1 381 ? -1.049 -25.703 -26.047 1 97.44 381 ILE B CA 1
ATOM 5901 C C . ILE B 1 381 ? -1.385 -24.719 -27.156 1 97.44 381 ILE B C 1
ATOM 5903 O O . ILE B 1 381 ? -1.625 -25.109 -28.297 1 97.44 381 ILE B O 1
ATOM 5907 N N . HIS B 1 382 ? -1.457 -23.453 -26.828 1 97.38 382 HIS B N 1
ATOM 5908 C CA . HIS B 1 382 ? -1.663 -22.438 -27.844 1 97.38 382 HIS B CA 1
ATOM 5909 C C . HIS B 1 382 ? -0.665 -22.594 -29 1 97.38 382 HIS B C 1
ATOM 5911 O O . HIS B 1 382 ? 0.524 -22.812 -28.75 1 97.38 382 HIS B O 1
ATOM 5917 N N . PRO B 1 383 ? -1.038 -22.391 -30.203 1 97.56 383 PRO B N 1
ATOM 5918 C CA . PRO B 1 383 ? -0.162 -22.625 -31.359 1 97.56 383 PRO B CA 1
ATOM 5919 C C . PRO B 1 383 ? 1.114 -21.797 -31.312 1 97.56 383 PRO B C 1
ATOM 5921 O O . PRO B 1 383 ? 2.189 -22.281 -31.672 1 97.56 383 PRO B O 1
ATOM 5924 N N . GLU B 1 384 ? 1.044 -20.609 -30.828 1 97.06 384 GLU B N 1
ATOM 5925 C CA . GLU B 1 384 ? 2.207 -19.734 -30.766 1 97.06 384 GLU B CA 1
ATOM 5926 C C . GLU B 1 384 ? 3.178 -20.172 -29.688 1 97.06 384 GLU B C 1
ATOM 5928 O O . GLU B 1 384 ? 4.316 -19.719 -29.625 1 97.06 384 GLU B O 1
ATOM 5933 N N . LEU B 1 385 ? 2.75 -21.078 -28.859 1 97.88 385 LEU B N 1
ATOM 5934 C CA . LEU B 1 385 ? 3.58 -21.531 -27.75 1 97.88 385 LEU B CA 1
ATOM 5935 C C . LEU B 1 385 ? 4.117 -22.938 -28.016 1 97.88 385 LEU B C 1
ATOM 5937 O O . LEU B 1 385 ? 4.852 -23.5 -27.203 1 97.88 385 LEU B O 1
ATOM 5941 N N . GLU B 1 386 ? 3.842 -23.453 -29.188 1 97.62 386 GLU B N 1
ATOM 5942 C CA . GLU B 1 386 ? 4.289 -24.797 -29.516 1 97.62 386 GLU B CA 1
ATOM 5943 C C . GLU B 1 386 ? 5.809 -24.906 -29.484 1 97.62 386 GLU B C 1
ATOM 5945 O O . GLU B 1 386 ? 6.355 -25.953 -29.109 1 97.62 386 GLU B O 1
ATOM 5950 N N . VAL B 1 387 ? 6.484 -23.844 -29.844 1 97.94 387 VAL B N 1
ATOM 5951 C CA . VAL B 1 387 ? 7.945 -23.828 -29.891 1 97.94 387 VAL B CA 1
ATOM 5952 C C . VAL B 1 387 ? 8.5 -23.953 -28.469 1 97.94 387 VAL B C 1
ATOM 5954 O O . VAL B 1 387 ? 9.664 -24.312 -28.281 1 97.94 387 VAL B O 1
ATOM 5957 N N . PHE B 1 388 ? 7.66 -23.641 -27.406 1 98.12 388 PHE B N 1
ATOM 5958 C CA . PHE B 1 388 ? 8.055 -23.719 -26.016 1 98.12 388 PHE B CA 1
ATOM 5959 C C . PHE B 1 388 ? 7.582 -25.031 -25.391 1 98.12 388 PHE B C 1
ATOM 5961 O O . PHE B 1 388 ? 7.816 -25.281 -24.203 1 98.12 388 PHE B O 1
ATOM 5968 N N . GLN B 1 389 ? 6.898 -25.906 -26.109 1 96.88 389 GLN B N 1
ATOM 5969 C CA . GLN B 1 389 ? 6.098 -27.016 -25.578 1 96.88 389 GLN B CA 1
ATOM 5970 C C . GLN B 1 389 ? 6.934 -27.922 -24.688 1 96.88 389 GLN B C 1
ATOM 5972 O O . GLN B 1 389 ? 6.449 -28.391 -23.656 1 96.88 389 GLN B O 1
ATOM 5977 N N . ASP B 1 390 ? 8.211 -28.156 -25.031 1 97.06 390 ASP B N 1
ATOM 5978 C CA . ASP B 1 390 ? 9.055 -29.094 -24.297 1 97.06 390 ASP B CA 1
ATOM 5979 C C . ASP B 1 390 ? 9.5 -28.516 -22.953 1 97.06 390 ASP B C 1
ATOM 5981 O O . ASP B 1 390 ? 10.055 -29.219 -22.109 1 97.06 390 ASP B O 1
ATOM 5985 N N . ARG B 1 391 ? 9.258 -27.188 -22.734 1 98.25 391 ARG B N 1
ATOM 5986 C CA . ARG B 1 391 ? 9.672 -26.516 -21.5 1 98.25 391 ARG B CA 1
ATOM 5987 C C . ARG B 1 391 ? 8.477 -26.281 -20.578 1 98.25 391 ARG B C 1
ATOM 5989 O O . ARG B 1 391 ? 8.648 -25.938 -19.406 1 98.25 391 ARG B O 1
ATOM 5996 N N . ILE B 1 392 ? 7.246 -26.469 -21.094 1 98.38 392 ILE B N 1
ATOM 5997 C CA . ILE B 1 392 ? 6.027 -26.281 -20.312 1 98.38 392 ILE B CA 1
ATOM 5998 C C . ILE B 1 392 ? 5.734 -27.547 -19.516 1 98.38 392 ILE B C 1
ATOM 6000 O O . ILE B 1 392 ? 5.582 -28.641 -20.094 1 98.38 392 ILE B O 1
ATOM 6004 N N . VAL B 1 393 ? 5.699 -27.453 -18.234 1 98.56 393 VAL B N 1
ATOM 6005 C CA . VAL B 1 393 ? 5.445 -28.594 -17.391 1 98.56 393 VAL B CA 1
ATOM 6006 C C . VAL B 1 393 ? 3.941 -28.844 -17.281 1 98.56 393 VAL B C 1
ATOM 6008 O O . VAL B 1 393 ? 3.23 -28.078 -16.625 1 98.56 393 VAL B O 1
ATOM 6011 N N . GLN B 1 394 ? 3.457 -29.891 -17.875 1 97.75 394 GLN B N 1
ATOM 6012 C CA . GLN B 1 394 ? 2.031 -30.188 -17.891 1 97.75 394 GLN B CA 1
ATOM 6013 C C . GLN B 1 394 ? 1.667 -31.172 -16.781 1 97.75 394 GLN B C 1
ATOM 6015 O O . GLN B 1 394 ? 0.537 -31.172 -16.281 1 97.75 394 GLN B O 1
ATOM 6020 N N . ARG B 1 395 ? 2.641 -32.031 -16.406 1 97.38 395 ARG B N 1
ATOM 6021 C CA . ARG B 1 395 ? 2.498 -33 -15.312 1 97.38 395 ARG B CA 1
ATOM 6022 C C . ARG B 1 395 ? 3.627 -32.844 -14.297 1 97.38 395 ARG B C 1
ATOM 6024 O O . ARG B 1 395 ? 4.773 -32.562 -14.672 1 97.38 395 ARG B O 1
ATOM 6031 N N . THR B 1 396 ? 3.207 -33 -13.055 1 98.38 396 THR B N 1
ATOM 6032 C CA . THR B 1 396 ? 4.184 -32.844 -11.984 1 98.38 396 THR B CA 1
ATOM 6033 C C . THR B 1 396 ? 5.41 -33.719 -12.227 1 98.38 396 THR B C 1
ATOM 6035 O O . THR B 1 396 ? 5.277 -34.875 -12.633 1 98.38 396 THR B O 1
ATOM 6038 N N . GLN B 1 397 ? 6.574 -33.188 -11.969 1 98.06 397 GLN B N 1
ATOM 6039 C CA . GLN B 1 397 ? 7.84 -33.906 -12.117 1 98.06 397 GLN B CA 1
ATOM 6040 C C . GLN B 1 397 ? 8.68 -33.812 -10.844 1 98.06 397 GLN B C 1
ATOM 6042 O O . GLN B 1 397 ? 8.758 -32.719 -10.227 1 98.06 397 GLN B O 1
ATOM 6047 N N . GLU B 1 398 ? 9.203 -34.969 -10.484 1 98 398 GLU B N 1
ATOM 6048 C CA . GLU B 1 398 ? 10.25 -34.938 -9.469 1 98 398 GLU B CA 1
ATOM 6049 C C . GLU B 1 398 ? 11.578 -34.438 -10.055 1 98 398 GLU B C 1
ATOM 6051 O O . GLU B 1 398 ? 12.172 -35.125 -10.891 1 98 398 GLU B O 1
ATOM 6056 N N . LYS B 1 399 ? 11.984 -33.281 -9.703 1 96.56 399 LYS B N 1
ATOM 6057 C CA . LYS B 1 399 ? 13.18 -32.656 -10.242 1 96.56 399 LYS B CA 1
ATOM 6058 C C . LYS B 1 399 ? 13.781 -31.672 -9.25 1 96.56 399 LYS B C 1
ATOM 6060 O O . LYS B 1 399 ? 13.086 -30.781 -8.758 1 96.56 399 LYS B O 1
ATOM 6065 N N . GLN B 1 400 ? 15.047 -31.891 -9.008 1 96.75 400 GLN B N 1
ATOM 6066 C CA . GLN B 1 400 ? 15.727 -30.922 -8.148 1 96.75 400 GLN B CA 1
ATOM 6067 C C . GLN B 1 400 ? 16.094 -29.656 -8.93 1 96.75 400 GLN B C 1
ATOM 6069 O O . GLN B 1 400 ? 16.703 -29.734 -9.992 1 96.75 400 GLN B O 1
ATOM 6074 N N . ILE B 1 401 ? 15.648 -28.547 -8.523 1 97 401 ILE B N 1
ATOM 6075 C CA . ILE B 1 401 ? 15.984 -27.25 -9.109 1 97 401 ILE B CA 1
ATOM 6076 C C . ILE B 1 401 ? 16.734 -26.406 -8.078 1 97 401 ILE B C 1
ATOM 6078 O O . ILE B 1 401 ? 16.484 -26.5 -6.879 1 97 401 ILE B O 1
ATOM 6082 N N . ASP B 1 402 ? 17.656 -25.594 -8.539 1 98.5 402 ASP B N 1
ATOM 6083 C CA . ASP B 1 402 ? 18.5 -24.812 -7.637 1 98.5 402 ASP B CA 1
ATOM 6084 C C . ASP B 1 402 ? 18.047 -23.344 -7.59 1 98.5 402 ASP B C 1
ATOM 6086 O O . ASP B 1 402 ? 18.109 -22.719 -6.535 1 98.5 402 ASP B O 1
ATOM 6090 N N . VAL B 1 403 ? 17.719 -22.781 -8.758 1 98.88 403 VAL B N 1
ATOM 6091 C CA . VAL B 1 403 ? 17.281 -21.391 -8.844 1 98.88 403 VAL B CA 1
ATOM 6092 C C . VAL B 1 403 ? 15.953 -21.312 -9.578 1 98.88 403 VAL B C 1
ATOM 6094 O O . VAL B 1 403 ? 15.805 -21.859 -10.672 1 98.88 403 VAL B O 1
ATOM 6097 N N . LEU B 1 404 ? 14.992 -20.703 -8.961 1 98.94 404 LEU B N 1
ATOM 6098 C CA . LEU B 1 404 ? 13.664 -20.5 -9.531 1 98.94 404 LEU B CA 1
ATOM 6099 C C . LEU B 1 404 ? 13.305 -19.031 -9.586 1 98.94 404 LEU B C 1
ATOM 6101 O O . LEU B 1 404 ? 13.539 -18.297 -8.625 1 98.94 404 LEU B O 1
ATOM 6105 N N . ALA B 1 405 ? 12.828 -18.516 -10.766 1 98.94 405 ALA B N 1
ATOM 6106 C CA . ALA B 1 405 ? 12.328 -17.141 -10.914 1 98.94 405 ALA B CA 1
ATOM 6107 C C . ALA B 1 405 ? 10.812 -17.094 -10.82 1 98.94 405 ALA B C 1
ATOM 6109 O O . ALA B 1 405 ? 10.117 -17.969 -11.375 1 98.94 405 ALA B O 1
ATOM 6110 N N . LYS B 1 406 ? 10.25 -16.219 -10.047 1 98.88 406 LYS B N 1
ATOM 6111 C CA . LYS B 1 406 ? 8.82 -15.953 -9.93 1 98.88 406 LYS B CA 1
ATOM 6112 C C . LYS B 1 406 ? 8.492 -14.523 -10.352 1 98.88 406 LYS B C 1
ATOM 6114 O O . LYS B 1 406 ? 9.062 -13.562 -9.828 1 98.88 406 LYS B O 1
ATOM 6119 N N . ALA B 1 407 ? 7.645 -14.375 -11.32 1 98.38 407 ALA B N 1
ATOM 6120 C CA . ALA B 1 407 ? 7.281 -13.031 -11.766 1 98.38 407 ALA B CA 1
ATOM 6121 C C . ALA B 1 407 ? 5.773 -12.812 -11.672 1 98.38 407 ALA B C 1
ATOM 6123 O O . ALA B 1 407 ? 4.996 -13.766 -11.727 1 98.38 407 ALA B O 1
ATOM 6124 N N . SER B 1 408 ? 5.355 -11.633 -11.461 1 98.75 408 SER B N 1
ATOM 6125 C CA . SER B 1 408 ? 3.98 -11.148 -11.453 1 98.75 408 SER B CA 1
ATOM 6126 C C . SER B 1 408 ? 3.84 -9.875 -12.281 1 98.75 408 SER B C 1
ATOM 6128 O O . SER B 1 408 ? 4.723 -9.016 -12.266 1 98.75 408 SER B O 1
ATOM 6130 N N . PHE B 1 409 ? 2.799 -9.781 -13.008 1 98.38 409 PHE B N 1
ATOM 6131 C CA . PHE B 1 409 ? 2.494 -8.625 -13.844 1 98.38 409 PHE B CA 1
ATOM 6132 C C . PHE B 1 409 ? 1.077 -8.133 -13.586 1 98.38 409 PHE B C 1
ATOM 6134 O O . PHE B 1 409 ? 0.143 -8.93 -13.484 1 98.38 409 PHE B O 1
ATOM 6141 N N . GLY B 1 410 ? 0.952 -6.859 -13.391 1 97.81 410 GLY B N 1
ATOM 6142 C CA . GLY B 1 410 ? -0.354 -6.363 -12.977 1 97.81 410 GLY B CA 1
ATOM 6143 C C . GLY B 1 410 ? -0.818 -5.164 -13.781 1 97.81 410 GLY B C 1
ATOM 6144 O O . GLY B 1 410 ? -0.035 -4.57 -14.531 1 97.81 410 GLY B O 1
ATOM 6145 N N . PHE B 1 411 ? -2.23 -4.871 -13.648 1 97.81 411 PHE B N 1
ATOM 6146 C CA . PHE B 1 411 ? -2.783 -3.635 -14.188 1 97.81 411 PHE B CA 1
ATOM 6147 C C . PHE B 1 411 ? -1.992 -2.428 -13.695 1 97.81 411 PHE B C 1
ATOM 6149 O O . PHE B 1 411 ? -1.568 -2.387 -12.539 1 97.81 411 PHE B O 1
ATOM 6156 N N . GLY B 1 412 ? -1.869 -1.445 -14.555 1 97.75 412 GLY B N 1
ATOM 6157 C CA . GLY B 1 412 ? -0.977 -0.328 -14.289 1 97.75 412 GLY B CA 1
ATOM 6158 C C . GLY B 1 412 ? 0.371 -0.466 -14.969 1 97.75 412 GLY B C 1
ATOM 6159 O O . GLY B 1 412 ? 1.214 0.429 -14.875 1 97.75 412 GLY B O 1
ATOM 6160 N N . ASP B 1 413 ? 0.456 -1.655 -15.727 1 98.19 413 ASP B N 1
ATOM 6161 C CA . ASP B 1 413 ? 1.707 -1.932 -16.422 1 98.19 413 ASP B CA 1
ATOM 6162 C C . ASP B 1 413 ? 2.869 -2.057 -15.445 1 98.19 413 ASP B C 1
ATOM 6164 O O . ASP B 1 413 ? 3.941 -1.491 -15.664 1 98.19 413 ASP B O 1
ATOM 6168 N N . VAL B 1 414 ? 2.615 -2.762 -14.352 1 98.75 414 VAL B N 1
ATOM 6169 C CA . VAL B 1 414 ? 3.59 -2.934 -13.273 1 98.75 414 VAL B CA 1
ATOM 6170 C C . VAL B 1 414 ? 4.121 -4.363 -13.289 1 98.75 414 VAL B C 1
ATOM 6172 O O . VAL B 1 414 ? 3.4 -5.301 -13.641 1 98.75 414 VAL B O 1
ATOM 6175 N N . ASN B 1 415 ? 5.383 -4.512 -12.922 1 98.81 415 ASN B N 1
ATOM 6176 C CA . ASN B 1 415 ? 6.078 -5.793 -12.953 1 98.81 415 ASN B CA 1
ATOM 6177 C C . ASN B 1 415 ? 6.875 -6.031 -11.672 1 98.81 415 ASN B C 1
ATOM 6179 O O . ASN B 1 415 ? 7.434 -5.094 -11.102 1 98.81 415 ASN B O 1
ATOM 6183 N N . ALA B 1 416 ? 6.914 -7.254 -11.258 1 98.88 416 ALA B N 1
ATOM 6184 C CA . ALA B 1 416 ? 7.766 -7.684 -10.148 1 98.88 416 ALA B CA 1
ATOM 6185 C C . ALA B 1 416 ? 8.359 -9.062 -10.43 1 98.88 416 ALA B C 1
ATOM 6187 O O . ALA B 1 416 ? 7.711 -9.914 -11.031 1 98.88 416 ALA B O 1
ATOM 6188 N N . CYS B 1 417 ? 9.578 -9.289 -10.016 1 98.94 417 CYS B N 1
ATOM 6189 C CA . CYS B 1 417 ? 10.273 -10.555 -10.227 1 98.94 417 CYS B CA 1
ATOM 6190 C C . CYS B 1 417 ? 11.148 -10.898 -9.031 1 98.94 417 CYS B C 1
ATOM 6192 O O . CYS B 1 417 ? 11.859 -10.039 -8.5 1 98.94 417 CYS B O 1
ATOM 6194 N N . LEU B 1 418 ? 11.023 -12.109 -8.531 1 98.94 418 LEU B N 1
ATOM 6195 C CA . LEU B 1 418 ? 11.867 -12.664 -7.473 1 98.94 418 LEU B CA 1
ATOM 6196 C C . LEU B 1 418 ? 12.789 -13.742 -8.023 1 98.94 418 LEU B C 1
ATOM 6198 O O . LEU B 1 418 ? 12.391 -14.523 -8.891 1 98.94 418 LEU B O 1
ATOM 6202 N N . ILE B 1 419 ? 14.008 -13.773 -7.559 1 98.94 419 ILE B N 1
ATOM 6203 C CA . ILE B 1 419 ? 14.906 -14.891 -7.785 1 98.94 419 ILE B CA 1
ATOM 6204 C C . ILE B 1 419 ? 15.141 -15.641 -6.473 1 98.94 419 ILE B C 1
ATOM 6206 O O . ILE B 1 419 ? 15.703 -15.086 -5.523 1 98.94 419 ILE B O 1
ATOM 6210 N N . LEU B 1 420 ? 14.711 -16.891 -6.445 1 98.94 420 LEU B N 1
ATOM 6211 C CA . LEU B 1 420 ? 14.797 -17.75 -5.266 1 98.94 420 LEU B CA 1
ATOM 6212 C C . LEU B 1 420 ? 15.812 -18.859 -5.469 1 98.94 420 LEU B C 1
ATOM 6214 O O . LEU B 1 420 ? 15.93 -19.406 -6.57 1 98.94 420 LEU B O 1
ATOM 6218 N N . LYS B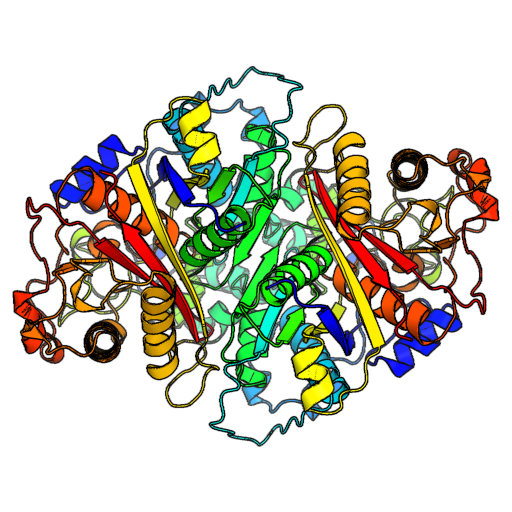 1 421 ? 16.484 -19.203 -4.43 1 98.88 421 LYS B N 1
ATOM 6219 C CA . LYS B 1 421 ? 17.516 -20.234 -4.504 1 98.88 421 LYS B CA 1
ATOM 6220 C C . LYS B 1 421 ? 17.281 -21.312 -3.438 1 98.88 421 LYS B C 1
ATOM 6222 O O . LYS B 1 421 ? 16.938 -21 -2.299 1 98.88 421 LYS B O 1
ATOM 6227 N N . ARG B 1 422 ? 17.562 -22.516 -3.795 1 98.56 422 ARG B N 1
ATOM 6228 C CA . ARG B 1 422 ? 17.5 -23.625 -2.857 1 98.56 422 ARG B CA 1
ATOM 6229 C C . ARG B 1 422 ? 18.516 -23.438 -1.728 1 98.56 422 ARG B C 1
ATOM 6231 O O . ARG B 1 422 ? 19.641 -23.031 -1.965 1 98.56 422 ARG B O 1
ATOM 6238 N N . TRP B 1 423 ? 18.031 -23.703 -0.537 1 97.19 423 TRP B N 1
ATOM 6239 C CA . TRP B 1 423 ? 18.953 -23.672 0.592 1 97.19 423 TRP B CA 1
ATOM 6240 C C . TRP B 1 423 ? 19.797 -24.938 0.643 1 97.19 423 TRP B C 1
ATOM 6242 O O . TRP B 1 423 ? 19.266 -26.047 0.545 1 97.19 423 TRP B O 1
ATOM 6252 N N . GLN B 1 424 ? 21.141 -24.781 0.673 1 90.19 424 GLN B N 1
ATOM 6253 C CA . GLN B 1 424 ? 22.062 -25.906 0.763 1 90.19 424 GLN B CA 1
ATOM 6254 C C . GLN B 1 424 ? 22.828 -25.891 2.078 1 90.19 424 GLN B C 1
ATOM 6256 O O . GLN B 1 424 ? 23.203 -24.812 2.566 1 90.19 424 GLN B O 1
#

Secondary structure (DSSP, 8-state):
----EEEEEEEEEBTTBSSHHHHHHHHHHT---EEE-HHHHHTT-S--EEE---SHHHHHHHHS-HHHHTT--HHHHHHHHHHHHHHHHTT----TT------BTTEEEEEEESS--HHHIIIIIHHHHHTT-GGGS-TTHHHHHSTTHHHHHHHHHHTB-S-EEEEE-GGGHHHHHHHHHHHHHHTTS-SEEEEEEEE---HHHHHHHHHTT-B--S-TT-GGGT--TTBTT--SBPBB-EEEEEEEEEHHHHHHTT----EEEEEEEEEE-TT-TT--SSS--HHHHHHHHHHHHHHHT--GGG--EEE----SSTHHHHHHHHHHHHHT--GGGSPEEE-THHHH-B-GGGHHHHHHHHHHHHHHHTEE---TT-SSB-GGGGGGGGGB--S-EE---SEEEEEEEETTTEEEEEEEEE--/----EEEEEEEEEBTTBSSHHHHHHHHHHT---EEE-HHHHHTT-S--EEE---SHHHHHHHHS-HHHHTT--HHHHHHHHHHHHHHHHTT----TT------BTTEEEEEEESS--HHHIIIIIHHHHHTT-GGGS-TTHHHHHSTTHHHHHHHHHHTB-S-EEEEE-GGGHHHHHHHHHHHHHHTTS-SEEEEEEEE---HHHHHHHHHTT-B--S-TT-GGGT--TTBTT--SBPBB-EEEEEEEEEHHHHHHTT----EEEEEEEEEE-TT-TT--SSS--HHHHHHHHHHHHHHHT--GGG--EEE----SSTHHHHHHHHHHHHHT--GGGSPEEE-THHHH-B-GGGHHHHHHHHHHHHHHHTEEPPPTT-SSB-GGGGGGGGGB--S-EE---SEEEEEEEETTTEEEEEEEEE--

pLDDT: mean 96.82, std 4.9, range [54.41, 99.0]

InterPro domains:
  IPR000794 Beta-ketoacyl synthase [PTHR11712] (3-422)
  IPR000794 Beta-ketoacyl synthase [cd00834] (3-420)
  IPR014030 Beta-ketoacyl synthase-like, N-terminal domain [PF00109] (3-254)
  IPR014031 Beta-ketoacyl synthase, C-terminal domain [PF02801] (262-378)
  IPR016039 Thiolase-like [G3DSA:3.40.47.10] (1-424)
  IPR016039 Thiolase-like [SSF53901] (3-261)
  IPR016039 Thiolase-like [SSF53901] (223-423)
  IPR018201 Beta-ketoacyl synthase, active site [PS00606] (162-178)
  IPR020841 Polyketide synthase, beta-ketoacyl synthase domain [PS52004] (2-422)
  IPR020841 Polyketide synthase, beta-ketoacyl synthase domain [SM00825] (5-423)

Nearest PDB structures (foldseek):
  4xox-assembly1_B  TM=9.588E-01  e=5.468E-43  Vibrio cholerae O1 biovar El Tor
  7pps-assembly1_B  TM=9.501E-01  e=2.280E-43  Pseudomonas aeruginosa UCBPP-PA14
  2byx-assembly2_D  TM=9.292E-01  e=3.531E-43  Escherichia coli
  2bz4-assembly1_B  TM=9.394E-01  e=3.378E-41  Escherichia coli
  2bz4-assembly2_D  TM=9.299E-01  e=7.149E-41  Escherichia coli

Sequence (848 aa):
MNHRVVITGLGIIAPNANSVEHFESALRQGISGIRHHSSLQQLNFLCQVAGTPQGVEAIASRYFSEEQRLGMNSSMMYASVAAVDCWRDAGFEYSQNDDHNHIDWTTGAIIGTGIGGMDTIGGELVPGVDAGRVRRLGSTMVEQIMASASSAKVGGLLGLGGQLSNVSSACSSGTEAIASAFYALKNGRACRFLAGGVEGASPYIWGGFDAMRVLAKGFNEAPEKASRPMSASASGFVPSAGAGLLMLETLESAEQRGARIYAEILSASVNCGGQRQGGSMTAPNPLGVQRCIQSAIEYATISPSEIDAINGHLTGTMADKMELKNWATALGCKPNELPWINSTKSLIGHSLGAAGGLEAVASVLQLNKGFIHGSLNCEDIHPELEVFQDRIVQRTQEKQIDVLAKASFGFGDVNACLILKRWQMNHRVVITGLGIIAPNANSVEHFESALRQGISGIRHHSSLQQLNFLCQVAGTPQGVEAIASRYFSEEQRLGMNSSMMYASVAAVDCWRDAGFEYSQNDDHNHIDWTTGAIIGTGIGGMDTIGGELVPGVDAGRVRRLGSTMVEQIMASASSAKVGGLLGLGGQLSNVSSACSSGTEAIASAFYALKNGRACRFLAGGVEGASPYIWGGFDAMRVLAKGFNEAPEKASRPMSASASGFVPSAGAGLLMLETLESAEQRGARIYAEILSASVNCGGQRQGGSMTAPNPLGVQRCIQSAIEYATISPSEIDAINGHLTGTMADKMELKNWATALGCKPNELPWINSTKSLIGHSLGAAGGLEAVASVLQLNKGFIHGSLNCEDIHPELEVFQDRIVQRTQEKQIDVLAKASFGFGDVNACLILKRWQ

Solvent-accessible surface area (backbone atoms only — not comparable to full-atom values): 37433 Å² total; per-residue (Å²): 107,86,48,57,39,26,29,34,18,52,14,32,23,34,21,50,24,74,36,63,68,48,35,52,51,24,43,61,70,66,44,55,15,36,34,64,35,67,67,36,46,75,32,56,41,78,41,23,39,34,4,51,53,69,70,56,66,66,53,41,60,75,59,35,54,73,73,70,52,56,56,52,35,62,23,34,46,30,35,38,51,11,46,53,43,10,43,42,55,40,71,45,87,83,58,74,81,54,79,61,67,59,58,43,64,51,30,24,29,28,34,4,28,17,59,51,29,39,53,47,41,55,69,42,49,40,57,30,43,76,69,40,40,24,71,69,57,35,76,45,39,44,59,30,50,30,59,17,28,43,25,28,53,42,29,41,76,70,13,25,18,18,41,52,27,14,29,10,26,25,29,12,5,2,38,42,15,37,36,53,47,47,53,38,32,23,56,62,78,42,46,31,26,42,21,8,10,19,16,36,72,38,70,74,68,47,33,30,43,48,28,53,62,48,34,25,54,90,30,52,90,40,26,67,59,36,22,10,32,55,18,56,80,39,49,10,27,24,47,22,14,23,10,5,33,33,28,37,27,25,46,68,60,36,59,75,71,66,46,63,68,48,27,30,53,56,28,50,25,61,18,17,22,9,36,29,78,78,16,27,58,82,37,64,10,60,67,30,48,25,51,24,50,40,49,14,39,57,67,42,72,54,58,63,84,59,43,44,30,32,44,48,52,39,56,4,42,86,59,26,60,54,49,55,53,34,51,21,59,45,52,71,47,52,53,80,63,40,44,40,31,29,24,65,29,22,31,29,26,44,16,41,4,6,36,27,9,42,47,45,54,51,50,45,49,25,34,57,70,27,30,44,45,30,20,39,61,31,86,54,51,20,78,89,40,52,67,32,48,94,27,50,33,58,58,51,40,85,40,80,45,57,24,37,35,39,38,24,60,14,53,37,7,26,32,19,22,36,34,35,31,43,60,128,108,84,47,56,39,26,31,34,17,53,14,30,22,35,20,54,24,74,36,63,67,49,34,52,51,24,43,62,69,66,45,54,15,34,34,65,36,67,68,37,47,74,32,55,41,78,40,24,38,31,5,50,54,69,70,56,68,64,52,42,60,75,58,37,54,72,75,70,51,55,57,53,36,62,22,34,47,30,35,38,50,10,44,53,45,11,43,43,56,41,70,46,87,83,58,74,80,54,78,61,66,58,58,43,62,50,31,24,28,28,32,4,27,16,58,53,31,41,54,47,41,56,70,43,50,40,56,31,43,74,68,40,38,24,70,69,58,35,75,45,39,45,60,32,49,31,59,17,28,43,25,28,51,41,30,42,76,69,11,25,19,18,42,51,28,13,31,11,28,24,30,13,5,2,38,42,16,37,36,53,48,47,52,39,30,24,57,62,77,40,46,29,26,42,21,7,10,21,15,37,70,37,69,74,68,46,32,30,43,47,28,53,61,48,34,25,54,90,31,50,92,42,26,66,60,36,22,9,32,55,18,56,79,39,49,10,27,23,48,22,14,24,9,6,33,34,27,38,26,25,46,68,60,36,58,75,70,66,46,62,66,48,28,31,54,59,28,50,24,61,17,16,23,9,34,29,78,80,16,28,57,82,36,62,9,60,67,29,49,23,50,24,50,38,48,15,39,57,66,42,72,55,59,63,84,60,42,44,29,33,44,47,54,40,56,4,40,86,60,27,60,54,50,55,53,34,50,21,59,45,52,70,47,53,52,80,64,40,45,39,31,29,24,65,28,22,32,30,26,44,16,42,4,7,35,28,9,43,47,46,54,53,49,45,48,26,34,58,71,27,30,45,45,31,20,39,59,30,86,55,50,19,77,90,41,53,68,33,48,93,26,49,32,58,58,53,39,86,40,81,42,55,24,38,37,40,40,25,62,16,51,36,6,27,32,20,24,37,33,35,29,42,62,128